Protein AF-A0A1V8UTZ4-F1 (afdb_monomer_lite)

Sequence (1058 aa):
MSNPIVDKLTASGPGEQAKFLNDIVIQLWPNITAYTSQMVKDTVEPMFKTMLPGPLKTLHFVKLDLGHVPLIISNVLTTKSDTGGIKLDMNVSWDGKCDIELDADMMPALGVEHVKLYGRLSILLGPLTNAIPLIGAAQIAFVNPPILKLDFTGAANVADFSIVDDTVRGILLGVINSMFTLPNRFLVKLDANADYFKTYLYPLGVIRVTVEKATDFAQEAKGGAKKLFSKLTRASPDCYFKVDVGAEPTWKTGTKNNTTNPAWNETHDFVVSDLDQCIKLDMQDEDVGGDDEVGLAVTTVREALLAGGRQELSFTKKDQPVDGKISILTEFHYFEPSATSFSASEHKSDGKLCGLATILIAGAYGIKGQRETLKPSVKVTYGKESFQTAIKADAPGTDINNPAFDQNFRIPITSEMASSGQAFRFALLDGEKEVGAVEVPWADIAGAEGMVLGKRFEIGGGTFINGSVKLAGAAKRQTTYGSNSSSTLEVDLGYSVYQGYSNSSVGLDIYKGIRFAAPPIGNLRFQAPRAPVLNRSSVVDASQHGPTCPQSPSSGNAGVKPANQTGASEDCLFLNVFTPSGATGPLPVYVWIHGGGYGQGNGRQDLTAFINTNDNAFVGVAIQYRLGAFGFLSSDEVFRKGAVNAAILDQFHALQWVQEYIHLFNGDPSRVTISGESAGGGSVMLQDMAYGGSLETQLFVNSIVESPYLPMQYNYNDWAPSQAYYAFAAAAGCTGGGIKPVGNNGTSGFTQPIFECLVASDSATLINASATVSQESSYGTWAFLPVTDGIFVQDLPSRQLGRRKVNGLNILSGNNANEGVGFTPQDIITQDDFVAYLKRTFPLFSQNDIDKILFYYPSNGAPTDPSSTEYATAGDSGPTALNQSSVGTGQQQRADNVYAETTFVCPSYWLAEAYSGNSQGGNAWKYQFSVAPAYHGGDVMGYYNDPGVYFSVDFITAFQRIFGNFVVNSNPSISNQIATGVTQTNVTTNGASAWPAYSVADPAMLDLNTTCPQVYKGTYCNSTISTNTFRLVDAYTWEGGRGTRCDFWKSVGEIVPE

Secondary structure (DSSP, 8-state):
---TTHHHHTT-PPPB--HHHHHHHHHHHHHHHHHHHHHHHHHTHHHHHHHS-GGGGG-EEEEEE--S---EEEEEEEEE-TTSSEEEEEEEEEEEEEEEEEE-TTS--EEEEEEEEEEEEEEEEEEE-SSTTSEEEEEEEESSPPEEEEEEES-TT-TTHHHHHHHHHHHHHHHHHHHHBTT--EEEESSTTS-GGGGPPPP-EEEEEEEEEEES-S------S-TT------PPP-EEEEEEETTSPPEEPPPBTT-SS-EEEEEEEEEES-TT-EEEEEEEE--TT-PEEEEEEEEEHHHHHHTTTEEEEEEEETTEEEEEEEEEEEEEEEEES-TTGGG-GGG-STT-EEEEEEEEEEEEE---S-GGG--EEEEEEETTEEEEPPPP---TT--TTS-EEEEEEEEEEEHHHHHT-PEEEEEEEETTEEEEEEEEEHHHHHTSGGGEEEEEEEEETTEEEEEEEEEEEEE--------------EEE-SS-EEE-EEETTTTEEEEEEEE-S----GGGTTSPP-PPP---SSEEE-SSPPPBPPP-PPTT-TT--TT--TTB-S---EEEEEEETT--S-EEEEEEE--STTTS--S----HHHHHHTTT-SEEEEE----HHHHH--SHHHHHHS-TTHHHHHHHHHHHHHHHHGGGGTEEEEEEEEEEETHHHHHHHHHHHHHHH-STTSS-SEEEEES-------BTTSHHHHHHHHHHHHHTTTT-S--PPS---------S-HHHHHHHS-HHHHHHHHHHHHHTSSTT--SS---B-SSSS-S-HHHHHHTT--SSSEEEEEEETB-GGGTS-TT--SHHHHHHHHHHH-TT--HHHHHHHHHHS----PPP-TTSPEE---SSSSS-TTTB-SS-BHHHHHHHHHHHIIIIIHHHHHHHHHHTT-TT--EEEEEEE-STT-BTTTTHHHHSSPTTSSS-HHHHHHHHHHHHHHHHHS-----HHHHH-TT-SS----GGGS-PPP-SSS-EEEEE-BS--EEETTEE--TTS--B--EEEETTTHHHHHHHHHHHHHHHTTTS--

Radius of gyration: 33.91 Å; chains: 1; bounding box: 94×92×87 Å

Foldseek 3Di:
DDPVVLLVLLQFFFAAFPVVVVVVQLVCVVVVQVVVQVVCQVPQLCVQLVQPDDQSNQKHWPDWGQANFTKHKGRWTWDQDPLRWIKIKIKIWDFTQGWIWIDTPPDPIKTWGTKIKIFIKIKTWDDQDPDPVRTFKIWIATAAQIDIDTDMPPCPPDPCVVVVRCRSVVSVSLVNLCDHKPPHIHMGGPHPPDPCVSRDQDFFFKKKKWFFKKAFFDDDDDDDDDPDPPPDDPFQFFKWKFKDWISDDTDIFDTDPRDRIDTGRDIAMDTGRDQQTKIKIFMWGDDPVDIDTRFIWIDTSSRCVVVVFWDKTFTDDPNHGDTMITIMGMDTWGWFLALVQLVDPVQPDPNRFFWKKKKWFFWKAQADDDQQQFFKKKWKDQDPDIDIFHTDHDDPPAPSNTGTRGDMDMDGDGSCSSVVQAWIKIFIDGVPHTPFIDTHTQVNLSPDDRSKDFDQDDRDDPMTTGMMMHITTTHDPDPPPPPDDDDWCWFCSSQAIETWDADVVLQKTKFAFAALFDQCAQLSFLAATHGHHRDYPDHHYRHDHAFAAQAAAAAPPPPDQLQPPPRHDSRHWGKMKIAGHPDDAAAFEEEEDEAHQQGDDAQPFFQRQLCSLLVVRYMYMTTHFHGFCRQFQFAPVSVVSHDHRSRLSSVVSVLSSCLSGVVSRRHDQQQYEYEYAECSLLSLLLQFCFQLLPCACVRHAEYEREQYFAFQAAARHDPQSVVLNVQLLVQLVQPPDDDDPPDDPDDDDDPDHSVSSVSVGDPSSSSSSRNVSNNPDDAQHGSGHHYCHCHTNNDDLLVSLLVLRTHHFEYEFEYFQQAQLRRDDPPQWWVVSLLVRCCVQQVLDDVVNSVVLCVVLDAPGHTWDPQDFAWAAPFLDPPFLSAGHQRTGHSSSNSRVVCSLLTGVLSSVSNLASNAPHPSNGFYAAEYEREPPRYRCPCVCLNRDNAPPNAHNLLSSLVSQLVSCCSRPVGSADDQCSQFGVPDPDRDDACSHCPDTAYPVQRKYKYWYWPFTGDGPNDGPDRHPITTRIDIDRPQPTRNGSVVVSVVSSVCSVSRSD

Structure (mmCIF, N/CA/C/O backbone):
data_AF-A0A1V8UTZ4-F1
#
_entry.id   AF-A0A1V8UTZ4-F1
#
loop_
_atom_site.group_PDB
_atom_site.id
_atom_site.type_symbol
_atom_site.label_atom_id
_atom_site.label_alt_id
_atom_site.label_comp_id
_atom_site.label_asym_id
_atom_site.label_entity_id
_atom_site.label_seq_id
_atom_site.pdbx_PDB_ins_code
_atom_site.Cartn_x
_atom_site.Cartn_y
_atom_site.Cartn_z
_atom_site.occupancy
_atom_site.B_iso_or_equiv
_atom_site.auth_seq_id
_atom_site.auth_comp_id
_atom_site.auth_asym_id
_atom_site.auth_atom_id
_atom_site.pdbx_PDB_model_num
ATOM 1 N N . MET A 1 1 ? 3.231 5.928 27.561 1.00 24.44 1 MET A N 1
ATOM 2 C CA . MET A 1 1 ? 2.282 4.821 27.789 1.00 24.44 1 MET A CA 1
ATOM 3 C C . MET A 1 1 ? 1.167 5.013 26.802 1.00 24.44 1 MET A C 1
ATOM 5 O O . MET A 1 1 ? 0.435 5.993 26.914 1.00 24.44 1 MET A O 1
ATOM 9 N N . SER A 1 2 ? 1.162 4.156 25.788 1.00 28.56 2 SER A N 1
ATOM 10 C CA . SER A 1 2 ? 0.161 4.149 24.738 1.00 28.56 2 SER A CA 1
ATOM 11 C C . SER A 1 2 ? -1.223 4.147 25.366 1.00 28.56 2 SER A C 1
ATOM 13 O O . SER A 1 2 ? -1.493 3.547 26.411 1.00 28.56 2 SER A O 1
ATOM 15 N N . ASN A 1 3 ? -2.095 4.911 24.734 1.00 31.16 3 ASN A N 1
ATOM 16 C CA . ASN A 1 3 ? -3.506 4.835 24.982 1.00 31.16 3 ASN A CA 1
ATOM 17 C C . ASN A 1 3 ? -3.929 3.397 24.613 1.00 31.16 3 ASN A C 1
ATOM 19 O O . ASN A 1 3 ? -3.911 3.092 23.427 1.00 31.16 3 ASN A O 1
ATOM 23 N N . PRO A 1 4 ? -4.334 2.500 25.538 1.00 33.53 4 PRO A N 1
ATOM 24 C CA . PRO A 1 4 ? -4.612 1.091 25.207 1.00 33.53 4 PRO A CA 1
ATOM 25 C C . PRO A 1 4 ? -5.865 0.920 24.324 1.00 33.53 4 PRO A C 1
ATOM 27 O O . PRO A 1 4 ? -6.355 -0.183 24.102 1.00 33.53 4 PRO A O 1
ATOM 30 N N . ILE A 1 5 ? -6.440 2.051 23.918 1.00 36.72 5 ILE A N 1
ATOM 31 C CA . ILE A 1 5 ? -7.460 2.234 22.901 1.00 36.72 5 ILE A CA 1
ATOM 32 C C . ILE A 1 5 ? -6.830 2.194 21.522 1.00 36.72 5 ILE A C 1
ATOM 34 O O . ILE A 1 5 ? -7.319 1.459 20.685 1.00 36.72 5 ILE A O 1
ATOM 38 N N . VAL A 1 6 ? -5.749 2.948 21.313 1.00 33.09 6 VAL A N 1
ATOM 39 C CA . VAL A 1 6 ? -4.982 2.972 20.071 1.00 33.09 6 VAL A CA 1
ATOM 40 C C . VAL A 1 6 ? -4.534 1.549 19.768 1.00 33.09 6 VAL A C 1
ATOM 42 O O . VAL A 1 6 ? -4.917 1.031 18.740 1.00 33.09 6 VAL A O 1
ATOM 45 N N . ASP A 1 7 ? -3.970 0.842 20.743 1.00 34.62 7 ASP A N 1
ATOM 46 C CA . ASP A 1 7 ? -3.520 -0.553 20.611 1.00 34.62 7 ASP A CA 1
ATOM 47 C C . ASP A 1 7 ? -4.642 -1.587 20.336 1.00 34.62 7 ASP A C 1
ATOM 49 O O . ASP A 1 7 ? -4.374 -2.686 19.851 1.00 34.62 7 ASP A O 1
ATOM 53 N N . LYS A 1 8 ? -5.907 -1.274 20.674 1.00 34.66 8 LYS A N 1
ATOM 54 C CA . LYS A 1 8 ? -7.094 -2.118 20.386 1.00 34.66 8 LYS A CA 1
ATOM 55 C C . LYS A 1 8 ? -7.763 -1.729 19.066 1.00 34.66 8 LYS A C 1
ATOM 57 O O . LYS A 1 8 ? -8.337 -2.580 18.393 1.00 34.66 8 LYS A O 1
ATOM 62 N N . LEU A 1 9 ? -7.717 -0.441 18.734 1.00 34.78 9 LEU A N 1
ATOM 63 C CA . LEU A 1 9 ? -8.146 0.121 17.466 1.00 34.78 9 LEU A CA 1
ATOM 64 C C . LEU A 1 9 ? -7.266 -0.468 16.366 1.00 34.78 9 LEU A C 1
ATOM 66 O O . LEU A 1 9 ? -7.775 -1.052 15.413 1.00 34.78 9 LEU A O 1
ATOM 70 N N . THR A 1 10 ? -5.961 -0.423 16.562 1.00 34.38 10 THR A N 1
ATOM 71 C CA . THR A 1 10 ? -4.956 -0.789 15.582 1.00 34.38 10 THR A CA 1
ATOM 72 C C . THR A 1 10 ? -4.740 -2.302 15.458 1.00 34.38 10 THR A C 1
ATOM 74 O O . THR A 1 10 ? -3.702 -2.729 14.998 1.00 34.38 10 THR A O 1
ATOM 77 N N . ALA A 1 11 ? -5.674 -3.166 15.859 1.00 30.62 11 ALA A N 1
ATOM 78 C CA . ALA A 1 11 ? -5.521 -4.625 15.754 1.00 30.62 11 ALA A CA 1
ATOM 79 C C . ALA A 1 11 ? -6.446 -5.276 14.705 1.00 30.62 11 ALA A C 1
ATOM 81 O O . ALA A 1 11 ? -6.587 -6.503 14.680 1.00 30.62 11 ALA A O 1
ATOM 82 N N . SER A 1 12 ? -7.127 -4.484 13.871 1.00 38.88 12 SER A N 1
ATOM 83 C CA . SER A 1 12 ? -8.221 -4.969 13.016 1.00 38.88 12 SER A CA 1
ATOM 84 C C . SER A 1 12 ? -7.737 -5.137 11.576 1.00 38.88 12 SER A C 1
ATOM 86 O O . SER A 1 12 ? -8.011 -4.297 10.725 1.00 38.88 12 SER A O 1
ATOM 88 N N . GLY A 1 13 ? -7.023 -6.233 11.298 1.00 38.53 13 GLY A N 1
ATOM 89 C CA . GLY A 1 13 ? -6.554 -6.552 9.943 1.00 38.53 13 GLY A CA 1
ATOM 90 C C . GLY A 1 13 ? -7.688 -6.640 8.898 1.00 38.53 13 GLY A C 1
ATOM 91 O O . GLY A 1 13 ? -8.865 -6.736 9.266 1.00 38.53 13 GLY A O 1
ATOM 92 N N . PRO A 1 14 ? -7.369 -6.637 7.587 1.00 41.69 14 PRO A N 1
ATOM 93 C CA . PRO A 1 14 ? -8.376 -6.803 6.541 1.00 41.69 14 PRO A CA 1
ATOM 94 C C . PRO A 1 14 ? -9.129 -8.121 6.739 1.00 41.69 14 PRO A C 1
ATOM 96 O O . PRO A 1 14 ? -8.525 -9.172 6.958 1.00 41.69 14 PRO A O 1
ATOM 99 N N . GLY A 1 15 ? -10.457 -8.064 6.678 1.00 46.91 15 GLY A N 1
ATOM 100 C CA . GLY A 1 15 ? -11.311 -9.239 6.754 1.00 46.91 15 GLY A CA 1
ATOM 101 C C . GLY A 1 15 ? -11.129 -10.146 5.536 1.00 46.91 15 GLY A C 1
ATOM 102 O O . GLY A 1 15 ? -10.827 -9.698 4.431 1.00 46.91 15 GLY A O 1
ATOM 103 N N . GLU A 1 16 ? -11.334 -11.444 5.729 1.00 63.34 16 GLU A N 1
ATOM 104 C CA . GLU A 1 16 ? -11.189 -12.452 4.683 1.00 63.34 16 GLU A CA 1
ATOM 105 C C . GLU A 1 16 ? -12.321 -12.337 3.642 1.00 63.34 16 GLU A C 1
ATOM 107 O O . GLU A 1 16 ? -13.460 -11.956 3.948 1.00 63.34 16 GLU A O 1
ATOM 112 N N . GLN A 1 17 ? -12.039 -12.703 2.387 1.00 62.69 17 GLN A N 1
ATOM 113 C CA . GLN A 1 17 ? -13.096 -12.909 1.396 1.00 62.69 17 GLN A CA 1
ATOM 114 C C . GLN A 1 17 ? -13.786 -14.255 1.657 1.00 62.69 17 GLN A C 1
ATOM 116 O O . GLN A 1 17 ? -13.289 -15.319 1.297 1.00 62.69 17 GLN A O 1
ATOM 121 N N . ALA A 1 18 ? -14.965 -14.222 2.278 1.00 67.38 18 ALA A N 1
ATOM 122 C CA . ALA A 1 18 ? -15.731 -15.419 2.615 1.00 67.38 18 ALA A CA 1
ATOM 123 C C . ALA A 1 18 ? -16.672 -15.845 1.472 1.00 67.38 18 ALA A C 1
ATOM 125 O O . ALA A 1 18 ? -17.895 -15.796 1.608 1.00 67.38 18 ALA A O 1
ATOM 126 N N . LYS A 1 19 ? -16.116 -16.283 0.331 1.00 74.81 19 LYS A N 1
ATOM 127 C CA . LYS A 1 19 ? -16.905 -16.668 -0.861 1.00 74.81 19 LYS A CA 1
ATOM 128 C C . LYS A 1 19 ? -18.004 -17.698 -0.558 1.00 74.81 19 LYS A C 1
ATOM 130 O O . LYS A 1 19 ? -19.107 -17.578 -1.077 1.00 74.81 19 LYS A O 1
ATOM 135 N N . PHE A 1 20 ? -17.742 -18.645 0.344 1.00 85.12 20 PHE A N 1
ATOM 136 C CA . PHE A 1 20 ? -18.736 -19.644 0.748 1.00 85.12 20 PHE A CA 1
ATOM 137 C C . PHE A 1 20 ? -19.997 -19.024 1.382 1.00 85.12 20 PHE A C 1
ATOM 139 O O . PHE A 1 20 ? -21.083 -19.579 1.236 1.00 85.12 20 PHE A O 1
ATOM 146 N N . LEU A 1 21 ? -19.884 -17.877 2.070 1.00 84.69 21 LEU A N 1
ATOM 147 C CA . LEU A 1 21 ? -21.049 -17.177 2.618 1.00 84.69 21 LEU A CA 1
ATOM 148 C C . LEU A 1 21 ? -21.924 -16.628 1.494 1.00 84.69 21 LEU A C 1
ATOM 150 O O . LEU A 1 21 ? -23.143 -16.734 1.580 1.00 84.69 21 LEU A O 1
ATOM 154 N N . ASN A 1 22 ? -21.318 -16.120 0.419 1.00 87.44 22 ASN A N 1
ATOM 155 C CA . ASN A 1 22 ? -22.062 -15.683 -0.761 1.00 87.44 22 ASN A CA 1
ATOM 156 C C . ASN A 1 22 ? -22.794 -16.855 -1.422 1.00 87.44 22 ASN A C 1
ATOM 158 O O . ASN A 1 22 ? -23.971 -16.723 -1.739 1.00 87.44 22 ASN A O 1
ATOM 162 N N . ASP A 1 23 ? -22.159 -18.024 -1.537 1.00 88.06 23 ASP A N 1
ATOM 163 C CA . ASP A 1 23 ? -22.808 -19.227 -2.080 1.00 88.06 23 ASP A CA 1
ATOM 164 C C . ASP A 1 23 ? -24.002 -19.692 -1.220 1.00 88.06 23 ASP A C 1
ATOM 166 O O . ASP A 1 23 ? -25.012 -20.161 -1.753 1.00 88.06 23 ASP A O 1
ATOM 170 N N . ILE A 1 24 ? -23.917 -19.538 0.108 1.00 91.38 24 ILE A N 1
ATOM 171 C CA . ILE A 1 24 ? -25.033 -19.798 1.032 1.00 91.38 24 ILE A CA 1
ATOM 172 C C . ILE A 1 24 ? -26.150 -18.768 0.831 1.00 91.38 24 ILE A C 1
ATOM 174 O O . ILE A 1 24 ? -27.315 -19.150 0.719 1.00 91.38 24 ILE A O 1
ATOM 178 N N . VAL A 1 25 ? -25.815 -17.476 0.760 1.00 91.25 25 VAL A N 1
ATOM 179 C CA . VAL A 1 25 ? -26.797 -16.404 0.541 1.00 91.25 25 VAL A CA 1
ATOM 180 C C . VAL A 1 25 ? -27.517 -16.598 -0.789 1.00 91.25 25 VAL A C 1
ATOM 182 O O . VAL A 1 25 ? -28.740 -16.515 -0.811 1.00 91.25 25 VAL A O 1
ATOM 185 N N . ILE A 1 26 ? -26.801 -16.935 -1.867 1.00 89.88 26 ILE A N 1
ATOM 186 C CA . ILE A 1 26 ? -27.385 -17.233 -3.184 1.00 89.88 26 ILE A CA 1
ATOM 187 C C . ILE A 1 26 ? -28.446 -18.338 -3.071 1.00 89.88 26 ILE A C 1
ATOM 189 O O . ILE A 1 26 ? -29.547 -18.197 -3.601 1.00 89.88 26 ILE A O 1
ATOM 193 N N . GLN A 1 27 ? -28.150 -19.422 -2.348 1.00 93.25 27 GLN A N 1
ATOM 194 C CA . GLN A 1 27 ? -29.090 -20.535 -2.165 1.00 93.25 27 GLN A CA 1
ATOM 195 C C . GLN A 1 27 ? -30.278 -20.177 -1.263 1.00 93.25 27 GLN A C 1
ATOM 197 O O . GLN A 1 27 ? -31.393 -20.650 -1.485 1.00 93.25 27 GLN A O 1
ATOM 202 N N . LEU A 1 28 ? -30.055 -19.348 -0.240 1.00 94.19 28 LEU A N 1
ATOM 203 C CA . LEU A 1 28 ? -31.094 -18.930 0.701 1.00 94.19 28 LEU A CA 1
ATOM 204 C C . LEU A 1 28 ? -31.920 -17.740 0.209 1.00 94.19 28 LEU A C 1
ATOM 206 O O . LEU A 1 28 ? -32.978 -17.482 0.785 1.00 94.19 28 LEU A O 1
ATOM 210 N N . TRP A 1 29 ? -31.485 -17.049 -0.847 1.00 94.19 29 TRP A N 1
ATOM 211 C CA . TRP A 1 29 ? -32.065 -15.788 -1.303 1.00 94.19 29 TRP A CA 1
ATOM 212 C C . TRP A 1 29 ? -33.590 -15.816 -1.473 1.00 94.19 29 TRP A C 1
ATOM 214 O O . TRP A 1 29 ? -34.241 -14.925 -0.934 1.00 94.19 29 TRP A O 1
ATOM 224 N N . PRO A 1 30 ? -34.215 -16.853 -2.074 1.00 92.56 30 PRO A N 1
ATOM 225 C CA . PRO A 1 30 ? -35.676 -16.905 -2.178 1.00 92.56 30 PRO A CA 1
ATOM 226 C C . PRO A 1 30 ? -36.392 -16.867 -0.817 1.00 92.56 30 PRO A C 1
ATOM 228 O O . PRO A 1 30 ? -37.446 -16.248 -0.682 1.00 92.56 30 PRO A O 1
ATOM 231 N N . ASN A 1 31 ? -35.809 -17.494 0.211 1.00 93.81 31 ASN A N 1
ATOM 232 C CA . ASN A 1 31 ? -36.354 -17.496 1.570 1.00 93.81 31 ASN A CA 1
ATOM 233 C C . ASN A 1 31 ? -36.098 -16.163 2.281 1.00 93.81 31 ASN A C 1
ATOM 235 O O . ASN A 1 31 ? -36.974 -15.665 2.988 1.00 93.81 31 ASN A O 1
ATOM 239 N N . ILE A 1 32 ? -34.912 -15.579 2.076 1.00 89.94 32 ILE A N 1
ATOM 240 C CA . ILE A 1 32 ? -34.546 -14.263 2.614 1.00 89.94 32 ILE A CA 1
ATOM 241 C C . ILE A 1 32 ? -35.500 -13.200 2.068 1.00 89.94 32 ILE A C 1
ATOM 243 O O . ILE A 1 32 ? -36.032 -12.413 2.852 1.00 89.94 32 ILE A O 1
ATOM 247 N N . THR A 1 33 ? -35.776 -13.219 0.762 1.00 89.62 33 THR A N 1
ATOM 248 C CA . THR A 1 33 ? -36.724 -12.308 0.115 1.00 89.62 33 THR A CA 1
ATOM 249 C C . THR A 1 33 ? -38.123 -12.468 0.695 1.00 89.62 33 THR A C 1
ATOM 251 O O . THR A 1 33 ? -38.704 -11.486 1.144 1.00 89.62 33 THR A O 1
ATOM 254 N N . ALA A 1 34 ? -38.641 -13.698 0.784 1.00 89.19 34 ALA A N 1
ATOM 255 C CA . ALA A 1 34 ? -39.976 -13.946 1.332 1.00 89.19 34 ALA A CA 1
ATOM 256 C C . ALA A 1 34 ? -40.125 -13.446 2.782 1.00 89.19 34 ALA A C 1
ATOM 258 O O . ALA A 1 34 ? -41.103 -12.773 3.113 1.00 89.19 34 ALA A O 1
ATOM 259 N N . TYR A 1 35 ? -39.143 -13.739 3.639 1.00 87.00 35 TYR A N 1
ATOM 260 C CA . TYR A 1 35 ? -39.152 -13.298 5.034 1.00 87.00 35 TYR A CA 1
ATOM 261 C C . TYR A 1 35 ? -39.029 -11.777 5.162 1.00 87.00 35 TYR A C 1
ATOM 263 O O . TYR A 1 35 ? -39.793 -11.154 5.898 1.00 87.00 35 TYR A O 1
ATOM 271 N N . THR A 1 36 ? -38.091 -11.171 4.430 1.00 85.06 36 THR A N 1
ATOM 272 C CA . THR A 1 36 ? -37.855 -9.722 4.480 1.00 85.06 36 THR A CA 1
ATOM 273 C C . THR A 1 36 ? -39.069 -8.954 3.972 1.00 85.06 36 THR A C 1
ATOM 275 O O . THR A 1 36 ? -39.486 -7.997 4.619 1.00 85.06 36 THR A O 1
ATOM 278 N N . SER A 1 37 ? -39.700 -9.404 2.883 1.00 87.50 37 SER A N 1
ATOM 279 C CA . SER A 1 37 ? -40.928 -8.784 2.381 1.00 87.50 37 SER A CA 1
ATOM 280 C C . SER A 1 37 ? -42.052 -8.819 3.420 1.00 87.50 37 SER A C 1
ATOM 282 O O . SER A 1 37 ? -42.733 -7.816 3.631 1.00 87.50 37 SER A O 1
ATOM 284 N N . GLN A 1 38 ? -42.228 -9.942 4.120 1.00 84.94 38 GLN A N 1
ATOM 285 C CA . GLN A 1 38 ? -43.232 -10.035 5.180 1.00 84.94 38 GLN A CA 1
ATOM 286 C C . GLN A 1 38 ? -42.901 -9.107 6.359 1.00 84.94 38 GLN A C 1
ATOM 288 O O . GLN A 1 38 ? -43.765 -8.360 6.811 1.00 84.94 38 GLN A O 1
ATOM 293 N N . MET A 1 39 ? -41.641 -9.089 6.809 1.00 82.81 39 MET A N 1
ATOM 294 C CA . MET A 1 39 ? -41.189 -8.207 7.891 1.00 82.81 39 MET A CA 1
ATOM 295 C C . MET A 1 39 ? -41.427 -6.728 7.558 1.00 82.81 39 MET A C 1
ATOM 297 O O . MET A 1 39 ? -41.918 -5.978 8.404 1.00 82.81 39 MET A O 1
ATOM 301 N N . VAL A 1 40 ? -41.091 -6.306 6.335 1.00 83.00 40 VAL A N 1
ATOM 302 C CA . VAL A 1 40 ? -41.287 -4.926 5.874 1.00 83.00 40 VAL A CA 1
ATOM 303 C C . VAL A 1 40 ? -42.769 -4.568 5.877 1.00 83.00 40 VAL A C 1
ATOM 305 O O . VAL A 1 40 ? -43.126 -3.524 6.416 1.00 83.00 40 VAL A O 1
ATOM 308 N N . LYS A 1 41 ? -43.648 -5.438 5.368 1.00 84.25 41 LYS A N 1
ATOM 309 C CA . LYS A 1 41 ? -45.100 -5.202 5.421 1.00 84.25 41 LYS A CA 1
ATOM 310 C C . LYS A 1 41 ? -45.613 -5.076 6.852 1.00 84.25 41 LYS A C 1
ATOM 312 O O . LYS A 1 41 ? -46.323 -4.129 7.161 1.00 84.25 41 LYS A O 1
ATOM 317 N N . ASP A 1 42 ? -45.206 -5.974 7.742 1.00 82.88 42 ASP A N 1
ATOM 318 C CA . ASP A 1 42 ? -45.719 -5.999 9.116 1.00 82.88 42 ASP A CA 1
ATOM 319 C C . ASP A 1 42 ? -45.176 -4.856 9.989 1.00 82.88 42 ASP A C 1
ATOM 321 O O . ASP A 1 42 ? -45.819 -4.465 10.964 1.00 82.88 42 ASP A O 1
ATOM 325 N N . THR A 1 43 ? -44.002 -4.312 9.649 1.00 79.81 43 THR A N 1
ATOM 326 C CA . THR A 1 43 ? -43.304 -3.307 10.470 1.00 79.81 43 THR A CA 1
ATOM 327 C C . THR A 1 43 ? -43.409 -1.901 9.886 1.00 79.81 43 THR A C 1
ATOM 329 O O . THR A 1 43 ? -43.722 -0.959 10.608 1.00 79.81 43 THR A O 1
ATOM 332 N N . VAL A 1 44 ? -43.166 -1.746 8.583 1.00 80.69 44 VAL A N 1
ATOM 333 C CA . VAL A 1 44 ? -43.047 -0.442 7.912 1.00 80.69 44 VAL A CA 1
ATOM 334 C C . VAL A 1 44 ? -44.416 0.095 7.498 1.00 80.69 44 VAL A C 1
ATOM 336 O O . VAL A 1 44 ? -44.709 1.267 7.724 1.00 80.69 44 VAL A O 1
ATOM 339 N N . GLU A 1 45 ? -45.287 -0.749 6.940 1.00 82.12 45 GLU A N 1
ATOM 340 C CA . GLU A 1 45 ? -46.599 -0.311 6.444 1.00 82.12 45 GLU A CA 1
ATOM 341 C C . GLU A 1 45 ? -47.487 0.322 7.537 1.00 82.12 45 GLU A C 1
ATOM 343 O O . GLU A 1 45 ? -48.087 1.373 7.295 1.00 82.12 45 GLU A O 1
ATOM 348 N N . PRO A 1 46 ? -47.538 -0.198 8.783 1.00 84.31 46 PRO A N 1
ATOM 349 C CA . PRO A 1 46 ? -48.251 0.479 9.866 1.00 84.31 46 PRO A CA 1
ATOM 350 C C . PRO A 1 46 ? -47.678 1.860 10.217 1.00 84.31 46 PRO A C 1
ATOM 352 O O . PRO A 1 46 ? -48.428 2.730 10.666 1.00 84.31 46 PRO A O 1
ATOM 355 N N . MET A 1 47 ? -46.374 2.079 10.011 1.00 79.75 47 MET A N 1
ATOM 356 C CA . MET A 1 47 ? -45.703 3.349 10.315 1.00 79.75 47 MET A CA 1
ATOM 357 C C . MET A 1 47 ? -46.030 4.438 9.292 1.00 79.75 47 MET A C 1
ATOM 359 O O . MET A 1 47 ? -46.055 5.616 9.645 1.00 79.75 47 MET A O 1
ATOM 363 N N . PHE A 1 48 ? -46.385 4.072 8.058 1.00 79.88 48 PHE A N 1
ATOM 364 C CA . PHE A 1 48 ? -46.869 5.026 7.058 1.00 79.88 48 PHE A CA 1
ATOM 365 C C . PHE A 1 48 ? -48.091 5.810 7.553 1.00 79.88 48 PHE A C 1
ATOM 367 O O . PHE A 1 48 ? -48.142 7.032 7.424 1.00 79.88 48 PHE A O 1
ATOM 374 N N . LYS A 1 49 ? -49.028 5.146 8.241 1.00 77.06 49 LYS A N 1
ATOM 375 C CA . LYS A 1 49 ? -50.244 5.787 8.778 1.00 77.06 49 LYS A CA 1
ATOM 376 C C . LYS A 1 49 ? -49.960 6.839 9.848 1.00 77.06 49 LYS A C 1
ATOM 378 O O . LYS A 1 49 ? -50.742 7.779 10.008 1.00 77.06 49 LYS A O 1
ATOM 383 N N . THR A 1 50 ? -48.886 6.657 10.614 1.00 75.31 50 THR A N 1
ATOM 384 C CA . THR A 1 50 ? -48.555 7.508 11.763 1.00 75.31 50 THR A CA 1
ATOM 385 C C . THR A 1 50 ? -47.555 8.601 11.412 1.00 75.31 50 THR A C 1
ATOM 387 O O . THR A 1 50 ? -47.655 9.692 11.970 1.00 75.31 50 THR A O 1
ATOM 390 N N . MET A 1 51 ? -46.629 8.333 10.489 1.00 72.94 51 MET A N 1
ATOM 391 C CA . MET A 1 51 ? -45.508 9.224 10.182 1.00 72.94 51 MET A CA 1
ATOM 392 C C . MET A 1 51 ? -45.706 10.057 8.914 1.00 72.94 51 MET A C 1
ATOM 394 O O . MET A 1 51 ? -45.116 11.129 8.809 1.00 72.94 51 MET A O 1
ATOM 398 N N . LEU A 1 52 ? -46.543 9.617 7.966 1.00 73.69 52 LEU A N 1
ATOM 399 C CA . LEU A 1 52 ? -46.745 10.358 6.722 1.00 73.69 52 LEU A CA 1
ATOM 400 C C . LEU A 1 52 ? -47.780 11.490 6.885 1.00 73.69 52 LEU A C 1
ATOM 402 O O . LEU A 1 52 ? -48.795 11.323 7.569 1.00 73.69 52 LEU A O 1
ATOM 406 N N . PRO A 1 53 ? -47.568 12.665 6.268 1.00 73.06 53 PRO A N 1
ATOM 407 C CA . PRO A 1 53 ? -48.536 13.757 6.283 1.00 73.06 53 PRO A CA 1
ATOM 408 C C . PRO A 1 53 ? -49.600 13.615 5.178 1.00 73.06 53 PRO A C 1
ATOM 410 O O . PRO A 1 53 ? -49.353 13.072 4.105 1.00 73.06 53 PRO A O 1
ATOM 413 N N . GLY A 1 54 ? -50.797 14.164 5.416 1.00 76.81 54 GLY A N 1
ATOM 414 C CA . GLY A 1 54 ? -51.825 14.335 4.377 1.00 76.81 54 GLY A CA 1
ATOM 415 C C . GLY A 1 54 ? -52.247 13.035 3.655 1.00 76.81 54 GLY A C 1
ATOM 416 O O . GLY A 1 54 ? -52.500 12.040 4.340 1.00 76.81 54 GLY A O 1
ATOM 417 N N . PRO A 1 55 ? -52.369 13.031 2.308 1.00 68.06 55 PRO A N 1
ATOM 418 C CA . PRO A 1 55 ? -52.830 11.867 1.535 1.00 68.06 55 PRO A CA 1
ATOM 419 C C . PRO A 1 55 ? -51.859 10.674 1.588 1.00 68.06 55 PRO A C 1
ATOM 421 O O . PRO A 1 55 ? -52.289 9.528 1.458 1.00 68.06 55 PRO A O 1
ATOM 424 N N . LEU A 1 56 ? -50.577 10.914 1.900 1.00 73.81 56 LEU A N 1
ATOM 425 C CA . LEU A 1 56 ? -49.543 9.878 2.013 1.00 73.81 56 LEU A CA 1
ATOM 426 C C . LEU A 1 56 ? -49.792 8.890 3.166 1.00 73.81 56 LEU A C 1
ATOM 428 O O . LEU A 1 56 ? -49.241 7.800 3.158 1.00 73.81 56 LEU A O 1
ATOM 432 N N . LYS A 1 57 ? -50.669 9.198 4.132 1.00 80.88 57 LYS A N 1
ATOM 433 C CA . LYS A 1 57 ? -51.029 8.284 5.241 1.00 80.88 57 LYS A CA 1
ATOM 434 C C . LYS A 1 57 ? -51.608 6.941 4.804 1.00 80.88 57 LYS A C 1
ATOM 436 O O . LYS A 1 57 ? -51.667 6.012 5.605 1.00 80.88 57 LYS A O 1
ATOM 441 N N . THR A 1 58 ? -52.104 6.871 3.577 1.00 82.75 58 THR A N 1
ATOM 442 C CA . THR A 1 58 ? -52.737 5.682 2.995 1.00 82.75 58 THR A CA 1
ATOM 443 C C . THR A 1 58 ? -51.763 4.846 2.164 1.00 82.75 58 THR A C 1
ATOM 445 O O . THR A 1 58 ? -52.169 3.828 1.605 1.00 82.75 58 THR A O 1
ATOM 448 N N . LEU A 1 59 ? -50.488 5.256 2.113 1.00 83.19 59 LEU A N 1
ATOM 449 C CA . LEU A 1 59 ? -49.434 4.530 1.420 1.00 83.19 59 LEU A CA 1
ATOM 450 C C . LEU A 1 59 ? -49.349 3.094 1.945 1.00 83.19 59 LEU A C 1
ATOM 452 O O . LEU A 1 59 ? -49.290 2.876 3.157 1.00 83.19 59 LEU A O 1
ATOM 456 N N . HIS A 1 60 ? -49.351 2.126 1.036 1.00 87.00 60 HIS A N 1
ATOM 457 C CA . HIS A 1 60 ? -49.220 0.705 1.345 1.00 87.00 60 HIS A CA 1
ATOM 458 C C . HIS A 1 60 ? -48.514 -0.049 0.214 1.00 87.00 60 HIS A C 1
ATOM 460 O O . HIS A 1 60 ? -48.448 0.429 -0.921 1.00 87.00 60 HIS A O 1
ATOM 466 N N . PHE A 1 61 ? -47.968 -1.229 0.521 1.00 87.38 61 PHE A N 1
ATOM 467 C CA . PHE A 1 61 ? -47.270 -2.051 -0.467 1.00 87.38 61 PHE A CA 1
ATOM 468 C C . PHE A 1 61 ? -48.255 -2.960 -1.211 1.00 87.38 61 PHE A C 1
ATOM 470 O O . PHE A 1 61 ? -48.703 -3.980 -0.678 1.00 87.38 61 PHE A O 1
ATOM 477 N N . VAL A 1 62 ? -48.529 -2.651 -2.480 1.00 87.81 62 VAL A N 1
ATOM 478 C CA . VAL A 1 62 ? -49.289 -3.530 -3.388 1.00 87.81 62 VAL A CA 1
ATOM 479 C C . VAL A 1 62 ? -48.450 -4.755 -3.735 1.00 87.81 62 VAL A C 1
ATOM 481 O O . VAL A 1 62 ? -48.905 -5.899 -3.630 1.00 87.81 62 VAL A O 1
ATOM 484 N N . LYS A 1 63 ? -47.178 -4.517 -4.061 1.00 88.06 63 LYS A N 1
ATOM 485 C CA . LYS A 1 63 ? -46.202 -5.548 -4.400 1.00 88.06 63 LYS A CA 1
ATOM 486 C C . LYS A 1 63 ? -44.884 -5.264 -3.699 1.00 88.06 63 LYS A C 1
ATOM 488 O O . LYS A 1 63 ? -44.496 -4.116 -3.531 1.00 88.06 63 LYS A O 1
ATOM 493 N N . LEU A 1 64 ? -44.212 -6.320 -3.256 1.00 88.81 64 LEU A N 1
ATOM 494 C CA . LEU A 1 64 ? -42.925 -6.215 -2.580 1.00 88.81 64 LEU A CA 1
ATOM 495 C C . LEU A 1 64 ? -42.076 -7.437 -2.925 1.00 88.81 64 LEU A C 1
ATOM 497 O O . LEU A 1 64 ? -42.046 -8.420 -2.178 1.00 88.81 64 LEU A O 1
ATOM 501 N N . ASP A 1 65 ? -41.432 -7.376 -4.085 1.00 89.44 65 ASP A N 1
ATOM 502 C CA . ASP A 1 65 ? -40.467 -8.369 -4.541 1.00 89.44 65 ASP A CA 1
ATOM 503 C C . ASP A 1 65 ? -39.063 -7.754 -4.546 1.00 89.44 65 ASP A C 1
ATOM 505 O O . ASP A 1 65 ? -38.801 -6.766 -5.228 1.00 89.44 65 ASP A O 1
ATOM 509 N N . LEU A 1 66 ? -38.150 -8.334 -3.766 1.00 89.81 66 LEU A N 1
ATOM 510 C CA . LEU A 1 66 ? -36.757 -7.878 -3.692 1.00 89.81 66 LEU A CA 1
ATOM 511 C C . LEU A 1 66 ? -35.910 -8.410 -4.865 1.00 89.81 66 LEU A C 1
ATOM 513 O O . LEU A 1 66 ? -34.745 -8.047 -5.005 1.00 89.81 66 LEU A O 1
ATOM 517 N N . GLY A 1 67 ? -36.486 -9.255 -5.722 1.00 89.38 67 GLY A N 1
ATOM 518 C CA . GLY A 1 67 ? -35.863 -9.763 -6.934 1.00 89.38 67 GLY A CA 1
ATOM 519 C C . GLY A 1 67 ? -34.885 -10.915 -6.715 1.00 89.38 67 GLY A C 1
ATOM 520 O O . GLY A 1 67 ? -34.757 -11.485 -5.631 1.00 89.38 67 GLY A O 1
ATOM 521 N N . HIS A 1 68 ? -34.192 -11.293 -7.791 1.00 89.88 68 HIS A N 1
ATOM 522 C CA . HIS A 1 68 ? -33.343 -12.493 -7.839 1.00 89.88 68 HIS A CA 1
ATOM 523 C C . HIS A 1 68 ? -31.851 -12.229 -7.609 1.00 89.88 68 HIS A C 1
ATOM 525 O O . HIS A 1 68 ? -31.079 -13.184 -7.582 1.00 89.88 68 HIS A O 1
ATOM 531 N N . VAL A 1 69 ? -31.437 -10.965 -7.481 1.00 90.31 69 VAL A N 1
ATOM 532 C CA . VAL A 1 69 ? -30.031 -10.600 -7.266 1.00 90.31 69 VAL A CA 1
ATOM 533 C C . VAL A 1 69 ? -29.740 -10.595 -5.761 1.00 90.31 69 VAL A C 1
ATOM 535 O O . VAL A 1 69 ? -30.287 -9.739 -5.060 1.00 90.31 69 VAL A O 1
ATOM 538 N N . PRO A 1 70 ? -28.909 -11.524 -5.251 1.00 89.81 70 PRO A N 1
ATOM 539 C CA . PRO A 1 70 ? -28.613 -11.613 -3.831 1.00 89.81 70 PRO A CA 1
ATOM 540 C C . PRO A 1 70 ? -27.657 -10.527 -3.354 1.00 89.81 70 PRO A C 1
ATOM 542 O O . PRO A 1 70 ? -26.858 -9.992 -4.124 1.00 89.81 70 PRO A O 1
ATOM 545 N N . LEU A 1 71 ? -27.711 -10.239 -2.053 1.00 89.44 71 LEU A N 1
ATOM 546 C CA . LEU A 1 71 ? -26.681 -9.442 -1.392 1.00 89.44 71 LEU A CA 1
ATOM 547 C C . LEU A 1 71 ? -25.322 -10.156 -1.428 1.00 89.44 71 LEU A C 1
ATOM 549 O O . LEU A 1 71 ? -25.241 -11.385 -1.438 1.00 89.44 71 LEU A O 1
ATOM 553 N N . ILE A 1 72 ? -24.258 -9.361 -1.415 1.00 86.69 72 ILE A N 1
ATOM 554 C CA . ILE A 1 72 ? -22.866 -9.800 -1.422 1.00 86.69 72 ILE A CA 1
ATOM 555 C C . ILE A 1 72 ? -22.230 -9.425 -0.085 1.00 86.69 72 ILE A C 1
ATOM 557 O O . ILE A 1 72 ? -22.331 -8.290 0.384 1.00 86.69 72 ILE A O 1
ATOM 561 N N . ILE A 1 73 ? -21.543 -10.394 0.504 1.00 86.44 73 ILE A N 1
ATOM 562 C CA . ILE A 1 73 ? -20.733 -10.283 1.710 1.00 86.44 73 ILE A CA 1
ATOM 563 C C . ILE A 1 73 ? -19.258 -10.226 1.307 1.00 86.44 73 ILE A C 1
ATOM 565 O O . ILE A 1 73 ? -18.773 -11.048 0.521 1.00 86.44 73 ILE A O 1
ATOM 569 N N . SER A 1 74 ? -18.527 -9.272 1.874 1.00 79.62 74 SER A N 1
ATOM 570 C CA . SER A 1 74 ? -17.079 -9.130 1.703 1.00 79.62 74 SER A CA 1
ATOM 571 C C . SER A 1 74 ? -16.413 -8.654 2.997 1.00 79.62 74 SER A C 1
ATOM 573 O O . SER A 1 74 ? -17.094 -8.265 3.945 1.00 79.62 74 SER A O 1
ATOM 575 N N . ASN A 1 75 ? -15.077 -8.690 3.046 1.00 74.94 75 ASN A N 1
ATOM 576 C CA . ASN A 1 75 ? -14.282 -8.144 4.154 1.00 74.94 75 ASN A CA 1
ATOM 577 C C . ASN A 1 75 ? -14.714 -8.681 5.536 1.00 74.94 75 ASN A C 1
ATOM 579 O O . ASN A 1 75 ? -15.033 -7.906 6.438 1.00 74.94 75 ASN A O 1
ATOM 583 N N . VAL A 1 76 ? -14.781 -10.010 5.684 1.00 82.25 76 VAL A N 1
ATOM 584 C CA . VAL A 1 76 ? -15.281 -10.668 6.900 1.00 82.25 76 VAL A CA 1
ATOM 585 C C . VAL A 1 76 ? -14.171 -10.797 7.937 1.00 82.25 76 VAL A C 1
ATOM 587 O O . VAL A 1 76 ? -13.247 -11.593 7.793 1.00 82.25 76 VAL A O 1
ATOM 590 N N . LEU A 1 77 ? -14.282 -10.044 9.020 1.00 79.88 77 LEU A N 1
ATOM 591 C CA . LEU A 1 77 ? -13.412 -10.108 10.182 1.00 79.88 77 LEU A CA 1
ATOM 592 C C . LEU A 1 77 ? -14.084 -10.928 11.288 1.00 79.88 77 LEU A C 1
ATOM 594 O O . LEU A 1 77 ? -15.163 -10.583 11.765 1.00 79.88 77 LEU A O 1
ATOM 598 N N . THR A 1 78 ? -13.430 -12.002 11.727 1.00 85.75 78 THR A N 1
ATOM 599 C CA . THR A 1 78 ? -13.908 -12.834 12.841 1.00 85.75 78 THR A CA 1
ATOM 600 C C . THR A 1 78 ? -13.076 -12.566 14.088 1.00 85.75 78 THR A C 1
ATOM 602 O O . THR A 1 78 ? -11.866 -12.777 14.088 1.00 85.75 78 THR A O 1
ATOM 605 N N . THR A 1 79 ? -13.719 -12.141 15.173 1.00 82.56 79 THR A N 1
ATOM 606 C CA . THR A 1 79 ? -13.079 -11.886 16.470 1.00 82.56 79 THR A CA 1
ATOM 607 C C . THR A 1 79 ? -13.814 -12.602 17.599 1.00 82.56 79 THR A C 1
ATOM 609 O O . THR A 1 79 ? -14.984 -12.969 17.491 1.00 82.56 79 THR A O 1
ATOM 612 N N . LYS A 1 80 ? -13.124 -12.841 18.715 1.00 82.88 80 LYS A N 1
ATOM 613 C CA . LYS A 1 80 ? -13.757 -13.339 19.941 1.00 82.88 80 LYS A CA 1
ATOM 614 C C . LYS A 1 80 ? -14.340 -12.154 20.710 1.00 82.88 80 LYS A C 1
ATOM 616 O O . LYS A 1 80 ? -13.627 -11.182 20.941 1.00 82.88 80 LYS A O 1
ATOM 621 N N . SER A 1 81 ? -15.603 -12.235 21.127 1.00 78.62 81 SER A N 1
ATOM 622 C CA . SER A 1 81 ? -16.212 -11.180 21.944 1.00 78.62 81 SER A CA 1
ATOM 623 C C . SER A 1 81 ? -15.727 -11.237 23.396 1.00 78.62 81 SER A C 1
ATOM 625 O O . SER A 1 81 ? -15.386 -12.307 23.909 1.00 78.62 81 SER A O 1
ATOM 627 N N . ASP A 1 82 ? -15.781 -10.101 24.095 1.00 69.31 82 ASP A N 1
ATOM 628 C CA . ASP A 1 82 ? -15.445 -10.011 25.526 1.00 69.31 82 ASP A CA 1
ATOM 629 C C . ASP A 1 82 ? -16.353 -10.904 26.402 1.00 69.31 82 ASP A C 1
ATOM 631 O O . ASP A 1 82 ? -15.963 -11.332 27.487 1.00 69.31 82 ASP A O 1
ATOM 635 N N . THR A 1 83 ? -17.549 -11.251 25.913 1.00 70.12 83 THR A N 1
ATOM 636 C CA . THR A 1 83 ? -18.485 -12.183 26.566 1.00 70.12 83 THR A CA 1
ATOM 637 C C . THR A 1 83 ? -18.244 -13.659 26.215 1.00 70.12 83 THR A C 1
ATOM 639 O O . THR A 1 83 ? -19.005 -14.528 26.640 1.00 70.12 83 THR A O 1
ATOM 642 N N . GLY A 1 84 ? -17.185 -13.968 25.457 1.00 76.94 84 GLY A N 1
ATOM 643 C CA . GLY A 1 84 ? -16.820 -15.332 25.066 1.00 76.94 84 GLY A CA 1
ATOM 644 C C . GLY A 1 84 ? -17.594 -15.895 23.868 1.00 76.94 84 GLY A C 1
ATOM 645 O O . GLY A 1 84 ? -17.550 -17.104 23.650 1.00 76.94 84 GLY A O 1
ATOM 646 N N . GLY A 1 85 ? -18.291 -15.046 23.110 1.00 85.56 85 GLY A N 1
ATOM 647 C CA . GLY A 1 85 ? -18.946 -15.376 21.840 1.00 85.56 85 GLY A CA 1
ATOM 648 C C . GLY A 1 85 ? -18.049 -15.143 20.617 1.00 85.56 85 GLY A C 1
ATOM 649 O O . GLY A 1 85 ? -16.867 -14.813 20.741 1.00 85.56 85 GLY A O 1
ATOM 650 N N . ILE A 1 86 ? -18.623 -15.304 19.424 1.00 90.75 86 ILE A N 1
ATOM 651 C CA . ILE A 1 86 ? -17.959 -15.088 18.129 1.00 90.75 86 ILE A CA 1
ATOM 652 C C . ILE A 1 86 ? -18.559 -13.829 17.496 1.00 90.75 86 ILE A C 1
ATOM 654 O O . ILE A 1 86 ? -19.758 -13.795 17.241 1.00 90.75 86 ILE A O 1
ATOM 658 N N . LYS A 1 87 ? -17.755 -12.795 17.249 1.00 89.44 87 LYS A N 1
ATOM 659 C CA . LYS A 1 87 ? -18.158 -11.579 16.531 1.00 89.44 87 LYS A CA 1
ATOM 660 C C . LYS A 1 87 ? -17.677 -11.680 15.081 1.00 89.44 87 LYS A C 1
ATOM 662 O O . LYS A 1 87 ? -16.515 -11.991 14.840 1.00 89.44 87 LYS A O 1
ATOM 667 N N . LEU A 1 88 ? -18.572 -11.429 14.136 1.00 90.69 88 LEU A N 1
ATOM 668 C CA . LEU A 1 88 ? -18.323 -11.387 12.700 1.00 90.69 88 LEU A CA 1
ATOM 669 C C . LEU A 1 88 ? -18.649 -9.976 12.209 1.00 90.69 88 LEU A C 1
ATOM 671 O O . LEU A 1 88 ? -19.818 -9.600 12.181 1.00 90.69 88 LEU A O 1
ATOM 675 N N . ASP A 1 89 ? -17.641 -9.206 11.825 1.00 88.44 89 ASP A N 1
ATOM 676 C CA . ASP A 1 89 ? -17.813 -7.887 11.217 1.00 88.44 89 ASP A CA 1
ATOM 677 C C . ASP A 1 89 ? -17.567 -8.010 9.711 1.00 88.44 89 ASP A C 1
ATOM 679 O O . ASP A 1 89 ? -16.529 -8.508 9.296 1.00 88.44 89 ASP A O 1
ATOM 683 N N . MET A 1 90 ? -18.522 -7.609 8.878 1.00 90.44 90 MET A N 1
ATOM 684 C CA . MET A 1 90 ? -18.485 -7.836 7.433 1.00 90.44 90 MET A CA 1
ATOM 685 C C . MET A 1 90 ? -19.115 -6.685 6.661 1.00 90.44 90 MET A C 1
ATOM 687 O O . MET A 1 90 ? -20.044 -6.037 7.136 1.00 90.44 90 MET A O 1
ATOM 691 N N . ASN A 1 91 ? -18.647 -6.444 5.444 1.00 85.44 91 ASN A N 1
ATOM 692 C CA . ASN A 1 91 ? -19.301 -5.517 4.532 1.00 85.44 91 ASN A CA 1
ATOM 693 C C . ASN A 1 91 ? -20.452 -6.238 3.823 1.00 85.44 91 ASN A C 1
ATOM 695 O O . ASN A 1 91 ? -20.276 -7.340 3.303 1.00 85.44 91 ASN A O 1
ATOM 699 N N . VAL A 1 92 ? -21.619 -5.598 3.792 1.00 88.62 92 VAL A N 1
ATOM 700 C CA . VAL A 1 92 ? -22.793 -6.044 3.039 1.00 88.62 92 VAL A CA 1
ATOM 701 C C . VAL A 1 92 ? -23.060 -5.027 1.940 1.00 88.62 92 VAL A C 1
ATOM 703 O O . VAL A 1 92 ? -23.169 -3.831 2.211 1.00 88.62 92 VAL A O 1
ATOM 706 N N . SER A 1 93 ? -23.165 -5.513 0.707 1.00 88.62 93 SER A N 1
ATOM 707 C CA . SER A 1 93 ? -23.521 -4.721 -0.466 1.00 88.62 93 SER A CA 1
ATOM 708 C C . SER A 1 93 ? -24.631 -5.417 -1.234 1.00 88.62 93 SER A C 1
ATOM 710 O O . SER A 1 93 ? -24.529 -6.600 -1.551 1.00 88.62 93 SER A O 1
ATOM 712 N N . TRP A 1 94 ? -25.694 -4.692 -1.542 1.00 91.31 94 TRP A N 1
ATOM 713 C CA . TRP A 1 94 ? -26.806 -5.186 -2.332 1.00 91.31 94 TRP A CA 1
ATOM 714 C C . TRP A 1 94 ? -27.154 -4.152 -3.395 1.00 91.31 94 TRP A C 1
ATOM 716 O O . TRP A 1 94 ? -27.490 -3.023 -3.058 1.00 91.31 94 TRP A O 1
ATOM 726 N N . ASP A 1 95 ? -27.048 -4.538 -4.665 1.00 89.25 95 ASP A N 1
ATOM 727 C CA . ASP A 1 95 ? -27.589 -3.800 -5.812 1.00 89.25 95 ASP A CA 1
ATOM 728 C C . ASP A 1 95 ? -28.671 -4.695 -6.425 1.00 89.25 95 ASP A C 1
ATOM 730 O O . ASP A 1 95 ? -28.415 -5.551 -7.277 1.00 89.25 95 ASP A O 1
ATOM 734 N N . GLY A 1 96 ? -29.862 -4.611 -5.838 1.00 86.12 96 GLY A N 1
ATOM 735 C CA . GLY A 1 96 ? -30.979 -5.490 -6.133 1.00 86.12 96 GLY A CA 1
ATOM 736 C C . GLY A 1 96 ? -31.877 -4.894 -7.200 1.00 86.12 96 GLY A C 1
ATOM 737 O O . GLY A 1 96 ? -32.466 -3.836 -6.987 1.00 86.12 96 GLY A O 1
ATOM 738 N N . LYS A 1 97 ? -32.046 -5.606 -8.317 1.00 87.62 97 LYS A N 1
ATOM 739 C CA . LYS A 1 97 ? -33.146 -5.336 -9.248 1.00 87.62 97 LYS A CA 1
ATOM 740 C C . LYS A 1 97 ? -34.437 -5.884 -8.642 1.00 87.62 97 LYS A C 1
ATOM 742 O O . LYS A 1 97 ? -34.606 -7.101 -8.593 1.00 87.62 97 LYS A O 1
ATOM 747 N N . CYS A 1 98 ? -35.297 -4.991 -8.175 1.00 88.88 98 CYS A N 1
ATOM 748 C CA . CYS A 1 98 ? -36.509 -5.284 -7.419 1.00 88.88 98 CYS A CA 1
ATOM 749 C C . CYS A 1 98 ? -37.770 -4.916 -8.212 1.00 88.88 98 CYS A C 1
ATOM 751 O O . CYS A 1 98 ? -37.698 -4.357 -9.305 1.00 88.88 98 CYS A O 1
ATOM 753 N N . ASP A 1 99 ? -38.921 -5.306 -7.682 1.00 89.19 99 ASP A N 1
ATOM 754 C CA . ASP A 1 99 ? -40.234 -5.041 -8.261 1.00 89.19 99 ASP A CA 1
ATOM 755 C C . ASP A 1 99 ? -41.207 -4.782 -7.102 1.00 89.19 99 ASP A C 1
ATOM 757 O O . ASP A 1 99 ? -41.886 -5.672 -6.571 1.00 89.19 99 ASP A O 1
ATOM 761 N N . ILE A 1 100 ? -41.147 -3.544 -6.615 1.00 89.12 100 ILE A N 1
ATOM 762 C CA . ILE A 1 100 ? -41.926 -3.058 -5.479 1.00 89.12 100 ILE A CA 1
ATOM 763 C C . ILE A 1 100 ? -42.937 -2.053 -6.015 1.00 89.12 100 ILE A C 1
ATOM 765 O O . ILE A 1 100 ? -42.564 -1.128 -6.724 1.00 89.12 100 ILE A O 1
ATOM 769 N N . GLU A 1 101 ? -44.202 -2.203 -5.645 1.00 88.56 101 GLU A N 1
ATOM 770 C CA . GLU A 1 101 ? -45.268 -1.275 -6.015 1.00 88.56 101 GLU A CA 1
ATOM 771 C C . GLU A 1 101 ? -45.904 -0.711 -4.748 1.00 88.56 101 GLU A C 1
ATOM 773 O O . GLU A 1 101 ? -46.335 -1.452 -3.857 1.00 88.56 101 GLU A O 1
ATOM 778 N N . LEU A 1 102 ? -45.961 0.612 -4.689 1.00 85.38 102 LEU A N 1
ATOM 779 C CA . LEU A 1 102 ? -46.568 1.399 -3.630 1.00 85.38 102 LEU A CA 1
ATOM 780 C C . LEU A 1 102 ? -47.818 2.089 -4.173 1.00 85.38 102 LEU A C 1
ATOM 782 O O . LEU A 1 102 ? -47.789 2.658 -5.265 1.00 85.38 102 LEU A O 1
ATOM 786 N N . ASP A 1 103 ? -48.891 2.083 -3.390 1.00 84.56 103 ASP A N 1
ATOM 787 C CA . ASP A 1 103 ? -50.142 2.760 -3.735 1.00 84.56 103 ASP A CA 1
ATOM 788 C C . ASP A 1 103 ? -50.654 3.599 -2.564 1.00 84.56 103 ASP A C 1
ATOM 790 O O . ASP A 1 103 ? -50.435 3.258 -1.399 1.00 84.56 103 ASP A O 1
ATOM 794 N N . ALA A 1 104 ? -51.310 4.713 -2.877 1.00 80.75 104 ALA A N 1
ATOM 795 C CA . ALA A 1 104 ? -51.885 5.647 -1.916 1.00 80.75 104 ALA A CA 1
ATOM 796 C C . ALA A 1 104 ? -53.099 6.358 -2.525 1.00 80.75 104 ALA A C 1
ATOM 798 O O . ALA A 1 104 ? -53.136 6.667 -3.717 1.00 80.75 104 ALA A O 1
ATOM 799 N N . ASP A 1 105 ? -54.065 6.709 -1.680 1.00 77.25 105 ASP A N 1
ATOM 800 C CA . ASP A 1 105 ? -55.250 7.446 -2.096 1.00 77.25 105 ASP A CA 1
ATOM 801 C C . ASP A 1 105 ? -54.860 8.773 -2.768 1.00 77.25 105 ASP A C 1
ATOM 803 O O . ASP A 1 105 ? -54.075 9.564 -2.241 1.00 77.25 105 ASP A O 1
ATOM 807 N N . MET A 1 106 ? -55.474 9.043 -3.924 1.00 70.62 106 MET A N 1
ATOM 808 C CA . MET A 1 106 ? -55.282 10.263 -4.721 1.00 70.62 106 MET A CA 1
ATOM 809 C C . MET A 1 106 ? -53.891 10.433 -5.363 1.00 70.62 106 MET A C 1
ATOM 811 O O . MET A 1 106 ? -53.595 11.525 -5.853 1.00 70.62 106 MET A O 1
ATOM 815 N N . MET A 1 107 ? -53.072 9.378 -5.433 1.00 71.50 107 MET A N 1
ATOM 816 C CA . MET A 1 107 ? -51.805 9.372 -6.174 1.00 71.50 107 MET A CA 1
ATOM 817 C C . MET A 1 107 ? -51.739 8.214 -7.183 1.00 71.50 107 MET A C 1
ATOM 819 O O . MET A 1 107 ? -52.391 7.193 -6.989 1.00 71.50 107 MET A O 1
ATOM 823 N N . PRO A 1 108 ? -50.987 8.354 -8.290 1.00 68.56 108 PRO A N 1
ATOM 824 C CA . PRO A 1 108 ? -50.679 7.220 -9.157 1.00 68.56 108 PRO A CA 1
ATOM 825 C C . PRO A 1 108 ? -49.761 6.222 -8.436 1.00 68.56 108 PRO A C 1
ATOM 827 O O . PRO A 1 108 ? -48.894 6.635 -7.666 1.00 68.56 108 PRO A O 1
ATOM 830 N N . ALA A 1 109 ? -49.926 4.929 -8.727 1.00 73.06 109 ALA A N 1
ATOM 831 C CA . ALA A 1 109 ? -49.056 3.876 -8.206 1.00 73.06 109 ALA A CA 1
ATOM 832 C C . ALA A 1 109 ? -47.581 4.150 -8.555 1.00 73.06 109 ALA A C 1
ATOM 834 O O . ALA A 1 109 ? -47.261 4.537 -9.685 1.00 73.06 109 ALA A O 1
ATOM 835 N N . LEU A 1 110 ? -46.695 3.947 -7.580 1.00 78.94 110 LEU A N 1
ATOM 836 C CA . LEU A 1 110 ? -45.257 4.191 -7.683 1.00 78.94 110 LEU A CA 1
ATOM 837 C C . LEU A 1 110 ? -44.505 2.860 -7.666 1.00 78.94 110 LEU A C 1
ATOM 839 O O . LEU A 1 110 ? -44.678 2.064 -6.744 1.00 78.94 110 LEU A O 1
ATOM 843 N N . GLY A 1 111 ? -43.654 2.632 -8.665 1.00 83.50 111 GLY A N 1
ATOM 844 C CA . GLY A 1 111 ? -42.766 1.469 -8.709 1.00 83.50 111 GLY A CA 1
ATOM 845 C C . GLY A 1 111 ? -41.398 1.780 -8.104 1.00 83.50 111 GLY A C 1
ATOM 846 O O . GLY A 1 111 ? -40.928 2.908 -8.233 1.00 83.50 111 GLY A O 1
ATOM 847 N N . VAL A 1 112 ? -40.735 0.797 -7.494 1.00 86.69 112 VAL A N 1
ATOM 848 C CA . VAL A 1 112 ? -39.287 0.797 -7.220 1.00 86.69 112 VAL A CA 1
ATOM 849 C C . VAL A 1 112 ? -38.674 -0.372 -7.977 1.00 86.69 112 VAL A C 1
ATOM 851 O O . VAL A 1 112 ? -39.064 -1.521 -7.761 1.00 86.69 112 VAL A O 1
ATOM 854 N N . GLU A 1 113 ? -37.727 -0.072 -8.867 1.00 86.88 113 GLU A N 1
ATOM 855 C CA . GLU A 1 113 ? -37.083 -1.070 -9.733 1.00 86.88 113 GLU A CA 1
ATOM 856 C C . GLU A 1 113 ? -35.674 -1.438 -9.267 1.00 86.88 113 GLU A C 1
ATOM 858 O O . GLU A 1 113 ? -35.190 -2.535 -9.552 1.00 86.88 113 GLU A O 1
ATOM 863 N N . HIS A 1 114 ? -35.006 -0.559 -8.518 1.00 86.06 114 HIS A N 1
ATOM 864 C CA . HIS A 1 114 ? -33.696 -0.848 -7.943 1.00 86.06 114 HIS A CA 1
ATOM 865 C C . HIS A 1 114 ? -33.598 -0.380 -6.493 1.00 86.06 114 HIS A C 1
ATOM 867 O O . HIS A 1 114 ? -33.966 0.746 -6.156 1.00 86.06 114 HIS A O 1
ATOM 873 N N . VAL A 1 115 ? -33.051 -1.247 -5.641 1.00 87.50 115 VAL A N 1
ATOM 874 C CA . VAL A 1 115 ? -32.668 -0.917 -4.267 1.00 87.50 115 VAL A CA 1
ATOM 875 C C . VAL A 1 115 ? -31.171 -1.133 -4.131 1.00 87.50 115 VAL A C 1
ATOM 877 O O . VAL A 1 115 ? -30.662 -2.219 -4.420 1.00 87.50 115 VAL A O 1
ATOM 880 N N . LYS A 1 116 ? -30.468 -0.107 -3.650 1.00 86.88 116 LYS A N 1
ATOM 881 C CA . LYS A 1 116 ? -29.054 -0.207 -3.289 1.00 86.88 116 LYS A CA 1
ATOM 882 C C . LYS A 1 116 ? -28.894 -0.054 -1.790 1.00 86.88 116 LYS A C 1
ATOM 884 O O . LYS A 1 116 ? -29.290 0.970 -1.237 1.00 86.88 116 LYS A O 1
ATOM 889 N N . LEU A 1 117 ? -28.300 -1.051 -1.146 1.00 86.50 117 LEU A N 1
ATOM 890 C CA . LEU A 1 117 ? -27.991 -1.044 0.279 1.00 86.50 117 LEU A CA 1
ATOM 891 C C . LEU A 1 117 ? -26.509 -1.355 0.483 1.00 86.50 117 LEU A C 1
ATOM 893 O O . LEU A 1 117 ? -26.024 -2.384 0.019 1.00 86.50 117 LEU A O 1
ATOM 897 N N . TYR A 1 118 ? -25.801 -0.499 1.213 1.00 86.19 118 TYR A N 1
ATOM 898 C CA . TYR A 1 118 ? -24.403 -0.725 1.573 1.00 86.19 118 TYR A CA 1
ATOM 899 C C . TYR A 1 118 ? -24.147 -0.382 3.040 1.00 86.19 118 TYR A C 1
ATOM 901 O O . TYR A 1 118 ? -24.539 0.685 3.512 1.00 86.19 118 TYR A O 1
ATOM 909 N N . GLY A 1 119 ? -23.455 -1.258 3.765 1.00 83.62 119 GLY A N 1
ATOM 910 C CA . GLY A 1 119 ? -23.058 -0.981 5.143 1.00 83.62 119 GLY A CA 1
ATOM 911 C C . GLY A 1 119 ? -22.195 -2.073 5.765 1.00 83.62 119 GLY A C 1
ATOM 912 O O . GLY A 1 119 ? -22.127 -3.198 5.271 1.00 83.62 119 GLY A O 1
ATOM 913 N N . ARG A 1 120 ? -21.542 -1.742 6.884 1.00 87.44 120 ARG A N 1
ATOM 914 C CA . ARG A 1 120 ? -20.755 -2.697 7.676 1.00 87.44 120 ARG A CA 1
ATOM 915 C C . ARG A 1 120 ? -21.631 -3.344 8.743 1.00 87.44 120 ARG A C 1
ATOM 917 O O . ARG A 1 120 ? -22.073 -2.667 9.670 1.00 87.44 120 ARG A O 1
ATOM 924 N N . LEU A 1 121 ? -21.898 -4.635 8.588 1.00 92.50 121 LEU A N 1
ATOM 925 C CA . LEU A 1 121 ? -22.734 -5.462 9.449 1.00 92.50 121 LEU A CA 1
ATOM 926 C C . LEU A 1 121 ? -21.883 -6.184 10.501 1.00 92.50 121 LEU A C 1
ATOM 928 O O . LEU A 1 121 ? -20.864 -6.781 10.179 1.00 92.50 121 LEU A O 1
ATOM 932 N N . SER A 1 122 ? -22.340 -6.178 11.745 1.00 92.44 122 SER A N 1
ATOM 933 C CA . SER A 1 122 ? -21.760 -6.880 12.885 1.00 92.44 122 SER A CA 1
ATOM 934 C C . SER A 1 122 ? -22.735 -7.945 13.386 1.00 92.44 122 SER A C 1
ATOM 936 O O . SER A 1 122 ? -23.850 -7.630 13.813 1.00 92.44 122 SER A O 1
ATOM 938 N N . ILE A 1 123 ? -22.319 -9.210 13.351 1.00 92.38 123 ILE A N 1
ATOM 939 C CA . ILE A 1 123 ? -23.073 -10.359 13.860 1.00 92.38 123 ILE A CA 1
ATOM 940 C C . ILE A 1 123 ? -22.334 -10.944 15.057 1.00 92.38 123 ILE A C 1
ATOM 942 O O . ILE A 1 123 ? -21.199 -11.391 14.943 1.00 92.38 123 ILE A O 1
ATOM 946 N N . LEU A 1 124 ? -22.992 -10.994 16.206 1.00 91.19 124 LEU A N 1
ATOM 947 C CA . LEU A 1 124 ? -22.466 -11.614 17.412 1.00 91.19 124 LEU A CA 1
ATOM 948 C C . LEU A 1 124 ? -23.195 -12.921 17.706 1.00 91.19 124 LEU A C 1
ATOM 950 O O . LEU A 1 124 ? -24.390 -12.918 17.979 1.00 91.19 124 LEU A O 1
ATOM 954 N N . LEU A 1 125 ? -22.459 -14.022 17.715 1.00 92.12 125 LEU A N 1
ATOM 955 C CA . LEU A 1 125 ? -22.946 -15.366 17.988 1.00 92.12 125 LEU A CA 1
ATOM 956 C C . LEU A 1 125 ? -22.600 -15.767 19.427 1.00 92.12 125 LEU A C 1
ATOM 958 O O . LEU A 1 125 ? -21.428 -15.821 19.809 1.00 92.12 125 LEU A O 1
ATOM 962 N N . GLY A 1 126 ? -23.614 -16.073 20.233 1.00 89.81 126 GLY A N 1
ATOM 963 C CA . GLY A 1 126 ? -23.444 -16.546 21.605 1.00 89.81 126 GLY A CA 1
ATOM 964 C C . GLY A 1 126 ? -24.780 -16.747 22.341 1.00 89.81 126 GLY A C 1
ATOM 965 O O . GLY A 1 126 ? -25.826 -16.608 21.728 1.00 89.81 126 GLY A O 1
ATOM 966 N N . PRO A 1 127 ? -24.784 -17.032 23.657 1.00 88.81 127 PRO A N 1
ATOM 967 C CA . PRO A 1 127 ? -23.677 -17.700 24.321 1.00 88.81 127 PRO A CA 1
ATOM 968 C C . PRO A 1 127 ? -23.342 -18.995 23.581 1.00 88.81 127 PRO A C 1
ATOM 970 O O . PRO A 1 127 ? -24.212 -19.617 22.973 1.00 88.81 127 PRO A O 1
ATOM 973 N N . LEU A 1 128 ? -22.078 -19.394 23.626 1.00 89.19 128 LEU A N 1
ATOM 974 C CA . LEU A 1 128 ? -21.689 -20.708 23.135 1.00 89.19 128 LEU A CA 1
ATOM 975 C C . LEU A 1 128 ? -22.156 -21.757 24.152 1.00 89.19 128 LEU A C 1
ATOM 977 O O . LEU A 1 128 ? -21.931 -21.602 25.356 1.00 89.19 128 LEU A O 1
ATOM 981 N N . THR A 1 129 ? -22.841 -22.794 23.683 1.00 85.31 129 THR A N 1
ATOM 982 C CA . THR A 1 129 ? -23.416 -23.861 24.512 1.00 85.31 129 THR A CA 1
ATOM 983 C C . THR A 1 129 ? -22.776 -25.206 24.164 1.00 85.31 129 THR A C 1
ATOM 985 O O . THR A 1 129 ? -22.161 -25.380 23.115 1.00 85.31 129 THR A O 1
ATOM 988 N N . ASN A 1 130 ? -22.903 -26.183 25.061 1.00 87.44 130 ASN A N 1
ATOM 989 C CA . ASN A 1 130 ? -22.451 -27.560 24.832 1.00 87.44 130 ASN A CA 1
ATOM 990 C C . ASN A 1 130 ? -23.568 -28.474 24.289 1.00 87.44 130 ASN A C 1
ATOM 992 O O . ASN A 1 130 ? -23.387 -29.689 24.225 1.00 87.44 130 ASN A O 1
ATOM 996 N N . ALA A 1 131 ? -24.713 -27.899 23.917 1.00 82.69 131 ALA A N 1
ATOM 997 C CA . ALA A 1 131 ? -25.853 -28.594 23.335 1.00 82.69 131 ALA A CA 1
ATOM 998 C C . ALA A 1 131 ? -26.121 -28.030 21.937 1.00 82.69 131 ALA A C 1
ATOM 1000 O O . ALA A 1 131 ? -26.027 -26.824 21.735 1.00 82.69 131 ALA A O 1
ATOM 1001 N N . ILE A 1 132 ? -26.444 -28.887 20.964 1.00 84.12 132 ILE A N 1
ATOM 1002 C CA . ILE A 1 132 ? -26.793 -28.453 19.601 1.00 84.12 132 ILE A CA 1
ATOM 1003 C C . ILE A 1 132 ? -27.961 -27.452 19.689 1.00 84.12 132 ILE A C 1
ATOM 1005 O O . ILE A 1 132 ? -28.942 -27.765 20.367 1.00 84.12 132 ILE A O 1
ATOM 1009 N N . PRO A 1 133 ? -27.866 -26.270 19.044 1.00 90.94 133 PRO A N 1
ATOM 1010 C CA . PRO A 1 133 ? -26.976 -25.926 17.922 1.00 90.94 133 PRO A CA 1
ATOM 1011 C C . PRO A 1 133 ? -25.600 -25.315 18.270 1.00 90.94 133 PRO A C 1
ATOM 1013 O O . PRO A 1 133 ? -24.958 -24.759 17.386 1.00 90.94 133 PRO A O 1
ATOM 1016 N N . LEU A 1 134 ? -25.112 -25.428 19.512 1.00 92.00 134 LEU A N 1
ATOM 1017 C CA . LEU A 1 134 ? -23.834 -24.889 20.032 1.00 92.00 134 LEU A CA 1
ATOM 1018 C C . LEU A 1 134 ? -23.769 -23.359 20.156 1.00 92.00 134 LEU A C 1
ATOM 1020 O O . LEU A 1 134 ? -22.874 -22.828 20.813 1.00 92.00 134 LEU A O 1
ATOM 1024 N N . ILE A 1 135 ? -24.715 -22.645 19.554 1.00 92.62 135 ILE A N 1
ATOM 1025 C CA . ILE A 1 135 ? -24.855 -21.192 19.618 1.00 92.62 135 ILE A CA 1
ATOM 1026 C C . ILE A 1 135 ? -26.271 -20.898 20.106 1.00 92.62 135 ILE A C 1
ATOM 1028 O O . ILE A 1 135 ? -27.235 -21.337 19.488 1.00 92.62 135 ILE A O 1
ATOM 1032 N N . GLY A 1 136 ? -26.406 -20.155 21.203 1.00 88.62 136 GLY A N 1
ATOM 1033 C CA . GLY A 1 136 ? -27.713 -19.833 21.776 1.00 88.62 136 GLY A CA 1
ATOM 1034 C C . GLY A 1 136 ? -28.517 -18.810 20.969 1.00 88.62 136 GLY A C 1
ATOM 1035 O O . GLY A 1 136 ? -29.739 -18.910 20.869 1.00 88.62 136 GLY A O 1
ATOM 1036 N N . ALA A 1 137 ? -27.844 -17.825 20.382 1.00 89.50 137 ALA A N 1
ATOM 1037 C CA . ALA A 1 137 ? -28.437 -16.714 19.654 1.00 89.50 137 ALA A CA 1
ATOM 1038 C C . ALA A 1 137 ? -27.426 -15.992 18.746 1.00 89.50 137 ALA A C 1
ATOM 1040 O O . ALA A 1 137 ? -26.209 -16.130 18.885 1.00 89.50 137 ALA A O 1
ATOM 1041 N N . ALA A 1 138 ? -27.961 -15.181 17.837 1.00 91.12 138 ALA A N 1
ATOM 1042 C CA . ALA A 1 138 ? -27.231 -14.216 17.031 1.00 91.12 138 ALA A CA 1
ATOM 1043 C C . ALA A 1 138 ? -27.785 -12.806 17.284 1.00 91.12 138 ALA A C 1
ATOM 1045 O O . ALA A 1 138 ? -28.995 -12.604 17.235 1.00 91.12 138 ALA A O 1
ATOM 1046 N N . GLN A 1 139 ? -26.922 -11.826 17.538 1.00 90.12 139 GLN A N 1
ATOM 1047 C CA . GLN A 1 139 ? -27.285 -10.410 17.578 1.00 90.12 139 GLN A CA 1
ATOM 1048 C C . GLN A 1 139 ? -26.706 -9.687 16.368 1.00 90.12 139 GLN A C 1
ATOM 1050 O O . GLN A 1 139 ? -25.495 -9.714 16.162 1.00 90.12 139 GLN A O 1
ATOM 1055 N N . ILE A 1 140 ? -27.557 -9.023 15.595 1.00 91.94 140 ILE A N 1
ATOM 1056 C CA . ILE A 1 140 ? -27.211 -8.454 14.291 1.00 91.94 140 ILE A CA 1
ATOM 1057 C C . ILE A 1 140 ? -27.400 -6.937 14.335 1.00 91.94 140 ILE A C 1
ATOM 1059 O O . ILE A 1 140 ? -28.469 -6.464 14.718 1.00 91.94 140 ILE A O 1
ATOM 1063 N N . ALA A 1 141 ? -26.379 -6.177 13.938 1.00 93.06 141 ALA A N 1
ATOM 1064 C CA . ALA A 1 141 ? -26.478 -4.732 13.753 1.00 93.06 141 ALA A CA 1
ATOM 1065 C C . ALA A 1 141 ? -25.433 -4.206 12.771 1.00 93.06 141 ALA A C 1
ATOM 1067 O O . ALA A 1 141 ? -24.280 -4.613 12.812 1.00 93.06 141 ALA A O 1
ATOM 1068 N N . PHE A 1 142 ? -25.800 -3.250 11.935 1.00 93.50 142 PHE A N 1
ATOM 1069 C CA . PHE A 1 142 ? -24.883 -2.349 11.276 1.00 93.50 142 PHE A CA 1
ATOM 1070 C C . PHE A 1 142 ? -24.147 -1.473 12.289 1.00 93.50 142 PHE A C 1
ATOM 1072 O O . PHE A 1 142 ? -24.743 -0.930 13.221 1.00 93.50 142 PHE A O 1
ATOM 1079 N N . VAL A 1 143 ? -22.845 -1.305 12.073 1.00 90.38 143 VAL A N 1
ATOM 1080 C CA . VAL A 1 143 ? -21.998 -0.423 12.885 1.00 90.38 143 VAL A CA 1
ATOM 1081 C C . VAL A 1 143 ? -22.456 1.031 12.753 1.00 90.38 143 VAL A C 1
ATOM 1083 O O . VAL A 1 143 ? -22.553 1.743 13.746 1.00 90.38 143 VAL A O 1
ATOM 1086 N N . ASN A 1 144 ? -22.806 1.436 11.532 1.00 89.50 144 ASN A N 1
ATOM 1087 C CA . ASN A 1 144 ? -23.321 2.758 11.181 1.00 89.50 144 ASN A CA 1
ATOM 1088 C C . ASN A 1 144 ? -24.628 2.631 10.394 1.00 89.50 144 ASN A C 1
ATOM 1090 O O . ASN A 1 144 ? -24.819 1.598 9.752 1.00 89.50 144 ASN A O 1
ATOM 1094 N N . PRO A 1 145 ? -25.504 3.655 10.382 1.00 88.69 145 PRO A N 1
ATOM 1095 C CA . PRO A 1 145 ? -26.648 3.686 9.473 1.00 88.69 145 PRO A CA 1
ATOM 1096 C C . PRO A 1 145 ? -26.201 3.352 8.040 1.00 88.69 145 PRO A C 1
ATOM 1098 O O . PRO A 1 145 ? -25.298 4.029 7.533 1.00 88.69 145 PRO A O 1
ATOM 1101 N N . PRO A 1 146 ? -26.753 2.306 7.398 1.00 87.44 146 PRO A N 1
ATOM 1102 C CA . PRO A 1 146 ? -26.330 1.925 6.059 1.00 87.44 146 PRO A CA 1
ATOM 1103 C C . PRO A 1 146 ? -26.776 2.969 5.033 1.00 87.44 146 PRO A C 1
ATOM 1105 O O . PRO A 1 146 ? -27.735 3.713 5.241 1.00 87.44 146 PRO A O 1
ATOM 1108 N N . ILE A 1 147 ? -26.092 3.002 3.896 1.00 83.38 147 ILE A N 1
ATOM 1109 C CA . ILE A 1 147 ? -26.510 3.792 2.740 1.00 83.38 147 ILE A CA 1
ATOM 1110 C C . ILE A 1 147 ? -27.645 3.034 2.056 1.00 83.38 147 ILE A C 1
ATOM 1112 O O . ILE A 1 147 ? -27.440 1.900 1.629 1.00 83.38 147 ILE A O 1
ATOM 1116 N N . LEU A 1 148 ? -28.813 3.665 1.934 1.00 85.69 148 LEU A N 1
ATOM 1117 C CA . LEU A 1 148 ? -29.974 3.148 1.209 1.00 85.69 148 LEU A CA 1
ATOM 1118 C C . LEU A 1 148 ? -30.314 4.097 0.055 1.00 85.69 148 LEU A C 1
ATOM 1120 O O . LEU A 1 148 ? -30.525 5.285 0.291 1.00 85.69 148 LEU A O 1
ATOM 1124 N N . LYS A 1 149 ? -30.385 3.587 -1.176 1.00 83.31 149 LYS A N 1
ATOM 1125 C CA . LYS A 1 149 ? -30.879 4.314 -2.359 1.00 83.31 149 LYS A CA 1
ATOM 1126 C C . LYS A 1 149 ? -32.004 3.519 -3.016 1.00 83.31 149 LYS A C 1
ATOM 1128 O O . LYS A 1 149 ? -31.928 2.291 -3.072 1.00 83.31 149 LYS A O 1
ATOM 1133 N N . LEU A 1 150 ? -33.027 4.221 -3.492 1.00 83.62 150 LEU A N 1
ATOM 1134 C CA . LEU A 1 150 ? -34.209 3.654 -4.137 1.00 83.62 150 LEU A CA 1
ATOM 1135 C C . LEU A 1 150 ? -34.393 4.335 -5.497 1.00 83.62 150 LEU A C 1
ATOM 1137 O O . LEU A 1 150 ? -34.517 5.557 -5.551 1.00 83.62 150 LEU A O 1
ATOM 1141 N N . ASP A 1 151 ? -34.432 3.556 -6.576 1.00 81.50 151 ASP A N 1
ATOM 1142 C CA . ASP A 1 151 ? -34.732 4.073 -7.912 1.00 81.50 151 ASP A CA 1
ATOM 1143 C C . ASP A 1 151 ? -36.206 3.796 -8.223 1.00 81.50 151 ASP A C 1
ATOM 1145 O O . ASP A 1 151 ? -36.609 2.648 -8.449 1.00 81.50 151 ASP A O 1
ATOM 1149 N N . PHE A 1 152 ? -37.022 4.849 -8.218 1.00 79.69 152 PHE A N 1
ATOM 1150 C CA . PHE A 1 152 ? -38.445 4.726 -8.518 1.00 79.69 152 PHE A CA 1
ATOM 1151 C C . PHE A 1 152 ? -38.738 4.882 -10.012 1.00 79.69 152 PHE A C 1
ATOM 1153 O O . PHE A 1 152 ? -38.079 5.651 -10.718 1.00 79.69 152 PHE A O 1
ATOM 1160 N N . THR A 1 153 ? -39.805 4.236 -10.477 1.00 72.81 153 THR A N 1
ATOM 1161 C CA . THR A 1 153 ? -40.324 4.360 -11.845 1.00 72.81 153 THR A CA 1
ATOM 1162 C C . THR A 1 153 ? -41.781 4.826 -11.881 1.00 72.81 153 THR A C 1
ATOM 1164 O O . THR A 1 153 ? -42.523 4.732 -10.904 1.00 72.81 153 THR A O 1
ATOM 1167 N N . GLY A 1 154 ? -42.175 5.443 -13.007 1.00 61.81 154 GLY A N 1
ATOM 1168 C CA . GLY A 1 154 ? -43.492 6.082 -13.184 1.00 61.81 154 GLY A CA 1
ATOM 1169 C C . GLY A 1 154 ? -43.579 7.560 -12.760 1.00 61.81 154 GLY A C 1
ATOM 1170 O O . GLY A 1 154 ? -44.631 8.177 -12.893 1.00 61.81 154 GLY A O 1
ATOM 1171 N N . ALA A 1 155 ? -42.471 8.161 -12.312 1.00 56.38 155 ALA A N 1
ATOM 1172 C CA . ALA A 1 155 ? -42.438 9.459 -11.625 1.00 56.38 155 ALA A CA 1
ATOM 1173 C C . ALA A 1 155 ? -42.282 10.718 -12.509 1.00 56.38 155 ALA A C 1
ATOM 1175 O O . ALA A 1 155 ? -42.254 11.833 -11.992 1.00 56.38 155 ALA A O 1
ATOM 1176 N N . ALA A 1 156 ? -42.192 10.583 -13.837 1.00 50.66 156 ALA A N 1
ATOM 1177 C CA . ALA A 1 156 ? -41.767 11.671 -14.733 1.00 50.66 156 ALA A CA 1
ATOM 1178 C C . ALA A 1 156 ? -42.683 12.923 -14.769 1.00 50.66 156 ALA A C 1
ATOM 1180 O O . ALA A 1 156 ? -42.307 13.917 -15.383 1.00 50.66 156 ALA A O 1
ATOM 1181 N N . ASN A 1 157 ? -43.852 12.903 -14.115 1.00 50.22 157 ASN A N 1
ATOM 1182 C CA . ASN A 1 157 ? -44.841 13.992 -14.133 1.00 50.22 157 ASN A CA 1
ATOM 1183 C C . ASN A 1 157 ? -45.286 14.495 -12.739 1.00 50.22 157 ASN A C 1
ATOM 1185 O O . ASN A 1 157 ? -46.276 15.223 -12.663 1.00 50.22 157 ASN A O 1
ATOM 1189 N N . VAL A 1 158 ? -44.614 14.127 -11.639 1.00 55.44 158 VAL A N 1
ATOM 1190 C CA . VAL A 1 158 ? -45.083 14.452 -10.273 1.00 55.44 158 VAL A CA 1
ATOM 1191 C C . VAL A 1 158 ? -44.116 15.408 -9.565 1.00 55.44 158 VAL A C 1
ATOM 1193 O O . VAL A 1 158 ? -42.975 15.053 -9.291 1.00 55.44 158 VAL A O 1
ATOM 1196 N N . ALA A 1 159 ? -44.578 16.623 -9.247 1.00 51.06 159 ALA A N 1
ATOM 1197 C CA . ALA A 1 159 ? -43.789 17.651 -8.551 1.00 51.06 159 ALA A CA 1
ATOM 1198 C C . ALA A 1 159 ? -43.430 17.271 -7.099 1.00 51.06 159 ALA A C 1
ATOM 1200 O O . ALA A 1 159 ? -42.405 17.710 -6.590 1.00 51.06 159 ALA A O 1
ATOM 1201 N N . ASP A 1 160 ? -44.234 16.414 -6.465 1.00 56.31 160 ASP A N 1
ATOM 1202 C CA . ASP A 1 160 ? -44.055 15.966 -5.076 1.00 56.31 160 ASP A CA 1
ATOM 1203 C C . ASP A 1 160 ? -43.153 14.721 -4.945 1.00 56.31 160 ASP A C 1
ATOM 1205 O O . ASP A 1 160 ? -42.976 14.183 -3.854 1.00 56.31 160 ASP A O 1
ATOM 1209 N N . PHE A 1 161 ? -42.574 14.232 -6.047 1.00 64.25 161 PHE A N 1
ATOM 1210 C CA . PHE A 1 161 ? -41.866 12.950 -6.074 1.00 64.25 161 PHE A CA 1
ATOM 1211 C C . PHE A 1 161 ? -40.594 12.926 -5.206 1.00 64.25 161 PHE A C 1
ATOM 1213 O O . PHE A 1 161 ? -40.333 11.924 -4.546 1.00 64.25 161 PHE A O 1
ATOM 1220 N N . SER A 1 162 ? -39.842 14.030 -5.132 1.00 63.44 162 SER A N 1
ATOM 1221 C CA . SER A 1 162 ? -38.674 14.120 -4.241 1.00 63.44 162 SER A CA 1
ATOM 1222 C C . SER A 1 162 ? -39.068 14.035 -2.766 1.00 63.44 162 SER A C 1
ATOM 1224 O O . SER A 1 162 ? -38.381 13.392 -1.984 1.00 63.44 162 SER A O 1
ATOM 1226 N N . ILE A 1 163 ? -40.218 14.614 -2.398 1.00 66.81 163 ILE A N 1
ATOM 1227 C CA . ILE A 1 163 ? -40.759 14.535 -1.036 1.00 66.81 163 ILE A CA 1
ATOM 1228 C C . ILE A 1 163 ? -41.117 13.082 -0.712 1.00 66.81 163 ILE A C 1
ATOM 1230 O O . ILE A 1 163 ? -40.833 12.612 0.387 1.00 66.81 163 ILE A O 1
ATOM 1234 N N . VAL A 1 164 ? -41.714 12.353 -1.661 1.00 69.31 164 VAL A N 1
ATOM 1235 C CA . VAL A 1 164 ? -42.056 10.936 -1.474 1.00 69.31 164 VAL A CA 1
ATOM 1236 C C . VAL A 1 164 ? -40.802 10.065 -1.347 1.00 69.31 164 VAL A C 1
ATOM 1238 O O . VAL A 1 164 ? -40.744 9.273 -0.408 1.00 69.31 164 VAL A O 1
ATOM 1241 N N . ASP A 1 165 ? -39.797 10.233 -2.214 1.00 71.81 165 ASP A N 1
ATOM 1242 C CA . ASP A 1 165 ? -38.511 9.517 -2.113 1.00 71.81 165 ASP A CA 1
ATOM 1243 C C . ASP A 1 165 ? -37.846 9.761 -0.751 1.00 71.81 165 ASP A C 1
ATOM 1245 O O . ASP A 1 165 ? -37.613 8.813 0.003 1.00 71.81 165 ASP A O 1
ATOM 1249 N N . ASP A 1 166 ? -37.626 11.027 -0.384 1.00 71.81 166 ASP A N 1
ATOM 1250 C CA . ASP A 1 166 ? -36.960 11.388 0.869 1.00 71.81 166 ASP A CA 1
ATOM 1251 C C . ASP A 1 166 ? -37.724 10.866 2.095 1.00 71.81 166 ASP A C 1
ATOM 1253 O O . ASP A 1 166 ? -37.116 10.364 3.045 1.00 71.81 166 ASP A O 1
ATOM 1257 N N . THR A 1 167 ? -39.060 10.913 2.061 1.00 71.50 167 THR A N 1
ATOM 1258 C CA . THR A 1 167 ? -39.896 10.461 3.180 1.00 71.50 167 THR A CA 1
ATOM 1259 C C . THR A 1 167 ? -39.927 8.936 3.295 1.00 71.50 167 THR A C 1
ATOM 1261 O O . THR A 1 167 ? -39.755 8.402 4.392 1.00 71.50 167 THR A O 1
ATOM 1264 N N . VAL A 1 168 ? -40.111 8.210 2.186 1.00 76.44 168 VAL A N 1
ATOM 1265 C CA . VAL A 1 168 ? -40.127 6.735 2.186 1.00 76.44 168 VAL A CA 1
ATOM 1266 C C . VAL A 1 168 ? -38.750 6.191 2.566 1.00 76.44 168 VAL A C 1
ATOM 1268 O O . VAL A 1 168 ? -38.654 5.321 3.437 1.00 76.44 168 VAL A O 1
ATOM 1271 N N . ARG A 1 169 ? -37.676 6.748 1.990 1.00 80.25 169 ARG A N 1
ATOM 1272 C CA . ARG A 1 169 ? -36.294 6.416 2.357 1.00 80.25 169 ARG A CA 1
ATOM 1273 C C . ARG A 1 169 ? -36.025 6.718 3.829 1.00 80.25 169 ARG A C 1
ATOM 1275 O O . ARG A 1 169 ? -35.443 5.881 4.517 1.00 80.25 169 ARG A O 1
ATOM 1282 N N . GLY A 1 170 ? -36.476 7.872 4.321 1.00 78.75 170 GLY A N 1
ATOM 1283 C CA . GLY A 1 170 ? -36.336 8.281 5.719 1.00 78.75 170 GLY A CA 1
ATOM 1284 C C . GLY A 1 170 ? -37.019 7.322 6.696 1.00 78.75 170 GLY A C 1
ATOM 1285 O O . GLY A 1 170 ? -36.410 6.935 7.692 1.00 78.75 170 GLY A O 1
ATOM 1286 N N . ILE A 1 171 ? -38.242 6.868 6.395 1.00 79.81 171 ILE A N 1
ATOM 1287 C CA . ILE A 1 171 ? -38.956 5.883 7.226 1.00 79.81 171 ILE A CA 1
ATOM 1288 C C . ILE A 1 171 ? -38.231 4.534 7.216 1.00 79.81 171 ILE A C 1
ATOM 1290 O O . ILE A 1 171 ? -38.015 3.953 8.279 1.00 79.81 171 ILE A O 1
ATOM 1294 N N . LEU A 1 172 ? -37.812 4.044 6.043 1.00 79.38 172 LEU A N 1
ATOM 1295 C CA . LEU A 1 172 ? -37.085 2.774 5.929 1.00 79.38 172 LEU A CA 1
ATOM 1296 C C . LEU A 1 172 ? -35.756 2.805 6.690 1.00 79.38 172 LEU A C 1
ATOM 1298 O O . LEU A 1 172 ? -35.471 1.892 7.466 1.00 79.38 172 LEU A O 1
ATOM 1302 N N . LEU A 1 173 ? -34.971 3.873 6.525 1.00 82.06 173 LEU A N 1
ATOM 1303 C CA . LEU A 1 173 ? -33.742 4.077 7.290 1.00 82.06 173 LEU A CA 1
ATOM 1304 C C . LEU A 1 173 ? -34.021 4.229 8.787 1.00 82.06 173 LEU A C 1
ATOM 1306 O O . LEU A 1 173 ? -33.274 3.682 9.589 1.00 82.06 173 LEU A O 1
ATOM 1310 N N . GLY A 1 174 ? -35.105 4.900 9.182 1.00 81.69 174 GLY A N 1
ATOM 1311 C CA . GLY A 1 174 ? -35.525 5.002 10.581 1.00 81.69 174 GLY A CA 1
ATOM 1312 C C . GLY A 1 174 ? -35.824 3.637 11.205 1.00 81.69 174 GLY A C 1
ATOM 1313 O O . GLY A 1 174 ? -35.363 3.347 12.311 1.00 81.69 174 GLY A O 1
ATOM 1314 N N . VAL A 1 175 ? -36.519 2.760 10.474 1.00 80.88 175 VAL A N 1
ATOM 1315 C CA . VAL A 1 175 ? -36.783 1.378 10.905 1.00 80.88 175 VAL A CA 1
ATOM 1316 C C . VAL A 1 175 ? -35.484 0.589 11.022 1.00 80.88 175 VAL A C 1
ATOM 1318 O O . VAL A 1 175 ? -35.225 0.016 12.083 1.00 80.88 175 VAL A O 1
ATOM 1321 N N . ILE A 1 176 ? -34.635 0.622 9.988 1.00 82.75 176 ILE A N 1
ATOM 1322 C CA . ILE A 1 176 ? -33.318 -0.027 10.013 1.00 82.75 176 ILE A CA 1
ATOM 1323 C C . ILE A 1 176 ? -32.506 0.472 11.211 1.00 82.75 176 ILE A C 1
ATOM 1325 O O . ILE A 1 176 ? -32.006 -0.345 11.974 1.00 82.75 176 ILE A O 1
ATOM 1329 N N . ASN A 1 177 ? -32.440 1.781 11.448 1.00 84.88 177 ASN A N 1
ATOM 1330 C CA . ASN A 1 177 ? -31.646 2.345 12.536 1.00 84.88 177 ASN A CA 1
ATOM 1331 C C . ASN A 1 177 ? -32.186 1.963 13.923 1.00 84.88 177 ASN A C 1
ATOM 1333 O O . ASN A 1 177 ? -31.417 1.681 14.845 1.00 84.88 177 ASN A O 1
ATOM 1337 N N . SER A 1 178 ? -33.512 1.904 14.073 1.00 82.25 178 SER A N 1
ATOM 1338 C CA . SER A 1 178 ? -34.159 1.537 15.339 1.00 82.25 178 SER A CA 1
ATOM 1339 C C . SER A 1 178 ? -33.997 0.056 15.711 1.00 82.25 178 SER A C 1
ATOM 1341 O O . SER A 1 178 ? -34.062 -0.287 16.890 1.00 82.25 178 SER A O 1
ATOM 1343 N N . MET A 1 179 ? -33.761 -0.823 14.730 1.00 81.19 179 MET A N 1
ATOM 1344 C CA . MET A 1 179 ? -33.695 -2.277 14.939 1.00 81.19 179 MET A CA 1
ATOM 1345 C C . MET A 1 179 ? -32.298 -2.869 14.731 1.00 81.19 179 MET A C 1
ATOM 1347 O O . MET A 1 179 ? -31.892 -3.780 15.453 1.00 81.19 179 MET A O 1
ATOM 1351 N N . PHE A 1 180 ? -31.581 -2.370 13.730 1.00 88.31 180 PHE A N 1
ATOM 1352 C CA . PHE A 1 180 ? -30.387 -2.969 13.147 1.00 88.31 180 PHE A CA 1
ATOM 1353 C C . PHE A 1 180 ? -29.193 -2.020 13.118 1.00 88.31 180 PHE A C 1
ATOM 1355 O O . PHE A 1 180 ? -28.232 -2.359 12.450 1.00 88.31 180 PHE A O 1
ATOM 1362 N N . THR A 1 181 ? -29.182 -0.872 13.789 1.00 90.50 181 THR A N 1
ATOM 1363 C CA . THR A 1 181 ? -27.980 -0.021 13.833 1.00 90.50 181 THR A CA 1
ATOM 1364 C C . THR A 1 181 ? -27.539 0.206 15.256 1.00 90.50 181 THR A C 1
ATOM 1366 O O . THR A 1 181 ? -28.364 0.499 16.121 1.00 90.50 181 THR A O 1
ATOM 1369 N N . LEU A 1 182 ? -26.228 0.102 15.491 1.00 90.25 182 LEU A N 1
ATOM 1370 C CA . LEU A 1 182 ? -25.671 0.305 16.815 1.00 90.25 182 LEU A CA 1
ATOM 1371 C C . LEU A 1 182 ? -26.137 1.637 17.405 1.00 90.25 182 LEU A C 1
ATOM 1373 O O . LEU A 1 182 ? -26.101 2.673 16.737 1.00 90.25 182 LEU A O 1
ATOM 1377 N N . PRO A 1 183 ? -26.576 1.608 18.666 1.00 83.31 183 PRO A N 1
ATOM 1378 C CA . PRO A 1 183 ? -26.447 0.511 19.642 1.00 83.31 183 PRO A CA 1
ATOM 1379 C C . PRO A 1 183 ? -27.550 -0.562 19.582 1.00 83.31 183 PRO A C 1
ATOM 1381 O O . PRO A 1 183 ? -27.447 -1.574 20.280 1.00 83.31 183 PRO A O 1
ATOM 1384 N N . ASN A 1 184 ? -28.595 -0.363 18.778 1.00 86.00 184 ASN A N 1
ATOM 1385 C CA . ASN A 1 184 ? -29.690 -1.315 18.632 1.00 86.00 184 ASN A CA 1
ATOM 1386 C C . ASN A 1 184 ? -29.198 -2.575 17.911 1.00 86.00 184 ASN A C 1
ATOM 1388 O O . ASN A 1 184 ? -28.445 -2.506 16.940 1.00 86.00 184 ASN A O 1
ATOM 1392 N N . ARG A 1 185 ? -29.609 -3.741 18.413 1.00 87.00 185 ARG A N 1
ATOM 1393 C CA . ARG A 1 185 ? -29.241 -5.048 17.864 1.00 87.00 185 ARG A CA 1
ATOM 1394 C C . ARG A 1 185 ? -30.478 -5.917 17.727 1.00 87.00 185 ARG A C 1
ATOM 1396 O O . ARG A 1 185 ? -31.226 -6.095 18.688 1.00 87.00 185 ARG A O 1
ATOM 1403 N N . PHE A 1 186 ? -30.639 -6.527 16.562 1.00 86.75 186 PHE A N 1
ATOM 1404 C CA . PHE A 1 186 ? -31.697 -7.489 16.307 1.00 86.75 186 PHE A CA 1
ATOM 1405 C C . PHE A 1 186 ? -31.291 -8.871 16.829 1.00 86.75 186 PHE A C 1
ATOM 1407 O O . PHE A 1 186 ? -30.284 -9.432 16.394 1.00 86.75 186 PHE A O 1
ATOM 1414 N N . LEU A 1 187 ? -32.057 -9.415 17.778 1.00 85.44 187 LEU A N 1
ATOM 1415 C CA . LEU A 1 187 ? -31.779 -10.697 18.431 1.00 85.44 187 LEU A CA 1
ATOM 1416 C C . LEU A 1 187 ? -32.521 -11.848 17.736 1.00 85.44 187 LEU A C 1
ATOM 1418 O O . LEU A 1 187 ? -33.749 -11.909 17.751 1.00 85.44 187 LEU A O 1
ATOM 1422 N N . VAL A 1 188 ? -31.765 -12.816 17.224 1.00 87.25 188 VAL A N 1
ATOM 1423 C CA . VAL A 1 188 ? -32.258 -14.095 16.703 1.00 87.25 188 VAL A CA 1
ATOM 1424 C C . VAL A 1 188 ? -31.926 -15.196 17.701 1.00 87.25 188 VAL A C 1
ATOM 1426 O O . VAL A 1 188 ? -30.760 -15.438 18.000 1.00 87.25 188 VAL A O 1
ATOM 1429 N N . LYS A 1 189 ? -32.943 -15.892 18.209 1.00 86.44 189 LYS A N 1
ATOM 1430 C CA . LYS A 1 189 ? -32.769 -17.002 19.156 1.00 86.44 189 LYS A CA 1
ATOM 1431 C C . LYS A 1 189 ? -32.614 -18.316 18.398 1.00 86.44 189 LYS A C 1
ATOM 1433 O O . LYS A 1 189 ? -33.478 -18.659 17.596 1.00 86.44 189 LYS A O 1
ATOM 1438 N N . LEU A 1 190 ? -31.530 -19.038 18.663 1.00 89.19 190 LEU A N 1
ATOM 1439 C CA . LEU A 1 190 ? -31.226 -20.334 18.047 1.00 89.19 190 LEU A CA 1
ATOM 1440 C C . LEU A 1 190 ? -31.513 -21.503 19.003 1.00 89.19 190 LEU A C 1
ATOM 1442 O O . LEU A 1 190 ? -31.924 -22.571 18.558 1.00 89.19 190 LEU A O 1
ATOM 1446 N N . ASP A 1 191 ? -31.360 -21.288 20.312 1.00 85.19 191 ASP A N 1
ATOM 1447 C CA . ASP A 1 191 ? -31.778 -22.204 21.376 1.00 85.19 191 ASP A CA 1
ATOM 1448 C C . ASP A 1 191 ? -32.688 -21.463 22.352 1.00 85.19 191 ASP A C 1
ATOM 1450 O O . ASP A 1 191 ? -32.236 -20.550 23.040 1.00 85.19 191 ASP A O 1
ATOM 1454 N N . ALA A 1 192 ? -33.948 -21.900 22.445 1.00 75.50 192 ALA A N 1
ATOM 1455 C CA . ALA A 1 192 ? -34.967 -21.318 23.315 1.00 75.50 192 ALA A CA 1
ATOM 1456 C C . ALA A 1 192 ? -34.552 -21.257 24.801 1.00 75.50 192 ALA A C 1
ATOM 1458 O O . ALA A 1 192 ? -35.036 -20.385 25.524 1.00 75.50 192 ALA A O 1
ATOM 1459 N N . ASN A 1 193 ? -33.658 -22.150 25.241 1.00 74.50 193 ASN A N 1
ATOM 1460 C CA . ASN A 1 193 ? -33.222 -22.279 26.633 1.00 74.50 193 ASN A CA 1
ATOM 1461 C C . ASN A 1 193 ? -31.936 -21.501 26.955 1.00 74.50 193 ASN A C 1
ATOM 1463 O O . ASN A 1 193 ? -31.489 -21.512 28.106 1.00 74.50 193 ASN A O 1
ATOM 1467 N N . ALA A 1 194 ? -31.314 -20.858 25.963 1.00 77.75 194 ALA A N 1
ATOM 1468 C CA . ALA A 1 194 ? -30.075 -20.127 26.172 1.00 77.75 194 ALA A CA 1
ATOM 1469 C C . ALA A 1 194 ? -30.297 -18.845 26.990 1.00 77.75 194 ALA A C 1
ATOM 1471 O O . ALA A 1 194 ? -31.293 -18.141 26.844 1.00 77.75 194 ALA A O 1
ATOM 1472 N N . ASP A 1 195 ? -29.320 -18.509 27.833 1.00 75.38 195 ASP A N 1
ATOM 1473 C CA . ASP A 1 195 ? -29.291 -17.229 28.542 1.00 75.38 195 ASP A CA 1
ATOM 1474 C C . ASP A 1 195 ? -28.791 -16.123 27.603 1.00 75.38 195 ASP A C 1
ATOM 1476 O O . ASP A 1 195 ? -27.585 -15.896 27.452 1.00 75.38 195 ASP A O 1
ATOM 1480 N N . TYR A 1 196 ? -29.729 -15.446 26.941 1.00 76.81 196 TYR A N 1
ATOM 1481 C CA . TYR A 1 196 ? -29.423 -14.439 25.927 1.00 76.81 196 TYR A CA 1
ATOM 1482 C C . TYR A 1 196 ? -28.706 -13.210 26.487 1.00 76.81 196 TYR A C 1
ATOM 1484 O O . TYR A 1 196 ? -28.035 -12.513 25.730 1.00 76.81 196 TYR A O 1
ATOM 1492 N N . PHE A 1 197 ? -28.740 -12.947 27.795 1.00 77.56 197 PHE A N 1
ATOM 1493 C CA . PHE A 1 197 ? -27.987 -11.826 28.372 1.00 77.56 197 PHE A CA 1
ATOM 1494 C C . PHE A 1 197 ? -26.482 -11.975 28.218 1.00 77.56 197 PHE A C 1
ATOM 1496 O O . PHE A 1 197 ? -25.769 -10.979 28.120 1.00 77.56 197 PHE A O 1
ATOM 1503 N N . LYS A 1 198 ? -25.994 -13.211 28.098 1.00 76.81 198 LYS A N 1
ATOM 1504 C CA . LYS A 1 198 ? -24.586 -13.484 27.792 1.00 76.81 198 LYS A CA 1
ATOM 1505 C C . LYS A 1 198 ? -24.183 -13.039 26.381 1.00 76.81 198 LYS A C 1
ATOM 1507 O O . LYS A 1 198 ? -22.994 -12.922 26.100 1.00 76.81 198 LYS A O 1
ATOM 1512 N N . THR A 1 199 ? -25.148 -12.762 25.500 1.00 76.94 199 THR A N 1
ATOM 1513 C CA . THR A 1 199 ? -24.886 -12.130 24.194 1.00 76.94 199 THR A CA 1
ATOM 1514 C C . THR A 1 199 ? -24.864 -10.618 24.234 1.00 76.94 199 THR A C 1
ATOM 1516 O O . THR A 1 199 ? -24.473 -10.009 23.250 1.00 76.94 199 THR A O 1
ATOM 1519 N N . TYR A 1 200 ? -25.280 -9.983 25.325 1.00 81.25 200 TYR A N 1
ATOM 1520 C CA . TYR A 1 200 ? -25.348 -8.532 25.350 1.00 81.25 200 TYR A CA 1
ATOM 1521 C C . TYR A 1 200 ? -23.943 -7.922 25.427 1.00 81.25 200 TYR A C 1
ATOM 1523 O O . TYR A 1 200 ? -23.183 -8.199 26.359 1.00 81.25 200 TYR A O 1
ATOM 1531 N N . LEU A 1 201 ? -23.608 -7.071 24.457 1.00 82.31 201 LEU A N 1
ATOM 1532 C CA . LEU A 1 201 ? -22.403 -6.247 24.504 1.00 82.31 201 LEU A CA 1
ATOM 1533 C C . LEU A 1 201 ? -22.731 -4.906 25.141 1.00 82.31 201 LEU A C 1
ATOM 1535 O O . LEU A 1 201 ? -23.576 -4.157 24.654 1.00 82.31 201 LEU A O 1
ATOM 1539 N N . TYR A 1 202 ? -22.038 -4.604 26.232 1.00 86.06 202 TYR A N 1
ATOM 1540 C CA . TYR A 1 202 ? -22.137 -3.299 26.865 1.00 86.06 202 TYR A CA 1
ATOM 1541 C C . TYR A 1 202 ? -21.446 -2.239 25.996 1.00 86.06 202 TYR A C 1
ATOM 1543 O O . TYR A 1 202 ? -20.397 -2.540 25.422 1.00 86.06 202 TYR A O 1
ATOM 1551 N N . PRO A 1 203 ? -21.990 -1.010 25.926 1.00 89.00 203 PRO A N 1
ATOM 1552 C CA . PRO A 1 203 ? -21.308 0.100 25.274 1.00 89.00 203 PRO A CA 1
ATOM 1553 C C . PRO A 1 203 ? -19.900 0.330 25.840 1.00 89.00 203 PRO A C 1
ATOM 1555 O O . PRO A 1 203 ? -19.637 0.055 27.012 1.00 89.00 203 PRO A O 1
ATOM 1558 N N . LEU A 1 204 ? -19.004 0.852 25.004 1.00 89.12 204 LEU A N 1
ATOM 1559 C CA . LEU A 1 204 ? -17.593 1.078 25.324 1.00 89.12 204 LEU A CA 1
ATOM 1560 C C . LEU A 1 204 ? -17.385 2.299 26.224 1.00 89.12 204 LEU A C 1
ATOM 1562 O O . LEU A 1 204 ? -16.514 2.288 27.096 1.00 89.12 204 LEU A O 1
ATOM 1566 N N . GLY A 1 205 ? -18.157 3.359 25.997 1.00 91.25 205 GLY A N 1
ATOM 1567 C CA . GLY A 1 205 ? -17.951 4.633 26.673 1.00 91.25 205 GLY A CA 1
ATOM 1568 C C . GLY A 1 205 ? -18.878 5.742 26.195 1.00 91.25 205 GLY A C 1
ATOM 1569 O O . GLY A 1 205 ? -19.854 5.498 25.485 1.00 91.25 205 GLY A O 1
ATOM 1570 N N . VAL A 1 206 ? -18.538 6.965 26.589 1.00 92.44 206 VAL A N 1
ATOM 1571 C CA . VAL A 1 206 ? -19.163 8.211 26.142 1.00 92.44 206 VAL A CA 1
ATOM 1572 C C . VAL A 1 206 ? -18.150 8.997 25.326 1.00 92.44 206 VAL A C 1
ATOM 1574 O O . VAL A 1 206 ? -17.039 9.234 25.803 1.00 92.44 206 VAL A O 1
ATOM 1577 N N . ILE A 1 207 ? -18.541 9.440 24.134 1.00 92.06 207 ILE A N 1
ATOM 1578 C CA . ILE A 1 207 ? -17.817 10.478 23.406 1.00 92.06 207 ILE A CA 1
ATOM 1579 C C . ILE A 1 207 ? -18.487 11.828 23.638 1.00 92.06 207 ILE A C 1
ATOM 1581 O O . ILE A 1 207 ? -19.684 11.996 23.427 1.00 92.06 207 ILE A O 1
ATOM 1585 N N . ARG A 1 208 ? -17.693 12.789 24.083 1.00 92.88 208 ARG A N 1
ATOM 1586 C CA . ARG A 1 208 ? -18.085 14.161 24.369 1.00 92.88 208 ARG A CA 1
ATOM 1587 C C . ARG A 1 208 ? -17.632 15.022 23.199 1.00 92.88 208 ARG A C 1
ATOM 1589 O O . ARG A 1 208 ? -16.440 15.285 23.057 1.00 92.88 208 ARG A O 1
ATOM 1596 N N . VAL A 1 209 ? -18.566 15.391 22.329 1.00 94.12 209 VAL A N 1
ATOM 1597 C CA . VAL A 1 209 ? -18.319 16.128 21.083 1.00 94.12 209 VAL A CA 1
ATOM 1598 C C . VAL A 1 209 ? -18.611 17.601 21.312 1.00 94.12 209 VAL A C 1
ATOM 1600 O O . VAL A 1 209 ? -19.714 17.969 21.701 1.00 94.12 209 VAL A O 1
ATOM 1603 N N . THR A 1 210 ? -17.620 18.445 21.060 1.00 94.38 210 THR A N 1
ATOM 1604 C CA . THR A 1 210 ? -17.727 19.902 21.100 1.00 94.38 210 THR A CA 1
ATOM 1605 C C . THR A 1 210 ? -17.642 20.450 19.687 1.00 94.38 210 THR A C 1
ATOM 1607 O O . THR A 1 210 ? -16.611 20.307 19.029 1.00 94.38 210 THR A O 1
ATOM 1610 N N . VAL A 1 211 ? -18.717 21.089 19.232 1.00 95.06 211 VAL A N 1
ATOM 1611 C CA . VAL A 1 211 ? -18.744 21.827 17.966 1.00 95.06 211 VAL A CA 1
ATOM 1612 C C . VAL A 1 211 ? -18.200 23.221 18.253 1.00 95.06 211 VAL A C 1
ATOM 1614 O O . VAL A 1 211 ? -18.865 24.034 18.897 1.00 95.06 211 VAL A O 1
ATOM 1617 N N . GLU A 1 212 ? -16.961 23.498 17.843 1.00 93.75 212 GLU A N 1
ATOM 1618 C CA . GLU A 1 212 ? -16.298 24.759 18.188 1.00 93.75 212 GLU A CA 1
ATOM 1619 C C . GLU A 1 212 ? -16.745 25.881 17.251 1.00 93.75 212 GLU A C 1
ATOM 1621 O O . GLU A 1 212 ? -17.379 26.845 17.685 1.00 93.75 212 GLU A O 1
ATOM 1626 N N . LYS A 1 213 ? -16.425 25.757 15.960 1.00 92.19 213 LYS A N 1
ATOM 1627 C CA . LYS A 1 213 ? -16.701 26.778 14.942 1.00 92.19 213 LYS A CA 1
ATOM 1628 C C . LYS A 1 213 ? -16.696 26.195 13.535 1.00 92.19 213 LYS A C 1
ATOM 1630 O O . LYS A 1 213 ? -16.020 25.197 13.302 1.00 92.19 213 LYS A O 1
ATOM 1635 N N . ALA A 1 214 ? -17.364 26.867 12.608 1.00 89.56 214 ALA A N 1
ATOM 1636 C CA . ALA A 1 214 ? -17.234 26.621 11.177 1.00 89.56 214 ALA A CA 1
ATOM 1637 C C . ALA A 1 214 ? -16.773 27.896 10.459 1.00 89.56 214 ALA A C 1
ATOM 1639 O O . ALA A 1 214 ? -17.079 28.996 10.918 1.00 89.56 214 ALA A O 1
ATOM 1640 N N . THR A 1 215 ? -16.014 27.759 9.373 1.00 86.62 215 THR A N 1
ATOM 1641 C CA . THR A 1 215 ? -15.487 28.885 8.581 1.00 86.62 215 THR A CA 1
ATOM 1642 C C . THR A 1 215 ? -15.615 28.618 7.089 1.00 86.62 215 THR A C 1
ATOM 1644 O O . THR A 1 215 ? -15.843 27.485 6.674 1.00 86.62 215 THR A O 1
ATOM 1647 N N . ASP A 1 216 ? -15.442 29.673 6.291 1.00 74.25 216 ASP A N 1
ATOM 1648 C CA . ASP A 1 216 ? -15.216 29.623 4.839 1.00 74.25 216 ASP A CA 1
ATOM 1649 C C . ASP A 1 216 ? -16.351 29.044 3.980 1.00 74.25 216 ASP A C 1
ATOM 1651 O O . ASP A 1 216 ? -16.152 28.801 2.794 1.00 74.25 216 ASP A O 1
ATOM 1655 N N . PHE A 1 217 ? -17.559 28.900 4.524 1.00 69.62 217 PHE A N 1
ATOM 1656 C CA . PHE A 1 217 ? -18.745 28.577 3.735 1.00 69.62 217 PHE A CA 1
ATOM 1657 C C . PHE A 1 217 ? -19.439 29.876 3.273 1.00 69.62 217 PHE A C 1
ATOM 1659 O O . PHE A 1 217 ? -19.605 30.824 4.042 1.00 69.62 217 PHE A O 1
ATOM 1666 N N . ALA A 1 218 ? -19.816 29.934 1.990 1.00 58.59 218 ALA A N 1
ATOM 1667 C CA . ALA A 1 218 ? -20.493 31.064 1.333 1.00 58.59 218 ALA A CA 1
ATOM 1668 C C . ALA A 1 218 ? -19.701 32.401 1.244 1.00 58.59 218 ALA A C 1
ATOM 1670 O O . ALA A 1 218 ? -20.139 33.434 1.754 1.00 58.59 218 ALA A O 1
ATOM 1671 N N . GLN A 1 219 ? -18.568 32.439 0.523 1.00 49.81 219 GLN A N 1
ATOM 1672 C CA . GLN A 1 219 ? -17.903 33.715 0.193 1.00 49.81 219 GLN A CA 1
ATOM 1673 C C . GLN A 1 219 ? -18.717 34.576 -0.804 1.00 49.81 219 GLN A C 1
ATOM 1675 O O . GLN A 1 219 ? -19.164 34.101 -1.849 1.00 49.81 219 GLN A O 1
ATOM 1680 N N . GLU A 1 220 ? -18.858 35.878 -0.509 1.00 41.69 220 GLU A N 1
ATOM 1681 C CA . GLU A 1 220 ? -19.373 36.891 -1.443 1.00 41.69 220 GLU A CA 1
ATOM 1682 C C . GLU A 1 220 ? -18.542 36.924 -2.737 1.00 41.69 220 GLU A C 1
ATOM 1684 O O . GLU A 1 220 ? -17.312 37.003 -2.703 1.00 41.69 220 GLU A O 1
ATOM 1689 N N . ALA A 1 221 ? -19.221 36.946 -3.889 1.00 35.62 221 ALA A N 1
ATOM 1690 C CA . ALA A 1 221 ? -18.601 37.051 -5.206 1.00 35.62 221 ALA A CA 1
ATOM 1691 C C . ALA A 1 221 ? -17.718 38.311 -5.331 1.00 35.62 221 ALA A C 1
ATOM 1693 O O . ALA A 1 221 ? -18.182 39.401 -5.674 1.00 35.62 221 ALA A O 1
ATOM 1694 N N . LYS A 1 222 ? -16.410 38.157 -5.112 1.00 35.69 222 LYS A N 1
ATOM 1695 C CA . LYS A 1 222 ? -15.394 39.147 -5.481 1.00 35.69 222 LYS A CA 1
ATOM 1696 C C . LYS A 1 222 ? -14.958 38.906 -6.925 1.00 35.69 222 LYS A C 1
ATOM 1698 O O . LYS A 1 222 ? -14.066 38.111 -7.189 1.00 35.69 222 LYS A O 1
ATOM 1703 N N . GLY A 1 223 ? -15.565 39.619 -7.872 1.00 32.91 223 GLY A N 1
ATOM 1704 C CA . GLY A 1 223 ? -15.096 39.625 -9.263 1.00 32.91 223 GLY A CA 1
ATOM 1705 C C . GLY A 1 223 ? -16.010 40.405 -10.201 1.00 32.91 223 GLY A C 1
ATOM 1706 O O . GLY A 1 223 ? -17.127 39.992 -10.492 1.00 32.91 223 GLY A O 1
ATOM 1707 N N . GLY A 1 224 ? -15.557 41.573 -10.653 1.00 43.72 224 GLY A N 1
ATOM 1708 C CA . GLY A 1 224 ? -16.354 42.512 -11.433 1.00 43.72 224 GLY A CA 1
ATOM 1709 C C . GLY A 1 224 ? -16.614 42.062 -12.869 1.00 43.72 224 GLY A C 1
ATOM 1710 O O . GLY A 1 224 ? -15.714 42.130 -13.689 1.00 43.72 224 GLY A O 1
ATOM 1711 N N . ALA A 1 225 ? -17.863 41.704 -13.176 1.00 40.59 225 ALA A N 1
ATOM 1712 C CA . ALA A 1 225 ? -18.539 41.960 -14.456 1.00 40.59 225 ALA A CA 1
ATOM 1713 C C . ALA A 1 225 ? -19.978 41.408 -14.418 1.00 40.59 225 ALA A C 1
ATOM 1715 O O . ALA A 1 225 ? -20.238 40.345 -14.968 1.00 40.59 225 ALA A O 1
ATOM 1716 N N . LYS A 1 226 ? -20.908 42.119 -13.754 1.00 35.12 226 LYS A N 1
ATOM 1717 C CA . LYS A 1 226 ? -22.374 42.139 -14.021 1.00 35.12 226 LYS A CA 1
ATOM 1718 C C . LYS A 1 226 ? -23.116 42.932 -12.931 1.00 35.12 226 LYS A C 1
ATOM 1720 O O . LYS A 1 226 ? -23.892 42.405 -12.142 1.00 35.12 226 LYS A O 1
ATOM 1725 N N . LYS A 1 227 ? -22.905 44.252 -12.902 1.00 40.00 227 LYS A N 1
ATOM 1726 C CA . LYS A 1 227 ? -23.803 45.182 -12.198 1.00 40.00 227 LYS A CA 1
ATOM 1727 C C . LYS A 1 227 ? -24.978 45.526 -13.116 1.00 40.00 227 LYS A C 1
ATOM 1729 O O . LYS A 1 227 ? -24.880 46.491 -13.864 1.00 40.00 227 LYS A O 1
ATOM 1734 N N . LEU A 1 228 ? -26.064 44.747 -13.071 1.00 39.50 228 LEU A N 1
ATOM 1735 C CA . LEU A 1 228 ? -27.396 45.273 -13.432 1.00 39.50 228 LEU A CA 1
ATOM 1736 C C . LEU A 1 228 ? -28.604 44.511 -12.843 1.00 39.50 228 LEU A C 1
ATOM 1738 O O . LEU A 1 228 ? -29.715 45.007 -12.965 1.00 39.50 228 LEU A O 1
ATOM 1742 N N . PHE A 1 229 ? -28.422 43.383 -12.138 1.00 36.38 229 PHE A N 1
ATOM 1743 C CA . PHE A 1 229 ? -29.532 42.658 -11.480 1.00 36.38 229 PHE A CA 1
ATOM 1744 C C . PHE A 1 229 ? -29.219 42.142 -10.057 1.00 36.38 229 PHE A C 1
ATOM 1746 O O . PHE A 1 229 ? -29.835 41.193 -9.587 1.00 36.38 229 PHE A O 1
ATOM 1753 N N . SER A 1 230 ? -28.298 42.767 -9.314 1.00 32.88 230 SER A N 1
ATOM 1754 C CA . SER A 1 230 ? -27.937 42.345 -7.945 1.00 32.88 230 SER A CA 1
ATOM 1755 C C . SER A 1 230 ? -28.883 42.899 -6.864 1.00 32.88 230 SER A C 1
ATOM 1757 O O . SER A 1 230 ? -28.441 43.543 -5.914 1.00 32.88 230 SER A O 1
ATOM 1759 N N . LYS A 1 231 ? -30.195 42.678 -7.017 1.00 31.47 231 LYS A N 1
ATOM 1760 C CA . LYS A 1 231 ? -31.208 42.978 -5.983 1.00 31.47 231 LYS A CA 1
ATOM 1761 C C . LYS A 1 231 ? -31.719 41.728 -5.246 1.00 31.47 231 LYS A C 1
ATOM 1763 O O . LYS A 1 231 ? -32.800 41.765 -4.675 1.00 31.47 231 LYS A O 1
ATOM 1768 N N . LEU A 1 232 ? -30.919 40.661 -5.222 1.00 35.81 232 LEU A N 1
ATOM 1769 C CA . LEU A 1 232 ? -30.961 39.619 -4.195 1.00 35.81 232 LEU A CA 1
ATOM 1770 C C . LEU A 1 232 ? -29.545 39.464 -3.631 1.00 35.81 232 LEU A C 1
ATOM 1772 O O . LEU A 1 232 ? -28.717 38.729 -4.160 1.00 35.81 232 LEU A O 1
ATOM 1776 N N . THR A 1 233 ? -29.243 40.231 -2.591 1.00 39.00 233 THR A N 1
ATOM 1777 C CA . THR A 1 233 ? -28.157 39.919 -1.660 1.00 39.00 233 THR A CA 1
ATOM 1778 C C . THR A 1 233 ? -28.553 38.624 -0.949 1.00 39.00 233 THR A C 1
ATOM 1780 O O . THR A 1 233 ? -29.555 38.636 -0.235 1.00 39.00 233 THR A O 1
ATOM 1783 N N . ARG A 1 234 ? -27.843 37.507 -1.171 1.00 45.31 234 ARG A N 1
ATOM 1784 C CA . ARG A 1 234 ? -27.970 36.325 -0.300 1.00 45.31 234 ARG A CA 1
ATOM 1785 C C . ARG A 1 234 ? -27.581 36.798 1.102 1.00 45.31 234 ARG A C 1
ATOM 1787 O O . ARG A 1 234 ? -26.446 37.227 1.291 1.00 45.31 234 ARG A O 1
ATOM 1794 N N . ALA A 1 235 ? -28.550 36.855 2.011 1.00 53.28 235 ALA A N 1
ATOM 1795 C CA . ALA A 1 235 ? -28.284 37.119 3.416 1.00 53.28 235 ALA A CA 1
ATOM 1796 C C . ALA A 1 235 ? -27.345 36.024 3.943 1.00 53.28 235 ALA A C 1
ATOM 1798 O O . ALA A 1 235 ? -27.366 34.903 3.434 1.00 53.28 235 ALA A O 1
ATOM 1799 N N . SER A 1 236 ? -26.475 36.362 4.893 1.00 61.28 236 SER A N 1
ATOM 1800 C CA . SER A 1 236 ? -25.653 35.358 5.568 1.00 61.28 236 SER A CA 1
ATOM 1801 C C . SER A 1 236 ? -26.571 34.310 6.220 1.00 61.28 236 SER A C 1
ATOM 1803 O O . SER A 1 236 ? -27.546 34.725 6.845 1.00 61.28 236 SER A O 1
ATOM 1805 N N . PRO A 1 237 ? -26.271 33.007 6.098 1.00 69.88 237 PRO A N 1
ATOM 1806 C CA . PRO A 1 237 ? -27.142 31.929 6.575 1.00 69.88 237 PRO A CA 1
ATOM 1807 C C . PRO A 1 237 ? -27.287 31.919 8.108 1.00 69.88 237 PRO A C 1
ATOM 1809 O O . PRO A 1 237 ? -26.369 32.324 8.838 1.00 69.88 237 PRO A O 1
ATOM 1812 N N . ASP A 1 238 ? -28.428 31.429 8.592 1.00 81.19 238 ASP A N 1
ATOM 1813 C CA . ASP A 1 238 ? -28.753 31.220 10.004 1.00 81.19 238 ASP A CA 1
ATOM 1814 C C . ASP A 1 238 ? -28.418 29.768 10.378 1.00 81.19 238 ASP A C 1
ATOM 1816 O O . ASP A 1 238 ? -29.212 28.843 10.255 1.00 81.19 238 ASP A O 1
ATOM 1820 N N . CYS A 1 239 ? -27.177 29.546 10.804 1.00 87.25 239 CYS A N 1
ATOM 1821 C CA . CYS A 1 239 ? -26.581 28.214 10.777 1.00 87.25 239 CYS A CA 1
ATOM 1822 C C . CYS A 1 239 ? -26.762 27.436 12.079 1.00 87.25 239 CYS A C 1
ATOM 1824 O O . CYS A 1 239 ? -26.500 27.963 13.165 1.00 87.25 239 CYS A O 1
ATOM 1826 N N . TYR A 1 240 ? -27.040 26.140 11.980 1.00 91.06 240 TYR A N 1
ATOM 1827 C CA . TYR A 1 240 ? -26.931 25.195 13.093 1.00 91.06 240 TYR A CA 1
ATOM 1828 C C . TYR A 1 240 ? -26.404 23.833 12.618 1.00 91.06 240 TYR A C 1
ATOM 1830 O O . TYR A 1 240 ? -26.350 23.567 11.421 1.00 91.06 240 TYR A O 1
ATOM 1838 N N . PHE A 1 241 ? -26.005 22.966 13.550 1.00 92.56 241 PHE A N 1
ATOM 1839 C CA . PHE A 1 241 ? -25.586 21.595 13.258 1.00 92.56 241 PHE A CA 1
ATOM 1840 C C . PHE A 1 241 ? -26.591 20.577 13.782 1.00 92.56 241 PHE A C 1
ATOM 1842 O O . PHE A 1 241 ? -27.052 20.696 14.918 1.00 92.56 241 PHE A O 1
ATOM 1849 N N . LYS A 1 242 ? -26.861 19.549 12.977 1.00 94.00 242 LYS A N 1
ATOM 1850 C CA . LYS A 1 242 ? -27.370 18.245 13.407 1.00 94.00 242 LYS A CA 1
ATOM 1851 C C . LYS A 1 242 ? -26.173 17.310 13.552 1.00 94.00 242 LYS A C 1
ATOM 1853 O O . LYS A 1 242 ? -25.395 17.149 12.614 1.00 94.00 242 LYS A O 1
ATOM 1858 N N . VAL A 1 243 ? -25.994 16.739 14.738 1.00 94.12 243 VAL A N 1
ATOM 1859 C CA . VAL A 1 243 ? -24.884 15.832 15.039 1.00 94.12 243 VAL A CA 1
ATOM 1860 C C . VAL A 1 243 ? -25.423 14.454 15.387 1.00 94.12 243 VAL A C 1
ATOM 1862 O O . VAL A 1 243 ? -26.209 14.324 16.328 1.00 94.12 243 VAL A O 1
ATOM 1865 N N . ASP A 1 244 ? -24.964 13.440 14.656 1.00 91.81 244 ASP A N 1
ATOM 1866 C CA . ASP A 1 244 ? -25.375 12.044 14.821 1.00 91.81 244 ASP A CA 1
ATOM 1867 C C . ASP A 1 244 ? -24.178 11.137 15.121 1.00 91.81 244 ASP A C 1
ATOM 1869 O O . ASP A 1 244 ? -23.129 11.238 14.477 1.00 91.81 244 ASP A O 1
ATOM 1873 N N . VAL A 1 245 ? -24.360 10.196 16.055 1.00 91.00 245 VAL A N 1
ATOM 1874 C CA . VAL A 1 245 ? -23.404 9.116 16.346 1.00 91.00 245 VAL A CA 1
ATOM 1875 C C . VAL A 1 245 ? -24.145 7.778 16.401 1.00 91.00 245 VAL A C 1
ATOM 1877 O O . VAL A 1 245 ? -24.839 7.466 17.368 1.00 91.00 245 VAL A O 1
ATOM 1880 N N . GLY A 1 246 ? -24.010 6.960 15.352 1.00 84.50 246 GLY A N 1
ATOM 1881 C CA . GLY A 1 246 ? -24.799 5.729 15.202 1.00 84.50 246 GLY A CA 1
ATOM 1882 C C . GLY A 1 246 ? -26.305 6.002 15.118 1.00 84.50 246 GLY A C 1
ATOM 1883 O O . GLY A 1 246 ? -26.738 6.800 14.294 1.00 84.50 246 GLY A O 1
ATOM 1884 N N . ALA A 1 247 ? -27.088 5.314 15.952 1.00 84.50 247 ALA A N 1
ATOM 1885 C CA . ALA A 1 247 ? -28.532 5.519 16.114 1.00 84.50 247 ALA A CA 1
ATOM 1886 C C . ALA A 1 247 ? -28.907 6.220 17.439 1.00 84.50 247 ALA A C 1
ATOM 1888 O O . ALA A 1 247 ? -30.051 6.120 17.888 1.00 84.50 247 ALA A O 1
ATOM 1889 N N . GLU A 1 248 ? -27.954 6.883 18.102 1.00 88.06 248 GLU A N 1
ATOM 1890 C CA . GLU A 1 248 ? -28.273 7.759 19.236 1.00 88.06 248 GLU A CA 1
ATOM 1891 C C . GLU A 1 248 ? -29.087 8.984 18.759 1.00 88.06 248 GLU A C 1
ATOM 1893 O O . GLU A 1 248 ? -28.998 9.352 17.585 1.00 88.06 248 GLU A O 1
ATOM 1898 N N . PRO A 1 249 ? -29.903 9.613 19.627 1.00 87.19 249 PRO A N 1
ATOM 1899 C CA . PRO A 1 249 ? -30.713 10.766 19.239 1.00 87.19 249 PRO A CA 1
ATOM 1900 C C . PRO A 1 249 ? -29.872 11.917 18.672 1.00 87.19 249 PRO A C 1
ATOM 1902 O O . PRO A 1 249 ? -28.882 12.321 19.282 1.00 87.19 249 PRO A O 1
ATOM 1905 N N . THR A 1 250 ? -30.305 12.476 17.541 1.00 90.06 250 THR A N 1
ATOM 1906 C CA . THR A 1 250 ? -29.656 13.627 16.903 1.00 90.06 250 THR A CA 1
ATOM 1907 C C . THR A 1 250 ? -29.601 14.818 17.852 1.00 90.06 250 THR A C 1
ATOM 1909 O O . THR A 1 250 ? -30.623 15.249 18.397 1.00 90.06 250 THR A O 1
ATOM 1912 N N . TRP A 1 251 ? -28.419 15.410 17.998 1.00 94.31 251 TRP A N 1
ATOM 1913 C CA . TRP A 1 251 ? -28.244 16.657 18.734 1.00 94.31 251 TRP A CA 1
ATOM 1914 C C . TRP A 1 251 ? -28.278 17.854 17.777 1.00 94.31 251 TRP A C 1
ATOM 1916 O O . TRP A 1 251 ? -27.504 17.911 16.825 1.00 94.31 251 TRP A O 1
ATOM 1926 N N . LYS A 1 252 ? -29.167 18.822 18.043 1.00 94.56 252 LYS A N 1
ATOM 1927 C CA . LYS A 1 252 ? -29.214 20.123 17.356 1.00 94.56 252 LYS A CA 1
ATOM 1928 C C . LYS A 1 252 ? -28.473 21.175 18.189 1.00 94.56 252 LYS A C 1
ATOM 1930 O O . LYS A 1 252 ? -28.844 21.398 19.344 1.00 94.56 252 LYS A O 1
ATOM 1935 N N . THR A 1 253 ? -27.462 21.829 17.615 1.00 94.00 253 THR A N 1
ATOM 1936 C CA . THR A 1 253 ? -26.816 23.001 18.238 1.00 94.00 253 THR A CA 1
ATOM 1937 C C . THR A 1 253 ? -27.729 24.230 18.192 1.00 94.00 253 THR A C 1
ATOM 1939 O O . THR A 1 253 ? -28.696 24.278 17.429 1.00 94.00 253 THR A O 1
ATOM 1942 N N . GLY A 1 254 ? -27.434 25.256 18.993 1.00 91.31 254 GLY A N 1
ATOM 1943 C CA . GLY A 1 254 ? -28.131 26.539 18.899 1.00 91.31 254 GLY A CA 1
ATOM 1944 C C . GLY A 1 254 ? -27.869 27.249 17.565 1.00 91.31 254 GLY A C 1
ATOM 1945 O O . GLY A 1 254 ? -26.738 27.284 17.089 1.00 91.31 254 GLY A O 1
ATOM 1946 N N . THR A 1 255 ? -28.881 27.876 16.969 1.00 91.12 255 THR A N 1
ATOM 1947 C CA . THR A 1 255 ? -28.714 28.607 15.702 1.00 91.12 255 THR A CA 1
ATOM 1948 C C . THR A 1 255 ? -27.842 29.857 15.874 1.00 91.12 255 THR A C 1
ATOM 1950 O O . THR A 1 255 ? -27.992 30.621 16.836 1.00 91.12 255 THR A O 1
ATOM 1953 N N . LYS A 1 256 ? -26.893 30.066 14.954 1.00 88.25 256 LYS A N 1
ATOM 1954 C CA . LYS A 1 256 ? -26.047 31.262 14.863 1.00 88.25 256 LYS A CA 1
ATOM 1955 C C . LYS A 1 256 ? -26.441 32.066 13.640 1.00 88.25 256 LYS A C 1
ATOM 1957 O O . LYS A 1 256 ? -26.124 31.706 12.511 1.00 88.25 256 LYS A O 1
ATOM 1962 N N . ASN A 1 257 ? -27.089 33.187 13.911 1.00 83.56 257 ASN A N 1
ATOM 1963 C CA . ASN A 1 257 ? -27.742 33.952 12.868 1.00 83.56 257 ASN A CA 1
ATOM 1964 C C . ASN A 1 257 ? -26.753 34.849 12.114 1.00 83.56 257 ASN A C 1
ATOM 1966 O O . ASN A 1 257 ? -25.876 35.471 12.725 1.00 83.56 257 ASN A O 1
ATOM 1970 N N . ASN A 1 258 ? -26.957 34.984 10.806 1.00 74.88 258 ASN A N 1
ATOM 1971 C CA . ASN A 1 258 ? -26.280 35.927 9.920 1.00 74.88 258 ASN A CA 1
ATOM 1972 C C . ASN A 1 258 ? -24.736 35.877 9.947 1.00 74.88 258 ASN A C 1
ATOM 1974 O O . ASN A 1 258 ? -24.076 36.922 9.923 1.00 74.88 258 ASN A O 1
ATOM 1978 N N . THR A 1 259 ? -24.128 34.687 9.969 1.00 74.44 259 THR A N 1
ATOM 1979 C CA . THR A 1 259 ? -22.659 34.561 9.997 1.00 74.44 259 THR A CA 1
ATOM 1980 C C . THR A 1 259 ? -22.125 33.421 9.132 1.00 74.44 259 THR A C 1
ATOM 1982 O O . THR A 1 259 ? -22.659 32.321 9.124 1.00 74.44 259 THR A O 1
ATOM 1985 N N . THR A 1 260 ? -21.014 33.679 8.438 1.00 71.06 260 THR A N 1
ATOM 1986 C CA . THR A 1 260 ? -20.220 32.677 7.697 1.00 71.06 260 THR A CA 1
ATOM 1987 C C . THR A 1 260 ? -19.039 32.134 8.509 1.00 71.06 260 THR A C 1
ATOM 1989 O O . THR A 1 260 ? -18.254 31.323 8.025 1.00 71.06 260 THR A O 1
ATOM 1992 N N . ASN A 1 261 ? -18.882 32.611 9.751 1.00 79.44 261 ASN A N 1
ATOM 1993 C CA . ASN A 1 261 ? -17.884 32.135 10.713 1.00 79.44 261 ASN A CA 1
ATOM 1994 C C . ASN A 1 261 ? -18.510 31.875 12.104 1.00 79.44 261 ASN A C 1
ATOM 1996 O O . ASN A 1 261 ? -18.075 32.464 13.101 1.00 79.44 261 ASN A O 1
ATOM 2000 N N . PRO A 1 262 ? -19.599 31.094 12.196 1.00 86.00 262 PRO A N 1
ATOM 2001 C CA . PRO A 1 262 ? -20.261 30.779 13.451 1.00 86.00 262 PRO A CA 1
ATOM 2002 C C . PRO A 1 262 ? -19.327 30.024 14.394 1.00 86.00 262 PRO A C 1
ATOM 2004 O O . PRO A 1 262 ? -18.603 29.114 13.997 1.00 86.00 262 PRO A O 1
ATOM 2007 N N . ALA A 1 263 ? -19.389 30.392 15.670 1.00 90.94 263 ALA A N 1
ATOM 2008 C CA . ALA A 1 263 ? -18.771 29.661 16.763 1.00 90.94 263 ALA A CA 1
ATOM 2009 C C . ALA A 1 263 ? -19.857 29.276 17.770 1.00 90.94 263 ALA A C 1
ATOM 2011 O O . ALA A 1 263 ? -20.583 30.143 18.268 1.00 90.94 263 ALA A O 1
ATOM 2012 N N . TRP A 1 264 ? -19.970 27.982 18.055 1.00 92.94 264 TRP A N 1
ATOM 2013 C CA . TRP A 1 264 ? -20.933 27.429 19.004 1.00 92.94 264 TRP A CA 1
ATOM 2014 C C . TRP A 1 264 ? -20.272 27.202 20.356 1.00 92.94 264 TRP A C 1
ATOM 2016 O O . TRP A 1 264 ? -20.742 27.740 21.356 1.00 92.94 264 TRP A O 1
ATOM 2026 N N . ASN A 1 265 ? -19.149 26.476 20.373 1.00 91.69 265 ASN A N 1
ATOM 2027 C CA . ASN A 1 265 ? -18.524 25.942 21.588 1.00 91.69 265 ASN A CA 1
ATOM 2028 C C . ASN A 1 265 ? -19.534 25.198 22.475 1.00 91.69 265 ASN A C 1
ATOM 2030 O O . ASN A 1 265 ? -19.480 25.269 23.702 1.00 91.69 265 ASN A O 1
ATOM 2034 N N . GLU A 1 266 ? -20.481 24.520 21.834 1.00 93.69 266 GLU A N 1
ATOM 2035 C CA . GLU A 1 266 ? -21.491 23.714 22.503 1.00 93.69 266 GLU A CA 1
ATOM 2036 C C . GLU A 1 266 ? -21.015 22.261 22.528 1.00 93.69 266 GLU A C 1
ATOM 2038 O O . GLU A 1 266 ? -20.341 21.809 21.599 1.00 93.69 266 GLU A O 1
ATOM 2043 N N . THR A 1 267 ? -21.344 21.539 23.597 1.00 92.06 267 THR A N 1
ATOM 2044 C CA . THR A 1 267 ? -20.872 20.173 23.838 1.00 92.06 267 THR A CA 1
ATOM 2045 C C . THR A 1 267 ? -22.047 19.237 24.077 1.00 92.06 267 THR A C 1
ATOM 2047 O O . THR A 1 267 ? -22.966 19.581 24.821 1.00 92.06 267 THR A O 1
ATOM 2050 N N . HIS A 1 268 ? -21.970 18.031 23.521 1.00 93.56 268 HIS A N 1
ATOM 2051 C CA . HIS A 1 268 ? -22.924 16.957 23.773 1.00 93.56 268 HIS A CA 1
ATOM 2052 C C . HIS A 1 268 ? -22.232 15.605 23.947 1.00 93.56 268 HIS A C 1
ATOM 2054 O O . HIS A 1 268 ? -21.164 15.364 23.383 1.00 93.56 268 HIS A O 1
ATOM 2060 N N . ASP A 1 269 ? -22.853 14.727 24.728 1.00 92.94 269 ASP A N 1
ATOM 2061 C CA . ASP A 1 269 ? -22.337 13.405 25.065 1.00 92.94 269 ASP A CA 1
ATOM 2062 C C . ASP A 1 269 ? -23.139 12.324 24.335 1.00 92.94 269 ASP A C 1
ATOM 2064 O O . ASP A 1 269 ? -24.348 12.225 24.519 1.00 92.94 269 ASP A O 1
ATOM 2068 N N . PHE A 1 270 ? -22.461 11.469 23.571 1.00 92.62 270 PHE A N 1
ATOM 2069 C CA . PHE A 1 270 ? -23.061 10.315 22.902 1.00 92.62 270 PHE A CA 1
ATOM 2070 C C . PHE A 1 270 ? -22.521 9.011 23.482 1.00 92.62 270 PHE A C 1
ATOM 2072 O O . PHE A 1 270 ? -21.321 8.876 23.737 1.00 92.62 270 PHE A O 1
ATOM 2079 N N . VAL A 1 271 ? -23.391 8.017 23.658 1.00 91.50 271 VAL A N 1
ATOM 2080 C CA . VAL A 1 271 ? -22.974 6.668 24.056 1.00 91.50 271 VAL A CA 1
ATOM 2081 C C . VAL A 1 271 ? -22.415 5.925 22.843 1.00 91.50 271 VAL A C 1
ATOM 2083 O O . VAL A 1 271 ? -23.084 5.779 21.825 1.00 91.50 271 VAL A O 1
ATOM 2086 N N . VAL A 1 272 ? -21.202 5.389 22.971 1.00 91.50 272 VAL A N 1
ATOM 2087 C CA . VAL A 1 272 ? -20.502 4.685 21.890 1.00 91.50 272 VAL A CA 1
ATOM 2088 C C . VAL A 1 272 ? -20.397 3.200 22.207 1.00 91.50 272 VAL A C 1
ATOM 2090 O O . VAL A 1 272 ? -19.944 2.807 23.281 1.00 91.50 272 VAL A O 1
ATOM 2093 N N . SER A 1 273 ? -20.801 2.367 21.254 1.00 89.00 273 SER A N 1
ATOM 2094 C CA . SER A 1 273 ? -20.786 0.901 21.334 1.00 89.00 273 SER A CA 1
ATOM 2095 C C . SER A 1 273 ? -19.716 0.252 20.459 1.00 89.00 273 SER A C 1
ATOM 2097 O O . SER A 1 273 ? -19.319 -0.876 20.739 1.00 89.00 273 SER A O 1
ATOM 2099 N N . ASP A 1 274 ? -19.244 0.947 19.427 1.00 88.00 274 ASP A N 1
ATOM 2100 C CA . ASP A 1 274 ? -18.130 0.527 18.580 1.00 88.00 274 ASP A CA 1
ATOM 2101 C C . ASP A 1 274 ? -17.334 1.767 18.142 1.00 88.00 274 ASP A C 1
ATOM 2103 O O . ASP A 1 274 ? -17.902 2.842 17.952 1.00 88.00 274 ASP A O 1
ATOM 2107 N N . LEU A 1 275 ? -16.011 1.650 18.032 1.00 84.56 275 LEU A N 1
ATOM 2108 C CA . LEU A 1 275 ? -15.149 2.798 17.729 1.00 84.56 275 LEU A CA 1
ATOM 2109 C C . LEU A 1 275 ? -15.169 3.169 16.239 1.00 84.56 275 LEU A C 1
ATOM 2111 O O . LEU A 1 275 ? -14.761 4.271 15.882 1.00 84.56 275 LEU A O 1
ATOM 2115 N N . ASP A 1 276 ? -15.700 2.293 15.387 1.00 84.12 276 ASP A N 1
ATOM 2116 C CA . ASP A 1 276 ? -15.944 2.587 13.971 1.00 84.12 276 ASP A CA 1
ATOM 2117 C C . ASP A 1 276 ? -17.267 3.341 13.746 1.00 84.12 276 ASP A C 1
ATOM 2119 O O . ASP A 1 276 ? -17.646 3.609 12.604 1.00 84.12 276 ASP A O 1
ATOM 2123 N N . GLN A 1 277 ? -17.993 3.699 14.815 1.00 89.06 277 GLN A N 1
ATOM 2124 C CA . GLN A 1 277 ? -19.166 4.560 14.695 1.00 89.06 277 GLN A CA 1
ATOM 2125 C C . GLN A 1 277 ? -18.768 5.949 14.171 1.00 89.06 277 GLN A C 1
ATOM 2127 O O . GLN A 1 277 ? -17.845 6.587 14.682 1.00 89.06 277 GLN A O 1
ATOM 2132 N N . CYS A 1 278 ? -19.479 6.418 13.150 1.00 90.56 278 CYS A N 1
ATOM 2133 C CA . CYS A 1 278 ? -19.305 7.735 12.555 1.00 90.56 278 CYS A CA 1
ATOM 2134 C C . CYS A 1 278 ? -19.893 8.822 13.457 1.00 90.56 278 CYS A C 1
ATOM 2136 O O . CYS A 1 278 ? -20.971 8.643 14.020 1.00 90.56 278 CYS A O 1
ATOM 2138 N N . ILE A 1 279 ? -19.211 9.962 13.508 1.00 93.44 279 ILE A N 1
ATOM 2139 C CA . ILE A 1 279 ? -19.699 11.253 13.982 1.00 93.44 279 ILE A CA 1
ATOM 2140 C C . ILE A 1 279 ? -20.035 12.062 12.728 1.00 93.44 279 ILE A C 1
ATOM 2142 O O . ILE A 1 279 ? -19.134 12.480 11.994 1.00 93.44 279 ILE A O 1
ATOM 2146 N N . LYS A 1 280 ? -21.326 12.233 12.446 1.00 92.69 280 LYS A N 1
ATOM 2147 C CA . LYS A 1 280 ? -21.814 13.029 11.313 1.00 92.69 280 LYS A CA 1
ATOM 2148 C C . LYS A 1 280 ? -22.191 14.417 11.808 1.00 92.69 280 LYS A C 1
ATOM 2150 O O . LYS A 1 280 ? -22.914 14.529 12.791 1.00 92.69 280 LYS A O 1
ATOM 2155 N N . LEU A 1 281 ? -21.686 15.447 11.142 1.00 93.62 281 LEU A N 1
ATOM 2156 C CA . LEU A 1 281 ? -21.909 16.857 11.447 1.00 93.62 281 LEU A CA 1
ATOM 2157 C C . LEU A 1 281 ? -22.555 17.491 10.217 1.00 93.62 281 LEU A C 1
ATOM 2159 O O . LEU A 1 281 ? -21.866 17.870 9.270 1.00 93.62 281 LEU A O 1
ATOM 2163 N N . ASP A 1 282 ? -23.880 17.549 10.225 1.00 90.56 282 ASP A N 1
ATOM 2164 C CA . ASP A 1 282 ? -24.689 18.091 9.140 1.00 90.56 282 ASP A CA 1
ATOM 2165 C C . ASP A 1 282 ? -25.076 19.541 9.453 1.00 90.56 282 ASP A C 1
ATOM 2167 O O . ASP A 1 282 ? -25.820 19.818 10.398 1.00 90.56 282 ASP A O 1
ATOM 2171 N N . MET A 1 283 ? -24.520 20.475 8.688 1.00 89.94 283 MET A N 1
ATOM 2172 C CA . MET A 1 283 ? -24.769 21.899 8.839 1.00 89.94 283 MET A CA 1
ATOM 2173 C C . MET A 1 283 ? -25.994 22.326 8.034 1.00 89.94 283 MET A C 1
ATOM 2175 O O . MET A 1 283 ? -26.078 22.070 6.835 1.00 89.94 283 MET A O 1
ATOM 2179 N N . GLN A 1 284 ? -26.908 23.042 8.677 1.00 86.69 284 GLN A N 1
ATOM 2180 C CA . GLN A 1 284 ? -28.202 23.435 8.127 1.00 86.69 284 GLN A CA 1
ATOM 2181 C C . GLN A 1 284 ? -28.376 24.958 8.207 1.00 86.69 284 GLN A C 1
ATOM 2183 O O . GLN A 1 284 ? -27.890 25.581 9.157 1.00 86.69 284 GLN A O 1
ATOM 2188 N N . ASP A 1 285 ? -29.069 25.532 7.225 1.00 82.56 285 ASP A N 1
ATOM 2189 C CA . ASP A 1 285 ? -29.526 26.928 7.202 1.00 82.56 285 ASP A CA 1
ATOM 2190 C C . ASP A 1 285 ? -30.991 26.989 7.659 1.00 82.56 285 ASP A C 1
ATOM 2192 O O . ASP A 1 285 ? -31.837 26.307 7.083 1.00 82.56 285 ASP A O 1
ATOM 2196 N N . GLU A 1 286 ? -31.292 27.738 8.721 1.00 77.81 286 GLU A N 1
ATOM 2197 C CA . GLU A 1 286 ? -32.634 27.842 9.305 1.00 77.81 286 GLU A CA 1
ATOM 2198 C C . GLU A 1 286 ? -33.475 28.890 8.554 1.00 77.81 286 GLU A C 1
ATOM 2200 O O . GLU A 1 286 ? -33.414 30.083 8.845 1.00 77.81 286 GLU A O 1
ATOM 2205 N N . ASP A 1 287 ? -34.301 28.432 7.606 1.00 68.69 287 ASP A N 1
ATOM 2206 C CA . ASP A 1 287 ? -35.166 29.273 6.769 1.00 68.69 287 ASP A CA 1
ATOM 2207 C C . ASP A 1 287 ? -36.667 29.060 7.061 1.00 68.69 287 ASP A C 1
ATOM 2209 O O . ASP A 1 287 ? -37.143 27.967 7.371 1.00 68.69 287 ASP A O 1
ATOM 2213 N N . VAL A 1 288 ? -37.481 30.109 6.873 1.00 42.38 288 VAL A N 1
ATOM 2214 C CA . VAL A 1 288 ? -38.937 30.126 7.183 1.00 42.38 288 VAL A CA 1
ATOM 2215 C C . VAL A 1 288 ? -39.772 29.176 6.283 1.00 42.38 288 VAL A C 1
ATOM 2217 O O . VAL A 1 288 ? -40.991 29.086 6.428 1.00 42.38 288 VAL A O 1
ATOM 2220 N N . GLY A 1 289 ? -39.136 28.446 5.357 1.00 44.97 289 GLY A N 1
ATOM 2221 C CA . GLY A 1 289 ? -39.759 27.498 4.421 1.00 44.97 289 GLY A CA 1
ATOM 2222 C C . GLY A 1 289 ? -39.224 26.060 4.470 1.00 44.97 289 GLY A C 1
ATOM 2223 O O . GLY A 1 289 ? -39.703 25.242 3.685 1.00 44.97 289 GLY A O 1
ATOM 2224 N N . GLY A 1 290 ? -38.287 25.750 5.374 1.00 53.81 290 GLY A N 1
ATOM 2225 C CA . GLY A 1 290 ? -37.582 24.466 5.456 1.00 53.81 290 GLY A CA 1
ATOM 2226 C C . GLY A 1 290 ? -36.066 24.665 5.437 1.00 53.81 290 GLY A C 1
ATOM 2227 O O . GLY A 1 290 ? -35.587 25.584 4.781 1.00 53.81 290 GLY A O 1
ATOM 2228 N N . ASP A 1 291 ? -35.337 23.825 6.171 1.00 53.00 291 ASP A N 1
ATOM 2229 C CA . ASP A 1 291 ? -33.893 23.985 6.352 1.00 53.00 291 ASP A CA 1
ATOM 2230 C C . ASP A 1 291 ? -33.107 23.412 5.159 1.00 53.00 291 ASP A C 1
ATOM 2232 O O . ASP A 1 291 ? -33.326 22.260 4.772 1.00 53.00 291 ASP A O 1
ATOM 2236 N N . ASP A 1 292 ? -32.173 24.191 4.603 1.00 67.12 292 ASP A N 1
ATOM 2237 C CA . ASP A 1 292 ? -31.306 23.772 3.494 1.00 67.12 292 ASP A CA 1
ATOM 2238 C C . ASP A 1 292 ? -29.946 23.272 4.018 1.00 67.12 292 ASP A C 1
ATOM 2240 O O . ASP A 1 292 ? -29.275 23.940 4.806 1.00 67.12 292 ASP A O 1
ATOM 2244 N N . GLU A 1 293 ? -29.484 22.109 3.541 1.00 71.31 293 GLU A N 1
ATOM 2245 C CA . GLU A 1 293 ? -28.148 21.587 3.872 1.00 71.31 293 GLU A CA 1
ATOM 2246 C C . GLU A 1 293 ? -27.053 22.529 3.342 1.00 71.31 293 GLU A C 1
ATOM 2248 O O . GLU A 1 293 ? -26.929 22.751 2.130 1.00 71.31 293 GLU A O 1
ATOM 2253 N N . VAL A 1 294 ? -26.230 23.058 4.245 1.00 78.69 294 VAL A N 1
ATOM 2254 C CA . VAL A 1 294 ? -25.065 23.899 3.940 1.00 78.69 294 VAL A CA 1
ATOM 2255 C C . VAL A 1 294 ? -23.852 23.023 3.625 1.00 78.69 294 VAL A C 1
ATOM 2257 O O . VAL A 1 294 ? -23.161 23.276 2.637 1.00 78.69 294 VAL A O 1
ATOM 2260 N N . GLY A 1 295 ? -23.630 21.969 4.416 1.00 83.88 295 GLY A N 1
ATOM 2261 C CA . GLY A 1 295 ? -22.553 21.009 4.198 1.00 83.88 295 GLY A CA 1
ATOM 2262 C C . GLY A 1 295 ? -22.473 19.930 5.278 1.00 83.88 295 GLY A C 1
ATOM 2263 O O . GLY A 1 295 ? -22.751 20.175 6.449 1.00 83.88 295 GLY A O 1
ATOM 2264 N N . LEU A 1 296 ? -22.046 18.738 4.873 1.00 86.62 296 LEU A N 1
ATOM 2265 C CA . LEU A 1 296 ? -21.864 17.562 5.714 1.00 86.62 296 LEU A CA 1
ATOM 2266 C C . LEU A 1 296 ? -20.373 17.280 5.929 1.00 86.62 296 LEU A C 1
ATOM 2268 O O . LEU A 1 296 ? -19.611 17.158 4.968 1.00 86.62 296 LEU A O 1
ATOM 2272 N N . ALA A 1 297 ? -19.970 17.114 7.186 1.00 88.94 297 ALA A N 1
ATOM 2273 C CA . ALA A 1 297 ? -18.663 16.589 7.570 1.00 88.94 297 ALA A CA 1
ATOM 2274 C C . ALA A 1 297 ? -18.828 15.268 8.334 1.00 88.94 297 ALA A C 1
ATOM 2276 O O . ALA A 1 297 ? -19.737 15.117 9.151 1.00 88.94 297 ALA A O 1
ATOM 2277 N N . VAL A 1 298 ? -17.945 14.302 8.079 1.00 88.56 298 VAL A N 1
ATOM 2278 C CA . VAL A 1 298 ? -17.981 12.982 8.724 1.00 88.56 298 VAL A CA 1
ATOM 2279 C C . VAL A 1 298 ? -16.579 12.612 9.200 1.00 88.56 298 VAL A C 1
ATOM 2281 O O . VAL A 1 298 ? -15.605 12.799 8.480 1.00 88.56 298 VAL A O 1
ATOM 2284 N N . THR A 1 299 ? -16.493 12.083 10.415 1.00 88.94 299 THR A N 1
ATOM 2285 C CA . THR A 1 299 ? -15.310 11.423 10.993 1.00 88.94 299 THR A CA 1
ATOM 2286 C C . THR A 1 299 ? -15.792 10.176 11.739 1.00 88.94 299 THR A C 1
ATOM 2288 O O . THR A 1 299 ? -16.998 9.974 11.894 1.00 88.94 299 THR A O 1
ATOM 2291 N N . THR A 1 300 ? -14.905 9.321 12.223 1.00 87.62 300 THR A N 1
ATOM 2292 C CA . THR A 1 300 ? -15.239 8.208 13.127 1.00 87.62 300 THR A CA 1
ATOM 2293 C C . THR A 1 300 ? -14.752 8.484 14.542 1.00 87.62 300 THR A C 1
ATOM 2295 O O . THR A 1 300 ? -13.840 9.281 14.761 1.00 87.62 300 THR A O 1
ATOM 2298 N N . VAL A 1 301 ? -15.329 7.801 15.537 1.00 85.31 301 VAL A N 1
ATOM 2299 C CA . VAL A 1 301 ? -14.823 7.858 16.920 1.00 85.31 301 VAL A CA 1
ATOM 2300 C C . VAL A 1 301 ? -13.338 7.478 16.965 1.00 85.31 301 VAL A C 1
ATOM 2302 O O . VAL A 1 301 ? -12.550 8.127 17.650 1.00 85.31 301 VAL A O 1
ATOM 2305 N N . ARG A 1 302 ? -12.940 6.462 16.195 1.00 80.69 302 ARG A N 1
ATOM 2306 C CA . ARG A 1 302 ? -11.546 6.059 15.991 1.00 80.69 302 ARG A CA 1
ATOM 2307 C C . ARG A 1 302 ? -10.677 7.193 15.454 1.00 80.69 302 ARG A C 1
ATOM 2309 O O . ARG A 1 302 ? -9.671 7.506 16.081 1.00 80.69 302 ARG A O 1
ATOM 2316 N N . GLU A 1 303 ? -11.036 7.794 14.322 1.00 76.88 303 GLU A N 1
ATOM 2317 C CA . GLU A 1 303 ? -10.251 8.874 13.702 1.00 76.88 303 GLU A CA 1
ATOM 2318 C C . GLU A 1 303 ? -10.143 10.088 14.625 1.00 76.88 303 GLU A C 1
ATOM 2320 O O . GLU A 1 303 ? -9.061 10.654 14.776 1.00 76.88 303 GLU A O 1
ATOM 2325 N N . ALA A 1 304 ? -11.235 10.441 15.306 1.00 79.06 304 ALA A N 1
ATOM 2326 C CA . ALA A 1 304 ? -11.257 11.521 16.284 1.00 79.06 304 ALA A CA 1
ATOM 2327 C C . ALA A 1 304 ? -10.282 11.269 17.448 1.00 79.06 304 ALA A C 1
ATOM 2329 O O . ALA A 1 304 ? -9.565 12.176 17.880 1.00 79.06 304 ALA A O 1
ATOM 2330 N N . LEU A 1 305 ? -10.189 10.018 17.913 1.00 71.06 305 LEU A N 1
ATOM 2331 C CA . LEU A 1 305 ? -9.232 9.610 18.942 1.00 71.06 305 LEU A CA 1
ATOM 2332 C C . LEU A 1 305 ? -7.786 9.585 18.434 1.00 71.06 305 LEU A C 1
ATOM 2334 O O . LEU A 1 305 ? -6.890 10.022 19.159 1.00 71.06 305 LEU A O 1
ATOM 2338 N N . LEU A 1 306 ? -7.555 9.110 17.206 1.00 63.19 306 LEU A N 1
ATOM 2339 C CA . LEU A 1 306 ? -6.233 9.091 16.567 1.00 63.19 306 LEU A CA 1
ATOM 2340 C C . LEU A 1 306 ? -5.698 10.507 16.311 1.00 63.19 306 LEU A C 1
ATOM 2342 O O . LEU A 1 306 ? -4.504 10.746 16.467 1.00 63.19 306 LEU A O 1
ATOM 2346 N N . ALA A 1 307 ? -6.577 11.466 16.017 1.00 66.19 307 ALA A N 1
ATOM 2347 C CA . ALA A 1 307 ? -6.227 12.876 15.852 1.00 66.19 307 ALA A CA 1
ATOM 2348 C C . ALA A 1 307 ? -5.972 13.627 17.178 1.00 66.19 307 ALA A C 1
ATOM 2350 O O . ALA A 1 307 ? -5.796 14.845 17.182 1.00 66.19 307 ALA A O 1
ATOM 2351 N N . GLY A 1 308 ? -5.971 12.937 18.326 1.00 65.19 308 GLY A N 1
ATOM 2352 C CA . GLY A 1 308 ? -5.753 13.566 19.633 1.00 65.19 308 GLY A CA 1
ATOM 2353 C C . GLY A 1 308 ? -6.944 14.394 20.129 1.00 65.19 308 GLY A C 1
ATOM 2354 O O . GLY A 1 308 ? -6.780 15.260 20.989 1.00 65.19 308 GLY A O 1
ATOM 2355 N N . GLY A 1 309 ? -8.142 14.140 19.598 1.00 69.94 309 GLY A N 1
ATOM 2356 C CA . GLY A 1 309 ? -9.398 14.737 20.037 1.00 69.94 309 GLY A CA 1
ATOM 2357 C C . GLY A 1 309 ? -9.828 15.972 19.246 1.00 69.94 309 GLY A C 1
ATOM 2358 O O . GLY A 1 309 ? -11.023 16.137 19.015 1.00 69.94 309 GLY A O 1
ATOM 2359 N N . ARG A 1 310 ? -8.911 16.837 18.793 1.00 85.12 310 ARG A N 1
ATOM 2360 C CA . ARG A 1 310 ? -9.268 18.048 18.029 1.00 85.12 310 ARG A CA 1
ATOM 2361 C C . ARG A 1 310 ? -9.057 17.844 16.530 1.00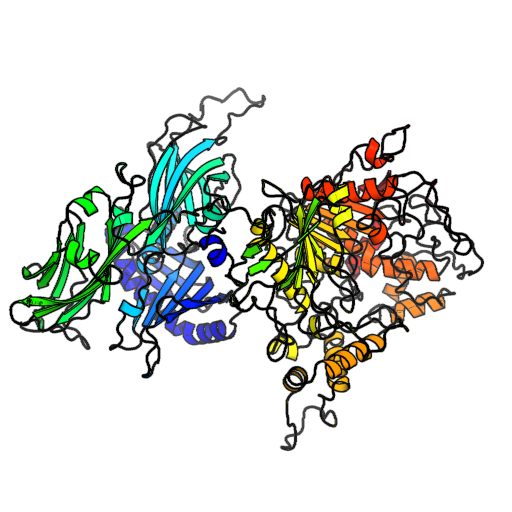 85.12 310 ARG A C 1
ATOM 2363 O O . ARG A 1 310 ? -7.961 17.483 16.120 1.00 85.12 310 ARG A O 1
ATOM 2370 N N . GLN A 1 311 ? -10.078 18.117 15.721 1.00 86.44 311 GLN A N 1
ATOM 2371 C CA . GLN A 1 311 ? -10.048 17.930 14.266 1.00 86.44 311 GLN A CA 1
ATOM 2372 C C . GLN A 1 311 ? -10.645 19.129 13.529 1.00 86.44 311 GLN A C 1
ATOM 2374 O O . GLN A 1 311 ? -11.583 19.758 14.015 1.00 86.44 311 GLN A O 1
ATOM 2379 N N . GLU A 1 312 ? -10.124 19.403 12.334 1.00 90.88 312 GLU A N 1
ATOM 2380 C CA . GLU A 1 312 ? -10.736 20.300 11.353 1.00 90.88 312 GLU A CA 1
ATOM 2381 C C . GLU A 1 312 ? -11.207 19.451 10.166 1.00 90.88 312 GLU A C 1
ATOM 2383 O O . GLU A 1 312 ? -10.399 18.783 9.523 1.00 90.88 312 GLU A O 1
ATOM 2388 N N . LEU A 1 313 ? -12.513 19.437 9.903 1.00 89.06 313 LEU A N 1
ATOM 2389 C CA . LEU A 1 313 ? -13.138 18.617 8.865 1.00 89.06 313 LEU A CA 1
ATOM 2390 C C . LEU A 1 313 ? -13.659 19.514 7.743 1.00 89.06 313 LEU A C 1
ATOM 2392 O O . LEU A 1 313 ? -14.219 20.577 8.007 1.00 89.06 313 LEU A O 1
ATOM 2396 N N . SER A 1 314 ? -13.484 19.085 6.496 1.00 88.88 314 SER A N 1
ATOM 2397 C CA . SER A 1 314 ? -14.008 19.802 5.325 1.00 88.88 314 SER A CA 1
ATOM 2398 C C . SER A 1 314 ? -15.441 19.367 5.024 1.00 88.88 314 SER A C 1
ATOM 2400 O O . SER A 1 314 ? -15.798 18.213 5.272 1.00 88.88 314 SER A O 1
ATOM 2402 N N . PHE A 1 315 ? -16.258 20.276 4.490 1.00 87.00 315 PHE A N 1
ATOM 2403 C CA . PHE A 1 315 ? -17.630 19.950 4.114 1.00 87.00 315 PHE A CA 1
ATOM 2404 C C . PHE A 1 315 ? -17.730 19.278 2.745 1.00 87.00 315 PHE A C 1
ATOM 2406 O O . PHE A 1 315 ? -16.968 19.537 1.811 1.00 87.00 315 PHE A O 1
ATOM 2413 N N . THR A 1 316 ? -18.760 18.452 2.619 1.00 79.06 316 THR A N 1
ATOM 2414 C CA . THR A 1 316 ? -19.222 17.860 1.367 1.00 79.06 316 THR A CA 1
ATOM 2415 C C . THR A 1 316 ? -20.718 18.107 1.209 1.00 79.06 316 THR A C 1
ATOM 2417 O O . THR A 1 316 ? -21.428 18.285 2.193 1.00 79.06 316 THR A O 1
ATOM 2420 N N . LYS A 1 317 ? -21.214 18.120 -0.027 1.00 76.38 317 LYS A N 1
ATOM 2421 C CA . LYS A 1 317 ? -22.647 18.147 -0.340 1.00 76.38 317 LYS A CA 1
ATOM 2422 C C . LYS A 1 317 ? -22.898 17.206 -1.508 1.00 76.38 317 LYS A C 1
ATOM 2424 O O . LYS A 1 317 ? -22.294 17.375 -2.566 1.00 76.38 317 LYS A O 1
ATOM 2429 N N . LYS A 1 318 ? -23.774 16.210 -1.332 1.00 66.81 318 LYS A N 1
ATOM 2430 C CA . LYS A 1 318 ? -24.011 15.135 -2.325 1.00 66.81 318 LYS A CA 1
ATOM 2431 C C . LYS A 1 318 ? -22.707 14.474 -2.811 1.00 66.81 318 LYS A C 1
ATOM 2433 O O . LYS A 1 318 ? -22.492 14.336 -4.014 1.00 66.81 318 LYS A O 1
ATOM 2438 N N . ASP A 1 319 ? -21.832 14.123 -1.869 1.00 58.25 319 ASP A N 1
ATOM 2439 C CA . ASP A 1 319 ? -20.525 13.493 -2.118 1.00 58.25 319 ASP A CA 1
ATOM 2440 C C . ASP A 1 319 ? -19.539 14.348 -2.946 1.00 58.25 319 ASP A C 1
ATOM 2442 O O . ASP A 1 319 ? -18.563 13.831 -3.484 1.00 58.25 319 ASP A O 1
ATOM 2446 N N . GLN A 1 320 ? -19.776 15.658 -3.075 1.00 63.53 320 GLN A N 1
ATOM 2447 C CA . GLN A 1 320 ? -18.851 16.599 -3.712 1.00 63.53 320 GLN A CA 1
ATOM 2448 C C . GLN A 1 320 ? -18.274 17.560 -2.666 1.00 63.53 320 GLN A C 1
ATOM 2450 O O . GLN A 1 320 ? -19.045 18.066 -1.845 1.00 63.53 320 GLN A O 1
ATOM 2455 N N . PRO A 1 321 ? -16.959 17.845 -2.678 1.00 73.44 321 PRO A N 1
ATOM 2456 C CA . PRO A 1 321 ? -16.371 18.853 -1.802 1.00 73.44 321 PRO A CA 1
ATOM 2457 C C . PRO A 1 321 ? -17.040 20.215 -2.002 1.00 73.44 321 PRO A C 1
ATOM 2459 O O . PRO A 1 321 ? -17.263 20.644 -3.137 1.00 73.44 321 PRO A O 1
ATOM 2462 N N . VAL A 1 322 ? -17.345 20.899 -0.902 1.00 79.12 322 VAL A N 1
ATOM 2463 C CA . VAL A 1 322 ? -17.826 22.286 -0.920 1.00 79.12 322 VAL A CA 1
ATOM 2464 C C . VAL A 1 322 ? -16.938 23.153 -0.041 1.00 79.12 322 VAL A C 1
ATOM 2466 O O . VAL A 1 322 ? -16.265 22.658 0.862 1.00 79.12 322 VAL A O 1
ATOM 2469 N N . ASP A 1 323 ? -16.923 24.455 -0.318 1.00 76.38 323 ASP A N 1
ATOM 2470 C CA . ASP A 1 323 ? -16.160 25.399 0.490 1.00 76.38 323 ASP A CA 1
ATOM 2471 C C . ASP A 1 323 ? -16.678 25.416 1.934 1.00 76.38 323 ASP A C 1
ATOM 2473 O O . ASP A 1 323 ? -17.884 25.471 2.190 1.00 76.38 323 ASP A O 1
ATOM 2477 N N . GLY A 1 324 ? -15.739 25.412 2.871 1.00 81.31 324 GLY A N 1
ATOM 2478 C CA . GLY A 1 324 ? -16.002 25.542 4.291 1.00 81.31 324 GLY A CA 1
ATOM 2479 C C . GLY A 1 324 ? -15.523 24.354 5.113 1.00 81.31 324 GLY A C 1
ATOM 2480 O O . GLY A 1 324 ? -15.329 23.239 4.623 1.00 81.31 324 GLY A O 1
ATOM 2481 N N . LYS A 1 325 ? -15.281 24.630 6.391 1.00 87.88 325 LYS A N 1
ATOM 2482 C CA . LYS A 1 325 ? -14.711 23.674 7.337 1.00 87.88 325 LYS A CA 1
ATOM 2483 C C . LYS A 1 325 ? -15.348 23.806 8.707 1.00 87.88 325 LYS A C 1
ATOM 2485 O O . LYS A 1 325 ? -15.804 24.888 9.069 1.00 87.88 325 LYS A O 1
ATOM 2490 N N . ILE A 1 326 ? -15.299 22.736 9.494 1.00 91.81 326 ILE A N 1
ATOM 2491 C CA . ILE A 1 326 ? -15.708 22.701 10.899 1.00 91.81 326 ILE A CA 1
ATOM 2492 C C . ILE A 1 326 ? -14.554 22.255 11.800 1.00 91.81 326 ILE A C 1
ATOM 2494 O O . ILE A 1 326 ? -13.910 21.243 11.551 1.00 91.81 326 ILE A O 1
ATOM 2498 N N . SER A 1 327 ? -14.331 22.992 12.888 1.00 93.44 327 SER A N 1
ATOM 2499 C CA . SER A 1 327 ? -13.457 22.606 13.995 1.00 93.44 327 SER A CA 1
ATOM 2500 C C . SER A 1 327 ? -14.282 21.919 15.079 1.00 93.44 327 SER A C 1
ATOM 2502 O O . SER A 1 327 ? -15.239 22.505 15.600 1.00 93.44 327 SER A O 1
ATOM 2504 N N . ILE A 1 328 ? -13.890 20.700 15.445 1.00 94.06 328 ILE A N 1
ATOM 2505 C CA . ILE A 1 328 ? -14.478 19.939 16.549 1.00 94.06 328 ILE A CA 1
ATOM 2506 C C . ILE A 1 328 ? -13.413 19.557 17.577 1.00 94.06 328 ILE A C 1
ATOM 2508 O O . ILE A 1 328 ? -12.248 19.340 17.242 1.00 94.06 328 ILE A O 1
ATOM 2512 N N . LEU A 1 329 ? -13.832 19.426 18.834 1.00 92.06 329 LEU A N 1
ATOM 2513 C CA . LEU A 1 329 ? -13.051 18.821 19.910 1.00 92.06 329 LEU A CA 1
ATOM 2514 C C . LEU A 1 329 ? -13.833 17.643 20.488 1.00 92.06 329 LEU A C 1
ATOM 2516 O O . LEU A 1 329 ? -14.987 17.786 20.876 1.00 92.06 329 LEU A O 1
ATOM 2520 N N . THR A 1 330 ? -13.198 16.488 20.582 1.00 90.94 330 THR A N 1
ATOM 2521 C CA . THR A 1 330 ? -13.780 15.249 21.083 1.00 90.94 330 THR A CA 1
ATOM 2522 C C . THR A 1 330 ? -12.991 14.735 22.280 1.00 90.94 330 THR A C 1
ATOM 2524 O O . THR A 1 330 ? -11.760 14.749 22.295 1.00 90.94 330 THR A O 1
ATOM 2527 N N . GLU A 1 331 ? -13.706 14.273 23.302 1.00 89.19 331 GLU A N 1
ATOM 2528 C CA . GLU A 1 331 ? -13.124 13.578 24.449 1.00 89.19 331 GLU A CA 1
ATOM 2529 C C . GLU A 1 331 ? -13.843 12.245 24.649 1.00 89.19 331 GLU A C 1
ATOM 2531 O O . GLU A 1 331 ? -15.068 12.210 24.729 1.00 89.19 331 GLU A O 1
ATOM 2536 N N . PHE A 1 332 ? -13.109 11.140 24.761 1.00 88.50 332 PHE A N 1
ATOM 2537 C CA . PHE A 1 332 ? -13.712 9.828 24.997 1.00 88.50 332 PHE A CA 1
ATOM 2538 C C . PHE A 1 332 ? -13.470 9.356 26.431 1.00 88.50 332 PHE A C 1
ATOM 2540 O O . PHE A 1 332 ? -12.332 9.312 26.905 1.00 88.50 332 PHE A O 1
ATOM 2547 N N . HIS A 1 333 ? -14.542 8.963 27.114 1.00 88.75 333 HIS A N 1
ATOM 2548 C CA . HIS A 1 333 ? -14.526 8.426 28.471 1.00 88.75 333 HIS A CA 1
ATOM 2549 C C . HIS A 1 333 ? -14.995 6.969 28.454 1.00 88.75 333 HIS A C 1
ATOM 2551 O O . HIS A 1 333 ? -16.097 6.679 27.996 1.00 88.75 333 HIS A O 1
ATOM 2557 N N . TYR A 1 334 ? -14.190 6.049 28.981 1.00 86.81 334 TYR A N 1
ATOM 2558 C CA . TYR A 1 334 ? -14.543 4.627 29.033 1.00 86.81 334 TYR A CA 1
ATOM 2559 C C . TYR A 1 334 ? -15.557 4.358 30.123 1.00 86.81 334 TYR A C 1
ATOM 2561 O O . TYR A 1 334 ? -15.470 4.936 31.206 1.00 86.81 334 TYR A O 1
ATOM 2569 N N . PHE A 1 335 ? -16.464 3.424 29.859 1.00 89.31 335 PHE A N 1
ATOM 2570 C CA . PHE A 1 335 ? -17.288 2.852 30.907 1.00 89.31 335 PHE A CA 1
ATOM 2571 C C . PHE A 1 335 ? -16.501 1.807 31.696 1.00 89.31 335 PHE A C 1
ATOM 2573 O O . PHE A 1 335 ? -16.028 0.811 31.150 1.00 89.31 335 PHE A O 1
ATOM 2580 N N . GLU A 1 336 ? -16.406 2.012 33.005 1.00 85.19 336 GLU A N 1
ATOM 2581 C CA . GLU A 1 336 ? -15.744 1.109 33.940 1.00 85.19 336 GLU A CA 1
ATOM 2582 C C . GLU A 1 336 ? -16.621 0.836 35.173 1.00 85.19 336 GLU A C 1
ATOM 2584 O O . GLU A 1 336 ? -17.413 1.689 35.584 1.00 85.19 336 GLU A O 1
ATOM 2589 N N . PRO A 1 337 ? -16.519 -0.351 35.795 1.00 84.38 337 PRO A N 1
ATOM 2590 C CA . PRO A 1 337 ? -17.302 -0.704 36.976 1.00 84.38 337 PRO A CA 1
ATOM 2591 C C . PRO A 1 337 ? -16.684 -0.095 38.246 1.00 84.38 337 PRO A C 1
ATOM 2593 O O . PRO A 1 337 ? -16.239 -0.810 39.142 1.00 84.38 337 PRO A O 1
ATOM 2596 N N . SER A 1 338 ? -16.614 1.236 38.304 1.00 83.19 338 SER A N 1
ATOM 2597 C CA . SER A 1 338 ? -16.035 1.980 39.420 1.00 83.19 338 SER A CA 1
ATOM 2598 C C . SER A 1 338 ? -16.991 3.060 39.928 1.00 83.19 338 SER A C 1
ATOM 2600 O O . SER A 1 338 ? -17.389 3.974 39.203 1.00 83.19 338 SER A O 1
ATOM 2602 N N . ALA A 1 339 ? -17.335 2.979 41.216 1.00 76.69 339 ALA A N 1
ATOM 2603 C CA . ALA A 1 339 ? -18.217 3.942 41.871 1.00 76.69 339 ALA A CA 1
ATOM 2604 C C . ALA A 1 339 ? -17.600 5.351 41.955 1.00 76.69 339 ALA A C 1
ATOM 2606 O O . ALA A 1 339 ? -18.327 6.344 41.942 1.00 76.69 339 ALA A O 1
ATOM 2607 N N . THR A 1 340 ? -16.267 5.462 42.014 1.00 80.31 340 THR A N 1
ATOM 2608 C CA . THR A 1 340 ? -15.580 6.762 42.087 1.00 80.31 340 THR A CA 1
ATOM 2609 C C . THR A 1 340 ? -15.695 7.545 40.780 1.00 80.31 340 THR A C 1
ATOM 2611 O O . THR A 1 340 ? -15.736 8.777 40.812 1.00 80.31 340 THR A O 1
ATOM 2614 N N . SER A 1 341 ? -15.849 6.857 39.650 1.00 83.25 341 SER A N 1
ATOM 2615 C CA . SER A 1 341 ? -15.902 7.448 38.307 1.00 83.25 341 SER A CA 1
ATOM 2616 C C . SER A 1 341 ? -17.181 8.260 38.081 1.00 83.25 341 SER A C 1
ATOM 2618 O O . SER A 1 341 ? -17.146 9.303 37.434 1.00 83.25 341 SER A O 1
ATOM 2620 N N . PHE A 1 342 ? -18.279 7.896 38.755 1.00 84.06 342 PHE A N 1
ATOM 2621 C CA . PHE A 1 342 ? -19.516 8.692 38.783 1.00 84.06 342 PHE A CA 1
ATOM 2622 C C . PHE A 1 342 ? -19.369 10.045 39.505 1.00 84.06 342 PHE A C 1
ATOM 2624 O O . PHE A 1 342 ? -20.198 10.936 39.321 1.00 84.06 342 PHE A O 1
ATOM 2631 N N . SER A 1 343 ? -18.334 10.203 40.340 1.00 78.00 343 SER A N 1
ATOM 2632 C CA . SER A 1 343 ? -18.117 11.383 41.194 1.00 78.00 343 SER A CA 1
ATOM 2633 C C . SER A 1 343 ? -16.986 12.310 40.719 1.00 78.00 343 SER A C 1
ATOM 2635 O O . SER A 1 343 ? -16.705 13.327 41.369 1.00 78.00 343 SER A O 1
ATOM 2637 N N . ALA A 1 344 ? -16.345 11.982 39.591 1.00 76.12 344 ALA A N 1
ATOM 2638 C CA . ALA A 1 344 ? -15.234 12.749 39.036 1.00 76.12 344 ALA A CA 1
ATOM 2639 C C . ALA A 1 344 ? -15.651 14.196 38.710 1.00 76.12 344 ALA A C 1
ATOM 2641 O O . ALA A 1 344 ? -16.751 14.461 38.221 1.00 76.12 344 ALA A O 1
ATOM 2642 N N . SER A 1 345 ? -14.771 15.162 38.996 1.00 68.50 345 SER A N 1
ATOM 2643 C CA . SER A 1 345 ? -15.064 16.595 38.824 1.00 68.50 345 SER A CA 1
ATOM 2644 C C . SER A 1 345 ? -15.349 16.993 37.375 1.00 68.50 345 SER A C 1
ATOM 2646 O O . SER A 1 345 ? -16.097 17.939 37.147 1.00 68.50 345 SER A O 1
ATOM 2648 N N . GLU A 1 346 ? -14.795 16.259 36.412 1.00 72.38 346 GLU A N 1
ATOM 2649 C CA . GLU A 1 346 ? -14.971 16.473 34.971 1.00 72.38 346 GLU A CA 1
ATOM 2650 C C . GLU A 1 346 ? -16.421 16.299 34.475 1.00 72.38 346 GLU A C 1
ATOM 2652 O O . GLU A 1 346 ? -16.768 16.832 33.420 1.00 72.38 346 GLU A O 1
ATOM 2657 N N . HIS A 1 347 ? -17.284 15.651 35.268 1.00 79.31 347 HIS A N 1
ATOM 2658 C CA . HIS A 1 347 ? -18.699 15.402 34.944 1.00 79.31 347 HIS A CA 1
ATOM 2659 C C . HIS A 1 347 ? -19.684 16.272 35.737 1.00 79.31 347 HIS A C 1
ATOM 2661 O O . HIS A 1 347 ? -20.888 16.022 35.728 1.00 79.31 347 HIS A O 1
ATOM 2667 N N . LYS A 1 348 ? -19.187 17.267 36.485 1.00 67.69 348 LYS A N 1
ATOM 2668 C CA . LYS A 1 348 ? -20.015 18.102 37.377 1.00 67.69 348 LYS A CA 1
ATOM 2669 C C . LYS A 1 348 ? -20.686 19.296 36.691 1.00 67.69 348 LYS A C 1
ATOM 2671 O O . LYS A 1 348 ? -21.399 20.034 37.363 1.00 67.69 348 LYS A O 1
ATOM 2676 N N . SER A 1 349 ? -20.443 19.527 35.400 1.00 68.38 349 SER A N 1
ATOM 2677 C CA . SER A 1 349 ? -21.192 20.541 34.650 1.00 68.38 349 SER A CA 1
ATOM 2678 C C . SER A 1 349 ? -22.545 19.993 34.199 1.00 68.38 349 SER A C 1
ATOM 2680 O O . SER A 1 349 ? -22.689 18.790 33.994 1.00 68.38 349 SER A O 1
ATOM 2682 N N . ASP A 1 350 ? -23.511 20.889 34.020 1.00 64.19 350 ASP A N 1
ATOM 2683 C CA . ASP A 1 350 ? -24.883 20.541 33.655 1.00 64.19 350 ASP A CA 1
ATOM 2684 C C . ASP A 1 350 ? -24.944 19.719 32.349 1.00 64.19 350 ASP A C 1
ATOM 2686 O O . ASP A 1 350 ? -24.186 19.976 31.412 1.00 64.19 350 ASP A O 1
ATOM 2690 N N . GLY A 1 351 ? -25.794 18.689 32.317 1.00 68.75 351 GLY A N 1
ATOM 2691 C CA . GLY A 1 351 ? -26.016 17.814 31.154 1.00 68.75 351 GLY A CA 1
ATOM 2692 C C . GLY A 1 351 ? -24.936 16.768 30.821 1.00 68.75 351 GLY A C 1
ATOM 2693 O O . GLY A 1 351 ? -25.180 15.912 29.974 1.00 68.75 351 GLY A O 1
ATOM 2694 N N . LYS A 1 352 ? -23.768 16.775 31.479 1.00 84.69 352 LYS A N 1
ATOM 2695 C CA . LYS A 1 352 ? -22.690 15.802 31.217 1.00 84.69 352 LYS A CA 1
ATOM 2696 C C . LYS A 1 352 ? -22.983 14.420 31.807 1.00 84.69 352 LYS A C 1
ATOM 2698 O O . LYS A 1 352 ? -23.339 14.288 32.982 1.00 84.69 352 LYS A O 1
ATOM 2703 N N . LEU A 1 353 ? -22.752 13.378 31.012 1.00 89.88 353 LEU A N 1
ATOM 2704 C CA . LEU A 1 353 ? -22.843 11.992 31.452 1.00 89.88 353 LEU A CA 1
ATOM 2705 C C . LEU A 1 353 ? -21.626 11.629 32.308 1.00 89.88 353 LEU A C 1
ATOM 2707 O O . LEU A 1 353 ? -20.479 11.860 31.921 1.00 89.88 353 LEU A O 1
ATOM 2711 N N . CYS A 1 354 ? -21.881 11.029 33.470 1.00 89.88 354 CYS A N 1
ATOM 2712 C CA . CYS A 1 354 ? -20.862 10.447 34.344 1.00 89.88 354 CYS A CA 1
ATOM 2713 C C . CYS A 1 354 ? -20.900 8.914 34.358 1.00 89.88 354 CYS A C 1
ATOM 2715 O O . CYS A 1 354 ? -20.096 8.291 35.049 1.00 89.88 354 CYS A O 1
ATOM 2717 N N . GLY A 1 355 ? -21.817 8.295 33.612 1.00 91.12 355 GLY A N 1
ATOM 2718 C CA . GLY A 1 355 ? -21.922 6.847 33.497 1.00 91.12 355 GLY A CA 1
ATOM 2719 C C . GLY A 1 355 ? -23.162 6.384 32.735 1.00 91.12 355 GLY A C 1
ATOM 2720 O O . GLY A 1 355 ? -23.892 7.181 32.146 1.00 91.12 355 GLY A O 1
ATOM 2721 N N . LEU A 1 356 ? -23.408 5.079 32.775 1.00 93.25 356 LEU A N 1
ATOM 2722 C CA . LEU A 1 356 ? -24.548 4.411 32.159 1.00 93.25 356 LEU A CA 1
ATOM 2723 C C . LEU A 1 356 ? -25.092 3.332 33.097 1.00 93.25 356 LEU A C 1
ATOM 2725 O O . LEU A 1 356 ? -24.329 2.529 33.640 1.00 93.25 356 LEU A O 1
ATOM 2729 N N . ALA A 1 357 ? -26.416 3.274 33.237 1.00 93.31 357 ALA A N 1
ATOM 2730 C CA . ALA A 1 357 ? -27.106 2.117 33.783 1.00 93.31 357 ALA A CA 1
ATOM 2731 C C . ALA A 1 357 ? -27.679 1.276 32.638 1.00 93.31 357 ALA A C 1
ATOM 2733 O O . ALA A 1 357 ? -28.413 1.776 31.788 1.00 93.31 357 ALA A O 1
ATOM 2734 N N . THR A 1 358 ? -27.340 -0.008 32.607 1.00 92.75 358 THR A N 1
ATOM 2735 C CA . THR A 1 358 ? -27.913 -0.981 31.672 1.00 92.75 358 THR A CA 1
ATOM 2736 C C . THR A 1 358 ? -28.814 -1.931 32.444 1.00 92.75 358 THR A C 1
ATOM 2738 O O . THR A 1 358 ? -28.358 -2.590 33.377 1.00 92.75 358 THR A O 1
ATOM 2741 N N . ILE A 1 359 ? -30.081 -2.013 32.050 1.00 93.12 359 ILE A N 1
ATOM 2742 C CA . ILE A 1 359 ? -31.080 -2.895 32.648 1.00 93.12 359 ILE A CA 1
ATOM 2743 C C . ILE A 1 359 ? -31.424 -3.981 31.642 1.00 93.12 359 ILE A C 1
ATOM 2745 O O . ILE A 1 359 ? -31.780 -3.673 30.509 1.00 93.12 359 ILE A O 1
ATOM 2749 N N . LEU A 1 360 ? -31.356 -5.242 32.054 1.00 91.06 360 LEU A N 1
ATOM 2750 C CA . LEU A 1 360 ? -31.750 -6.382 31.235 1.00 91.06 360 LEU A CA 1
ATOM 2751 C C . LEU A 1 360 ? -32.944 -7.085 31.897 1.00 91.06 360 LEU A C 1
ATOM 2753 O O . LEU A 1 360 ? -32.855 -7.479 33.060 1.00 91.06 360 LEU A O 1
ATOM 2757 N N . ILE A 1 361 ? -34.053 -7.278 31.174 1.00 92.06 361 ILE A N 1
ATOM 2758 C CA . ILE A 1 361 ? -35.249 -8.000 31.647 1.00 92.06 361 ILE A CA 1
ATOM 2759 C C . ILE A 1 361 ? -35.452 -9.290 30.840 1.00 92.06 361 ILE A C 1
ATOM 2761 O O . ILE A 1 361 ? -35.804 -9.247 29.662 1.00 92.06 361 ILE A O 1
ATOM 2765 N N . ALA A 1 362 ? -35.220 -10.443 31.477 1.00 86.88 362 ALA A N 1
ATOM 2766 C CA . ALA A 1 362 ? -35.211 -11.743 30.803 1.00 86.88 362 ALA A CA 1
ATOM 2767 C C . ALA A 1 362 ? -36.633 -12.267 30.710 1.00 86.88 362 ALA A C 1
ATOM 2769 O O . ALA A 1 362 ? -37.097 -12.684 29.657 1.00 86.88 362 ALA A O 1
ATOM 2770 N N . GLY A 1 363 ? -37.358 -12.203 31.820 1.00 90.06 363 GLY A N 1
ATOM 2771 C CA . GLY A 1 363 ? -38.707 -12.727 31.902 1.00 90.06 363 GLY A CA 1
ATOM 2772 C C . GLY A 1 363 ? -39.319 -12.512 33.271 1.00 90.06 363 GLY A C 1
ATOM 2773 O O . GLY A 1 363 ? -38.667 -12.025 34.196 1.00 90.06 363 GLY A O 1
ATOM 2774 N N . ALA A 1 364 ? -40.567 -12.927 33.404 1.00 92.19 364 ALA A N 1
ATOM 2775 C CA . ALA A 1 364 ? -41.224 -13.082 34.690 1.00 92.19 364 ALA A CA 1
ATOM 2776 C C . ALA A 1 364 ? -41.612 -14.549 34.888 1.00 92.19 364 ALA A C 1
ATOM 2778 O O . ALA A 1 364 ? -41.726 -15.291 33.920 1.00 92.19 364 ALA A O 1
ATOM 2779 N N . TYR A 1 365 ? -41.773 -14.975 36.137 1.00 91.56 365 TYR A N 1
ATOM 2780 C CA . TYR A 1 365 ? -42.070 -16.358 36.500 1.00 91.56 365 TYR A CA 1
ATOM 2781 C C . TYR A 1 365 ? -43.180 -16.412 37.536 1.00 91.56 365 TYR A C 1
ATOM 2783 O O . TYR A 1 365 ? -43.232 -15.569 38.434 1.00 91.56 365 TYR A O 1
ATOM 2791 N N . GLY A 1 366 ? -44.019 -17.444 37.448 1.00 89.50 366 GLY A N 1
ATOM 2792 C CA . GLY A 1 366 ? -45.053 -17.710 38.446 1.00 89.50 366 GLY A CA 1
ATOM 2793 C C . GLY A 1 366 ? -46.230 -16.732 38.411 1.00 89.50 366 GLY A C 1
ATOM 2794 O O . GLY A 1 366 ? -46.898 -16.562 39.431 1.00 89.50 366 GLY A O 1
ATOM 2795 N N . ILE A 1 367 ? -46.503 -16.098 37.263 1.00 91.38 367 ILE A N 1
ATOM 2796 C CA . ILE A 1 367 ? -47.649 -15.192 37.106 1.00 91.38 367 ILE A CA 1
ATOM 2797 C C . ILE A 1 367 ? -48.947 -15.994 37.266 1.00 91.38 367 ILE A C 1
ATOM 2799 O O . ILE A 1 367 ? -49.122 -17.051 36.653 1.00 91.38 367 ILE A O 1
ATOM 2803 N N . LYS A 1 368 ? -49.872 -15.502 38.095 1.00 86.69 368 LYS A N 1
ATOM 2804 C CA . LYS A 1 368 ? -51.157 -16.157 38.389 1.00 86.69 368 LYS A CA 1
ATOM 2805 C C . LYS A 1 368 ? -52.292 -15.480 37.622 1.00 86.69 368 LYS A C 1
ATOM 2807 O O . LYS A 1 368 ? -52.443 -14.269 37.706 1.00 86.69 368 LYS A O 1
ATOM 2812 N N . GLY A 1 369 ? -53.118 -16.262 36.930 1.00 85.12 369 GLY A N 1
ATOM 2813 C CA . GLY A 1 369 ? -54.270 -15.765 36.170 1.00 85.12 369 GLY A CA 1
ATOM 2814 C C . GLY A 1 369 ? -54.763 -16.773 35.133 1.00 85.12 369 GLY A C 1
ATOM 2815 O O . GLY A 1 369 ? -54.184 -17.851 34.989 1.00 85.12 369 GLY A O 1
ATOM 2816 N N . GLN A 1 370 ? -55.839 -16.432 34.418 1.00 84.06 370 GLN A N 1
ATOM 2817 C CA . GLN A 1 370 ? -56.295 -17.204 33.257 1.00 84.06 370 GLN A CA 1
ATOM 2818 C C . GLN A 1 370 ? -55.396 -16.883 32.054 1.00 84.06 370 GLN A C 1
ATOM 2820 O O . GLN A 1 370 ? -55.250 -15.714 31.704 1.00 84.06 370 GLN A O 1
ATOM 2825 N N . ARG A 1 371 ? -54.792 -17.905 31.426 1.00 82.25 371 ARG A N 1
ATOM 2826 C CA . ARG A 1 371 ? -53.799 -17.736 30.339 1.00 82.25 371 ARG A CA 1
ATOM 2827 C C . ARG A 1 371 ? -54.281 -16.807 29.227 1.00 82.25 371 ARG A C 1
ATOM 2829 O O . ARG A 1 371 ? -53.561 -15.890 28.859 1.00 82.25 371 ARG A O 1
ATOM 2836 N N . GLU A 1 372 ? -55.515 -17.002 28.777 1.00 84.88 372 GLU A N 1
ATOM 2837 C CA . GLU A 1 372 ? -56.123 -16.282 27.649 1.00 84.88 372 GLU A CA 1
ATOM 2838 C C . GLU A 1 372 ? -56.287 -14.772 27.897 1.00 84.88 372 GLU A C 1
ATOM 2840 O O . GLU A 1 372 ? -56.389 -13.993 26.951 1.00 84.88 372 GLU A O 1
ATOM 2845 N N . THR A 1 373 ? -56.318 -14.339 29.163 1.00 88.00 373 THR A N 1
ATOM 2846 C CA . THR A 1 373 ? -56.538 -12.932 29.531 1.00 88.00 373 THR A CA 1
ATOM 2847 C C . THR A 1 373 ? -55.265 -12.208 29.951 1.00 88.00 373 THR A C 1
ATOM 2849 O O . THR A 1 373 ? -55.284 -10.982 30.039 1.00 88.00 373 THR A O 1
ATOM 2852 N N . LEU A 1 374 ? -54.187 -12.945 30.238 1.00 91.50 374 LEU A N 1
ATOM 2853 C CA . LEU A 1 374 ? -52.936 -12.377 30.731 1.00 91.50 374 LEU A CA 1
ATOM 2854 C C . LEU A 1 374 ? -52.238 -11.556 29.640 1.00 91.50 374 LEU A C 1
ATOM 2856 O O . LEU A 1 374 ? -52.012 -12.027 28.524 1.00 91.50 374 LEU A O 1
ATOM 2860 N N . LYS A 1 375 ? -51.849 -10.334 30.005 1.00 92.81 375 LYS A N 1
ATOM 2861 C CA . LYS A 1 375 ? -51.104 -9.377 29.184 1.00 92.81 375 LYS A CA 1
ATOM 2862 C C . LYS A 1 375 ? -49.849 -8.877 29.912 1.00 92.81 375 LYS A C 1
ATOM 2864 O O . LYS A 1 375 ? -49.740 -7.677 30.188 1.00 92.81 375 LYS A O 1
ATOM 2869 N N . PRO A 1 376 ? -48.910 -9.768 30.282 1.00 94.94 376 PRO A N 1
ATOM 2870 C CA . PRO A 1 376 ? -47.801 -9.403 31.140 1.00 94.94 376 PRO A CA 1
ATOM 2871 C C . PRO A 1 376 ? -46.779 -8.511 30.426 1.00 94.94 376 PRO A C 1
ATOM 2873 O O . PRO A 1 376 ? -46.450 -8.720 29.255 1.00 94.94 376 PRO A O 1
ATOM 2876 N N . SER A 1 377 ? -46.237 -7.540 31.159 1.00 95.88 377 SER A N 1
ATOM 2877 C CA . SER A 1 377 ? -45.073 -6.726 30.779 1.00 95.88 377 SER A CA 1
ATOM 2878 C C . SER A 1 377 ? -44.340 -6.236 32.027 1.00 95.88 377 SER A C 1
ATOM 2880 O O . SER A 1 377 ? -44.921 -6.192 33.106 1.00 95.88 377 SER A O 1
ATOM 2882 N N . VAL A 1 378 ? -43.066 -5.869 31.910 1.00 96.12 378 VAL A N 1
ATOM 2883 C CA . VAL A 1 378 ? -42.285 -5.313 33.020 1.00 96.12 378 VAL A CA 1
ATOM 2884 C C . VAL A 1 378 ? -41.999 -3.845 32.750 1.00 96.12 378 VAL A C 1
ATOM 2886 O O . VAL A 1 378 ? -41.427 -3.500 31.718 1.00 96.12 378 VAL A O 1
ATOM 2889 N N . LYS A 1 379 ? -42.379 -2.984 33.691 1.00 95.94 379 LYS A N 1
ATOM 2890 C CA . LYS A 1 379 ? -42.071 -1.558 33.698 1.00 95.94 379 LYS A CA 1
ATOM 2891 C C . LYS A 1 379 ? -40.870 -1.291 34.602 1.00 95.94 379 LYS A C 1
ATOM 2893 O O . LYS A 1 379 ? -40.876 -1.670 35.771 1.00 95.94 379 LYS A O 1
ATOM 2898 N N . VAL A 1 380 ? -39.855 -0.632 34.057 1.00 95.00 380 VAL A N 1
ATOM 2899 C CA . VAL A 1 380 ? -38.632 -0.220 34.750 1.00 95.00 380 VAL A CA 1
ATOM 2900 C C . VAL A 1 380 ? -38.657 1.291 34.919 1.00 95.00 380 VAL A C 1
ATOM 2902 O O . VAL A 1 380 ? -38.812 2.006 33.932 1.00 95.00 380 VAL A O 1
ATOM 2905 N N . THR A 1 381 ? -38.481 1.783 36.144 1.00 94.19 381 THR A N 1
ATOM 2906 C CA . THR A 1 381 ? -38.413 3.225 36.423 1.00 94.19 381 THR A CA 1
ATOM 2907 C C . THR A 1 381 ? -37.194 3.590 37.263 1.00 94.19 381 THR A C 1
ATOM 2909 O O . THR A 1 381 ? -36.877 2.885 38.225 1.00 94.19 381 THR A O 1
ATOM 2912 N N . TYR A 1 382 ? -36.550 4.709 36.929 1.00 93.06 382 TYR A N 1
ATOM 2913 C CA . TYR A 1 382 ? -35.469 5.325 37.705 1.00 93.06 382 TYR A CA 1
ATOM 2914 C C . TYR A 1 382 ? -35.556 6.852 37.574 1.00 93.06 382 TYR A C 1
ATOM 2916 O O . TYR A 1 382 ? -35.353 7.408 36.495 1.00 93.06 382 TYR A O 1
ATOM 2924 N N . GLY A 1 383 ? -35.911 7.549 38.654 1.00 87.50 383 GLY A N 1
ATOM 2925 C CA . GLY A 1 383 ? -36.214 8.980 38.598 1.00 87.50 383 GLY A CA 1
ATOM 2926 C C . GLY A 1 383 ? -37.367 9.295 37.641 1.00 87.50 383 GLY A C 1
ATOM 2927 O O . GLY A 1 383 ? -38.491 8.842 37.852 1.00 87.50 383 GLY A O 1
ATOM 2928 N N . LYS A 1 384 ? -37.094 10.098 36.605 1.00 87.12 384 LYS A N 1
ATOM 2929 C CA . LYS A 1 384 ? -38.067 10.456 35.554 1.00 87.12 384 LYS A CA 1
ATOM 2930 C C . LYS A 1 384 ? -38.094 9.457 34.395 1.00 87.12 384 LYS A C 1
ATOM 2932 O O . LYS A 1 384 ? -39.043 9.464 33.615 1.00 87.12 384 LYS A O 1
ATOM 2937 N N . GLU A 1 385 ? -37.079 8.605 34.299 1.00 89.38 385 GLU A N 1
ATOM 2938 C CA . GLU A 1 385 ? -36.927 7.646 33.214 1.00 89.38 385 GLU A CA 1
ATOM 2939 C C . GLU A 1 385 ? -37.838 6.440 33.445 1.00 89.38 385 GLU A C 1
ATOM 2941 O O . GLU A 1 385 ? -37.908 5.891 34.551 1.00 89.38 385 GLU A O 1
ATOM 2946 N N . SER A 1 386 ? -38.557 6.031 32.400 1.00 92.81 386 SER A N 1
ATOM 2947 C CA . SER A 1 386 ? -39.547 4.958 32.463 1.00 92.81 386 SER A CA 1
ATOM 2948 C C . SER A 1 386 ? -39.575 4.178 31.156 1.00 92.81 386 SER A C 1
ATOM 2950 O O . SER A 1 386 ? -39.947 4.716 30.117 1.00 92.81 386 SER A O 1
ATOM 2952 N N . PHE A 1 387 ? -39.302 2.881 31.236 1.00 92.62 387 PHE A N 1
ATOM 2953 C CA . PHE A 1 387 ? -39.348 1.957 30.107 1.00 92.62 387 PHE A CA 1
ATOM 2954 C C . PHE A 1 387 ? -40.298 0.806 30.411 1.00 92.62 387 PHE A C 1
ATOM 2956 O O . PHE A 1 387 ? -40.514 0.460 31.572 1.00 92.62 387 PHE A O 1
ATOM 2963 N N . GLN A 1 388 ? -40.870 0.194 29.380 1.00 93.69 388 GLN A N 1
ATOM 2964 C CA . GLN A 1 388 ? -41.757 -0.951 29.538 1.00 93.69 388 GLN A CA 1
ATOM 2965 C C . GLN A 1 388 ? -41.454 -1.984 28.466 1.00 93.69 388 GLN A C 1
ATOM 2967 O O . GLN A 1 388 ? -41.278 -1.639 27.299 1.00 93.69 388 GLN A O 1
ATOM 2972 N N . THR A 1 389 ? -41.395 -3.254 28.864 1.00 91.81 389 THR A N 1
ATOM 2973 C CA . THR A 1 389 ? -41.210 -4.333 27.900 1.00 91.81 389 THR A CA 1
ATOM 2974 C C . THR A 1 389 ? -42.432 -4.496 27.008 1.00 91.81 389 THR A C 1
ATOM 2976 O O . THR A 1 389 ? -43.548 -4.157 27.405 1.00 91.81 389 THR A O 1
ATOM 2979 N N . ALA A 1 390 ? -42.254 -5.104 25.834 1.00 86.25 390 ALA A N 1
ATOM 2980 C CA . ALA A 1 390 ? -43.390 -5.473 24.994 1.00 86.25 390 ALA A CA 1
ATOM 2981 C C . ALA A 1 390 ? -44.400 -6.326 25.784 1.00 86.25 390 ALA A C 1
ATOM 2983 O O . ALA A 1 390 ? -44.019 -7.258 26.501 1.00 86.25 390 ALA A O 1
ATOM 2984 N N . ILE A 1 391 ? -45.683 -5.999 25.632 1.00 89.12 391 ILE A N 1
ATOM 2985 C CA . ILE A 1 391 ? -46.786 -6.759 26.218 1.00 89.12 391 ILE A CA 1
ATOM 2986 C C . ILE A 1 391 ? -46.848 -8.118 25.523 1.00 89.12 391 ILE A C 1
ATOM 2988 O O . ILE A 1 391 ? -46.911 -8.193 24.294 1.00 89.12 391 ILE A O 1
ATOM 2992 N N . LYS A 1 392 ? -46.822 -9.198 26.305 1.00 88.31 392 LYS A N 1
ATOM 2993 C CA . LYS A 1 392 ? -47.014 -10.554 25.783 1.00 88.31 392 LYS A CA 1
ATOM 2994 C C . LYS A 1 392 ? -48.487 -10.929 25.832 1.00 88.31 392 LYS A C 1
ATOM 2996 O O . LYS A 1 392 ? -49.207 -10.491 26.718 1.00 88.31 392 LYS A O 1
ATOM 3001 N N . ALA A 1 393 ? -48.914 -11.743 24.879 1.00 86.31 393 ALA A N 1
ATOM 3002 C CA . ALA A 1 393 ? -50.234 -12.354 24.844 1.00 86.31 393 ALA A CA 1
ATOM 3003 C C . ALA A 1 393 ? -50.072 -13.861 24.625 1.00 86.31 393 ALA A C 1
ATOM 3005 O O . ALA A 1 393 ? -49.013 -14.312 24.180 1.00 86.31 393 ALA A O 1
ATOM 3006 N N . ASP A 1 394 ? -51.105 -14.631 24.957 1.00 83.50 394 ASP A N 1
ATOM 3007 C CA . ASP A 1 394 ? -51.096 -16.075 24.745 1.00 83.50 394 ASP A CA 1
ATOM 3008 C C . ASP A 1 394 ? -51.021 -16.403 23.244 1.00 83.50 394 ASP A C 1
ATOM 3010 O O . ASP A 1 394 ? -51.801 -15.895 22.436 1.00 83.50 394 ASP A O 1
ATOM 3014 N N . ALA A 1 395 ? -50.043 -17.223 22.868 1.00 78.56 395 ALA A N 1
ATOM 3015 C CA . ALA A 1 395 ? -49.776 -17.620 21.491 1.00 78.56 395 ALA A CA 1
ATOM 3016 C C . ALA A 1 395 ? -49.095 -19.001 21.468 1.00 78.56 395 ALA A C 1
ATOM 3018 O O . ALA A 1 395 ? -48.401 -19.353 22.431 1.00 78.56 395 ALA A O 1
ATOM 3019 N N . PRO A 1 396 ? -49.232 -19.791 20.383 1.00 74.19 396 PRO A N 1
ATOM 3020 C CA . PRO A 1 396 ? -48.573 -21.090 20.265 1.00 74.19 396 PRO A CA 1
ATOM 3021 C C . PRO A 1 396 ? -47.068 -21.004 20.562 1.00 74.19 396 PRO A C 1
ATOM 3023 O O . PRO A 1 396 ? -46.356 -20.192 19.980 1.00 74.19 396 PRO A O 1
ATOM 3026 N N . GLY A 1 397 ? -46.588 -21.834 21.494 1.00 68.62 397 GLY A N 1
ATOM 3027 C CA . GLY A 1 397 ? -45.183 -21.846 21.925 1.00 68.62 397 GLY A CA 1
ATOM 3028 C C . GLY A 1 397 ? -44.812 -20.824 23.010 1.00 68.62 397 GLY A C 1
ATOM 3029 O O . GLY A 1 397 ? -43.662 -20.809 23.440 1.00 68.62 397 GLY A O 1
ATOM 3030 N N . THR A 1 398 ? -45.756 -20.008 23.494 1.00 74.31 398 THR A N 1
ATOM 3031 C CA . THR A 1 398 ? -45.520 -19.037 24.577 1.00 74.31 398 THR A CA 1
ATOM 3032 C C . THR A 1 398 ? -46.004 -19.579 25.926 1.00 74.31 398 THR A C 1
ATOM 3034 O O . THR A 1 398 ? -47.174 -19.927 26.101 1.00 74.31 398 THR A O 1
ATOM 3037 N N . ASP A 1 399 ? -45.116 -19.623 26.921 1.00 84.25 399 ASP A N 1
ATOM 3038 C CA . ASP A 1 399 ? -45.511 -19.814 28.320 1.00 84.25 399 ASP A CA 1
ATOM 3039 C C . ASP A 1 399 ? -45.872 -18.458 28.938 1.00 84.25 399 ASP A C 1
ATOM 3041 O O . ASP A 1 399 ? -45.023 -17.743 29.463 1.00 84.25 399 ASP A O 1
ATOM 3045 N N . ILE A 1 400 ? -47.147 -18.079 28.843 1.00 88.56 400 ILE A N 1
ATOM 3046 C CA . ILE A 1 400 ? -47.633 -16.773 29.310 1.00 88.56 400 ILE A CA 1
ATOM 3047 C C . ILE A 1 400 ? -47.589 -16.611 30.843 1.00 88.56 400 ILE A C 1
ATOM 3049 O O . ILE A 1 400 ? -47.645 -15.488 31.341 1.00 88.56 400 ILE A O 1
ATOM 3053 N N . ASN A 1 401 ? -47.448 -17.705 31.603 1.00 88.56 401 ASN A N 1
ATOM 3054 C CA . ASN A 1 401 ? -47.244 -17.667 33.056 1.00 88.56 401 ASN A CA 1
ATOM 3055 C C . ASN A 1 401 ? -45.768 -17.463 33.429 1.00 88.56 401 ASN A C 1
ATOM 3057 O O . ASN A 1 401 ? -45.474 -17.019 34.544 1.00 88.56 401 ASN A O 1
ATOM 3061 N N . ASN A 1 402 ? -44.859 -17.774 32.499 1.00 89.06 402 ASN A N 1
ATOM 3062 C CA . ASN A 1 402 ? -43.422 -17.551 32.617 1.00 89.06 402 ASN A CA 1
ATOM 3063 C C . ASN A 1 402 ? -42.871 -16.817 31.375 1.00 89.06 402 ASN A C 1
ATOM 3065 O O . ASN A 1 402 ? -42.008 -17.350 30.670 1.00 89.06 402 ASN A O 1
ATOM 3069 N N . PRO A 1 403 ? -43.399 -15.622 31.043 1.00 88.19 403 PRO A N 1
ATOM 3070 C CA . PRO A 1 403 ? -43.110 -14.974 29.774 1.00 88.19 403 PRO A CA 1
ATOM 3071 C C . PRO A 1 403 ? -41.647 -14.536 29.706 1.00 88.19 403 PRO A C 1
ATOM 3073 O O . PRO A 1 403 ? -41.136 -13.891 30.624 1.00 88.19 403 PRO A O 1
ATOM 3076 N N . ALA A 1 404 ? -40.998 -14.827 28.579 1.00 85.25 404 ALA A N 1
ATOM 3077 C CA . ALA A 1 404 ? -39.690 -14.281 28.242 1.00 85.25 404 ALA A CA 1
ATOM 3078 C C . ALA A 1 404 ? -39.851 -12.943 27.499 1.00 85.25 404 ALA A C 1
ATOM 3080 O O . ALA A 1 404 ? -40.567 -12.859 26.495 1.00 85.25 404 ALA A O 1
ATOM 3081 N N . PHE A 1 405 ? -39.193 -11.898 27.996 1.00 86.94 405 PHE A N 1
ATOM 3082 C CA . PHE A 1 405 ? -39.178 -10.562 27.399 1.00 86.94 405 PHE A CA 1
ATOM 3083 C C . PHE A 1 405 ? -37.896 -10.323 26.600 1.00 86.94 405 PHE A C 1
ATOM 3085 O O . PHE A 1 405 ? -37.985 -9.840 25.474 1.00 86.94 405 PHE A O 1
ATOM 3092 N N . ASP A 1 406 ? -36.745 -10.697 27.167 1.00 83.25 406 ASP A N 1
ATOM 3093 C CA . ASP A 1 406 ? -35.397 -10.555 26.595 1.00 83.25 406 ASP A CA 1
ATOM 3094 C C . ASP A 1 406 ? -35.096 -9.154 26.051 1.00 83.25 406 ASP A C 1
ATOM 3096 O O . ASP A 1 406 ? -34.553 -8.986 24.960 1.00 83.25 406 ASP A O 1
ATOM 3100 N N . GLN A 1 407 ? -35.473 -8.134 26.823 1.00 85.81 407 GLN A N 1
ATOM 3101 C CA . GLN A 1 407 ? -35.278 -6.734 26.455 1.00 85.81 407 GLN A CA 1
ATOM 3102 C C . GLN A 1 407 ? -34.211 -6.072 27.314 1.00 85.81 407 GLN A C 1
ATOM 3104 O O . GLN A 1 407 ? -33.997 -6.443 28.470 1.00 85.81 407 GLN A O 1
ATOM 3109 N N . ASN A 1 408 ? -33.558 -5.068 26.739 1.00 87.56 408 ASN A N 1
ATOM 3110 C CA . ASN A 1 408 ? -32.606 -4.220 27.433 1.00 87.56 408 ASN A CA 1
ATOM 3111 C C . ASN A 1 408 ? -33.072 -2.763 27.404 1.00 87.56 408 ASN A C 1
ATOM 3113 O O . ASN A 1 408 ? -33.701 -2.327 26.443 1.00 87.56 408 ASN A O 1
ATOM 3117 N N . PHE A 1 409 ? -32.732 -2.026 28.453 1.00 89.50 409 PHE A N 1
ATOM 3118 C CA . PHE A 1 409 ? -32.934 -0.590 28.563 1.00 89.50 409 PHE A CA 1
ATOM 3119 C C . PHE A 1 409 ? -31.628 0.059 29.005 1.00 89.50 409 PHE A C 1
ATOM 3121 O O . PHE A 1 409 ? -30.864 -0.514 29.788 1.00 89.50 409 PHE A O 1
ATOM 3128 N N . ARG A 1 410 ? -31.373 1.264 28.507 1.00 90.25 410 ARG A N 1
ATOM 3129 C CA . ARG A 1 410 ? -30.174 2.040 28.815 1.00 90.25 410 ARG A CA 1
ATOM 3130 C C . ARG A 1 410 ? -30.606 3.377 29.389 1.00 90.25 410 ARG A C 1
ATOM 3132 O O . ARG A 1 410 ? -31.448 4.049 28.806 1.00 90.25 410 ARG A O 1
ATOM 3139 N N . ILE A 1 411 ? -30.030 3.737 30.528 1.00 91.19 411 ILE A N 1
ATOM 3140 C CA . ILE A 1 411 ? -30.281 5.007 31.201 1.00 91.19 411 ILE A CA 1
ATOM 3141 C C . ILE A 1 411 ? -28.941 5.724 31.334 1.00 91.19 411 ILE A C 1
ATOM 3143 O O . ILE A 1 411 ? -28.124 5.319 32.169 1.00 91.19 411 ILE A O 1
ATOM 3147 N N . PRO A 1 412 ? -28.670 6.743 30.502 1.00 90.19 412 PRO A N 1
ATOM 3148 C CA . PRO A 1 412 ? -27.528 7.627 30.694 1.00 90.19 412 PRO A CA 1
ATOM 3149 C C . PRO A 1 412 ? -27.593 8.265 32.086 1.00 90.19 412 PRO A C 1
ATOM 3151 O O . PRO A 1 412 ? -28.649 8.725 32.515 1.00 90.19 412 PRO A O 1
ATOM 3154 N N . ILE A 1 413 ? -26.481 8.251 32.820 1.00 90.56 413 ILE A N 1
ATOM 3155 C CA . ILE A 1 413 ? -26.436 8.719 34.207 1.00 90.56 413 ILE A CA 1
ATOM 3156 C C . ILE A 1 413 ? -25.676 10.038 34.282 1.00 90.56 413 ILE A C 1
ATOM 3158 O O . ILE A 1 413 ? -24.513 10.114 33.887 1.00 90.56 413 ILE A O 1
ATOM 3162 N N . THR A 1 414 ? -26.317 11.056 34.852 1.00 89.75 414 THR A N 1
ATOM 3163 C CA . THR A 1 414 ? -25.679 12.321 35.240 1.00 89.75 414 THR A CA 1
ATOM 3164 C C . THR A 1 414 ? -25.187 12.274 36.688 1.00 89.75 414 THR A C 1
ATOM 3166 O O . THR A 1 414 ? -25.595 11.425 37.489 1.00 89.75 414 THR A O 1
ATOM 3169 N N . SER A 1 415 ? -24.323 13.217 37.066 1.00 84.25 415 SER A N 1
ATOM 3170 C CA . SER A 1 415 ? -23.811 13.314 38.440 1.00 84.25 415 SER A CA 1
ATOM 3171 C C . SER A 1 415 ? -24.916 13.576 39.479 1.00 84.25 415 SER A C 1
ATOM 3173 O O . SER A 1 415 ? -24.850 13.061 40.599 1.00 84.25 415 SER A O 1
ATOM 3175 N N . GLU A 1 416 ? -25.977 14.298 39.106 1.00 85.56 416 GLU A N 1
ATOM 3176 C CA . GLU A 1 416 ? -27.172 14.488 39.941 1.00 85.56 416 GLU A CA 1
ATOM 3177 C C . GLU A 1 416 ? -27.928 13.166 40.147 1.00 85.56 416 GLU A C 1
ATOM 3179 O O . GLU A 1 416 ? -28.250 12.792 41.275 1.00 85.56 416 GLU A O 1
ATOM 3184 N N . MET A 1 417 ? -28.133 12.395 39.074 1.00 88.19 417 MET A N 1
ATOM 3185 C CA . MET A 1 417 ? -28.794 11.090 39.151 1.00 88.19 417 MET A CA 1
ATOM 3186 C C . MET A 1 417 ? -28.015 10.105 40.024 1.00 88.19 417 MET A C 1
ATOM 3188 O O . MET A 1 417 ? -28.620 9.429 40.856 1.00 88.19 417 MET A O 1
ATOM 3192 N N . ALA A 1 418 ? -26.689 10.042 39.872 1.00 86.44 418 ALA A N 1
ATOM 3193 C CA . ALA A 1 418 ? -25.831 9.163 40.667 1.00 86.44 418 ALA A CA 1
ATOM 3194 C C . ALA A 1 418 ? -25.794 9.555 42.157 1.00 86.44 418 ALA A C 1
ATOM 3196 O O . ALA A 1 418 ? -25.749 8.686 43.026 1.00 86.44 418 ALA A O 1
ATOM 3197 N N . SER A 1 419 ? -25.836 10.856 42.469 1.00 83.25 419 SER A N 1
ATOM 3198 C CA . SER A 1 419 ? -25.823 11.352 43.855 1.00 83.25 419 SER A CA 1
ATOM 3199 C C . SER A 1 419 ? -27.187 11.296 44.551 1.00 83.25 419 SER A C 1
ATOM 3201 O O . SER A 1 419 ? -27.235 11.323 45.780 1.00 83.25 419 SER A O 1
ATOM 3203 N N . SER A 1 420 ? -28.284 11.155 43.797 1.00 85.06 420 SER A N 1
ATOM 3204 C CA . SER A 1 420 ? -29.642 11.054 44.350 1.00 85.06 420 SER A CA 1
ATOM 3205 C C . SER A 1 420 ? -29.870 9.818 45.232 1.00 85.06 420 SER A C 1
ATOM 3207 O O . SER A 1 420 ? -30.740 9.841 46.102 1.00 85.06 420 SER A O 1
ATOM 3209 N N . GLY A 1 421 ? -29.120 8.732 44.998 1.00 76.38 421 GLY A N 1
ATOM 3210 C CA . GLY A 1 421 ? -29.267 7.462 45.715 1.00 76.38 421 GLY A CA 1
ATOM 3211 C C . GLY A 1 421 ? -30.611 6.751 45.501 1.00 76.38 421 GLY A C 1
ATOM 3212 O O . GLY A 1 421 ? -30.946 5.863 46.284 1.00 76.38 421 GLY A O 1
ATOM 3213 N N . GLN A 1 422 ? -31.391 7.133 44.481 1.00 89.00 422 GLN A N 1
ATOM 3214 C CA . GLN A 1 422 ? -32.687 6.517 44.181 1.00 89.00 422 GLN A CA 1
ATOM 3215 C C . GLN A 1 422 ? -32.551 5.023 43.844 1.00 89.00 422 GLN A C 1
ATOM 3217 O O . GLN A 1 422 ? -31.512 4.554 43.380 1.00 89.00 422 GLN A O 1
ATOM 3222 N N . ALA A 1 423 ? -33.613 4.255 44.087 1.00 93.00 423 ALA A N 1
ATOM 3223 C CA . ALA A 1 423 ? -33.674 2.848 43.709 1.00 93.00 423 ALA A CA 1
ATOM 3224 C C . ALA A 1 423 ? -34.236 2.686 42.289 1.00 93.00 423 ALA A C 1
ATOM 3226 O O . ALA A 1 423 ? -35.133 3.421 41.872 1.00 93.00 423 ALA A O 1
ATOM 3227 N N . PHE A 1 424 ? -33.746 1.683 41.560 1.00 94.44 424 PHE A N 1
ATOM 3228 C CA . PHE A 1 424 ? -34.408 1.211 40.345 1.00 94.44 424 PHE A CA 1
ATOM 3229 C C . PHE A 1 424 ? -35.648 0.428 40.749 1.00 94.44 424 PHE A C 1
ATOM 3231 O O . PHE A 1 424 ? -35.582 -0.418 41.635 1.00 94.44 424 PHE A O 1
ATOM 3238 N N . ARG A 1 425 ? -36.780 0.667 40.096 1.00 95.06 425 ARG A N 1
ATOM 3239 C CA . ARG A 1 425 ? -38.021 -0.039 40.409 1.00 95.06 425 ARG A CA 1
ATOM 3240 C C . ARG A 1 425 ? -38.468 -0.879 39.228 1.00 95.06 425 ARG A C 1
ATOM 3242 O O . ARG A 1 425 ? -38.639 -0.356 38.129 1.00 95.06 425 ARG A O 1
ATOM 3249 N N . PHE A 1 426 ? -38.683 -2.169 39.470 1.00 95.75 426 PHE A N 1
ATOM 3250 C CA . PHE A 1 426 ? -39.232 -3.104 38.490 1.00 95.75 426 PHE A CA 1
ATOM 3251 C C . PHE A 1 426 ? -40.650 -3.481 38.897 1.00 95.75 426 PHE A C 1
ATOM 3253 O O . PHE A 1 426 ? -40.847 -4.066 39.959 1.00 95.75 426 PHE A O 1
ATOM 3260 N N . ALA A 1 427 ? -41.628 -3.164 38.055 1.00 96.00 427 ALA A N 1
ATOM 3261 C CA . ALA A 1 427 ? -43.025 -3.542 38.233 1.00 96.00 427 ALA A CA 1
ATOM 3262 C C . ALA A 1 427 ? -43.466 -4.521 37.157 1.00 96.00 427 ALA A C 1
ATOM 3264 O O . ALA A 1 427 ? -43.279 -4.262 35.972 1.00 96.00 427 ALA A O 1
ATOM 3265 N N . LEU A 1 428 ? -44.116 -5.608 37.559 1.00 95.81 428 LEU A N 1
ATOM 3266 C CA . LEU A 1 428 ? -44.858 -6.453 36.636 1.00 95.81 428 LEU A CA 1
ATOM 3267 C C . LEU A 1 428 ? -46.259 -5.866 36.456 1.00 95.81 428 LEU A C 1
ATOM 3269 O O . LEU A 1 428 ? -46.973 -5.642 37.434 1.00 95.81 428 LEU A O 1
ATOM 3273 N N . LEU A 1 429 ? -46.651 -5.647 35.209 1.00 94.88 429 LEU A N 1
ATOM 3274 C CA . LEU A 1 429 ? -47.975 -5.199 34.805 1.00 94.88 429 LEU A CA 1
ATOM 3275 C C . LEU A 1 429 ? -48.722 -6.334 34.104 1.00 94.88 429 LEU A C 1
ATOM 3277 O O . LEU A 1 429 ? -48.103 -7.128 33.401 1.00 94.88 429 LEU A O 1
ATOM 3281 N N . ASP A 1 430 ? -50.041 -6.367 34.258 1.00 91.69 430 ASP A N 1
ATOM 3282 C CA . ASP A 1 430 ? -50.988 -7.140 33.455 1.00 91.69 430 ASP A CA 1
ATOM 3283 C C . ASP A 1 430 ? -51.930 -6.151 32.749 1.00 91.69 430 ASP A C 1
ATOM 3285 O O . ASP A 1 430 ? -52.806 -5.537 33.369 1.00 91.69 430 ASP A O 1
ATOM 3289 N N . GLY A 1 431 ? -51.668 -5.896 31.464 1.00 89.38 431 GLY A N 1
ATOM 3290 C CA . GLY A 1 431 ? -52.215 -4.739 30.758 1.00 89.38 431 GLY A CA 1
ATOM 3291 C C . GLY A 1 431 ? -51.717 -3.433 31.388 1.00 89.38 431 GLY A C 1
ATOM 3292 O O . GLY A 1 431 ? -50.519 -3.164 31.402 1.00 89.38 431 GLY A O 1
ATOM 3293 N N . GLU A 1 432 ? -52.634 -2.628 31.926 1.00 88.00 432 GLU A N 1
ATOM 3294 C CA . GLU A 1 432 ? -52.307 -1.380 32.640 1.00 88.00 432 GLU A CA 1
ATOM 3295 C C . GLU A 1 432 ? -52.185 -1.566 34.162 1.00 88.00 432 GLU A C 1
ATOM 3297 O O . GLU A 1 432 ? -51.753 -0.658 34.873 1.00 88.00 432 GLU A O 1
ATOM 3302 N N . LYS A 1 433 ? -52.578 -2.732 34.691 1.00 91.00 433 LYS A N 1
ATOM 3303 C CA . LYS A 1 433 ? -52.652 -2.970 36.134 1.00 91.00 433 LYS A CA 1
ATOM 3304 C C . LYS A 1 433 ? -51.326 -3.494 36.672 1.00 91.00 433 LYS A C 1
ATOM 3306 O O . LYS A 1 433 ? -50.828 -4.508 36.200 1.00 91.00 433 LYS A O 1
ATOM 3311 N N . GLU A 1 434 ? -50.807 -2.883 37.731 1.00 93.81 434 GLU A N 1
ATOM 3312 C CA . GLU A 1 434 ? -49.640 -3.414 38.438 1.00 93.81 434 GLU A CA 1
ATOM 3313 C C . GLU A 1 434 ? -49.996 -4.651 39.282 1.00 93.81 434 GLU A C 1
ATOM 3315 O O . GLU A 1 434 ? -50.941 -4.640 40.075 1.00 93.81 434 GLU A O 1
ATOM 3320 N N . VAL A 1 435 ? -49.231 -5.726 39.089 1.00 90.06 435 VAL A N 1
ATOM 3321 C CA . VAL A 1 435 ? -49.360 -7.018 39.782 1.00 90.06 435 VAL A CA 1
ATOM 3322 C C . VAL A 1 435 ? -48.472 -7.064 41.026 1.00 90.06 435 VAL A C 1
ATOM 3324 O O . VAL A 1 435 ? -48.860 -7.630 42.046 1.00 90.06 435 VAL A O 1
ATOM 3327 N N . GLY A 1 436 ? -47.290 -6.458 40.946 1.00 93.56 436 GLY A N 1
ATOM 3328 C CA . GLY A 1 436 ? -46.322 -6.360 42.033 1.00 93.56 436 GLY A CA 1
ATOM 3329 C C . GLY A 1 436 ? -45.051 -5.663 41.562 1.00 93.56 436 GLY A C 1
ATOM 3330 O O . GLY A 1 436 ? -44.811 -5.547 40.357 1.00 93.56 436 GLY A O 1
ATOM 3331 N N . ALA A 1 437 ? -44.232 -5.209 42.507 1.00 95.38 437 ALA A N 1
ATOM 3332 C CA . ALA A 1 437 ? -42.996 -4.507 42.204 1.00 95.38 437 ALA A CA 1
ATOM 3333 C C . ALA A 1 437 ? -41.901 -4.769 43.237 1.00 95.38 437 ALA A C 1
ATOM 3335 O O . ALA A 1 437 ? -42.166 -5.197 44.359 1.00 95.38 437 ALA A O 1
ATOM 3336 N N . VAL A 1 438 ? -40.670 -4.471 42.841 1.00 94.56 438 VAL A N 1
ATOM 3337 C CA . VAL A 1 438 ? -39.469 -4.539 43.672 1.00 94.56 438 VAL A CA 1
ATOM 3338 C C . VAL A 1 438 ? -38.638 -3.280 43.457 1.00 94.56 438 VAL A C 1
ATOM 3340 O O . VAL A 1 438 ? -38.547 -2.769 42.338 1.00 94.56 438 VAL A O 1
ATOM 3343 N N . GLU A 1 439 ? -38.027 -2.794 44.532 1.00 94.75 439 GLU A N 1
ATOM 3344 C CA . GLU A 1 439 ? -37.017 -1.743 44.483 1.00 94.75 439 GLU A CA 1
ATOM 3345 C C . GLU A 1 439 ? -35.623 -2.363 44.601 1.00 94.75 439 GLU A C 1
ATOM 3347 O O . GLU A 1 439 ? -35.379 -3.241 45.428 1.00 94.75 439 GLU A O 1
ATOM 3352 N N . VAL A 1 440 ? -34.715 -1.906 43.746 1.00 93.38 440 VAL A N 1
ATOM 3353 C CA . VAL A 1 440 ? -33.325 -2.334 43.645 1.00 93.38 440 VAL A CA 1
ATOM 3354 C C . VAL A 1 440 ? -32.455 -1.114 43.967 1.00 93.38 440 VAL A C 1
ATOM 3356 O O . VAL A 1 440 ? -32.267 -0.250 43.103 1.00 93.38 440 VAL A O 1
ATOM 3359 N N . PRO A 1 441 ? -31.975 -0.984 45.216 1.00 93.44 441 PRO A N 1
ATOM 3360 C CA . PRO A 1 441 ? -31.208 0.178 45.651 1.00 93.44 441 PRO A CA 1
ATOM 3361 C C . PRO A 1 441 ? -29.927 0.374 44.836 1.00 93.44 441 PRO A C 1
ATOM 3363 O O . PRO A 1 441 ? -29.206 -0.585 44.557 1.00 93.44 441 PRO A O 1
ATOM 3366 N N . TRP A 1 442 ? -29.586 1.629 44.524 1.00 92.31 442 TRP A N 1
ATOM 3367 C CA . TRP A 1 442 ? -28.320 1.975 43.864 1.00 92.31 442 TRP A CA 1
ATOM 3368 C C . TRP A 1 442 ? -27.101 1.398 44.599 1.00 92.31 442 TRP A C 1
ATOM 3370 O O . TRP A 1 442 ? -26.201 0.842 43.974 1.00 92.31 442 TRP A O 1
ATOM 3380 N N . ALA A 1 443 ? -27.086 1.499 45.934 1.00 90.19 443 ALA A N 1
ATOM 3381 C CA . ALA A 1 443 ? -25.987 1.022 46.774 1.00 90.19 443 ALA A CA 1
ATOM 3382 C C . ALA A 1 443 ? -25.755 -0.493 46.649 1.00 90.19 443 ALA A C 1
ATOM 3384 O O . ALA A 1 443 ? -24.606 -0.931 46.637 1.00 90.19 443 ALA A O 1
ATOM 3385 N N . ASP A 1 444 ? -26.825 -1.275 46.489 1.00 91.69 444 ASP A N 1
ATOM 3386 C CA . ASP A 1 444 ? -26.735 -2.728 46.329 1.00 91.69 444 ASP A CA 1
ATOM 3387 C C . ASP A 1 444 ? -26.090 -3.100 44.992 1.00 91.69 444 ASP A C 1
ATOM 3389 O O . ASP A 1 444 ? -25.347 -4.076 44.910 1.00 91.69 444 ASP A O 1
ATOM 3393 N N . ILE A 1 445 ? -26.347 -2.309 43.945 1.00 92.50 445 ILE A N 1
ATOM 3394 C CA . ILE A 1 445 ? -25.733 -2.500 42.628 1.00 92.50 445 ILE A CA 1
ATOM 3395 C C . ILE A 1 445 ? -24.277 -2.034 42.657 1.00 92.50 445 ILE A C 1
ATOM 3397 O O . ILE A 1 445 ? -23.393 -2.750 42.200 1.00 92.50 445 ILE A O 1
ATOM 3401 N N . ALA A 1 446 ? -24.011 -0.858 43.229 1.00 88.06 446 ALA A N 1
ATOM 3402 C CA . ALA A 1 446 ? -22.667 -0.297 43.324 1.00 88.06 446 ALA A CA 1
ATOM 3403 C C . ALA A 1 446 ? -21.720 -1.136 44.200 1.00 88.06 446 ALA A C 1
ATOM 3405 O O . ALA A 1 446 ? -20.517 -1.150 43.952 1.00 88.06 446 ALA A O 1
ATOM 3406 N N . GLY A 1 447 ? -22.256 -1.835 45.206 1.00 86.19 447 GLY A N 1
ATOM 3407 C CA . GLY A 1 447 ? -21.512 -2.767 46.055 1.00 86.19 447 GLY A CA 1
ATOM 3408 C C . GLY A 1 447 ? -21.375 -4.184 45.486 1.00 86.19 447 GLY A C 1
ATOM 3409 O O . GLY A 1 447 ? -20.661 -4.997 46.072 1.00 86.19 447 GLY A O 1
ATOM 3410 N N . ALA A 1 448 ? -22.050 -4.504 44.377 1.00 87.88 448 ALA A N 1
ATOM 3411 C CA . ALA A 1 448 ? -21.958 -5.812 43.737 1.00 87.88 448 ALA A CA 1
ATOM 3412 C C . ALA A 1 448 ? -20.679 -5.949 42.894 1.00 87.88 448 ALA A C 1
ATOM 3414 O O . ALA A 1 448 ? -20.133 -4.971 42.378 1.00 87.88 448 ALA A O 1
ATOM 3415 N N . GLU A 1 449 ? -20.207 -7.185 42.715 1.00 83.69 449 GLU A N 1
ATOM 3416 C CA . GLU A 1 449 ? -19.045 -7.478 41.873 1.00 83.69 449 GLU A CA 1
ATOM 3417 C C . GLU A 1 449 ? -19.279 -6.993 40.432 1.00 83.69 449 GLU A C 1
ATOM 3419 O O . GLU A 1 449 ? -20.323 -7.243 39.827 1.00 83.69 449 GLU A O 1
ATOM 3424 N N . GLY A 1 450 ? -18.319 -6.232 39.895 1.00 82.88 450 GLY A N 1
ATOM 3425 C CA . GLY A 1 450 ? -18.433 -5.612 38.572 1.00 82.88 450 GLY A CA 1
ATOM 3426 C C . GLY A 1 450 ? -19.554 -4.571 38.445 1.00 82.88 450 GLY A C 1
ATOM 3427 O O . GLY A 1 450 ? -19.899 -4.210 37.320 1.00 82.88 450 GLY A O 1
ATOM 3428 N N . MET A 1 451 ? -20.127 -4.112 39.567 1.00 91.62 451 MET A N 1
ATOM 3429 C CA . MET A 1 451 ? -21.317 -3.256 39.637 1.00 91.62 451 MET A CA 1
ATOM 3430 C C . MET A 1 451 ? -22.526 -3.824 38.872 1.00 91.62 451 MET A C 1
ATOM 3432 O O . MET A 1 451 ? -23.311 -3.079 38.279 1.00 91.62 451 MET A O 1
ATOM 3436 N N . VAL A 1 452 ? -22.667 -5.155 38.857 1.00 90.38 452 VAL A N 1
ATOM 3437 C CA . VAL A 1 452 ? -23.796 -5.866 38.244 1.00 90.38 452 VAL A CA 1
ATOM 3438 C C . VAL A 1 452 ? -24.585 -6.596 39.321 1.00 90.38 452 VAL A C 1
ATOM 3440 O O . VAL A 1 452 ? -24.062 -7.471 40.005 1.00 90.38 452 VAL A O 1
ATOM 3443 N N . LEU A 1 453 ? -25.881 -6.312 39.413 1.00 90.56 453 LEU A N 1
ATOM 3444 C CA . LEU A 1 453 ? -26.805 -7.046 40.268 1.00 90.56 453 LEU A CA 1
ATOM 3445 C C . LEU A 1 453 ? -27.836 -7.773 39.404 1.00 90.56 453 LEU A C 1
ATOM 3447 O O . LEU A 1 453 ? -28.799 -7.172 38.933 1.00 90.56 453 LEU A O 1
ATOM 3451 N N . GLY A 1 454 ? -27.622 -9.072 39.186 1.00 81.75 454 GLY A N 1
ATOM 3452 C CA . GLY A 1 454 ? -28.562 -9.966 38.502 1.00 81.75 454 GLY A CA 1
ATOM 3453 C C . GLY A 1 454 ? -29.216 -10.941 39.475 1.00 81.75 454 GLY A C 1
ATOM 3454 O O . GLY A 1 454 ? -28.514 -11.706 40.138 1.00 81.75 454 GLY A O 1
ATOM 3455 N N . LYS A 1 455 ? -30.551 -10.918 39.583 1.00 78.25 455 LYS A N 1
ATOM 3456 C CA . LYS A 1 455 ? -31.322 -11.788 40.490 1.00 78.25 455 LYS A CA 1
ATOM 3457 C C . LYS A 1 455 ? -32.693 -12.142 39.898 1.00 78.25 455 LYS A C 1
ATOM 3459 O O . LYS A 1 455 ? -33.246 -11.420 39.071 1.00 78.25 455 LYS A O 1
ATOM 3464 N N . ARG A 1 456 ? -33.285 -13.233 40.401 1.00 87.50 456 ARG A N 1
ATOM 3465 C CA . ARG A 1 456 ? -34.745 -13.406 40.402 1.00 87.50 456 ARG A CA 1
ATOM 3466 C C . ARG A 1 456 ? -35.306 -12.561 41.538 1.00 87.50 456 ARG A C 1
ATOM 3468 O O . ARG A 1 456 ? -35.204 -12.946 42.700 1.00 87.50 456 ARG A O 1
ATOM 3475 N N . PHE A 1 457 ? -35.847 -11.401 41.205 1.00 91.56 457 PHE A N 1
ATOM 3476 C CA . PHE A 1 457 ? -36.446 -10.495 42.168 1.00 91.56 457 PHE A CA 1
ATOM 3477 C C . PHE A 1 457 ? -37.874 -10.940 42.477 1.00 91.56 457 PHE A C 1
ATOM 3479 O O . PHE A 1 457 ? -38.725 -10.951 41.589 1.00 91.56 457 PHE A O 1
ATOM 3486 N N . GLU A 1 458 ? -38.140 -11.335 43.719 1.00 91.25 458 GLU A N 1
ATOM 3487 C CA . GLU A 1 458 ? -39.498 -11.652 44.157 1.00 91.25 458 GLU A CA 1
ATOM 3488 C C . GLU A 1 458 ? -40.315 -10.363 44.288 1.00 91.25 458 GLU A C 1
ATOM 3490 O O . GLU A 1 458 ? -39.897 -9.427 44.964 1.00 91.25 458 GLU A O 1
ATOM 3495 N N . ILE A 1 459 ? -41.484 -10.327 43.648 1.00 92.88 459 ILE A N 1
ATOM 3496 C CA . ILE A 1 459 ? -42.407 -9.177 43.679 1.00 92.88 459 ILE A CA 1
ATOM 3497 C C . ILE A 1 459 ? -43.693 -9.473 44.467 1.00 92.88 459 ILE A C 1
ATOM 3499 O O . ILE A 1 459 ? -44.613 -8.658 44.494 1.00 92.88 459 ILE A O 1
ATOM 3503 N N . GLY A 1 460 ? -43.760 -10.651 45.099 1.00 87.38 460 GLY A N 1
ATOM 3504 C CA . GLY A 1 460 ? -44.866 -11.101 45.941 1.00 87.38 460 GLY A CA 1
ATOM 3505 C C . GLY A 1 460 ? -45.643 -12.299 45.384 1.00 87.38 460 GLY A C 1
ATOM 3506 O O . GLY A 1 460 ? -45.740 -12.535 44.178 1.00 87.38 460 GLY A O 1
ATOM 3507 N N . GLY A 1 461 ? -46.215 -13.093 46.297 1.00 83.12 461 GLY A N 1
ATOM 3508 C CA . GLY A 1 461 ? -47.127 -14.193 45.967 1.00 83.12 461 GLY A CA 1
ATOM 3509 C C . GLY A 1 461 ? -46.498 -15.371 45.212 1.00 83.12 461 GLY A C 1
ATOM 3510 O O . GLY A 1 461 ? -47.248 -16.127 44.587 1.00 83.12 461 GLY A O 1
ATOM 3511 N N . GLY A 1 462 ? -45.169 -15.533 45.268 1.00 87.44 462 GLY A N 1
ATOM 3512 C CA . GLY A 1 462 ? -44.412 -16.521 44.490 1.00 87.44 462 GLY A CA 1
ATOM 3513 C C . GLY A 1 462 ? -44.137 -16.107 43.039 1.00 87.44 462 GLY A C 1
ATOM 3514 O O . GLY A 1 462 ? -43.796 -16.966 42.227 1.00 87.44 462 GLY A O 1
ATOM 3515 N N . THR A 1 463 ? -44.310 -14.822 42.711 1.00 93.06 463 THR A N 1
ATOM 3516 C CA . THR A 1 463 ? -44.024 -14.256 41.385 1.00 93.06 463 THR A CA 1
ATOM 3517 C C . THR A 1 463 ? -42.653 -13.591 41.393 1.00 93.06 463 THR A C 1
ATOM 3519 O O . THR A 1 463 ? -42.319 -12.861 42.331 1.00 93.06 463 THR A O 1
ATOM 3522 N N . PHE A 1 464 ? -41.871 -13.802 40.335 1.00 94.12 464 PHE A N 1
ATOM 3523 C CA . PHE A 1 464 ? -40.512 -13.275 40.222 1.00 94.12 464 PHE A CA 1
ATOM 3524 C C . PHE A 1 464 ? -40.309 -12.537 38.903 1.00 94.12 464 PHE A C 1
ATOM 3526 O O . PHE A 1 464 ? -40.776 -12.995 37.864 1.00 94.12 464 PHE A O 1
ATOM 3533 N N . ILE A 1 465 ? -39.542 -11.451 38.926 1.00 94.00 465 ILE A N 1
ATOM 3534 C CA . ILE A 1 465 ? -38.958 -10.830 37.735 1.00 94.00 465 ILE A CA 1
ATOM 3535 C C . ILE A 1 465 ? -37.505 -11.289 37.654 1.00 94.00 465 ILE A C 1
ATOM 3537 O O . ILE A 1 465 ? -36.743 -11.120 38.602 1.00 94.00 465 ILE A O 1
ATOM 3541 N N . ASN A 1 466 ? -37.107 -11.886 36.537 1.00 91.31 466 ASN A N 1
ATOM 3542 C CA . ASN A 1 466 ? -35.714 -12.228 36.283 1.00 91.31 466 ASN A CA 1
ATOM 3543 C C . ASN A 1 466 ? -35.067 -11.120 35.456 1.00 91.31 466 ASN A C 1
ATOM 3545 O O . ASN A 1 466 ? -35.463 -10.887 34.311 1.00 91.31 466 ASN A O 1
ATOM 3549 N N . GLY A 1 467 ? -34.075 -10.449 36.030 1.00 91.31 467 GLY A N 1
ATOM 3550 C CA . GLY A 1 467 ? -33.391 -9.350 35.365 1.00 91.31 467 GLY A CA 1
ATOM 3551 C C . GLY A 1 467 ? -32.065 -8.996 36.019 1.00 91.31 467 GLY A C 1
ATOM 3552 O O . GLY A 1 467 ? -31.657 -9.595 37.019 1.00 91.31 467 GLY A O 1
ATOM 3553 N N . SER A 1 468 ? -31.392 -8.003 35.452 1.00 92.00 468 SER A N 1
ATOM 3554 C CA . SER A 1 468 ? -30.165 -7.442 36.003 1.00 92.00 468 SER A CA 1
ATOM 3555 C C . SER A 1 468 ? -30.077 -5.935 35.796 1.00 92.00 468 SER A C 1
ATOM 3557 O O . SER A 1 468 ? -30.647 -5.389 34.852 1.00 92.00 468 SER A O 1
ATOM 3559 N N . VAL A 1 469 ? -29.343 -5.271 36.689 1.00 93.69 469 VAL A N 1
ATOM 3560 C CA . VAL A 1 469 ? -28.894 -3.885 36.518 1.00 93.69 469 VAL A CA 1
ATOM 3561 C C . VAL A 1 469 ? -27.378 -3.861 36.584 1.00 93.69 469 VAL A C 1
ATOM 3563 O O . VAL A 1 469 ? -26.797 -4.398 37.527 1.00 93.69 469 VAL A O 1
ATOM 3566 N N . LYS A 1 470 ? -26.742 -3.230 35.600 1.00 92.69 470 LYS A N 1
ATOM 3567 C CA . LYS A 1 470 ? -25.318 -2.900 35.606 1.00 92.69 470 LYS A CA 1
ATOM 3568 C C . LYS A 1 470 ? -25.139 -1.394 35.647 1.00 92.69 470 LYS A C 1
ATOM 3570 O O . LYS A 1 470 ? -25.733 -0.697 34.830 1.00 92.69 470 LYS A O 1
ATOM 3575 N N . LEU A 1 471 ? -24.268 -0.921 36.527 1.00 93.69 471 LEU A N 1
ATOM 3576 C CA . LEU A 1 471 ? -23.769 0.450 36.518 1.00 93.69 471 LEU A CA 1
ATOM 3577 C C . LEU A 1 471 ? -22.343 0.469 35.967 1.00 93.69 471 LEU A C 1
ATOM 3579 O O . LEU A 1 471 ? -21.524 -0.374 36.325 1.00 93.69 471 LEU A O 1
ATOM 3583 N N . ALA A 1 472 ? -22.037 1.432 35.105 1.00 92.12 472 ALA A N 1
ATOM 3584 C CA . ALA A 1 472 ? -20.671 1.697 34.671 1.00 92.12 472 ALA A CA 1
ATOM 3585 C C . ALA A 1 472 ? -20.409 3.206 34.650 1.00 92.12 472 ALA A C 1
ATOM 3587 O O . ALA A 1 472 ? -21.140 3.952 34.002 1.00 92.12 472 ALA A O 1
ATOM 3588 N N . GLY A 1 473 ? -19.398 3.653 35.390 1.00 90.69 473 GLY A N 1
ATOM 3589 C CA . GLY A 1 473 ? -19.005 5.056 35.464 1.00 90.69 473 GLY A CA 1
ATOM 3590 C C . GLY A 1 473 ? -18.109 5.427 34.288 1.00 90.69 473 GLY A C 1
ATOM 3591 O O . GLY A 1 473 ? -17.336 4.601 33.814 1.00 90.69 473 GLY A O 1
ATOM 3592 N N . ALA A 1 474 ? -18.224 6.658 33.804 1.00 89.56 474 ALA A N 1
ATOM 3593 C CA . ALA A 1 474 ? -17.399 7.198 32.735 1.00 89.56 474 ALA A CA 1
ATOM 3594 C C . ALA A 1 474 ? -16.085 7.736 33.321 1.00 89.56 474 ALA A C 1
ATOM 3596 O O . ALA A 1 474 ? -16.107 8.591 34.206 1.00 89.56 474 ALA A O 1
ATOM 3597 N N . ALA A 1 475 ? -14.940 7.280 32.823 1.00 83.81 475 ALA A N 1
ATOM 3598 C CA . ALA A 1 475 ? -13.634 7.776 33.249 1.00 83.81 475 ALA A CA 1
ATOM 3599 C C . ALA A 1 475 ? -12.717 8.049 32.058 1.00 83.81 475 ALA A C 1
ATOM 3601 O O . ALA A 1 475 ? -12.652 7.265 31.104 1.00 83.81 475 ALA A O 1
ATOM 3602 N N . LYS A 1 476 ? -11.949 9.143 32.129 1.00 72.38 476 LYS A N 1
ATOM 3603 C CA . LYS A 1 476 ? -10.745 9.260 31.300 1.00 72.38 476 LYS A CA 1
ATOM 3604 C C . LYS A 1 476 ? -9.740 8.223 31.789 1.00 72.38 476 LYS A C 1
ATOM 3606 O O . LYS A 1 476 ? -9.395 8.199 32.970 1.00 72.38 476 LYS A O 1
ATOM 3611 N N . ARG A 1 477 ? -9.214 7.393 30.885 1.00 59.53 477 ARG A N 1
ATOM 3612 C CA . ARG A 1 477 ? -8.007 6.613 31.184 1.00 59.53 477 ARG A CA 1
ATOM 3613 C C . ARG A 1 477 ? -6.871 7.608 31.422 1.00 59.53 477 ARG A C 1
ATOM 3615 O O . ARG A 1 477 ? -6.324 8.161 30.475 1.00 59.53 477 ARG A O 1
ATOM 3622 N N . GLN A 1 478 ? -6.535 7.870 32.683 1.00 37.19 478 GLN A N 1
ATOM 3623 C CA . GLN A 1 478 ? -5.332 8.625 33.009 1.00 37.19 478 GLN A CA 1
ATOM 3624 C C . GLN A 1 478 ? -4.121 7.786 32.599 1.00 37.19 478 GLN A C 1
ATOM 3626 O O . GLN A 1 478 ? -3.801 6.786 33.237 1.00 37.19 478 GLN A O 1
ATOM 3631 N N . THR A 1 479 ? -3.411 8.210 31.554 1.00 34.06 479 THR A N 1
ATOM 3632 C CA . THR A 1 479 ? -2.000 7.859 31.397 1.00 34.06 479 THR A CA 1
ATOM 3633 C C . THR A 1 479 ? -1.240 8.600 32.488 1.00 34.06 479 THR A C 1
ATOM 3635 O O . THR A 1 479 ? -0.788 9.731 32.298 1.00 34.06 479 THR A O 1
ATOM 3638 N N . THR A 1 480 ? -1.129 7.996 33.667 1.00 26.53 480 THR A N 1
ATOM 3639 C CA . THR A 1 480 ? -0.134 8.401 34.654 1.00 26.53 480 THR A CA 1
ATOM 3640 C C . THR A 1 480 ? 1.240 8.120 34.053 1.00 26.53 480 THR A C 1
ATOM 3642 O O . THR A 1 480 ? 1.803 7.037 34.187 1.00 26.53 480 THR A O 1
ATOM 3645 N N . TYR A 1 481 ? 1.788 9.118 33.357 1.00 29.77 481 TYR A N 1
ATOM 3646 C CA . TYR A 1 481 ? 3.215 9.205 33.087 1.00 29.77 481 TYR A CA 1
ATOM 3647 C C . TYR A 1 481 ? 3.909 9.395 34.432 1.00 29.77 481 TYR A C 1
ATOM 3649 O O . TYR A 1 481 ? 4.079 10.508 34.924 1.00 29.77 481 TYR A O 1
ATOM 3657 N N . GLY A 1 482 ? 4.258 8.275 35.061 1.00 27.00 482 GLY A N 1
ATOM 3658 C CA . GLY A 1 482 ? 5.210 8.272 36.151 1.00 27.00 482 GLY A CA 1
ATOM 3659 C C . GLY A 1 482 ? 6.519 8.838 35.622 1.00 27.00 482 GLY A C 1
ATOM 3660 O O . GLY A 1 482 ? 7.189 8.209 34.807 1.00 27.00 482 GLY A O 1
ATOM 3661 N N . SER A 1 483 ? 6.874 10.032 36.085 1.00 28.97 483 SER A N 1
ATOM 3662 C CA . SER A 1 483 ? 8.235 10.539 36.032 1.00 28.97 483 SER A CA 1
ATOM 3663 C C . SER A 1 483 ? 9.111 9.617 36.879 1.00 28.97 483 SER A C 1
ATOM 3665 O O . SER A 1 483 ? 9.308 9.854 38.068 1.00 28.97 483 SER A O 1
ATOM 3667 N N . ASN A 1 484 ? 9.595 8.538 36.276 1.00 26.23 484 ASN A N 1
ATOM 3668 C CA . ASN A 1 484 ? 10.715 7.773 36.788 1.00 26.23 484 ASN A CA 1
ATOM 3669 C C . ASN A 1 484 ? 11.695 7.559 35.641 1.00 26.23 484 ASN A C 1
ATOM 3671 O O . ASN A 1 484 ? 11.396 6.938 34.627 1.00 26.23 484 ASN A O 1
ATOM 3675 N N . SER A 1 485 ? 12.871 8.142 35.824 1.00 38.53 485 SER A N 1
ATOM 3676 C CA . SER A 1 485 ? 14.047 8.004 34.986 1.00 38.53 485 SER A CA 1
ATOM 3677 C C . SER A 1 485 ? 14.425 6.531 34.788 1.00 38.53 485 SER A C 1
ATOM 3679 O O . SER A 1 485 ? 14.948 5.905 35.709 1.00 38.53 485 SER A O 1
ATOM 3681 N N . SER A 1 486 ? 14.182 6.007 33.585 1.00 35.47 486 SER A N 1
ATOM 3682 C CA . SER A 1 486 ? 14.886 4.876 32.964 1.00 35.47 486 SER A CA 1
ATOM 3683 C C . SER A 1 486 ? 14.437 4.773 31.501 1.00 35.47 486 SER A C 1
ATOM 3685 O O . SER A 1 486 ? 13.296 4.422 31.227 1.00 35.47 486 SER A O 1
ATOM 3687 N N . SER A 1 487 ? 15.319 5.134 30.569 1.00 49.16 487 SER A N 1
ATOM 3688 C CA . SER A 1 487 ? 15.089 5.175 29.123 1.00 49.16 487 SER A CA 1
ATOM 3689 C C . SER A 1 487 ? 14.970 3.774 28.511 1.00 49.16 487 SER A C 1
ATOM 3691 O O . SER A 1 487 ? 15.989 3.124 28.270 1.00 49.16 487 SER A O 1
ATOM 3693 N N . THR A 1 488 ? 13.762 3.319 28.194 1.00 61.16 488 THR A N 1
ATOM 3694 C CA . THR A 1 488 ? 13.589 2.199 27.260 1.00 61.16 488 THR A CA 1
ATOM 3695 C C . THR A 1 488 ? 12.802 2.681 26.037 1.00 61.16 488 THR A C 1
ATOM 3697 O O . THR A 1 488 ? 11.706 3.218 26.171 1.00 61.16 488 THR A O 1
ATOM 3700 N N . LEU A 1 489 ? 13.397 2.566 24.839 1.00 88.94 489 LEU A N 1
ATOM 3701 C CA . LEU A 1 489 ? 12.750 2.834 23.543 1.00 88.94 489 LEU A CA 1
ATOM 3702 C C . LEU A 1 489 ? 11.799 1.682 23.199 1.00 88.94 489 LEU A C 1
ATOM 3704 O O . LEU A 1 489 ? 12.026 0.916 22.266 1.00 88.94 489 LEU A O 1
ATOM 3708 N N . GLU A 1 490 ? 10.785 1.497 24.037 1.00 93.56 490 GLU A N 1
ATOM 3709 C CA . GLU A 1 490 ? 9.773 0.463 23.872 1.00 93.56 490 GLU A CA 1
ATOM 3710 C C . GLU A 1 490 ? 8.544 1.030 23.162 1.00 93.56 490 GLU A C 1
ATOM 3712 O O . GLU A 1 490 ? 7.986 2.048 23.576 1.00 93.56 490 GLU A O 1
ATOM 3717 N N . VAL A 1 491 ? 8.106 0.337 22.114 1.00 91.19 491 VAL A N 1
ATOM 3718 C CA . VAL A 1 491 ? 6.877 0.621 21.373 1.00 91.19 491 VAL A CA 1
ATOM 3719 C C . VAL A 1 491 ? 5.929 -0.563 21.532 1.00 91.19 491 VAL A C 1
ATOM 3721 O O . VAL A 1 491 ? 6.267 -1.704 21.214 1.00 91.19 491 VAL A O 1
ATOM 3724 N N . ASP A 1 492 ? 4.737 -0.286 22.048 1.00 88.19 492 ASP A N 1
ATOM 3725 C CA . ASP A 1 492 ? 3.662 -1.260 22.208 1.00 88.19 492 ASP A CA 1
ATOM 3726 C C . ASP A 1 492 ? 2.746 -1.208 20.985 1.00 88.19 492 ASP A C 1
ATOM 3728 O O . ASP A 1 492 ? 2.061 -0.215 20.779 1.00 88.19 492 ASP A O 1
ATOM 3732 N N . LEU A 1 493 ? 2.747 -2.264 20.170 1.00 75.56 493 LEU A N 1
ATOM 3733 C CA . LEU A 1 493 ? 1.907 -2.366 18.970 1.00 75.56 493 LEU A CA 1
ATOM 3734 C C . LEU A 1 493 ? 0.568 -3.064 19.251 1.00 75.56 493 LEU A C 1
ATOM 3736 O O . LEU A 1 493 ? -0.083 -3.563 18.338 1.00 75.56 493 LEU A O 1
ATOM 3740 N N . GLY A 1 494 ? 0.185 -3.235 20.517 1.00 78.19 494 GLY A N 1
ATOM 3741 C CA . GLY A 1 494 ? -1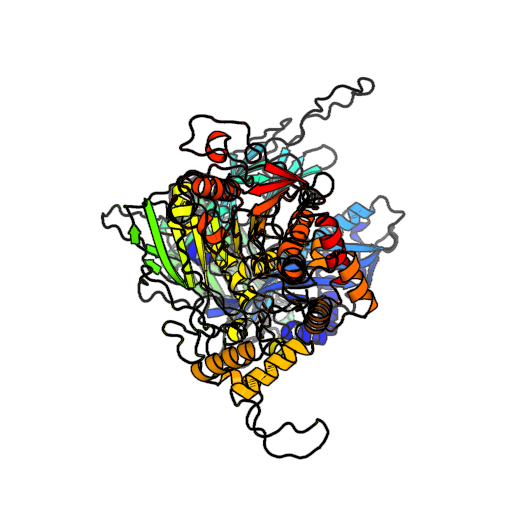.009 -3.984 20.910 1.00 78.19 494 GLY A CA 1
ATOM 3742 C C . GLY A 1 494 ? -0.837 -5.502 20.837 1.00 78.19 494 GLY A C 1
ATOM 3743 O O . GLY A 1 494 ? -1.113 -6.192 21.824 1.00 78.19 494 GLY A O 1
ATOM 3744 N N . TYR A 1 495 ? -0.315 -6.046 19.735 1.00 71.12 495 TYR A N 1
ATOM 3745 C CA . TYR A 1 495 ? -0.058 -7.486 19.601 1.00 71.12 495 TYR A CA 1
ATOM 3746 C C . TYR A 1 495 ? 1.289 -7.932 20.188 1.00 71.12 495 TYR A C 1
ATOM 3748 O O . TYR A 1 495 ? 1.416 -9.092 20.579 1.00 71.12 495 TYR A O 1
ATOM 3756 N N . SER A 1 496 ? 2.277 -7.037 20.267 1.00 81.06 496 SER A N 1
ATOM 3757 C CA . SER A 1 496 ? 3.617 -7.290 20.809 1.00 81.06 496 SER A CA 1
ATOM 3758 C C . SER A 1 496 ? 4.275 -5.974 21.228 1.00 81.06 496 SER A C 1
ATOM 3760 O O . SER A 1 496 ? 3.959 -4.919 20.680 1.00 81.06 496 SER A O 1
ATOM 3762 N N . VAL A 1 497 ? 5.210 -6.039 22.178 1.00 91.50 497 VAL A N 1
ATOM 3763 C CA . VAL A 1 497 ? 6.028 -4.889 22.597 1.00 91.50 497 VAL A CA 1
ATOM 3764 C C . VAL A 1 497 ? 7.423 -5.053 22.011 1.00 91.50 497 VAL A C 1
ATOM 3766 O O . VAL A 1 497 ? 8.026 -6.111 22.179 1.00 91.50 497 VAL A O 1
ATOM 3769 N N . TYR A 1 498 ? 7.928 -4.030 21.327 1.00 94.38 498 TYR A N 1
ATOM 3770 C CA . TYR A 1 498 ? 9.241 -4.029 20.684 1.00 94.38 498 TYR A CA 1
ATOM 3771 C C . TYR A 1 498 ? 10.164 -3.005 21.331 1.00 94.38 498 TYR A C 1
ATOM 3773 O O . TYR A 1 498 ? 9.751 -1.876 21.570 1.00 94.38 498 TYR A O 1
ATOM 3781 N N . GLN A 1 499 ? 11.418 -3.376 21.571 1.00 96.00 499 GLN A N 1
ATOM 3782 C CA . GLN A 1 499 ? 12.450 -2.473 22.069 1.00 96.00 499 GLN A CA 1
ATOM 3783 C C . GLN A 1 499 ? 13.442 -2.141 20.956 1.00 96.00 499 GLN A C 1
ATOM 3785 O O . GLN A 1 499 ? 14.187 -3.011 20.512 1.00 96.00 499 GLN A O 1
ATOM 3790 N N . GLY A 1 500 ? 13.444 -0.888 20.509 1.00 95.62 500 GLY A N 1
ATOM 3791 C CA . GLY A 1 500 ? 14.440 -0.362 19.578 1.00 95.62 500 GLY A CA 1
ATOM 3792 C C . GLY A 1 500 ? 15.704 0.119 20.289 1.00 95.62 500 GLY A C 1
ATOM 3793 O O . GLY A 1 500 ? 15.886 -0.064 21.497 1.00 95.62 500 GLY A O 1
ATOM 3794 N N . TYR A 1 501 ? 16.575 0.789 19.538 1.00 93.44 501 TYR A N 1
ATOM 3795 C CA . TYR A 1 501 ? 17.771 1.438 20.075 1.00 93.44 501 TYR A CA 1
ATOM 3796 C C . TYR A 1 501 ? 17.940 2.850 19.512 1.00 93.44 501 TYR A C 1
ATOM 3798 O O . TYR A 1 501 ? 17.561 3.133 18.378 1.00 93.44 501 TYR A O 1
ATOM 3806 N N . SER A 1 502 ? 18.531 3.737 20.314 1.00 93.12 502 SER A N 1
ATOM 3807 C CA . SER A 1 502 ? 18.845 5.102 19.895 1.00 93.12 502 SER A CA 1
ATOM 3808 C C . SER A 1 502 ? 20.245 5.120 19.308 1.00 93.12 502 SER A C 1
ATOM 3810 O O . SER A 1 502 ? 21.187 4.620 19.932 1.00 93.12 502 SER A O 1
ATOM 3812 N N . ASN A 1 503 ? 20.404 5.708 18.130 1.00 91.31 503 ASN A N 1
ATOM 3813 C CA . ASN A 1 503 ? 21.699 5.967 17.528 1.00 91.31 503 ASN A CA 1
ATOM 3814 C C . ASN A 1 503 ? 21.975 7.474 17.547 1.00 91.31 503 ASN A C 1
ATOM 3816 O O . ASN A 1 503 ? 21.708 8.200 16.589 1.00 91.31 503 ASN A O 1
ATOM 3820 N N . SER A 1 504 ? 22.538 7.948 18.659 1.00 86.56 504 SER A N 1
ATOM 3821 C CA . SER A 1 504 ? 22.806 9.373 18.886 1.00 86.56 504 SER A CA 1
ATOM 3822 C C . SER A 1 504 ? 23.806 9.985 17.902 1.00 86.56 504 SER A C 1
ATOM 3824 O O . SER A 1 504 ? 23.780 11.197 17.706 1.00 86.56 504 SER A O 1
ATOM 3826 N N . SER A 1 505 ? 24.659 9.180 17.256 1.00 87.94 505 SER A N 1
ATOM 3827 C CA . SER A 1 505 ? 25.602 9.660 16.236 1.00 87.94 505 SER A CA 1
ATOM 3828 C C . SER A 1 505 ? 24.912 10.136 14.956 1.00 87.94 505 SER A C 1
ATOM 3830 O O . SER A 1 505 ? 25.466 10.983 14.264 1.00 87.94 505 SER A O 1
ATOM 3832 N N . VAL A 1 506 ? 23.718 9.615 14.664 1.00 91.31 506 VAL A N 1
ATOM 3833 C CA . VAL A 1 506 ? 22.914 9.971 13.478 1.00 91.31 506 VAL A CA 1
ATOM 3834 C C . VAL A 1 506 ? 21.567 10.603 13.846 1.00 91.31 506 VAL A C 1
ATOM 3836 O O . VAL A 1 506 ? 20.804 11.000 12.971 1.00 91.31 506 VAL A O 1
ATOM 3839 N N . GLY A 1 507 ? 21.270 10.717 15.146 1.00 93.12 507 GLY A N 1
ATOM 3840 C CA . GLY A 1 507 ? 20.059 11.352 15.665 1.00 93.12 507 GLY A CA 1
ATOM 3841 C C . GLY A 1 507 ? 18.765 10.600 15.348 1.00 93.12 507 GLY A C 1
ATOM 3842 O O . GLY A 1 507 ? 17.734 11.251 15.187 1.00 93.12 507 GLY A O 1
ATOM 3843 N N . LEU A 1 508 ? 18.815 9.267 15.228 1.00 96.56 508 LEU A N 1
ATOM 3844 C CA . LEU A 1 508 ? 17.655 8.422 14.919 1.00 96.56 508 LEU A CA 1
ATOM 3845 C C . LEU A 1 508 ? 17.429 7.347 15.987 1.00 96.56 508 LEU A C 1
ATOM 3847 O O . LEU A 1 508 ? 18.380 6.727 16.470 1.00 96.56 508 LEU A O 1
ATOM 3851 N N . ASP A 1 509 ? 16.163 7.059 16.274 1.00 96.38 509 ASP A N 1
ATOM 3852 C CA . ASP A 1 509 ? 15.723 5.862 16.983 1.00 96.38 509 ASP A CA 1
ATOM 3853 C C . ASP A 1 509 ? 15.317 4.798 15.950 1.00 96.38 509 ASP A C 1
ATOM 3855 O O . ASP A 1 509 ? 14.591 5.074 14.989 1.00 96.38 509 ASP A O 1
ATOM 3859 N N . ILE A 1 510 ? 15.836 3.580 16.111 1.00 97.25 510 ILE A N 1
ATOM 3860 C CA . ILE A 1 510 ? 15.786 2.534 15.085 1.00 97.25 510 ILE A CA 1
ATOM 3861 C C . ILE A 1 510 ? 15.167 1.262 15.659 1.00 97.25 510 ILE A C 1
ATOM 3863 O O . ILE A 1 510 ? 15.559 0.782 16.726 1.00 97.25 510 ILE A O 1
ATOM 3867 N N . TYR A 1 511 ? 14.241 0.690 14.891 1.00 98.12 511 TYR A N 1
ATOM 3868 C CA . TYR A 1 511 ? 13.552 -0.558 15.193 1.00 98.12 511 TYR A CA 1
ATOM 3869 C C . TYR A 1 511 ? 13.656 -1.481 13.981 1.00 98.12 511 TYR A C 1
ATOM 3871 O O . TYR A 1 511 ? 13.158 -1.175 12.903 1.00 98.12 511 TYR A O 1
ATOM 3879 N N . LYS A 1 512 ? 14.318 -2.618 14.136 1.00 97.62 512 LYS A N 1
ATOM 3880 C CA . LYS A 1 512 ? 14.572 -3.605 13.088 1.00 97.62 512 LYS A CA 1
ATOM 3881 C C . LYS A 1 512 ? 13.894 -4.923 13.429 1.00 97.62 512 LYS A C 1
ATOM 3883 O O . LYS A 1 512 ? 13.831 -5.309 14.590 1.00 97.62 512 LYS A O 1
ATOM 3888 N N . GLY A 1 513 ? 13.391 -5.618 12.411 1.00 96.94 513 GLY A N 1
ATOM 3889 C CA . GLY A 1 513 ? 12.774 -6.932 12.595 1.00 96.94 513 GLY A CA 1
ATOM 3890 C C . GLY A 1 513 ? 11.406 -6.892 13.285 1.00 96.94 513 GLY A C 1
ATOM 3891 O O . GLY A 1 513 ? 11.043 -7.846 13.975 1.00 96.94 513 GLY A O 1
ATOM 3892 N N . ILE A 1 514 ? 10.625 -5.823 13.093 1.00 98.25 514 ILE A N 1
ATOM 3893 C CA . ILE A 1 514 ? 9.228 -5.786 13.544 1.00 98.25 514 ILE A CA 1
ATOM 3894 C C . ILE A 1 514 ? 8.408 -6.691 12.632 1.00 98.25 514 ILE A C 1
ATOM 3896 O O . ILE A 1 514 ? 8.460 -6.570 11.412 1.00 98.25 514 ILE A O 1
ATOM 3900 N N . ARG A 1 515 ? 7.635 -7.610 13.205 1.00 97.38 515 ARG A N 1
ATOM 3901 C CA . ARG A 1 515 ? 6.790 -8.528 12.438 1.00 97.38 515 ARG A CA 1
ATOM 3902 C C . ARG A 1 515 ? 5.495 -7.828 12.051 1.00 97.38 515 ARG A C 1
ATOM 3904 O O . ARG A 1 515 ? 4.714 -7.540 12.950 1.00 97.38 515 ARG A O 1
ATOM 3911 N N . PHE A 1 516 ? 5.229 -7.635 10.762 1.00 94.75 516 PHE A N 1
ATOM 3912 C CA . PHE A 1 516 ? 3.969 -7.027 10.306 1.00 94.75 516 PHE A CA 1
ATOM 3913 C C . PHE A 1 516 ? 2.909 -8.056 9.890 1.00 94.75 516 PHE A C 1
ATOM 3915 O O . PHE A 1 516 ? 1.741 -7.710 9.795 1.00 94.75 516 PHE A O 1
ATOM 3922 N N . ALA A 1 517 ? 3.292 -9.325 9.698 1.00 90.00 517 ALA A N 1
ATOM 3923 C CA . ALA A 1 517 ? 2.373 -10.431 9.422 1.00 90.00 517 ALA A CA 1
ATOM 3924 C C . ALA A 1 517 ? 2.769 -11.722 10.156 1.00 90.00 517 ALA A C 1
ATOM 3926 O O . ALA A 1 517 ? 3.929 -11.942 10.523 1.00 90.00 517 ALA A O 1
ATOM 3927 N N . ALA A 1 518 ? 1.798 -12.613 10.358 1.00 89.31 518 ALA A N 1
ATOM 3928 C CA . ALA A 1 518 ? 2.047 -13.972 10.822 1.00 89.31 518 ALA A CA 1
ATOM 3929 C C . ALA A 1 518 ? 3.035 -14.704 9.885 1.00 89.31 518 ALA A C 1
ATOM 3931 O O . ALA A 1 518 ? 2.983 -14.495 8.671 1.00 89.31 518 ALA A O 1
ATOM 3932 N N . PRO A 1 519 ? 3.913 -15.580 10.417 1.00 95.38 519 PRO A N 1
ATOM 3933 C CA . PRO A 1 519 ? 4.822 -16.378 9.595 1.00 95.38 519 PRO A CA 1
ATOM 3934 C C . PRO A 1 519 ? 4.062 -17.148 8.495 1.00 95.38 519 PRO A C 1
ATOM 3936 O O . PRO A 1 519 ? 3.179 -17.941 8.836 1.00 95.38 519 PRO A O 1
ATOM 3939 N N . PRO A 1 520 ? 4.387 -16.979 7.199 1.00 93.00 520 PRO A N 1
ATOM 3940 C CA . PRO A 1 520 ? 3.667 -17.617 6.091 1.00 93.00 520 PRO A CA 1
ATOM 3941 C C . PRO A 1 520 ? 4.115 -19.075 5.871 1.00 93.00 520 PRO A C 1
ATOM 3943 O O . PRO A 1 520 ? 4.448 -19.488 4.762 1.00 93.00 520 PRO A O 1
ATOM 3946 N N . ILE A 1 521 ? 4.144 -19.856 6.953 1.00 92.88 521 ILE A N 1
ATOM 3947 C CA . ILE A 1 521 ? 4.624 -21.243 7.004 1.00 92.88 521 ILE A CA 1
ATOM 3948 C C . ILE A 1 521 ? 3.469 -22.233 7.173 1.00 92.88 521 ILE A C 1
ATOM 3950 O O . ILE A 1 521 ? 2.379 -21.884 7.638 1.00 92.88 521 ILE A O 1
ATOM 3954 N N . GLY A 1 522 ? 3.718 -23.503 6.841 1.00 89.56 522 GLY A N 1
ATOM 3955 C CA . GLY A 1 522 ? 2.728 -24.573 6.976 1.00 89.56 522 GLY A CA 1
ATOM 3956 C C . GLY A 1 522 ? 1.442 -24.234 6.221 1.00 89.56 522 GLY A C 1
ATOM 3957 O O . GLY A 1 522 ? 1.489 -23.884 5.048 1.00 89.56 522 GLY A O 1
ATOM 3958 N N . ASN A 1 523 ? 0.295 -24.259 6.901 1.00 86.50 523 ASN A N 1
ATOM 3959 C CA . ASN A 1 523 ? -1.000 -23.960 6.276 1.00 86.50 523 ASN A CA 1
ATOM 3960 C C . ASN A 1 523 ? -1.160 -22.499 5.807 1.00 86.50 523 ASN A C 1
ATOM 3962 O O . ASN A 1 523 ? -2.119 -22.209 5.101 1.00 86.50 523 ASN A O 1
ATOM 3966 N N . LEU A 1 524 ? -0.262 -21.583 6.198 1.00 85.81 524 LEU A N 1
ATOM 3967 C CA . LEU A 1 524 ? -0.224 -20.207 5.681 1.00 85.81 524 LEU A CA 1
ATOM 3968 C C . LEU A 1 524 ? 0.671 -20.062 4.440 1.00 85.81 524 LEU A C 1
ATOM 3970 O O . LEU A 1 524 ? 0.729 -18.989 3.837 1.00 85.81 524 LEU A O 1
ATOM 3974 N N . ARG A 1 525 ? 1.354 -21.135 4.027 1.00 94.94 525 ARG A N 1
ATOM 3975 C CA . ARG A 1 525 ? 2.152 -21.142 2.804 1.00 94.94 525 ARG A CA 1
ATOM 3976 C C . ARG A 1 525 ? 1.244 -20.972 1.586 1.00 94.94 525 ARG A C 1
ATOM 3978 O O . ARG A 1 525 ? 0.189 -21.595 1.496 1.00 94.94 525 ARG A O 1
ATOM 3985 N N . PHE A 1 526 ? 1.671 -20.119 0.654 1.00 93.12 526 PHE A N 1
ATOM 3986 C CA . PHE A 1 526 ? 0.914 -19.739 -0.548 1.00 93.12 526 PHE A CA 1
ATOM 3987 C C . PHE A 1 526 ? -0.465 -19.111 -0.261 1.00 93.12 526 PHE A C 1
ATOM 3989 O O . PHE A 1 526 ? -1.317 -19.086 -1.141 1.00 93.12 526 PHE A O 1
ATOM 3996 N N . GLN A 1 527 ? -0.705 -18.615 0.958 1.00 89.94 527 GLN A N 1
ATOM 3997 C CA . GLN A 1 527 ? -1.916 -17.873 1.328 1.00 89.94 527 GLN A CA 1
ATOM 3998 C C . GLN A 1 527 ? -1.646 -16.365 1.353 1.00 89.94 527 GLN A C 1
ATOM 4000 O O . GLN A 1 527 ? -0.490 -15.933 1.393 1.00 89.94 527 GLN A O 1
ATOM 4005 N N . ALA A 1 528 ? -2.706 -15.557 1.385 1.00 84.06 528 ALA A N 1
ATOM 4006 C CA . ALA A 1 528 ? -2.599 -14.139 1.722 1.00 84.06 528 ALA A CA 1
ATOM 4007 C C . ALA A 1 528 ? -1.997 -13.964 3.138 1.00 84.06 528 ALA A C 1
ATOM 4009 O O . ALA A 1 528 ? -2.202 -14.837 3.993 1.00 84.06 528 ALA A O 1
ATOM 4010 N N . PRO A 1 529 ? -1.244 -12.880 3.405 1.00 82.44 529 PRO A N 1
ATOM 4011 C CA . PRO A 1 529 ? -0.723 -12.611 4.742 1.00 82.44 529 PRO A CA 1
ATOM 4012 C C . PRO A 1 529 ? -1.862 -12.459 5.752 1.00 82.44 529 PRO A C 1
ATOM 4014 O O . PRO A 1 529 ? -2.969 -12.031 5.426 1.00 82.44 529 PRO A O 1
ATOM 4017 N N . ARG A 1 530 ? -1.571 -12.795 7.006 1.00 77.38 530 ARG A N 1
ATOM 4018 C CA . ARG A 1 530 ? -2.486 -12.606 8.135 1.00 77.38 530 ARG A CA 1
ATOM 4019 C C . ARG A 1 530 ? -1.839 -11.716 9.179 1.00 77.38 530 ARG A C 1
ATOM 4021 O O . ARG A 1 530 ? -0.615 -11.703 9.291 1.00 77.38 530 ARG A O 1
ATOM 4028 N N . ALA A 1 531 ? -2.669 -11.061 9.986 1.00 76.19 531 ALA A N 1
ATOM 4029 C CA . ALA A 1 531 ? -2.202 -10.253 11.103 1.00 76.19 531 ALA A CA 1
ATOM 4030 C C . ALA A 1 531 ? -1.266 -11.059 12.033 1.00 76.19 531 ALA A C 1
ATOM 4032 O O . ALA A 1 531 ? -1.462 -12.272 12.204 1.00 76.19 531 ALA A O 1
ATOM 4033 N N . PRO A 1 532 ? -0.257 -10.418 12.648 1.00 80.06 532 PRO A N 1
ATOM 4034 C CA . PRO A 1 532 ? 0.622 -11.068 13.611 1.00 80.06 532 PRO A CA 1
ATOM 4035 C C . PRO A 1 532 ? -0.150 -11.721 14.762 1.00 80.06 532 PRO A C 1
ATOM 4037 O O . PRO A 1 532 ? -1.176 -11.226 15.225 1.00 80.06 532 PRO A O 1
ATOM 4040 N N . VAL A 1 533 ? 0.375 -12.835 15.271 1.00 78.94 533 VAL A N 1
ATOM 4041 C CA . VAL A 1 533 ? -0.197 -13.490 16.452 1.00 78.94 533 VAL A CA 1
ATOM 4042 C C . VAL A 1 533 ? 0.041 -12.618 17.685 1.00 78.94 533 VAL A C 1
ATOM 4044 O O . VAL A 1 533 ? 1.162 -12.165 17.915 1.00 78.94 533 VAL A O 1
ATOM 4047 N N . LEU A 1 534 ? -0.997 -12.440 18.507 1.00 78.50 534 LEU A N 1
ATOM 4048 C CA . LEU A 1 534 ? -0.896 -11.790 19.814 1.00 78.50 534 LEU A CA 1
ATOM 4049 C C . LEU A 1 534 ? 0.112 -12.536 20.699 1.00 78.50 534 LEU A C 1
ATOM 4051 O O . LEU A 1 534 ? -0.141 -13.664 21.129 1.00 78.50 534 LEU A O 1
ATOM 4055 N N . ASN A 1 535 ? 1.230 -11.887 21.009 1.00 74.75 535 ASN A N 1
ATOM 4056 C CA . ASN A 1 535 ? 2.242 -12.400 21.915 1.00 74.75 535 ASN A CA 1
ATOM 4057 C C . ASN A 1 535 ? 2.848 -11.264 22.747 1.00 74.75 535 ASN A C 1
ATOM 4059 O O . ASN A 1 535 ? 3.661 -10.480 22.270 1.00 74.75 535 ASN A O 1
ATOM 4063 N N . ARG A 1 536 ? 2.465 -11.215 24.025 1.00 84.56 536 ARG A N 1
ATOM 4064 C CA . ARG A 1 536 ? 2.899 -10.186 24.984 1.00 84.56 536 ARG A CA 1
ATOM 4065 C C . ARG A 1 536 ? 3.647 -10.769 26.183 1.00 84.56 536 ARG A C 1
ATOM 4067 O O . ARG A 1 536 ? 3.721 -10.131 27.228 1.00 84.56 536 ARG A O 1
ATOM 4074 N N . SER A 1 537 ? 4.158 -11.998 26.073 1.00 81.56 537 SER A N 1
ATOM 4075 C CA . SER A 1 537 ? 4.864 -12.647 27.187 1.00 81.56 537 SER A CA 1
ATOM 4076 C C . SER A 1 537 ? 6.225 -12.016 27.489 1.00 81.56 537 SER A C 1
ATOM 4078 O O . SER A 1 537 ? 6.762 -12.218 28.574 1.00 81.56 537 SER A O 1
ATOM 4080 N N . SER A 1 538 ? 6.795 -11.291 26.527 1.00 87.06 538 SER A N 1
ATOM 4081 C CA . SER A 1 538 ? 8.111 -10.659 26.617 1.00 87.06 538 SER A CA 1
ATOM 4082 C C . SER A 1 538 ? 8.201 -9.462 25.676 1.00 87.06 538 SER A C 1
ATOM 4084 O O . SER A 1 538 ? 7.532 -9.438 24.645 1.00 87.06 538 SER A O 1
ATOM 4086 N N . VAL A 1 539 ? 9.077 -8.513 26.004 1.00 91.12 539 VAL A N 1
ATOM 4087 C CA . VAL A 1 539 ? 9.509 -7.469 25.068 1.00 91.12 539 VAL A CA 1
ATOM 4088 C C . VAL A 1 539 ? 10.422 -8.104 24.017 1.00 91.12 539 VAL A C 1
ATOM 4090 O O . VAL A 1 539 ? 11.327 -8.867 24.358 1.00 91.12 539 VAL A O 1
ATOM 4093 N N . VAL A 1 540 ? 10.158 -7.830 22.743 1.00 94.00 540 VAL A N 1
ATOM 4094 C CA . VAL A 1 540 ? 10.934 -8.325 21.604 1.00 94.00 540 VAL A CA 1
ATOM 4095 C C . VAL A 1 540 ? 12.046 -7.328 21.295 1.00 94.00 540 VAL A C 1
ATOM 4097 O O . VAL A 1 540 ? 11.782 -6.150 21.070 1.00 94.00 540 VAL A O 1
ATOM 4100 N N . ASP A 1 541 ? 13.289 -7.799 21.264 1.00 95.06 541 ASP A N 1
ATOM 4101 C CA . ASP A 1 541 ? 14.431 -6.989 20.838 1.00 95.06 541 ASP A CA 1
ATOM 4102 C C . ASP A 1 541 ? 14.320 -6.672 19.337 1.00 95.06 541 ASP A C 1
ATOM 4104 O O . ASP A 1 541 ? 14.358 -7.573 18.496 1.00 95.06 541 ASP A O 1
ATOM 4108 N N . ALA A 1 542 ? 14.172 -5.385 19.018 1.00 96.62 542 ALA A N 1
ATOM 4109 C CA . ALA A 1 542 ? 14.106 -4.838 17.669 1.00 96.62 542 ALA A CA 1
ATOM 4110 C C . ALA A 1 542 ? 15.422 -4.146 17.273 1.00 96.62 542 ALA A C 1
ATOM 4112 O O . ALA A 1 542 ? 15.420 -3.140 16.567 1.00 96.62 542 ALA A O 1
ATOM 4113 N N . SER A 1 543 ? 16.574 -4.625 17.745 1.00 93.25 543 SER A N 1
ATOM 4114 C CA . SER A 1 543 ? 17.880 -4.073 17.355 1.00 93.25 543 SER A CA 1
ATOM 4115 C C . SER A 1 543 ? 18.481 -4.723 16.105 1.00 93.25 543 SER A C 1
ATOM 4117 O O . SER A 1 543 ? 19.384 -4.154 15.486 1.00 93.25 543 SER A O 1
ATOM 4119 N N . GLN A 1 544 ? 17.980 -5.895 15.703 1.00 94.19 544 GLN A N 1
ATOM 4120 C CA . GLN A 1 544 ? 18.518 -6.696 14.602 1.00 94.19 544 GLN A CA 1
ATOM 4121 C C . GLN A 1 544 ? 17.477 -6.950 13.514 1.00 94.19 544 GLN A C 1
ATOM 4123 O O . GLN A 1 544 ? 16.283 -7.069 13.771 1.00 94.19 544 GLN A O 1
ATOM 4128 N N . HIS A 1 545 ? 17.939 -7.077 12.272 1.00 94.06 545 HIS A N 1
ATOM 4129 C CA . HIS A 1 545 ? 17.062 -7.439 11.165 1.00 94.06 545 HIS A CA 1
ATOM 4130 C C . HIS A 1 545 ? 16.523 -8.865 11.323 1.00 94.06 545 HIS A C 1
ATOM 4132 O O . HIS A 1 545 ? 17.275 -9.791 11.634 1.00 94.06 545 HIS A O 1
ATOM 4138 N N . GLY A 1 546 ? 15.246 -9.053 10.985 1.00 92.06 546 GLY A N 1
ATOM 4139 C CA . GLY A 1 546 ? 14.682 -10.385 10.775 1.00 92.06 546 GLY A CA 1
ATOM 4140 C C . GLY A 1 546 ? 15.342 -11.121 9.591 1.00 92.06 546 GLY A C 1
ATOM 4141 O O . GLY A 1 546 ? 16.085 -10.512 8.804 1.00 92.06 546 GLY A O 1
ATOM 4142 N N . PRO A 1 547 ? 15.098 -12.435 9.438 1.00 93.38 547 PRO A N 1
ATOM 4143 C CA . PRO A 1 547 ? 15.549 -13.213 8.283 1.00 93.38 547 PRO A CA 1
ATOM 4144 C C . PRO A 1 547 ? 15.120 -12.608 6.939 1.00 93.38 547 PRO A C 1
ATOM 4146 O O . PRO A 1 547 ? 14.100 -11.921 6.842 1.00 93.38 547 PRO A O 1
ATOM 4149 N N . THR A 1 548 ? 15.895 -12.868 5.884 1.00 93.88 548 THR A N 1
ATOM 4150 C CA . THR A 1 548 ? 15.462 -12.547 4.515 1.00 93.88 548 THR A CA 1
ATOM 4151 C C . THR A 1 548 ? 14.465 -13.575 4.004 1.00 93.88 548 THR A C 1
ATOM 4153 O O . THR A 1 548 ? 14.510 -14.732 4.419 1.00 93.88 548 THR A O 1
ATOM 4156 N N . CYS A 1 549 ? 13.582 -13.186 3.085 1.00 96.12 549 CYS A N 1
ATOM 4157 C CA . CYS A 1 549 ? 12.727 -14.164 2.418 1.00 96.12 549 CYS A CA 1
ATOM 4158 C C . CYS A 1 549 ? 13.555 -15.094 1.519 1.00 96.12 549 CYS A C 1
ATOM 4160 O O . CYS A 1 549 ? 14.650 -14.707 1.090 1.00 96.12 549 CYS A O 1
ATOM 4162 N N . PRO A 1 550 ? 13.078 -16.316 1.228 1.00 94.31 550 PRO A N 1
ATOM 4163 C CA . PRO A 1 550 ? 13.807 -17.219 0.358 1.00 94.31 550 PRO A CA 1
ATOM 4164 C C . PRO A 1 550 ? 13.895 -16.666 -1.063 1.00 94.31 550 PRO A C 1
ATOM 4166 O O . PRO A 1 550 ? 12.935 -16.109 -1.586 1.00 94.31 550 PRO A O 1
ATOM 4169 N N . GLN A 1 551 ? 15.069 -16.798 -1.663 1.00 91.94 551 GLN A N 1
ATOM 4170 C CA . GLN A 1 551 ? 15.441 -16.177 -2.927 1.00 91.94 551 GLN A CA 1
ATOM 4171 C C . GLN A 1 551 ? 15.282 -17.177 -4.089 1.00 91.94 551 GLN A C 1
ATOM 4173 O O . GLN A 1 551 ? 15.460 -18.383 -3.930 1.00 91.94 551 GLN A O 1
ATOM 4178 N N . SER A 1 552 ? 14.998 -16.675 -5.282 1.00 91.25 552 SER A N 1
ATOM 4179 C CA . SER A 1 552 ? 14.834 -17.408 -6.535 1.00 91.25 552 SER A CA 1
ATOM 4180 C C . SER A 1 552 ? 15.519 -16.596 -7.640 1.00 91.25 552 SER A C 1
ATOM 4182 O O . SER A 1 552 ? 14.884 -15.726 -8.233 1.00 91.25 552 SER A O 1
ATOM 4184 N N . PRO A 1 553 ? 16.832 -16.783 -7.863 1.00 86.56 553 PRO A N 1
ATOM 4185 C CA . PRO A 1 553 ? 17.605 -15.961 -8.794 1.00 86.56 553 PRO A CA 1
ATOM 4186 C C . PRO A 1 553 ? 17.135 -16.117 -10.244 1.00 86.56 553 PRO A C 1
ATOM 4188 O O . PRO A 1 553 ? 16.614 -17.171 -10.608 1.00 86.56 553 PRO A O 1
ATOM 4191 N N . SER A 1 554 ? 17.336 -15.081 -11.063 1.00 84.56 554 SER A N 1
ATOM 4192 C CA . SER A 1 554 ? 17.051 -15.126 -12.503 1.00 84.56 554 SER A CA 1
ATOM 4193 C C . SER A 1 554 ? 17.987 -16.066 -13.260 1.00 84.56 554 SER A C 1
ATOM 4195 O O . SER A 1 554 ? 19.100 -16.384 -12.823 1.00 84.56 554 SER A O 1
ATOM 4197 N N . SER A 1 555 ? 17.543 -16.469 -14.447 1.00 80.50 555 SER A N 1
ATOM 4198 C CA . SER A 1 555 ? 18.380 -17.173 -15.416 1.00 80.50 555 SER A CA 1
ATOM 4199 C C . SER A 1 555 ? 19.535 -16.292 -15.912 1.00 80.50 555 SER A C 1
ATOM 4201 O O . SER A 1 555 ? 19.352 -15.113 -16.220 1.00 80.50 555 SER A O 1
ATOM 4203 N N . GLY A 1 556 ? 20.737 -16.876 -15.987 1.00 67.31 556 GLY A N 1
ATOM 4204 C CA . GLY A 1 556 ? 21.982 -16.193 -16.373 1.00 67.31 556 GLY A CA 1
ATOM 4205 C C . GLY A 1 556 ? 22.848 -15.710 -15.202 1.00 67.31 556 GLY A C 1
ATOM 4206 O O . GLY A 1 556 ? 24.015 -15.379 -15.405 1.00 67.31 556 GLY A O 1
ATOM 4207 N N . ASN A 1 557 ? 22.341 -15.736 -13.963 1.00 62.12 557 ASN A N 1
ATOM 4208 C CA . ASN A 1 557 ? 23.094 -15.312 -12.780 1.00 62.12 557 ASN A CA 1
ATOM 4209 C C . ASN A 1 557 ? 23.884 -16.487 -12.156 1.00 62.12 557 ASN A C 1
ATOM 4211 O O . ASN A 1 557 ? 23.411 -17.176 -11.252 1.00 62.12 557 ASN A O 1
ATOM 4215 N N . ALA A 1 558 ? 25.109 -16.732 -12.638 1.00 47.09 558 ALA A N 1
ATOM 4216 C CA . ALA A 1 558 ? 25.929 -17.913 -12.307 1.00 47.09 558 ALA A CA 1
ATOM 4217 C C . ALA A 1 558 ? 26.428 -18.016 -10.838 1.00 47.09 558 ALA A C 1
ATOM 4219 O O . ALA A 1 558 ? 27.180 -18.936 -10.506 1.00 47.09 558 ALA A O 1
ATOM 4220 N N . GLY A 1 559 ? 26.053 -17.082 -9.952 1.00 50.16 559 GLY A N 1
ATOM 4221 C CA . GLY A 1 559 ? 26.630 -16.936 -8.608 1.00 50.16 559 GLY A CA 1
ATOM 4222 C C . GLY A 1 559 ? 25.854 -17.563 -7.440 1.00 50.16 559 GLY A C 1
ATOM 4223 O O . GLY A 1 559 ? 26.451 -17.804 -6.389 1.00 50.16 559 GLY A O 1
ATOM 4224 N N . VAL A 1 560 ? 24.553 -17.850 -7.580 1.00 50.53 560 VAL A N 1
ATOM 4225 C CA . VAL A 1 560 ? 23.704 -18.302 -6.458 1.00 50.53 560 VAL A CA 1
ATOM 4226 C C . VAL A 1 560 ? 23.389 -19.791 -6.591 1.00 50.53 560 VAL A C 1
ATOM 4228 O O . VAL A 1 560 ? 22.568 -20.203 -7.404 1.00 50.53 560 VAL A O 1
ATOM 4231 N N . LYS A 1 561 ? 24.025 -20.625 -5.758 1.00 53.84 561 LYS A N 1
ATOM 4232 C CA . LYS A 1 561 ? 23.673 -22.051 -5.673 1.00 53.84 561 LYS A CA 1
ATOM 4233 C C . LYS A 1 561 ? 22.322 -22.202 -4.949 1.00 53.84 561 LYS A C 1
ATOM 4235 O O . LYS A 1 561 ? 22.231 -21.711 -3.822 1.00 53.84 561 LYS A O 1
ATOM 4240 N N . PRO A 1 562 ? 21.336 -22.936 -5.509 1.00 56.25 562 PRO A N 1
ATOM 4241 C CA . PRO A 1 562 ? 19.982 -23.089 -4.953 1.00 56.25 562 PRO A CA 1
ATOM 4242 C C . PRO A 1 562 ? 19.928 -23.379 -3.446 1.00 56.25 562 PRO A C 1
ATOM 4244 O O . PRO A 1 562 ? 19.100 -22.817 -2.736 1.00 56.25 562 PRO A O 1
ATOM 4247 N N . ALA A 1 563 ? 20.866 -24.195 -2.950 1.00 53.44 563 ALA A N 1
ATOM 4248 C CA . ALA A 1 563 ? 20.831 -24.741 -1.596 1.00 53.44 563 ALA A CA 1
ATOM 4249 C C . ALA A 1 563 ? 21.542 -23.902 -0.519 1.00 53.44 563 ALA A C 1
ATOM 4251 O O . ALA A 1 563 ? 21.421 -24.230 0.659 1.00 53.44 563 ALA A O 1
ATOM 4252 N N . ASN A 1 564 ? 22.307 -22.859 -0.872 1.00 60.94 564 ASN A N 1
ATOM 4253 C CA . ASN A 1 564 ? 23.068 -22.080 0.116 1.00 60.94 564 ASN A CA 1
ATOM 4254 C C . ASN A 1 564 ? 22.510 -20.662 0.283 1.00 60.94 564 ASN A C 1
ATOM 4256 O O . ASN A 1 564 ? 23.137 -19.684 -0.116 1.00 60.94 564 ASN A O 1
ATOM 4260 N N . GLN A 1 565 ? 21.329 -20.567 0.897 1.00 75.62 565 GLN A N 1
ATOM 4261 C CA . GLN A 1 565 ? 20.678 -19.302 1.259 1.00 75.62 565 GLN A CA 1
ATOM 4262 C C . GLN A 1 565 ? 20.802 -19.030 2.762 1.00 75.62 565 GLN A C 1
ATOM 4264 O O . GLN A 1 565 ? 19.814 -18.892 3.482 1.00 75.62 565 GLN A O 1
ATOM 4269 N N . THR A 1 566 ? 22.040 -19.015 3.258 1.00 73.94 566 THR A N 1
ATOM 4270 C CA . THR A 1 566 ? 22.318 -18.776 4.681 1.00 73.94 566 THR A CA 1
ATOM 4271 C C . THR A 1 566 ? 21.687 -17.450 5.129 1.00 73.94 566 THR A C 1
ATOM 4273 O O . THR A 1 566 ? 21.985 -16.400 4.566 1.00 73.94 566 THR A O 1
ATOM 4276 N N . GLY A 1 567 ? 20.822 -17.495 6.148 1.00 75.12 567 GLY A N 1
ATOM 4277 C CA . GLY A 1 567 ? 20.117 -16.320 6.682 1.00 75.12 567 GLY A CA 1
ATOM 4278 C C . GLY A 1 567 ? 18.727 -16.047 6.086 1.00 75.12 567 GLY A C 1
ATOM 4279 O O . GLY A 1 567 ? 18.060 -15.120 6.555 1.00 75.12 567 GLY A O 1
ATOM 4280 N N . ALA A 1 568 ? 18.279 -16.850 5.113 1.00 86.19 568 ALA A N 1
ATOM 4281 C CA . ALA A 1 568 ? 16.909 -16.821 4.604 1.00 86.19 568 ALA A CA 1
ATOM 4282 C C . ALA A 1 568 ? 15.976 -17.773 5.378 1.00 86.19 568 ALA A C 1
ATOM 4284 O O . ALA A 1 568 ? 16.408 -18.811 5.882 1.00 86.19 568 ALA A O 1
ATOM 4285 N N . SER A 1 569 ? 14.691 -17.424 5.461 1.00 92.44 569 SER A N 1
ATOM 4286 C CA . SER A 1 569 ? 13.637 -18.205 6.126 1.00 92.44 569 SER A CA 1
ATOM 4287 C C . SER A 1 569 ? 12.285 -17.946 5.456 1.00 92.44 569 SER A C 1
ATOM 4289 O O . SER A 1 569 ? 12.058 -16.841 4.981 1.00 92.44 569 SER A O 1
ATOM 4291 N N . GLU A 1 570 ? 11.364 -18.919 5.444 1.00 94.88 570 GLU A N 1
ATOM 4292 C CA . GLU A 1 570 ? 9.956 -18.645 5.086 1.00 94.88 570 GLU A CA 1
ATOM 4293 C C . GLU A 1 570 ? 9.299 -17.689 6.092 1.00 94.88 570 GLU A C 1
ATOM 4295 O O . GLU A 1 570 ? 8.446 -16.882 5.733 1.00 94.88 570 GLU A O 1
ATOM 4300 N N . ASP A 1 571 ? 9.723 -17.746 7.356 1.00 96.06 571 ASP A N 1
ATOM 4301 C CA . ASP A 1 571 ? 9.356 -16.748 8.349 1.00 96.06 571 ASP A CA 1
ATOM 4302 C C . ASP A 1 571 ? 10.177 -15.468 8.130 1.00 96.06 571 ASP A C 1
ATOM 4304 O O . ASP A 1 571 ? 11.257 -15.309 8.707 1.00 96.06 571 ASP A O 1
ATOM 4308 N N . CYS A 1 572 ? 9.692 -14.596 7.242 1.00 96.81 572 CYS A N 1
ATOM 4309 C CA . CYS A 1 572 ? 10.425 -13.413 6.782 1.00 96.81 572 CYS A CA 1
ATOM 4310 C C . CYS A 1 572 ? 9.606 -12.115 6.686 1.00 96.81 572 CYS A C 1
ATOM 4312 O O . CYS A 1 572 ? 10.159 -11.097 6.274 1.00 96.81 572 CYS A O 1
ATOM 4314 N N . LEU A 1 573 ? 8.321 -12.114 7.063 1.00 98.12 573 LEU A N 1
ATOM 4315 C CA . LEU A 1 573 ? 7.439 -10.941 6.951 1.00 98.12 573 LEU A CA 1
ATOM 4316 C C . LEU A 1 573 ? 7.691 -9.925 8.076 1.00 98.12 573 LEU A C 1
ATOM 4318 O O . LEU A 1 573 ? 6.932 -9.808 9.046 1.00 98.12 573 LEU A O 1
ATOM 4322 N N . PHE A 1 574 ? 8.806 -9.211 7.931 1.00 98.50 574 PHE A N 1
ATOM 4323 C CA . PHE A 1 574 ? 9.286 -8.181 8.842 1.00 98.50 574 PHE A CA 1
ATOM 4324 C C . PHE A 1 574 ? 9.442 -6.829 8.144 1.00 98.50 574 PHE A C 1
ATOM 4326 O O . PHE A 1 574 ? 9.635 -6.754 6.934 1.00 98.50 574 PHE A O 1
ATOM 4333 N N . LEU A 1 575 ? 9.422 -5.759 8.927 1.00 98.75 575 LEU A N 1
ATOM 4334 C CA . LEU A 1 575 ? 9.772 -4.412 8.500 1.00 98.75 575 LEU A CA 1
ATOM 4335 C C . LEU A 1 575 ? 10.709 -3.748 9.508 1.00 98.75 575 LEU A C 1
ATOM 4337 O O . LEU A 1 575 ? 10.907 -4.232 10.628 1.00 98.75 575 LEU A O 1
ATOM 4341 N N . ASN A 1 576 ? 11.301 -2.640 9.082 1.00 98.69 576 ASN A N 1
ATOM 4342 C CA . ASN A 1 576 ? 12.221 -1.834 9.869 1.00 98.69 576 ASN A CA 1
ATOM 4343 C C . ASN A 1 576 ? 11.760 -0.376 9.839 1.00 98.69 576 ASN A C 1
ATOM 4345 O O . ASN A 1 576 ? 11.343 0.097 8.785 1.00 98.69 576 ASN A O 1
ATOM 4349 N N . VAL A 1 577 ? 11.851 0.322 10.970 1.00 98.75 577 VAL A N 1
ATOM 4350 C CA . VAL A 1 577 ? 11.445 1.720 11.141 1.00 98.75 577 VAL A CA 1
ATOM 4351 C C . VAL A 1 577 ? 12.631 2.551 11.627 1.00 98.75 577 VAL A C 1
ATOM 4353 O O . VAL A 1 577 ? 13.332 2.168 12.566 1.00 98.75 577 VAL A O 1
ATOM 4356 N N . PHE A 1 578 ? 12.829 3.703 10.993 1.00 98.44 578 PHE A N 1
ATOM 4357 C CA . PHE A 1 578 ? 13.843 4.704 11.306 1.00 98.44 578 PHE A CA 1
ATOM 4358 C C . PHE A 1 578 ? 13.119 6.021 11.585 1.00 98.44 578 PHE A C 1
ATOM 4360 O O . PHE A 1 578 ? 12.477 6.569 10.689 1.00 98.44 578 PHE A O 1
ATOM 4367 N N . THR A 1 579 ? 13.191 6.524 12.816 1.00 97.06 579 THR A N 1
ATOM 4368 C CA . THR A 1 579 ? 12.479 7.745 13.220 1.00 97.06 579 THR A CA 1
ATOM 4369 C C . THR A 1 579 ? 13.433 8.747 13.873 1.00 97.06 579 THR A C 1
ATOM 4371 O O . THR A 1 579 ? 14.334 8.327 14.600 1.00 97.06 579 THR A O 1
ATOM 4374 N N . PRO A 1 580 ? 13.301 10.062 13.628 1.00 96.25 580 PRO A N 1
ATOM 4375 C CA . PRO A 1 580 ? 14.131 11.068 14.286 1.00 96.25 580 PRO A CA 1
ATOM 4376 C C . PRO A 1 580 ? 14.025 11.024 15.815 1.00 96.25 580 PRO A C 1
ATOM 4378 O O . PRO A 1 580 ? 12.928 11.083 16.379 1.00 96.25 580 PRO A O 1
ATOM 4381 N N . SER A 1 581 ? 15.170 10.966 16.501 1.00 92.56 581 SER A N 1
ATOM 4382 C CA . SER A 1 581 ? 15.214 10.948 17.964 1.00 92.56 581 SER A CA 1
ATOM 4383 C C . SER A 1 581 ? 14.643 12.245 18.535 1.00 92.56 581 SER A C 1
ATOM 4385 O O . SER A 1 581 ? 15.070 13.345 18.181 1.00 92.56 581 SER A O 1
ATOM 4387 N N . GLY A 1 582 ? 13.697 12.125 19.467 1.00 82.81 582 GLY A N 1
ATOM 4388 C CA . GLY A 1 582 ? 13.079 13.281 20.122 1.00 82.81 582 GLY A CA 1
ATOM 4389 C C . GLY A 1 582 ? 12.107 14.078 19.244 1.00 82.81 582 GLY A C 1
ATOM 4390 O O . GLY A 1 582 ? 11.801 15.220 19.590 1.00 82.81 582 GLY A O 1
ATOM 4391 N N . ALA A 1 583 ? 11.616 13.507 18.136 1.00 84.62 583 ALA A N 1
ATOM 4392 C CA . ALA A 1 583 ? 10.523 14.097 17.364 1.00 84.62 583 ALA A CA 1
ATOM 4393 C C . ALA A 1 583 ? 9.296 14.373 18.257 1.00 84.62 583 ALA A C 1
ATOM 4395 O O . ALA A 1 583 ? 8.926 13.557 19.100 1.00 84.62 583 ALA A O 1
ATOM 4396 N N . THR A 1 584 ? 8.675 15.544 18.084 1.00 72.62 584 THR A N 1
ATOM 4397 C CA . THR A 1 584 ? 7.570 16.032 18.933 1.00 72.62 584 THR A CA 1
ATOM 4398 C C . THR A 1 584 ? 6.223 16.131 18.213 1.00 72.62 584 THR A C 1
ATOM 4400 O O . THR A 1 584 ? 5.228 16.490 18.841 1.00 72.62 584 THR A O 1
ATOM 4403 N N . GLY A 1 585 ? 6.169 15.823 16.915 1.00 73.88 585 GLY A N 1
ATOM 4404 C CA . GLY A 1 585 ? 4.953 15.876 16.103 1.00 73.88 585 GLY A CA 1
ATOM 4405 C C . GLY A 1 585 ? 4.947 14.814 15.001 1.00 73.88 585 GLY A C 1
ATOM 4406 O O . GLY A 1 585 ? 5.992 14.212 14.747 1.00 73.88 585 GLY A O 1
ATOM 4407 N N . PRO A 1 586 ? 3.786 14.576 14.365 1.00 90.56 586 PRO A N 1
ATOM 4408 C CA . PRO A 1 586 ? 3.655 13.582 13.308 1.00 90.56 586 PRO A CA 1
ATOM 4409 C C . PRO A 1 586 ? 4.413 14.039 12.052 1.00 90.56 586 PRO A C 1
ATOM 4411 O O . PRO A 1 586 ? 4.226 15.154 11.559 1.00 90.56 586 PRO A O 1
ATOM 4414 N N . LEU A 1 587 ? 5.304 13.184 11.560 1.00 97.06 587 LEU A N 1
ATOM 4415 C CA . LEU A 1 587 ? 6.168 13.426 10.408 1.00 97.06 587 LEU A CA 1
ATOM 4416 C C . LEU A 1 587 ? 5.677 12.640 9.185 1.00 97.06 587 LEU A C 1
ATOM 4418 O O . LEU A 1 587 ? 5.169 11.536 9.353 1.00 97.06 587 LEU A O 1
ATOM 4422 N N . PRO A 1 588 ? 5.887 13.128 7.950 1.00 98.75 588 PRO A N 1
ATOM 4423 C CA . PRO A 1 588 ? 5.708 12.322 6.742 1.00 98.75 588 PRO A CA 1
ATOM 4424 C C . PRO A 1 588 ? 6.358 10.951 6.854 1.00 98.75 588 PRO A C 1
ATOM 4426 O O . PRO A 1 588 ? 7.379 10.793 7.525 1.00 98.75 588 PRO A O 1
ATOM 4429 N N . VAL A 1 589 ? 5.793 9.976 6.154 1.00 98.88 589 VAL A N 1
ATOM 4430 C CA . VAL A 1 589 ? 6.296 8.605 6.158 1.00 98.88 589 VAL A CA 1
ATOM 4431 C C . VAL A 1 589 ? 6.768 8.242 4.761 1.00 98.88 589 VAL A C 1
ATOM 4433 O O . VAL A 1 589 ? 6.028 8.378 3.791 1.00 98.88 589 VAL A O 1
ATOM 4436 N N . TYR A 1 590 ? 7.995 7.750 4.670 1.00 98.88 590 TYR A N 1
ATOM 4437 C CA . TYR A 1 590 ? 8.575 7.163 3.474 1.00 98.88 590 TYR A CA 1
ATOM 4438 C C . TYR A 1 590 ? 8.620 5.643 3.628 1.00 98.88 590 TYR A C 1
ATOM 4440 O O . TYR A 1 590 ? 9.261 5.143 4.553 1.00 98.88 590 TYR A O 1
ATOM 4448 N N . VAL A 1 591 ? 7.955 4.906 2.740 1.00 98.94 591 VAL A N 1
ATOM 4449 C CA . VAL A 1 591 ? 7.920 3.438 2.758 1.00 98.94 591 VAL A CA 1
ATOM 4450 C C . VAL A 1 591 ? 8.665 2.890 1.548 1.00 98.94 591 VAL A C 1
ATOM 4452 O O . VAL A 1 591 ? 8.256 3.109 0.414 1.00 98.94 591 VAL A O 1
ATOM 4455 N N . TRP A 1 592 ? 9.739 2.148 1.794 1.00 98.62 592 TRP A N 1
ATOM 4456 C CA . TRP A 1 592 ? 10.579 1.522 0.783 1.00 98.62 592 TRP A CA 1
ATOM 4457 C C . TRP A 1 592 ? 10.191 0.067 0.518 1.00 98.62 592 TRP A C 1
ATOM 4459 O O . TRP A 1 592 ? 10.193 -0.768 1.433 1.00 98.62 592 TRP A O 1
ATOM 4469 N N . ILE A 1 593 ? 9.948 -0.237 -0.758 1.00 98.75 593 ILE A N 1
ATOM 4470 C CA . ILE A 1 593 ? 9.711 -1.572 -1.303 1.00 98.75 593 ILE A CA 1
ATOM 4471 C C . ILE A 1 593 ? 10.911 -1.953 -2.176 1.00 98.75 593 ILE A C 1
ATOM 4473 O O . ILE A 1 593 ? 11.155 -1.350 -3.217 1.00 98.75 593 ILE A O 1
ATOM 4477 N N . HIS A 1 594 ? 11.669 -2.967 -1.761 1.00 97.75 594 HIS A N 1
ATOM 4478 C CA . HIS A 1 594 ? 12.891 -3.352 -2.468 1.00 97.75 594 HIS A CA 1
ATOM 4479 C C . HIS A 1 594 ? 12.626 -4.032 -3.826 1.00 97.75 594 HIS A C 1
ATOM 4481 O O . HIS A 1 594 ? 11.644 -4.759 -3.998 1.00 97.75 594 HIS A O 1
ATOM 4487 N N . GLY A 1 595 ? 13.566 -3.863 -4.760 1.00 96.06 595 GLY A N 1
ATOM 4488 C CA . GLY A 1 595 ? 13.615 -4.560 -6.046 1.00 96.06 595 GLY A CA 1
ATOM 4489 C C . GLY A 1 595 ? 14.140 -5.998 -5.979 1.00 96.06 595 GLY A C 1
ATOM 4490 O O . GLY A 1 595 ? 14.159 -6.621 -4.914 1.00 96.06 595 GLY A O 1
ATOM 4491 N N . GLY A 1 596 ? 14.586 -6.504 -7.137 1.00 93.44 596 GLY A N 1
ATOM 4492 C CA . GLY A 1 596 ? 15.169 -7.846 -7.306 1.00 93.44 596 GLY A CA 1
ATOM 4493 C C . GLY A 1 596 ? 14.355 -8.812 -8.179 1.00 93.44 596 GLY A C 1
ATOM 4494 O O . GLY A 1 596 ? 14.406 -10.027 -7.976 1.00 93.44 596 GLY A O 1
ATOM 4495 N N . GLY A 1 597 ? 13.586 -8.284 -9.137 1.00 93.94 597 GLY A N 1
ATOM 4496 C CA . GLY A 1 597 ? 12.845 -9.074 -10.129 1.00 93.94 597 GLY A CA 1
ATOM 4497 C C . GLY A 1 597 ? 11.830 -10.054 -9.543 1.00 93.94 597 GLY A C 1
ATOM 4498 O O . GLY A 1 597 ? 11.631 -11.126 -10.102 1.00 93.94 597 GLY A O 1
ATOM 4499 N N . TYR A 1 598 ? 11.250 -9.740 -8.376 1.00 97.12 598 TYR A N 1
ATOM 4500 C CA . TYR A 1 598 ? 10.293 -10.588 -7.640 1.00 97.12 598 TYR A CA 1
ATOM 4501 C C . TYR A 1 598 ? 10.854 -11.927 -7.126 1.00 97.12 598 TYR A C 1
ATOM 4503 O O . TYR A 1 598 ? 10.181 -12.660 -6.400 1.00 97.12 598 TYR A O 1
ATOM 4511 N N . GLY A 1 599 ? 12.105 -12.248 -7.459 1.00 93.94 599 GLY A N 1
ATOM 4512 C CA . GLY A 1 599 ? 12.804 -13.448 -7.019 1.00 93.94 599 GLY A CA 1
ATOM 4513 C C . GLY A 1 599 ? 13.897 -13.180 -5.991 1.00 93.94 599 GLY A C 1
ATOM 4514 O O . GLY A 1 599 ? 14.257 -14.082 -5.245 1.00 93.94 599 GLY A O 1
ATOM 4515 N N . GLN A 1 600 ? 14.445 -11.971 -5.923 1.00 91.25 600 GLN A N 1
ATOM 4516 C CA . GLN A 1 600 ? 15.570 -11.634 -5.052 1.00 91.25 600 GLN A CA 1
ATOM 4517 C C . GLN A 1 600 ? 15.332 -10.316 -4.310 1.00 91.25 600 GLN A C 1
ATOM 4519 O O . GLN A 1 600 ? 14.375 -9.603 -4.588 1.00 91.25 600 GLN A O 1
ATOM 4524 N N . GLY A 1 601 ? 16.212 -9.999 -3.363 1.00 92.44 601 GLY A N 1
ATOM 4525 C CA . GLY A 1 601 ? 16.199 -8.740 -2.624 1.00 92.44 601 GLY A CA 1
ATOM 4526 C C . GLY A 1 601 ? 15.813 -8.900 -1.156 1.00 92.44 601 GLY A C 1
ATOM 4527 O O . GLY A 1 601 ? 15.536 -10.002 -0.670 1.00 92.44 601 GLY A O 1
ATOM 4528 N N . ASN A 1 602 ? 15.892 -7.785 -0.430 1.00 94.12 602 ASN A N 1
ATOM 4529 C CA . ASN A 1 602 ? 15.477 -7.681 0.963 1.00 94.12 602 ASN A CA 1
ATOM 4530 C C . ASN A 1 602 ? 15.250 -6.213 1.380 1.00 94.12 602 ASN A C 1
ATOM 4532 O O . ASN A 1 602 ? 15.890 -5.299 0.873 1.00 94.12 602 ASN A O 1
ATOM 4536 N N . GLY A 1 603 ? 14.389 -6.002 2.366 1.00 93.44 603 GLY A N 1
ATOM 4537 C CA . GLY A 1 603 ? 14.062 -4.746 3.028 1.00 93.44 603 GLY A CA 1
ATOM 4538 C C . GLY A 1 603 ? 14.995 -4.378 4.179 1.00 93.44 603 GLY A C 1
ATOM 4539 O O . GLY A 1 603 ? 14.549 -3.728 5.117 1.00 93.44 603 GLY A O 1
ATOM 4540 N N . ARG A 1 604 ? 16.273 -4.786 4.155 1.00 93.94 604 ARG A N 1
ATOM 4541 C CA . ARG A 1 604 ? 17.291 -4.326 5.129 1.00 93.94 604 ARG A CA 1
ATOM 4542 C C . ARG A 1 604 ? 18.002 -3.047 4.677 1.00 93.94 604 ARG A C 1
ATOM 4544 O O . ARG A 1 604 ? 19.096 -2.757 5.156 1.00 93.94 604 ARG A O 1
ATOM 4551 N N . GLN A 1 605 ? 17.408 -2.322 3.730 1.00 93.94 605 GLN A N 1
ATOM 4552 C CA . GLN A 1 605 ? 17.925 -1.050 3.248 1.00 93.94 605 GLN A CA 1
ATOM 4553 C C . GLN A 1 605 ? 18.085 -0.078 4.422 1.00 93.94 605 GLN A C 1
ATOM 4555 O O . GLN A 1 605 ? 17.149 0.122 5.198 1.00 93.94 605 GLN A O 1
ATOM 4560 N N . ASP A 1 606 ? 19.273 0.509 4.554 1.00 94.25 606 ASP A N 1
ATOM 4561 C CA . ASP A 1 606 ? 19.511 1.564 5.533 1.00 94.25 606 ASP A CA 1
ATOM 4562 C C . ASP A 1 606 ? 19.029 2.895 4.951 1.00 94.25 606 ASP A C 1
ATOM 4564 O O . ASP A 1 606 ? 19.444 3.289 3.859 1.00 94.25 606 ASP A O 1
ATOM 4568 N N . LEU A 1 607 ? 18.122 3.554 5.670 1.00 96.62 607 LEU A N 1
ATOM 4569 C CA . LEU A 1 607 ? 17.517 4.827 5.276 1.00 96.62 607 LEU A CA 1
ATOM 4570 C C . LEU A 1 607 ? 18.166 6.024 5.990 1.00 96.62 607 LEU A C 1
ATOM 4572 O O . LEU A 1 607 ? 17.758 7.163 5.769 1.00 96.62 607 LEU A O 1
ATOM 4576 N N . THR A 1 608 ? 19.177 5.788 6.833 1.00 95.69 608 THR A N 1
ATOM 4577 C CA . THR A 1 608 ? 19.785 6.808 7.700 1.00 95.69 608 THR A CA 1
ATOM 4578 C C . THR A 1 608 ? 20.325 8.002 6.915 1.00 95.69 608 THR A C 1
ATOM 4580 O O . THR A 1 608 ? 19.936 9.134 7.197 1.00 95.69 608 THR A O 1
ATOM 4583 N N . ALA A 1 609 ? 21.167 7.766 5.901 1.00 94.06 609 ALA A N 1
ATOM 4584 C CA . ALA A 1 609 ? 21.762 8.841 5.104 1.00 94.06 609 ALA A CA 1
ATOM 4585 C C . ALA A 1 609 ? 20.690 9.676 4.388 1.00 94.06 609 ALA A C 1
ATOM 4587 O O . ALA A 1 609 ? 20.738 10.904 4.399 1.00 94.06 609 ALA A O 1
ATOM 4588 N N . PHE A 1 610 ? 19.671 9.016 3.832 1.00 97.00 610 PHE A N 1
ATOM 4589 C CA . PHE A 1 610 ? 18.562 9.682 3.153 1.00 97.00 610 PHE A CA 1
ATOM 4590 C C . PHE A 1 610 ? 17.753 10.583 4.098 1.00 97.00 610 PHE A C 1
ATOM 4592 O O . PHE A 1 610 ? 17.457 11.730 3.753 1.00 97.00 610 PHE A O 1
ATOM 4599 N N . ILE A 1 611 ? 17.438 10.095 5.302 1.00 97.62 611 ILE A N 1
ATOM 4600 C CA . ILE A 1 611 ? 16.724 10.862 6.332 1.00 97.62 611 ILE A CA 1
ATOM 4601 C C . ILE A 1 611 ? 17.586 12.042 6.814 1.00 97.62 611 ILE A C 1
ATOM 4603 O O . ILE A 1 611 ? 17.105 13.174 6.873 1.00 97.62 611 ILE A O 1
ATOM 4607 N N . ASN A 1 612 ? 18.871 11.805 7.102 1.00 95.75 612 ASN A N 1
ATOM 4608 C CA . ASN A 1 612 ? 19.799 12.827 7.594 1.00 95.75 612 ASN A CA 1
ATOM 4609 C C . ASN A 1 612 ? 20.049 13.940 6.569 1.00 95.75 612 ASN A C 1
ATOM 4611 O O . ASN A 1 612 ? 20.001 15.117 6.929 1.00 95.75 612 ASN A O 1
ATOM 4615 N N . THR A 1 613 ? 20.255 13.602 5.291 1.00 95.62 613 THR A N 1
ATOM 4616 C CA . THR A 1 613 ? 20.423 14.612 4.235 1.00 95.62 613 THR A CA 1
ATOM 4617 C C . THR A 1 613 ? 19.190 15.498 4.101 1.00 95.62 613 THR A C 1
ATOM 4619 O O . THR A 1 613 ? 19.329 16.649 3.696 1.00 95.62 613 THR A O 1
ATOM 4622 N N . ASN A 1 614 ? 18.009 15.004 4.481 1.00 96.88 614 ASN A N 1
ATOM 4623 C CA . ASN A 1 614 ? 16.734 15.720 4.463 1.00 96.88 614 ASN A CA 1
ATOM 4624 C C . ASN A 1 614 ? 16.330 16.293 5.831 1.00 96.88 614 ASN A C 1
ATOM 4626 O O . ASN A 1 614 ? 15.144 16.386 6.143 1.00 96.88 614 ASN A O 1
ATOM 4630 N N . ASP A 1 615 ? 17.312 16.687 6.645 1.00 95.06 615 ASP A N 1
ATOM 4631 C CA . ASP A 1 615 ? 17.118 17.359 7.937 1.00 95.06 615 ASP A CA 1
ATOM 4632 C C . ASP A 1 615 ? 16.248 16.573 8.930 1.00 95.06 615 ASP A C 1
ATOM 4634 O O . ASP A 1 615 ? 15.585 17.165 9.782 1.00 95.06 615 ASP A O 1
ATOM 4638 N N . ASN A 1 616 ? 16.239 15.240 8.829 1.00 95.88 616 ASN A N 1
ATOM 4639 C CA . ASN A 1 616 ? 15.409 14.366 9.657 1.00 95.88 616 ASN A CA 1
ATOM 4640 C C . ASN A 1 616 ? 13.907 14.705 9.572 1.00 95.88 616 ASN A C 1
ATOM 4642 O O . ASN A 1 616 ? 13.186 14.636 10.565 1.00 95.88 616 ASN A O 1
ATOM 4646 N N . ALA A 1 617 ? 13.429 15.098 8.388 1.00 96.44 617 ALA A N 1
ATOM 4647 C CA . ALA A 1 617 ? 12.073 15.618 8.202 1.00 96.44 617 ALA A CA 1
ATOM 4648 C C . ALA A 1 617 ? 10.970 14.551 8.046 1.00 96.44 617 ALA A C 1
ATOM 4650 O O . ALA A 1 617 ? 9.804 14.918 7.913 1.00 96.44 617 ALA A O 1
ATOM 4651 N N . PHE A 1 618 ? 11.299 13.255 8.032 1.00 98.38 618 PHE A N 1
ATOM 4652 C CA . PHE A 1 618 ? 10.338 12.163 7.833 1.00 98.38 618 PHE A CA 1
ATOM 4653 C C . PHE A 1 618 ? 10.763 10.863 8.534 1.00 98.38 618 PHE A C 1
ATOM 4655 O O . PHE A 1 618 ? 11.935 10.671 8.860 1.00 98.38 618 PHE A O 1
ATOM 4662 N N . VAL A 1 619 ? 9.796 9.967 8.752 1.00 98.69 619 VAL A N 1
ATOM 4663 C CA . VAL A 1 619 ? 10.004 8.589 9.225 1.00 98.69 619 VAL A CA 1
ATOM 4664 C C . VAL A 1 619 ? 10.240 7.677 8.026 1.00 98.69 619 VAL A C 1
ATOM 4666 O O . VAL A 1 619 ? 9.509 7.747 7.041 1.00 98.69 619 VAL A O 1
ATOM 4669 N N . GLY A 1 620 ? 11.241 6.803 8.105 1.00 98.69 620 GLY A N 1
ATOM 4670 C CA . GLY A 1 620 ? 11.517 5.787 7.089 1.00 98.69 620 GLY A CA 1
ATOM 4671 C C . GLY A 1 620 ? 11.036 4.402 7.511 1.00 98.69 620 GLY A C 1
ATOM 4672 O O . GLY A 1 620 ? 11.267 3.985 8.646 1.00 98.69 620 GLY A O 1
ATOM 4673 N N . VAL A 1 621 ? 10.422 3.663 6.589 1.00 98.88 621 VAL A N 1
ATOM 4674 C CA . VAL A 1 621 ? 10.005 2.267 6.761 1.00 98.88 621 VAL A CA 1
ATOM 4675 C C . VAL A 1 621 ? 10.558 1.438 5.608 1.00 98.88 621 VAL A C 1
ATOM 4677 O O . VAL A 1 621 ? 10.368 1.802 4.457 1.00 98.88 621 VAL A O 1
ATOM 4680 N N . ALA A 1 622 ? 11.213 0.313 5.887 1.00 98.62 622 ALA A N 1
ATOM 4681 C CA . ALA A 1 622 ? 11.661 -0.636 4.864 1.00 98.62 622 ALA A CA 1
ATOM 4682 C C . ALA A 1 622 ? 11.013 -2.003 5.104 1.00 98.62 622 ALA A C 1
ATOM 4684 O O . ALA A 1 622 ? 11.109 -2.537 6.213 1.00 98.62 622 ALA A O 1
ATOM 4685 N N . ILE A 1 623 ? 10.353 -2.563 4.085 1.00 98.62 623 ILE A N 1
ATOM 4686 C CA . ILE A 1 623 ? 9.530 -3.775 4.230 1.00 98.62 623 ILE A CA 1
ATOM 4687 C C . ILE A 1 623 ? 10.143 -4.989 3.525 1.00 98.62 623 ILE A C 1
ATOM 4689 O O . ILE A 1 623 ? 10.759 -4.868 2.468 1.00 98.62 623 ILE A O 1
ATOM 4693 N N . GLN A 1 624 ? 9.950 -6.173 4.104 1.00 97.75 624 GLN A N 1
ATOM 4694 C CA . GLN A 1 624 ? 10.158 -7.462 3.442 1.00 97.75 624 GLN A CA 1
ATOM 4695 C C . GLN A 1 624 ? 8.857 -7.934 2.787 1.00 97.75 624 GLN A C 1
ATOM 4697 O O . GLN A 1 624 ? 7.778 -7.713 3.333 1.00 97.75 624 GLN A O 1
ATOM 4702 N N . TYR A 1 625 ? 8.956 -8.676 1.687 1.00 98.69 625 TYR A N 1
ATOM 4703 C CA . TYR A 1 625 ? 7.834 -9.411 1.098 1.00 98.69 625 TYR A CA 1
ATOM 4704 C C . TYR A 1 625 ? 8.314 -10.751 0.524 1.00 98.69 625 TYR A C 1
ATOM 4706 O O . TYR A 1 625 ? 9.504 -10.916 0.240 1.00 98.69 625 TYR A O 1
ATOM 4714 N N . ARG A 1 626 ? 7.416 -11.742 0.395 1.00 98.62 626 ARG A N 1
ATOM 4715 C CA . ARG A 1 626 ? 7.780 -13.063 -0.153 1.00 98.62 626 ARG A CA 1
ATOM 4716 C C . ARG A 1 626 ? 8.280 -12.956 -1.597 1.00 98.62 626 ARG A C 1
ATOM 4718 O O . ARG A 1 626 ? 7.870 -12.087 -2.349 1.00 98.62 626 ARG A O 1
ATOM 4725 N N . LEU A 1 627 ? 9.139 -13.882 -2.012 1.00 97.69 627 LEU A N 1
ATOM 4726 C CA . LEU A 1 627 ? 9.769 -13.879 -3.337 1.00 97.69 627 LEU A CA 1
ATOM 4727 C C . LEU A 1 627 ? 9.641 -15.250 -4.010 1.00 97.69 627 LEU A C 1
ATOM 4729 O O . LEU A 1 627 ? 9.301 -16.247 -3.361 1.00 97.69 627 LEU A O 1
ATOM 4733 N N . GLY A 1 628 ? 9.909 -15.307 -5.316 1.00 96.31 628 GLY A N 1
ATOM 4734 C CA . GLY A 1 628 ? 9.894 -16.542 -6.102 1.00 96.31 628 GLY A CA 1
ATOM 4735 C C . GLY A 1 628 ? 8.576 -17.308 -5.966 1.00 96.31 628 GLY A C 1
ATOM 4736 O O . GLY A 1 628 ? 7.506 -16.712 -5.839 1.00 96.31 628 GLY A O 1
ATOM 4737 N N . ALA A 1 629 ? 8.645 -18.640 -5.919 1.00 97.44 629 ALA A N 1
ATOM 4738 C CA . ALA A 1 629 ? 7.456 -19.475 -5.753 1.00 97.44 629 ALA A CA 1
ATOM 4739 C C . ALA A 1 629 ? 6.709 -19.217 -4.427 1.00 97.44 629 ALA A C 1
ATOM 4741 O O . ALA A 1 629 ? 5.510 -19.444 -4.333 1.00 97.44 629 ALA A O 1
ATOM 4742 N N . PHE A 1 630 ? 7.363 -18.720 -3.375 1.00 97.94 630 PHE A N 1
ATOM 4743 C CA . PHE A 1 630 ? 6.657 -18.444 -2.117 1.00 97.94 630 PHE A CA 1
ATOM 4744 C C . PHE A 1 630 ? 5.731 -17.228 -2.212 1.00 97.94 630 PHE A C 1
ATOM 4746 O O . PHE A 1 630 ? 4.730 -17.171 -1.496 1.00 97.94 630 PHE A O 1
ATOM 4753 N N . GLY A 1 631 ? 6.078 -16.266 -3.070 1.00 97.69 631 GLY A N 1
ATOM 4754 C CA . GLY A 1 631 ? 5.352 -15.011 -3.246 1.00 97.69 631 GLY A CA 1
ATOM 4755 C C . GLY A 1 631 ? 4.454 -14.956 -4.481 1.00 97.69 631 GLY A C 1
ATOM 4756 O O . GLY A 1 631 ? 3.413 -14.302 -4.449 1.00 97.69 631 GLY A O 1
ATOM 4757 N N . PHE A 1 632 ? 4.845 -15.647 -5.552 1.00 98.25 632 PHE A N 1
ATOM 4758 C CA . PHE A 1 632 ? 4.288 -15.464 -6.897 1.00 98.25 632 PHE A CA 1
ATOM 4759 C C . PHE A 1 632 ? 3.937 -16.789 -7.593 1.00 98.25 632 PHE A C 1
ATOM 4761 O O . PHE A 1 632 ? 3.835 -16.847 -8.817 1.00 98.25 632 PHE A O 1
ATOM 4768 N N . LEU A 1 633 ? 3.756 -17.881 -6.840 1.00 97.88 633 LEU A N 1
ATOM 4769 C CA . LEU A 1 633 ? 3.208 -19.111 -7.415 1.00 97.88 633 LEU A CA 1
ATOM 4770 C C . LEU A 1 633 ? 1.784 -18.852 -7.905 1.00 97.88 633 LEU A C 1
ATOM 4772 O O . LEU A 1 633 ? 0.967 -18.277 -7.188 1.00 97.88 633 LEU A O 1
ATOM 4776 N N . SER A 1 634 ? 1.489 -19.288 -9.125 1.00 95.38 634 SER A N 1
ATOM 4777 C CA . SER A 1 634 ? 0.225 -18.969 -9.768 1.00 95.38 634 SER A CA 1
ATOM 4778 C C . SER A 1 634 ? -0.246 -20.104 -10.667 1.00 95.38 634 SER A C 1
ATOM 4780 O O . SER A 1 634 ? 0.526 -20.667 -11.439 1.00 95.38 634 SER A O 1
ATOM 4782 N N . SER A 1 635 ? -1.507 -20.482 -10.499 1.00 91.56 635 SER A N 1
ATOM 4783 C CA . SER A 1 635 ? -2.257 -21.411 -11.342 1.00 91.56 635 SER A CA 1
ATOM 4784 C C . SER A 1 635 ? -3.729 -21.354 -10.932 1.00 91.56 635 SER A C 1
ATOM 4786 O O . SER A 1 635 ? -4.073 -20.796 -9.885 1.00 91.56 635 SER A O 1
ATOM 4788 N N . ASP A 1 636 ? -4.608 -22.002 -11.697 1.00 83.75 636 ASP A N 1
ATOM 4789 C CA . ASP A 1 636 ? -6.005 -22.196 -11.286 1.00 83.75 636 ASP A CA 1
ATOM 4790 C C . ASP A 1 636 ? -6.134 -22.905 -9.921 1.00 83.75 636 ASP A C 1
ATOM 4792 O O . ASP A 1 636 ? -6.994 -22.562 -9.108 1.00 83.75 636 ASP A O 1
ATOM 4796 N N . GLU A 1 637 ? -5.256 -23.870 -9.623 1.00 83.88 637 GLU A N 1
ATOM 4797 C CA . GLU A 1 637 ? -5.279 -24.569 -8.335 1.00 83.88 637 GLU A CA 1
ATOM 4798 C C . GLU A 1 637 ? -4.845 -23.654 -7.182 1.00 83.88 637 GLU A C 1
ATOM 4800 O O . GLU A 1 637 ? -5.476 -23.677 -6.123 1.00 83.88 637 GLU A O 1
ATOM 4805 N N . VAL A 1 638 ? -3.823 -22.815 -7.394 1.00 87.69 638 VAL A N 1
ATOM 4806 C CA . VAL A 1 638 ? -3.375 -21.839 -6.389 1.00 87.69 638 VAL A CA 1
ATOM 4807 C C . VAL A 1 638 ? -4.444 -20.783 -6.142 1.00 87.69 638 VAL A C 1
ATOM 4809 O O . VAL A 1 638 ? -4.724 -20.489 -4.989 1.00 87.69 638 VAL A O 1
ATOM 4812 N N . PHE A 1 639 ? -5.106 -20.268 -7.179 1.00 80.94 639 PHE A N 1
ATOM 4813 C CA . PHE A 1 639 ? -6.198 -19.303 -7.013 1.00 80.94 639 PHE A CA 1
ATOM 4814 C C . PHE A 1 639 ? -7.386 -19.875 -6.222 1.00 80.94 639 PHE A C 1
ATOM 4816 O O . PHE A 1 639 ? -8.022 -19.167 -5.446 1.00 80.94 639 PHE A O 1
ATOM 4823 N N . ARG A 1 640 ? -7.692 -21.171 -6.384 1.00 78.06 640 ARG A N 1
ATOM 4824 C CA . ARG A 1 640 ? -8.792 -21.829 -5.655 1.00 78.06 640 ARG A CA 1
ATOM 4825 C C . ARG A 1 640 ? -8.452 -22.211 -4.215 1.00 78.06 640 ARG A C 1
ATOM 4827 O O . ARG A 1 640 ? -9.364 -22.271 -3.392 1.00 78.06 640 ARG A O 1
ATOM 4834 N N . LYS A 1 641 ? -7.193 -22.552 -3.926 1.00 77.44 641 LYS A N 1
ATOM 4835 C CA . LYS A 1 641 ? -6.767 -23.111 -2.626 1.00 77.44 641 LYS A CA 1
ATOM 4836 C C . LYS A 1 641 ? -5.867 -22.183 -1.805 1.00 77.44 641 LYS A C 1
ATOM 4838 O O . LYS A 1 641 ? -5.605 -22.476 -0.639 1.00 77.44 641 LYS A O 1
ATOM 4843 N N . GLY A 1 642 ? -5.379 -21.105 -2.400 1.00 83.88 642 GLY A N 1
ATOM 4844 C CA . GLY A 1 642 ? -4.459 -20.148 -1.803 1.00 83.88 642 GLY A CA 1
ATOM 4845 C C . GLY A 1 642 ? -4.635 -18.750 -2.380 1.00 83.88 642 GLY A C 1
ATOM 4846 O O . GLY A 1 642 ? -5.743 -18.348 -2.725 1.00 83.88 642 GLY A O 1
ATOM 4847 N N . ALA A 1 643 ? -3.538 -18.005 -2.460 1.00 85.12 643 ALA A N 1
ATOM 4848 C CA . ALA A 1 643 ? -3.496 -16.666 -3.020 1.00 85.12 643 ALA A CA 1
ATOM 4849 C C . ALA A 1 643 ? -2.447 -16.592 -4.127 1.00 85.12 643 ALA A C 1
ATOM 4851 O O . ALA A 1 643 ? -1.263 -16.851 -3.908 1.00 85.12 643 ALA A O 1
ATOM 4852 N N . VAL A 1 644 ? -2.894 -16.185 -5.310 1.00 90.25 644 VAL A N 1
ATOM 4853 C CA . VAL A 1 644 ? -1.999 -15.664 -6.346 1.00 90.25 644 VAL A CA 1
ATOM 4854 C C . VAL A 1 644 ? -1.539 -14.266 -5.920 1.00 90.25 644 VAL A C 1
ATOM 4856 O O . VAL A 1 644 ? -2.222 -13.612 -5.132 1.00 90.25 644 VAL A O 1
ATOM 4859 N N . ASN A 1 645 ? -0.368 -13.817 -6.379 1.00 96.19 645 ASN A N 1
ATOM 4860 C CA . ASN A 1 645 ? 0.222 -12.534 -5.960 1.00 96.19 645 ASN A CA 1
ATOM 4861 C C . ASN A 1 645 ? 0.398 -12.379 -4.434 1.00 96.19 645 ASN A C 1
ATOM 4863 O O . ASN A 1 645 ? 0.332 -11.268 -3.907 1.00 96.19 645 ASN A O 1
ATOM 4867 N N . ALA A 1 646 ? 0.635 -13.473 -3.705 1.00 96.25 646 ALA A N 1
ATOM 4868 C CA . ALA A 1 646 ? 0.744 -13.469 -2.245 1.00 96.25 646 ALA A CA 1
ATOM 4869 C C . ALA A 1 646 ? 1.755 -12.429 -1.712 1.00 96.25 646 ALA A C 1
ATOM 4871 O O . ALA A 1 646 ? 1.521 -11.808 -0.680 1.00 96.25 646 ALA A O 1
ATOM 4872 N N . ALA A 1 647 ? 2.834 -12.188 -2.453 1.00 98.44 647 ALA A N 1
ATOM 4873 C CA . ALA A 1 647 ? 3.834 -11.162 -2.176 1.00 98.44 647 ALA A CA 1
ATOM 4874 C C . ALA A 1 647 ? 3.355 -9.711 -2.360 1.00 98.44 647 ALA A C 1
ATOM 4876 O O . ALA A 1 647 ? 3.711 -8.848 -1.563 1.00 98.44 647 ALA A O 1
ATOM 4877 N N . ILE A 1 648 ? 2.524 -9.430 -3.368 1.00 98.19 648 ILE A N 1
ATOM 4878 C CA . ILE A 1 648 ? 1.900 -8.103 -3.523 1.00 98.19 648 ILE A CA 1
ATOM 4879 C C . ILE A 1 648 ? 0.923 -7.855 -2.368 1.00 98.19 648 ILE A C 1
ATOM 4881 O O . ILE A 1 648 ? 0.840 -6.747 -1.837 1.00 98.19 648 ILE A O 1
ATOM 4885 N N . LEU A 1 649 ? 0.239 -8.911 -1.915 1.00 95.25 649 LEU A N 1
ATOM 4886 C CA . LEU A 1 649 ? -0.608 -8.852 -0.726 1.00 95.25 649 LEU A CA 1
ATOM 4887 C C . LEU A 1 649 ? 0.210 -8.654 0.561 1.00 95.25 649 LEU A C 1
ATOM 4889 O O . LEU A 1 649 ? -0.265 -7.953 1.450 1.00 95.25 649 LEU A O 1
ATOM 4893 N N . ASP A 1 650 ? 1.433 -9.195 0.665 1.00 98.56 650 ASP A N 1
ATOM 4894 C CA . ASP A 1 650 ? 2.350 -8.898 1.782 1.00 98.56 650 ASP A CA 1
ATOM 4895 C C . ASP A 1 650 ? 2.656 -7.403 1.861 1.00 98.56 650 ASP A C 1
ATOM 4897 O O . ASP A 1 650 ? 2.554 -6.807 2.931 1.00 98.56 650 ASP A O 1
ATOM 4901 N N . GLN A 1 651 ? 2.986 -6.785 0.726 1.00 98.69 651 GLN A N 1
ATOM 4902 C CA . GLN A 1 651 ? 3.266 -5.351 0.658 1.00 98.69 651 GLN A CA 1
ATOM 4903 C C . GLN A 1 651 ? 2.030 -4.528 1.028 1.00 98.69 651 GLN A C 1
ATOM 4905 O O . GLN A 1 651 ? 2.124 -3.626 1.856 1.00 98.69 651 GLN A O 1
ATOM 4910 N N . PHE A 1 652 ? 0.861 -4.882 0.487 1.00 95.50 652 PHE A N 1
ATOM 4911 C CA . PHE A 1 652 ? -0.407 -4.241 0.838 1.00 95.50 652 PHE A CA 1
ATOM 4912 C C . PHE A 1 652 ? -0.688 -4.332 2.345 1.00 95.50 652 PHE A C 1
ATOM 4914 O O . PHE A 1 652 ? -1.058 -3.344 2.977 1.00 95.50 652 PHE A O 1
ATOM 4921 N N . HIS A 1 653 ? -0.443 -5.497 2.951 1.00 90.56 653 HIS A N 1
ATOM 4922 C CA . HIS A 1 653 ? -0.604 -5.695 4.389 1.00 90.56 653 HIS A CA 1
ATOM 4923 C C . HIS A 1 653 ? 0.419 -4.902 5.215 1.00 90.56 653 HIS A C 1
ATOM 4925 O O . HIS A 1 653 ? 0.087 -4.394 6.283 1.00 90.56 653 HIS A O 1
ATOM 4931 N N . ALA A 1 654 ? 1.645 -4.729 4.715 1.00 96.38 654 ALA A N 1
ATOM 4932 C CA . ALA A 1 654 ? 2.627 -3.846 5.337 1.00 96.38 654 ALA A CA 1
ATOM 4933 C C . ALA A 1 654 ? 2.195 -2.369 5.272 1.00 96.38 654 ALA A C 1
ATOM 4935 O O . ALA A 1 654 ? 2.392 -1.638 6.240 1.00 96.38 654 ALA A O 1
ATOM 4936 N N . LEU A 1 655 ? 1.555 -1.925 4.184 1.00 94.75 655 LEU A N 1
ATOM 4937 C CA . LEU A 1 655 ? 0.985 -0.573 4.093 1.00 94.75 655 LEU A CA 1
ATOM 4938 C C . LEU A 1 655 ? -0.182 -0.376 5.067 1.00 94.75 655 LEU A C 1
ATOM 4940 O O . LEU A 1 655 ? -0.283 0.675 5.695 1.00 94.75 655 LEU A O 1
ATOM 4944 N N . GLN A 1 656 ? -1.017 -1.399 5.263 1.00 85.88 656 GLN A N 1
ATOM 4945 C CA . GLN A 1 656 ? -2.039 -1.382 6.314 1.00 85.88 656 GLN A CA 1
ATOM 4946 C C . GLN A 1 656 ? -1.410 -1.290 7.705 1.00 85.88 656 GLN A C 1
ATOM 4948 O O . GLN A 1 656 ? -1.849 -0.480 8.512 1.00 85.88 656 GLN A O 1
ATOM 4953 N N . TRP A 1 657 ? -0.332 -2.037 7.959 1.00 94.88 657 TRP A N 1
ATOM 4954 C CA . TRP A 1 657 ? 0.432 -1.915 9.201 1.00 94.88 657 TRP A CA 1
ATOM 4955 C C . TRP A 1 657 ? 0.977 -0.491 9.390 1.00 94.88 657 TRP A C 1
ATOM 4957 O O . TRP A 1 657 ? 0.917 0.047 10.492 1.00 94.88 657 TRP A O 1
ATOM 4967 N N . VAL A 1 658 ? 1.470 0.159 8.328 1.00 91.62 658 VAL A N 1
ATOM 4968 C CA . VAL A 1 658 ? 1.927 1.558 8.398 1.00 91.62 658 VAL A CA 1
ATOM 4969 C C . VAL A 1 658 ? 0.774 2.479 8.790 1.00 91.62 658 VAL A C 1
ATOM 4971 O O . VAL A 1 658 ? 0.913 3.222 9.758 1.00 91.62 658 VAL A O 1
ATOM 4974 N N . GLN A 1 659 ? -0.370 2.394 8.106 1.00 86.75 659 GLN A N 1
ATOM 4975 C CA . GLN A 1 659 ? -1.568 3.175 8.447 1.00 86.75 659 GLN A CA 1
ATOM 4976 C C . GLN A 1 659 ? -1.980 2.992 9.910 1.00 86.75 659 GLN A C 1
ATOM 4978 O O . GLN A 1 659 ? -2.354 3.935 10.606 1.00 86.75 659 GLN A O 1
ATOM 4983 N N . GLU A 1 660 ? -1.867 1.760 10.382 1.00 79.81 660 GLU A N 1
ATOM 4984 C CA . GLU A 1 660 ? -2.347 1.345 11.681 1.00 79.81 660 GLU A CA 1
ATOM 4985 C C . GLU A 1 660 ? -1.381 1.746 12.816 1.00 79.81 660 GLU A C 1
ATOM 4987 O O . GLU A 1 660 ? -1.822 2.261 13.841 1.00 79.81 660 GLU A O 1
ATOM 4992 N N . TYR A 1 661 ? -0.062 1.625 12.640 1.00 88.06 661 TYR A N 1
ATOM 4993 C CA . TYR A 1 661 ? 0.894 1.738 13.752 1.00 88.06 661 TYR A CA 1
ATOM 4994 C C . TYR A 1 661 ? 1.942 2.843 13.631 1.00 88.06 661 TYR A C 1
ATOM 4996 O O . TYR A 1 661 ? 2.603 3.145 14.627 1.00 88.06 661 TYR A O 1
ATOM 5004 N N . ILE A 1 662 ? 2.139 3.468 12.463 1.00 93.25 662 ILE A N 1
ATOM 5005 C CA . ILE A 1 662 ? 3.319 4.329 12.261 1.00 93.25 662 ILE A CA 1
ATOM 5006 C C . ILE A 1 662 ? 3.337 5.577 13.156 1.00 93.25 662 ILE A C 1
ATOM 5008 O O . ILE A 1 662 ? 4.404 6.088 13.493 1.00 93.25 662 ILE A O 1
ATOM 5012 N N . HIS A 1 663 ? 2.171 6.022 13.623 1.00 89.88 663 HIS A N 1
ATOM 5013 C CA . HIS A 1 663 ? 2.042 7.126 14.573 1.00 89.88 663 HIS A CA 1
ATOM 5014 C C . HIS A 1 663 ? 2.700 6.846 15.934 1.00 89.88 663 HIS A C 1
ATOM 5016 O O . HIS A 1 663 ? 3.132 7.781 16.605 1.00 89.88 663 HIS A O 1
ATOM 5022 N N . LEU A 1 664 ? 2.872 5.575 16.315 1.00 91.06 664 LEU A N 1
ATOM 5023 C CA . LEU A 1 664 ? 3.640 5.180 17.504 1.00 91.06 664 LEU A CA 1
ATOM 5024 C C . LEU A 1 664 ? 5.151 5.408 17.337 1.00 91.06 664 LEU A C 1
ATOM 5026 O O . LEU A 1 664 ? 5.889 5.437 18.319 1.00 91.06 664 LEU A O 1
ATOM 5030 N N . PHE A 1 665 ? 5.597 5.604 16.096 1.00 94.00 665 PHE A N 1
ATOM 5031 C CA . PHE A 1 665 ? 6.967 5.935 15.714 1.00 94.00 665 PHE A CA 1
ATOM 5032 C C . PHE A 1 665 ? 7.084 7.390 15.232 1.00 94.00 665 PHE A C 1
ATOM 5034 O O . PHE A 1 665 ? 8.022 7.721 14.508 1.00 94.00 665 PHE A O 1
ATOM 5041 N N . ASN A 1 666 ? 6.143 8.259 15.622 1.00 93.38 666 ASN A N 1
ATOM 5042 C CA . ASN A 1 666 ? 6.036 9.666 15.208 1.00 93.38 666 ASN A CA 1
ATOM 5043 C C . ASN A 1 666 ? 5.713 9.889 13.719 1.00 93.38 666 ASN A C 1
ATOM 5045 O O . ASN A 1 666 ? 5.902 10.994 13.219 1.00 93.38 666 ASN A O 1
ATOM 5049 N N . GLY A 1 667 ? 5.233 8.875 12.997 1.00 94.00 667 GLY A N 1
ATOM 5050 C CA . GLY A 1 667 ? 4.794 9.027 11.608 1.00 94.00 667 GLY A CA 1
ATOM 5051 C C . GLY A 1 667 ? 3.352 9.525 11.479 1.00 94.00 667 GLY A C 1
ATOM 5052 O O . GLY A 1 667 ? 2.505 9.265 12.326 1.00 94.00 667 GLY A O 1
ATOM 5053 N N . ASP A 1 668 ? 3.057 10.214 10.389 1.00 92.88 668 ASP A N 1
ATOM 5054 C CA . ASP A 1 668 ? 1.726 10.663 10.005 1.00 92.88 668 ASP A CA 1
ATOM 5055 C C . ASP A 1 668 ? 1.125 9.680 8.982 1.00 92.88 668 ASP A C 1
ATOM 5057 O O . ASP A 1 668 ? 1.548 9.682 7.819 1.00 92.88 668 ASP A O 1
ATOM 5061 N N . PRO A 1 669 ? 0.142 8.842 9.364 1.00 88.81 669 PRO A N 1
ATOM 5062 C CA . PRO A 1 669 ? -0.479 7.897 8.436 1.00 88.81 669 PRO A CA 1
ATOM 5063 C C . PRO A 1 669 ? -1.238 8.596 7.292 1.00 88.81 669 PRO A C 1
ATOM 5065 O O . PRO A 1 669 ? -1.426 8.005 6.231 1.00 88.81 669 PRO A O 1
ATOM 5068 N N . SER A 1 670 ? -1.599 9.878 7.435 1.00 88.75 670 SER A N 1
ATOM 5069 C CA . SER A 1 670 ? -2.230 10.654 6.357 1.00 88.75 670 SER A CA 1
ATOM 5070 C C . SER A 1 670 ? -1.235 11.202 5.326 1.00 88.75 670 SER A C 1
ATOM 5072 O O . SER A 1 670 ? -1.643 11.725 4.291 1.00 88.75 670 SER A O 1
ATOM 5074 N N . ARG A 1 671 ? 0.079 11.088 5.577 1.00 96.06 671 ARG A N 1
ATOM 5075 C CA . ARG A 1 671 ? 1.153 11.610 4.712 1.00 96.06 671 ARG A CA 1
ATOM 5076 C C . ARG A 1 671 ? 2.182 10.533 4.390 1.00 96.06 671 ARG A C 1
ATOM 5078 O O . ARG A 1 671 ? 3.375 10.679 4.664 1.00 96.06 671 ARG A O 1
ATOM 5085 N N . VAL A 1 672 ? 1.703 9.448 3.792 1.00 98.50 672 VAL A N 1
ATOM 5086 C CA . VAL A 1 672 ? 2.534 8.315 3.375 1.00 98.50 672 VAL A CA 1
ATOM 5087 C C . VAL A 1 672 ? 2.945 8.463 1.909 1.00 98.50 672 VAL A C 1
ATOM 5089 O O . VAL A 1 672 ? 2.108 8.685 1.031 1.00 98.50 672 VAL A O 1
ATOM 5092 N N . THR A 1 673 ? 4.245 8.320 1.661 1.00 98.94 673 THR A N 1
ATOM 5093 C CA . THR A 1 673 ? 4.858 8.174 0.340 1.00 98.94 673 THR A CA 1
ATOM 5094 C C . THR A 1 673 ? 5.389 6.753 0.200 1.00 98.94 673 THR A C 1
ATOM 5096 O O . THR A 1 673 ? 6.263 6.358 0.974 1.00 98.94 673 THR A O 1
ATOM 5099 N N . ILE A 1 674 ? 4.888 5.987 -0.768 1.00 98.88 674 ILE A N 1
ATOM 5100 C CA . ILE A 1 674 ? 5.454 4.676 -1.114 1.00 98.88 674 ILE A CA 1
ATOM 5101 C C . ILE A 1 674 ? 6.517 4.842 -2.200 1.00 98.88 674 ILE A C 1
ATOM 5103 O O . ILE A 1 674 ? 6.387 5.697 -3.069 1.00 98.88 674 ILE A O 1
ATOM 5107 N N . SER A 1 675 ? 7.586 4.057 -2.130 1.00 98.81 675 SER A N 1
ATOM 5108 C CA . SER A 1 675 ? 8.747 4.157 -3.015 1.00 98.81 675 SER A CA 1
ATOM 5109 C C . SER A 1 675 ? 9.270 2.777 -3.353 1.00 98.81 675 SER A C 1
ATOM 5111 O O . SER A 1 675 ? 9.279 1.894 -2.490 1.00 98.81 675 SER A O 1
ATOM 5113 N N . GLY A 1 676 ? 9.756 2.591 -4.573 1.00 98.38 676 GLY A N 1
ATOM 5114 C CA . GLY A 1 676 ? 10.376 1.334 -4.955 1.00 98.38 676 GLY A CA 1
ATOM 5115 C C . GLY A 1 676 ? 11.185 1.433 -6.237 1.00 98.38 676 GLY A C 1
ATOM 5116 O O . GLY A 1 676 ? 10.819 2.168 -7.154 1.00 98.38 676 GLY A O 1
ATOM 5117 N N . GLU A 1 677 ? 12.239 0.620 -6.299 1.00 97.62 677 GLU A N 1
ATOM 5118 C CA . GLU A 1 677 ? 13.111 0.460 -7.464 1.00 97.62 677 GLU A CA 1
ATOM 5119 C C . GLU A 1 677 ? 12.940 -0.917 -8.112 1.00 97.62 677 GLU A C 1
ATOM 5121 O O . GLU A 1 677 ? 12.675 -1.908 -7.420 1.00 97.62 677 GLU A O 1
ATOM 5126 N N . SER A 1 678 ? 13.048 -0.999 -9.443 1.00 97.50 678 SER A N 1
ATOM 5127 C CA . SER A 1 678 ? 12.965 -2.266 -10.184 1.00 97.50 678 SER A CA 1
ATOM 5128 C C . SER A 1 678 ? 11.640 -2.989 -9.907 1.00 97.50 678 SER A C 1
ATOM 5130 O O . SER A 1 678 ? 10.568 -2.406 -10.056 1.00 97.50 678 SER A O 1
ATOM 5132 N N . ALA A 1 679 ? 11.665 -4.251 -9.470 1.00 98.12 679 ALA A N 1
ATOM 5133 C CA . ALA A 1 679 ? 10.476 -4.985 -9.023 1.00 98.12 679 ALA A CA 1
ATOM 5134 C C . ALA A 1 679 ? 9.738 -4.310 -7.855 1.00 98.12 679 ALA A C 1
ATOM 5136 O O . ALA A 1 679 ? 8.534 -4.506 -7.703 1.00 98.12 679 ALA A O 1
ATOM 5137 N N . GLY A 1 680 ? 10.424 -3.497 -7.052 1.00 98.50 680 GLY A N 1
ATOM 5138 C CA . GLY A 1 680 ? 9.823 -2.620 -6.055 1.00 98.50 680 GLY A CA 1
ATOM 5139 C C . GLY A 1 680 ? 9.071 -1.462 -6.708 1.00 98.50 680 GLY A C 1
ATOM 5140 O O . GLY A 1 680 ? 7.952 -1.169 -6.310 1.00 98.50 680 GLY A O 1
ATOM 5141 N N . GLY A 1 681 ? 9.614 -0.871 -7.774 1.00 98.44 681 GLY A N 1
ATOM 5142 C CA . GLY A 1 681 ? 8.920 0.139 -8.581 1.00 98.44 681 GLY A CA 1
ATOM 5143 C C . GLY A 1 681 ? 7.713 -0.442 -9.321 1.00 98.44 681 GLY A C 1
ATOM 5144 O O . GLY A 1 681 ? 6.632 0.141 -9.311 1.00 98.44 681 GLY A O 1
ATOM 5145 N N . GLY A 1 682 ? 7.852 -1.649 -9.877 1.00 98.44 682 GLY A N 1
ATOM 5146 C CA . GLY A 1 682 ? 6.731 -2.411 -10.433 1.00 98.44 682 GLY A CA 1
ATOM 5147 C C . GLY A 1 682 ? 5.700 -2.778 -9.361 1.00 98.44 682 GLY A C 1
ATOM 5148 O O . GLY A 1 682 ? 4.501 -2.738 -9.604 1.00 98.44 682 GLY A O 1
ATOM 5149 N N . SER A 1 683 ? 6.143 -3.066 -8.137 1.00 98.81 683 SER A N 1
ATOM 5150 C CA . SER A 1 683 ? 5.250 -3.271 -6.995 1.00 98.81 683 SER A CA 1
ATOM 5151 C C . SER A 1 683 ? 4.473 -2.003 -6.640 1.00 98.81 683 SER A C 1
ATOM 5153 O O . SER A 1 683 ? 3.259 -2.084 -6.495 1.00 98.81 683 SER A O 1
ATOM 5155 N N . VAL A 1 684 ? 5.130 -0.837 -6.564 1.00 98.88 684 VAL A N 1
ATOM 5156 C CA . VAL A 1 684 ? 4.452 0.457 -6.365 1.00 98.88 684 VAL A CA 1
ATOM 5157 C C . VAL A 1 684 ? 3.430 0.700 -7.474 1.00 98.88 684 VAL A C 1
ATOM 5159 O O . VAL A 1 684 ? 2.280 0.975 -7.163 1.00 98.88 684 VAL A O 1
ATOM 5162 N N . MET A 1 685 ? 3.785 0.466 -8.742 1.00 98.50 685 MET A N 1
ATOM 5163 C CA . MET A 1 685 ? 2.838 0.545 -9.862 1.00 98.50 685 MET A CA 1
ATOM 5164 C C . MET A 1 685 ? 1.606 -0.354 -9.658 1.00 98.50 685 MET A C 1
ATOM 5166 O O . MET A 1 685 ? 0.478 0.062 -9.921 1.00 98.50 685 MET A O 1
ATOM 5170 N N . LEU A 1 686 ? 1.787 -1.583 -9.166 1.00 98.25 686 LEU A N 1
ATOM 5171 C CA . LEU A 1 686 ? 0.668 -2.483 -8.871 1.00 98.25 686 LEU A CA 1
ATOM 5172 C C . LEU A 1 686 ? -0.158 -2.026 -7.655 1.00 98.25 686 LEU A C 1
ATOM 5174 O O . LEU A 1 686 ? -1.367 -2.249 -7.645 1.00 98.25 686 LEU A O 1
ATOM 5178 N N . GLN A 1 687 ? 0.445 -1.362 -6.660 1.00 98.56 687 GLN A N 1
ATOM 5179 C CA . GLN A 1 687 ? -0.286 -0.719 -5.555 1.00 98.56 687 GLN A CA 1
ATOM 5180 C C . GLN A 1 687 ? -1.078 0.505 -6.044 1.00 98.56 687 GLN A C 1
ATOM 5182 O O . GLN A 1 687 ? -2.250 0.660 -5.687 1.00 98.56 687 GLN A O 1
ATOM 5187 N N . ASP A 1 688 ? -0.494 1.322 -6.925 1.00 98.00 688 ASP A N 1
ATOM 5188 C CA . ASP A 1 688 ? -1.173 2.430 -7.606 1.00 98.00 688 ASP A CA 1
ATOM 5189 C C . ASP A 1 688 ? -2.382 1.901 -8.390 1.00 98.00 688 ASP A C 1
ATOM 5191 O O . ASP A 1 688 ? -3.449 2.504 -8.395 1.00 98.00 688 ASP A O 1
ATOM 5195 N N . MET A 1 689 ? -2.271 0.725 -9.005 1.00 96.00 689 MET A N 1
ATOM 5196 C CA . MET A 1 689 ? -3.360 0.107 -9.764 1.00 96.00 689 MET A CA 1
ATOM 5197 C C . MET A 1 689 ? -4.351 -0.718 -8.931 1.00 96.00 689 MET A C 1
ATOM 5199 O O . MET A 1 689 ? -5.397 -1.116 -9.461 1.00 96.00 689 MET A O 1
ATOM 5203 N N . ALA A 1 690 ? -4.049 -0.999 -7.663 1.00 89.62 690 ALA A N 1
ATOM 5204 C CA . ALA A 1 690 ? -4.783 -1.969 -6.858 1.00 89.62 690 ALA A CA 1
ATOM 5205 C C . ALA A 1 690 ? -6.293 -1.687 -6.839 1.00 89.62 690 ALA A C 1
ATOM 5207 O O . ALA A 1 690 ? -6.731 -0.540 -6.699 1.00 89.62 690 ALA A O 1
ATOM 5208 N N . TYR A 1 691 ? -7.090 -2.746 -6.999 1.00 86.75 691 TYR A N 1
ATOM 5209 C CA . TYR A 1 691 ? -8.556 -2.695 -7.066 1.00 86.75 691 TYR A CA 1
ATOM 5210 C C . TYR A 1 691 ? -9.109 -1.728 -8.128 1.00 86.75 691 TYR A C 1
ATOM 5212 O O . TYR A 1 691 ? -10.198 -1.175 -7.980 1.00 86.75 691 TYR A O 1
ATOM 5220 N N . GLY A 1 692 ? -8.368 -1.518 -9.219 1.00 85.44 692 GLY A N 1
ATOM 5221 C CA . GLY A 1 692 ? -8.794 -0.627 -10.295 1.00 85.44 692 GLY A CA 1
ATOM 5222 C C . GLY A 1 692 ? -8.674 0.858 -9.942 1.00 85.44 692 GLY A C 1
ATOM 5223 O O . GLY A 1 692 ? -9.406 1.666 -10.518 1.00 85.44 692 GLY A O 1
ATOM 5224 N N . GLY A 1 693 ? -7.790 1.212 -9.000 1.00 84.94 693 GLY A N 1
ATOM 5225 C CA . GLY A 1 693 ? -7.568 2.591 -8.553 1.00 84.94 693 GLY A CA 1
ATOM 5226 C C . GLY A 1 693 ? -8.673 3.135 -7.639 1.00 84.94 693 GLY A C 1
ATOM 5227 O O . GLY A 1 693 ? -8.927 4.337 -7.636 1.00 84.94 693 GLY A O 1
ATOM 5228 N N . SER A 1 694 ? -9.399 2.261 -6.932 1.00 84.06 694 SER A N 1
ATOM 5229 C CA . SER A 1 694 ? -10.572 2.639 -6.128 1.00 84.06 694 SER A CA 1
ATOM 5230 C C . SER A 1 694 ? -10.271 2.965 -4.662 1.00 84.06 694 SER A C 1
ATOM 5232 O O . SER A 1 694 ? -11.202 3.233 -3.906 1.00 84.06 694 SER A O 1
ATOM 5234 N N . LEU A 1 695 ? -9.017 2.850 -4.221 1.00 77.62 695 LEU A N 1
ATOM 5235 C CA . LEU A 1 695 ? -8.616 3.133 -2.840 1.00 77.62 695 LEU A CA 1
ATOM 5236 C C . LEU A 1 695 ? -8.298 4.611 -2.612 1.00 77.62 695 LEU A C 1
ATOM 5238 O O . LEU A 1 695 ? -8.174 5.013 -1.458 1.00 77.62 695 LEU A O 1
ATOM 5242 N N . GLU A 1 696 ? -8.173 5.409 -3.677 1.00 83.50 696 GLU A N 1
ATOM 5243 C CA . GLU A 1 696 ? -7.810 6.828 -3.586 1.00 83.50 696 GLU A CA 1
ATOM 5244 C C . GLU A 1 696 ? -6.577 6.990 -2.677 1.00 83.50 696 GLU A C 1
ATOM 5246 O O . GLU A 1 696 ? -5.589 6.282 -2.864 1.00 83.50 696 GLU A O 1
ATOM 5251 N N . THR A 1 697 ? -6.620 7.855 -1.662 1.00 85.88 697 THR A N 1
ATOM 5252 C CA . THR A 1 697 ? -5.494 8.106 -0.749 1.00 85.88 697 THR A CA 1
ATOM 5253 C C . THR A 1 697 ? -5.533 7.288 0.549 1.00 85.88 697 THR A C 1
ATOM 5255 O O . THR A 1 697 ? -4.881 7.664 1.520 1.00 85.88 697 THR A O 1
ATOM 5258 N N . GLN A 1 698 ? -6.301 6.191 0.616 1.00 82.00 698 GLN A N 1
ATOM 5259 C CA . GLN A 1 698 ? -6.511 5.436 1.866 1.00 82.00 698 GLN A CA 1
ATOM 5260 C C . GLN A 1 698 ? -5.227 4.852 2.477 1.00 82.00 698 GLN A C 1
ATOM 5262 O O . GLN A 1 698 ? -5.143 4.715 3.693 1.00 82.00 698 GLN A O 1
ATOM 5267 N N . LEU A 1 699 ? -4.247 4.467 1.652 1.00 79.19 699 LEU A N 1
ATOM 5268 C CA . LEU A 1 699 ? -2.996 3.855 2.125 1.00 79.19 699 LEU A CA 1
ATOM 5269 C C . LEU A 1 699 ? -1.771 4.747 1.931 1.00 79.19 699 LEU A C 1
ATOM 5271 O O . LEU A 1 699 ? -0.803 4.624 2.683 1.00 79.19 699 LEU A O 1
ATOM 5275 N N . PHE A 1 700 ? -1.797 5.617 0.925 1.00 97.56 700 PHE A N 1
ATOM 5276 C CA . PHE A 1 700 ? -0.714 6.531 0.597 1.00 97.56 700 PHE A CA 1
ATOM 5277 C C . PHE A 1 700 ? -1.226 7.705 -0.232 1.00 97.56 700 PHE A C 1
ATOM 5279 O O . PHE A 1 700 ? -2.232 7.605 -0.930 1.00 97.56 700 PHE A O 1
ATOM 5286 N N . VAL A 1 701 ? -0.515 8.827 -0.146 1.00 96.56 701 VAL A N 1
ATOM 5287 C CA . VAL A 1 701 ? -0.812 10.050 -0.907 1.00 96.56 701 VAL A CA 1
ATOM 5288 C C . VAL A 1 701 ? 0.140 10.196 -2.087 1.00 96.56 701 VAL A C 1
ATOM 5290 O O . VAL A 1 701 ? -0.263 10.687 -3.139 1.00 96.56 701 VAL A O 1
ATOM 5293 N N . ASN A 1 702 ? 1.389 9.760 -1.928 1.00 98.56 702 ASN A N 1
ATOM 5294 C CA . ASN A 1 702 ? 2.438 9.947 -2.921 1.00 98.56 702 ASN A CA 1
ATOM 5295 C C . ASN A 1 702 ? 3.076 8.610 -3.317 1.00 98.56 702 ASN A C 1
ATOM 5297 O O . ASN A 1 702 ? 3.268 7.740 -2.465 1.00 98.56 702 ASN A O 1
ATOM 5301 N N . SER A 1 703 ? 3.488 8.507 -4.578 1.00 98.69 703 SER A N 1
ATOM 5302 C CA . SER A 1 703 ? 4.245 7.374 -5.114 1.00 98.69 703 SER A CA 1
ATOM 5303 C C . SER A 1 703 ? 5.562 7.860 -5.719 1.00 98.69 703 SER A C 1
ATOM 5305 O O . SER A 1 703 ? 5.591 8.818 -6.490 1.00 98.69 703 SER A O 1
ATOM 5307 N N . ILE A 1 704 ? 6.673 7.221 -5.370 1.00 98.81 704 ILE A N 1
ATOM 5308 C CA . ILE A 1 704 ? 7.964 7.381 -6.039 1.00 98.81 704 ILE A CA 1
ATOM 5309 C C . ILE A 1 704 ? 8.245 6.063 -6.761 1.00 98.81 704 ILE A C 1
ATOM 5311 O O . ILE A 1 704 ? 8.353 5.009 -6.137 1.00 98.81 704 ILE A O 1
ATOM 5315 N N . VAL A 1 705 ? 8.312 6.105 -8.087 1.00 98.50 705 VAL A N 1
ATOM 5316 C CA . VAL A 1 705 ? 8.458 4.901 -8.909 1.00 98.50 705 VAL A CA 1
ATOM 5317 C C . VAL A 1 705 ? 9.738 4.983 -9.710 1.00 98.50 705 VAL A C 1
ATOM 5319 O O . VAL A 1 705 ? 9.833 5.764 -10.654 1.00 98.50 705 VAL A O 1
ATOM 5322 N N . GLU A 1 706 ? 10.707 4.159 -9.343 1.00 97.69 706 GLU A N 1
ATOM 5323 C CA . GLU A 1 706 ? 12.067 4.220 -9.859 1.00 97.69 706 GLU A CA 1
ATOM 5324 C C . GLU A 1 706 ? 12.281 2.993 -10.742 1.00 97.69 706 GLU A C 1
ATOM 5326 O O . GLU A 1 706 ? 12.287 1.859 -10.263 1.00 97.69 706 GLU A O 1
ATOM 5331 N N . SER A 1 707 ? 12.388 3.200 -12.053 1.00 97.94 707 SER A N 1
ATOM 5332 C CA . SER A 1 707 ? 12.680 2.126 -13.009 1.00 97.94 707 SER A CA 1
ATOM 5333 C C . SER A 1 707 ? 11.719 0.931 -12.839 1.00 97.94 707 SER A C 1
ATOM 5335 O O . SER A 1 707 ? 12.167 -0.177 -12.535 1.00 97.94 707 SER A O 1
ATOM 5337 N N . PRO A 1 708 ? 10.387 1.138 -12.948 1.00 97.69 708 PRO A N 1
ATOM 5338 C CA . PRO A 1 708 ? 9.396 0.117 -12.615 1.00 97.69 708 PRO A CA 1
ATOM 5339 C C . PRO A 1 708 ? 9.571 -1.119 -13.488 1.00 97.69 708 PRO A C 1
ATOM 5341 O O . PRO A 1 708 ? 9.370 -1.040 -14.690 1.00 97.69 708 PRO A O 1
ATOM 5344 N N . TYR A 1 709 ? 9.907 -2.259 -12.888 1.00 96.44 709 TYR A N 1
ATOM 5345 C CA . TYR A 1 709 ? 10.022 -3.523 -13.611 1.00 96.44 709 TYR A CA 1
ATOM 5346 C C . TYR A 1 709 ? 8.630 -4.081 -13.910 1.00 96.44 709 TYR A C 1
ATOM 5348 O O . TYR A 1 709 ? 7.964 -4.599 -13.013 1.00 96.44 709 TYR A O 1
ATOM 5356 N N . LEU A 1 710 ? 8.204 -3.976 -15.164 1.00 93.12 710 LEU A N 1
ATOM 5357 C CA . LEU A 1 710 ? 7.016 -4.625 -15.701 1.00 93.12 710 LEU A CA 1
ATOM 5358 C C . LEU A 1 710 ? 7.461 -5.807 -16.565 1.00 93.12 710 LEU A C 1
ATOM 5360 O O . LEU A 1 710 ? 7.958 -5.580 -17.657 1.00 93.12 710 LEU A O 1
ATOM 5364 N N . PRO A 1 711 ? 7.366 -7.047 -16.067 1.00 89.25 711 PRO A N 1
ATOM 5365 C CA . PRO A 1 711 ? 7.500 -8.240 -16.882 1.00 89.25 711 PRO A CA 1
ATOM 5366 C C . PRO A 1 711 ? 6.130 -8.717 -17.373 1.00 89.25 711 PRO A C 1
ATOM 5368 O O . PRO A 1 711 ? 5.095 -8.208 -16.938 1.00 89.25 711 PRO A O 1
ATOM 5371 N N . MET A 1 712 ? 6.127 -9.746 -18.234 1.00 83.56 712 MET A N 1
ATOM 5372 C CA . MET A 1 712 ? 4.907 -10.118 -18.946 1.00 83.56 712 MET A CA 1
ATOM 5373 C C . MET A 1 712 ? 3.774 -10.426 -17.979 1.00 83.56 712 MET A C 1
ATOM 5375 O O . MET A 1 712 ? 3.815 -11.416 -17.240 1.00 83.56 712 MET A O 1
ATOM 5379 N N . GLN A 1 713 ? 2.734 -9.602 -18.041 1.00 88.38 713 GLN A N 1
ATOM 5380 C CA . GLN A 1 713 ? 1.624 -9.658 -17.108 1.00 88.38 713 GLN A CA 1
ATOM 5381 C C . GLN A 1 713 ? 0.561 -10.666 -17.580 1.00 88.38 713 GLN A C 1
ATOM 5383 O O . GLN A 1 713 ? -0.483 -10.313 -18.127 1.00 88.38 713 GLN A O 1
ATOM 5388 N N . TYR A 1 714 ? 0.830 -11.954 -17.368 1.00 90.38 714 TYR A N 1
ATOM 5389 C CA . TYR A 1 714 ? -0.118 -13.038 -17.651 1.00 90.38 714 TYR A CA 1
ATOM 5390 C C . TYR A 1 714 ? -1.338 -13.009 -16.721 1.00 90.38 714 TYR A C 1
ATOM 5392 O O . TYR A 1 714 ? -1.238 -12.589 -15.567 1.00 90.38 714 TYR A O 1
ATOM 5400 N N . ASN A 1 715 ? -2.473 -13.566 -17.157 1.00 92.25 715 ASN A N 1
ATOM 5401 C CA . ASN A 1 715 ? -3.520 -13.959 -16.213 1.00 92.25 715 ASN A CA 1
ATOM 5402 C C . ASN A 1 715 ? -3.034 -15.130 -15.355 1.00 92.25 715 ASN A C 1
ATOM 5404 O O . ASN A 1 715 ? -2.250 -15.971 -15.799 1.00 92.25 715 ASN A O 1
ATOM 5408 N N . TYR A 1 716 ? -3.545 -15.232 -14.130 1.00 91.25 716 TYR A N 1
ATOM 5409 C CA . TYR A 1 716 ? -3.098 -16.246 -13.170 1.00 91.25 716 TYR A CA 1
ATOM 5410 C C . TYR A 1 716 ? -3.226 -17.705 -13.653 1.00 91.25 716 TYR A C 1
ATOM 5412 O O . TYR A 1 716 ? -2.516 -18.590 -13.178 1.00 91.25 716 TYR A O 1
ATOM 5420 N N . ASN A 1 717 ? -4.144 -17.968 -14.582 1.00 89.38 717 ASN A N 1
ATOM 5421 C CA . ASN A 1 717 ? -4.433 -19.286 -15.140 1.00 89.38 717 ASN A CA 1
ATOM 5422 C C . ASN A 1 717 ? -3.944 -19.461 -16.586 1.00 89.38 717 ASN A C 1
ATOM 5424 O O . ASN A 1 717 ? -4.263 -20.473 -17.213 1.00 89.38 717 ASN A O 1
ATOM 5428 N N . ASP A 1 718 ? -3.160 -18.517 -17.109 1.00 90.31 718 ASP A N 1
ATOM 5429 C CA . ASP A 1 718 ? -2.543 -18.667 -18.422 1.00 90.31 718 ASP A CA 1
ATOM 5430 C C . ASP A 1 718 ? -1.475 -19.772 -18.414 1.00 90.31 718 ASP A C 1
ATOM 5432 O O . ASP A 1 718 ? -1.039 -20.286 -17.374 1.00 90.31 718 ASP A O 1
ATOM 5436 N N . TRP A 1 719 ? -1.056 -20.167 -19.616 1.00 88.50 719 TRP A N 1
ATOM 5437 C CA . TRP A 1 719 ? -0.163 -21.304 -19.826 1.00 88.50 719 TRP A CA 1
ATOM 5438 C C . TRP A 1 719 ? 1.199 -21.135 -19.138 1.00 88.50 719 TRP A C 1
ATOM 5440 O O . TRP A 1 719 ? 1.705 -22.106 -18.583 1.00 88.50 719 TRP A O 1
ATOM 5450 N N . ALA A 1 720 ? 1.775 -19.929 -19.138 1.00 89.50 720 ALA A N 1
ATOM 5451 C CA . ALA A 1 720 ? 3.104 -19.673 -18.589 1.00 89.50 720 ALA A CA 1
ATOM 5452 C C . ALA A 1 720 ? 3.162 -19.808 -17.053 1.00 89.50 720 ALA A C 1
ATOM 5454 O O . ALA A 1 720 ? 3.930 -20.653 -16.581 1.00 89.50 720 ALA A O 1
ATOM 5455 N N . PRO A 1 721 ? 2.337 -19.091 -16.251 1.00 93.94 721 PRO A N 1
ATOM 5456 C CA . PRO A 1 721 ? 2.314 -19.298 -14.800 1.00 93.94 721 PRO A CA 1
ATOM 5457 C C . PRO A 1 721 ? 1.926 -20.738 -14.432 1.00 93.94 721 PRO A C 1
ATOM 5459 O O . PRO A 1 721 ? 2.555 -21.348 -13.566 1.00 93.94 721 PRO A O 1
ATOM 5462 N N . SER A 1 722 ? 0.983 -21.343 -15.166 1.00 92.44 722 SER A N 1
ATOM 5463 C CA . SER A 1 722 ? 0.599 -22.745 -14.957 1.00 92.44 722 SER A CA 1
ATOM 5464 C C . SER A 1 722 ? 1.752 -23.721 -15.226 1.00 92.44 722 SER A C 1
ATOM 5466 O O . SER A 1 722 ? 1.940 -24.685 -14.482 1.00 92.44 722 SER A O 1
ATOM 5468 N N . GLN A 1 723 ? 2.562 -23.485 -16.262 1.00 93.00 723 GLN A N 1
ATOM 5469 C CA . GLN A 1 723 ? 3.740 -24.302 -16.554 1.00 93.00 723 GLN A CA 1
ATOM 5470 C C . GLN A 1 723 ? 4.801 -24.163 -15.457 1.00 93.00 723 GLN A C 1
ATOM 5472 O O . GLN A 1 723 ? 5.350 -25.179 -15.027 1.00 93.00 723 GLN A O 1
ATOM 5477 N N . ALA A 1 724 ? 5.045 -22.947 -14.958 1.00 94.69 724 ALA A N 1
ATOM 5478 C CA . ALA A 1 724 ? 5.941 -22.719 -13.826 1.00 94.69 724 ALA A CA 1
ATOM 5479 C C . ALA A 1 724 ? 5.448 -23.441 -12.557 1.00 94.69 724 ALA A C 1
ATOM 5481 O O . ALA A 1 724 ? 6.247 -24.075 -11.868 1.00 94.69 724 ALA A O 1
ATOM 5482 N N . TYR A 1 725 ? 4.135 -23.441 -12.291 1.00 96.06 725 TYR A N 1
ATOM 5483 C CA . TYR A 1 725 ? 3.521 -24.207 -11.199 1.00 96.06 725 TYR A CA 1
ATOM 5484 C C . TYR A 1 725 ? 3.793 -25.715 -11.310 1.00 96.06 725 TYR A C 1
ATOM 5486 O O . TYR A 1 725 ? 4.230 -26.340 -10.340 1.00 96.06 725 TYR A O 1
ATOM 5494 N N . TYR A 1 726 ? 3.590 -26.311 -12.489 1.00 94.62 726 TYR A N 1
ATOM 5495 C CA . TYR A 1 726 ? 3.841 -27.743 -12.685 1.00 94.62 726 TYR A CA 1
ATOM 5496 C C . TYR A 1 726 ? 5.332 -28.101 -12.669 1.00 94.62 726 TYR A C 1
ATOM 5498 O O . TYR A 1 726 ? 5.694 -29.149 -12.131 1.00 94.62 726 TYR A O 1
ATOM 5506 N N . ALA A 1 727 ? 6.200 -27.243 -13.211 1.00 94.38 727 ALA A N 1
ATOM 5507 C CA . ALA A 1 727 ? 7.649 -27.419 -13.142 1.00 94.38 727 ALA A CA 1
ATOM 5508 C C . ALA A 1 727 ? 8.146 -27.350 -11.690 1.00 94.38 727 ALA A C 1
ATOM 5510 O O . ALA A 1 727 ? 8.914 -28.208 -11.257 1.00 94.38 727 ALA A O 1
ATOM 5511 N N . PHE A 1 728 ? 7.630 -26.398 -10.909 1.00 96.00 728 PHE A N 1
ATOM 5512 C CA . PHE A 1 728 ? 7.905 -26.275 -9.479 1.00 96.00 728 PHE A CA 1
ATOM 5513 C C . PHE A 1 728 ? 7.459 -27.513 -8.705 1.00 96.00 728 PHE A C 1
ATOM 5515 O O . PHE A 1 728 ? 8.241 -28.087 -7.947 1.00 96.00 728 PHE A O 1
ATOM 5522 N N . ALA A 1 729 ? 6.234 -27.982 -8.953 1.00 95.12 729 ALA A N 1
ATOM 5523 C CA . ALA A 1 729 ? 5.728 -29.218 -8.373 1.00 95.12 729 ALA A CA 1
ATOM 5524 C C . ALA A 1 729 ? 6.595 -30.429 -8.732 1.00 95.12 729 ALA A C 1
ATOM 5526 O O . ALA A 1 729 ? 6.863 -31.264 -7.869 1.00 95.12 729 ALA A O 1
ATOM 5527 N N . ALA A 1 730 ? 7.051 -30.533 -9.982 1.00 92.31 730 ALA A N 1
ATOM 5528 C CA . ALA A 1 730 ? 7.919 -31.621 -10.418 1.00 92.31 730 ALA A CA 1
ATOM 5529 C C . ALA A 1 730 ? 9.284 -31.566 -9.721 1.00 92.31 730 ALA A C 1
ATOM 5531 O O . ALA A 1 730 ? 9.733 -32.580 -9.187 1.00 92.31 730 ALA A O 1
ATOM 5532 N N . ALA A 1 731 ? 9.902 -30.384 -9.663 1.00 91.94 731 ALA A N 1
ATOM 5533 C CA . ALA A 1 731 ? 11.181 -30.163 -8.993 1.00 91.94 731 ALA A CA 1
ATOM 5534 C C . ALA A 1 731 ? 11.104 -30.403 -7.473 1.00 91.94 731 ALA A C 1
ATOM 5536 O O . ALA A 1 731 ? 12.068 -30.876 -6.877 1.00 91.94 731 ALA A O 1
ATOM 5537 N N . ALA A 1 732 ? 9.946 -30.150 -6.855 1.00 92.62 732 ALA A N 1
ATOM 5538 C CA . ALA A 1 732 ? 9.677 -30.445 -5.447 1.00 92.62 732 ALA A CA 1
ATOM 5539 C C . ALA A 1 732 ? 9.301 -31.920 -5.175 1.00 92.62 732 ALA A C 1
ATOM 5541 O O . ALA A 1 732 ? 9.090 -32.298 -4.025 1.00 92.62 732 ALA A O 1
ATOM 5542 N N . GLY A 1 733 ? 9.188 -32.762 -6.212 1.00 90.88 733 GLY A N 1
ATOM 5543 C CA . GLY A 1 733 ? 8.784 -34.167 -6.078 1.00 90.88 733 GLY A CA 1
ATOM 5544 C C . GLY A 1 733 ? 7.280 -34.387 -5.858 1.00 90.88 733 GLY A C 1
ATOM 5545 O O . GLY A 1 733 ? 6.864 -35.493 -5.517 1.00 90.88 733 GLY A O 1
ATOM 5546 N N . CYS A 1 734 ? 6.451 -33.368 -6.091 1.00 89.00 734 CYS A N 1
ATOM 5547 C CA . CYS A 1 734 ? 5.007 -33.374 -5.847 1.00 89.00 734 CYS A CA 1
ATOM 5548 C C . CYS A 1 734 ? 4.141 -33.838 -7.031 1.00 89.00 734 CYS A C 1
ATOM 5550 O O . CYS A 1 734 ? 2.917 -33.755 -6.963 1.00 89.00 734 CYS A O 1
ATOM 5552 N N . THR A 1 735 ? 4.735 -34.354 -8.113 1.00 73.94 735 THR A N 1
ATOM 5553 C CA . THR A 1 735 ? 3.999 -34.821 -9.309 1.00 73.94 735 THR A CA 1
ATOM 5554 C C . THR A 1 735 ? 3.767 -36.332 -9.377 1.00 73.94 735 THR A C 1
ATOM 5556 O O . THR A 1 735 ? 3.164 -36.792 -10.342 1.00 73.94 735 THR A O 1
ATOM 5559 N N . GLY A 1 736 ? 4.218 -37.107 -8.380 1.00 53.38 736 GLY A N 1
ATOM 5560 C CA . GLY A 1 736 ? 3.873 -38.523 -8.191 1.00 53.38 736 GLY A CA 1
ATOM 5561 C C . GLY A 1 736 ? 3.852 -39.383 -9.465 1.00 53.38 736 GLY A C 1
ATOM 5562 O O . GLY A 1 736 ? 2.784 -39.749 -9.929 1.00 53.38 736 GLY A O 1
ATOM 5563 N N . GLY A 1 737 ? 5.013 -39.751 -10.017 1.00 47.19 737 GLY A N 1
ATOM 5564 C CA . GLY A 1 737 ? 5.127 -40.891 -10.942 1.00 47.19 737 GLY A CA 1
ATOM 5565 C C . GLY A 1 737 ? 4.231 -40.872 -12.194 1.00 47.19 737 GLY A C 1
ATOM 5566 O O . GLY A 1 737 ? 3.523 -41.840 -12.449 1.00 47.19 737 GLY A O 1
ATOM 5567 N N . GLY A 1 738 ? 4.325 -39.826 -13.019 1.00 40.31 738 GLY A N 1
ATOM 5568 C CA . GLY A 1 738 ? 3.843 -39.832 -14.406 1.00 40.31 738 GLY A CA 1
ATOM 5569 C C . GLY A 1 738 ? 2.465 -39.200 -14.623 1.00 40.31 738 GLY A C 1
ATOM 5570 O O . GLY A 1 738 ? 1.454 -39.619 -14.067 1.00 40.31 738 GLY A O 1
ATOM 5571 N N . ILE A 1 739 ? 2.420 -38.217 -15.522 1.00 39.94 739 ILE A N 1
ATOM 5572 C CA . ILE A 1 739 ? 1.188 -37.603 -16.025 1.00 39.94 739 ILE A CA 1
ATOM 5573 C C . ILE A 1 739 ? 0.364 -38.684 -16.745 1.00 39.94 739 ILE A C 1
ATOM 5575 O O . ILE A 1 739 ? 0.775 -39.173 -17.798 1.00 39.94 739 ILE A O 1
ATOM 5579 N N . LYS A 1 740 ? -0.815 -39.050 -16.223 1.00 38.03 740 LYS A N 1
ATOM 5580 C CA . LYS A 1 740 ? -1.845 -39.698 -17.049 1.00 38.03 740 LYS A CA 1
ATOM 5581 C C . LYS A 1 740 ? -2.732 -38.615 -17.670 1.00 38.03 740 LYS A C 1
ATOM 5583 O O . LYS A 1 740 ? -3.269 -37.798 -16.924 1.00 38.03 740 LYS A O 1
ATOM 5588 N N . PRO A 1 741 ? -2.928 -38.613 -19.001 1.00 37.28 741 PRO A N 1
ATOM 5589 C CA . PRO A 1 741 ? -3.921 -37.761 -19.642 1.00 37.28 741 PRO A CA 1
ATOM 5590 C C . PRO A 1 741 ? -5.308 -38.018 -19.047 1.00 37.28 741 PRO A C 1
ATOM 5592 O O . PRO A 1 741 ? -5.682 -39.167 -18.789 1.00 37.28 741 PRO A O 1
ATOM 5595 N N . VAL A 1 742 ? -6.068 -36.946 -18.839 1.00 34.06 742 VAL A N 1
ATOM 5596 C CA . VAL A 1 742 ? -7.456 -36.986 -18.369 1.00 34.06 742 VAL A CA 1
ATOM 5597 C C . VAL A 1 742 ? -8.285 -37.856 -19.325 1.00 34.06 742 VAL A C 1
ATOM 5599 O O . VAL A 1 742 ? -8.370 -37.545 -20.510 1.00 34.06 742 VAL A O 1
ATOM 5602 N N . GLY A 1 743 ? -8.877 -38.953 -18.829 1.00 38.06 743 GLY A N 1
ATOM 5603 C CA . GLY A 1 743 ? -9.788 -39.784 -19.634 1.00 38.06 743 GLY A CA 1
ATOM 5604 C C . GLY A 1 743 ? -9.909 -41.282 -19.322 1.00 38.06 743 GLY A C 1
ATOM 5605 O O . GLY A 1 743 ? -10.551 -41.976 -20.101 1.00 38.06 743 GLY A O 1
ATOM 5606 N N . ASN A 1 744 ? -9.346 -41.825 -18.234 1.00 35.41 744 ASN A N 1
ATOM 5607 C CA . ASN A 1 744 ? -9.509 -43.254 -17.918 1.00 35.41 744 ASN A CA 1
ATOM 5608 C C . ASN A 1 744 ? -10.011 -43.500 -16.489 1.00 35.41 744 ASN A C 1
ATOM 5610 O O . ASN A 1 744 ? -9.321 -43.218 -15.511 1.00 35.41 744 ASN A O 1
ATOM 5614 N N . ASN A 1 745 ? -11.209 -44.085 -16.400 1.00 45.81 745 ASN A N 1
ATOM 5615 C CA . ASN A 1 745 ? -11.900 -44.519 -15.183 1.00 45.81 745 ASN A CA 1
ATOM 5616 C C . ASN A 1 745 ? -11.212 -45.739 -14.541 1.00 45.81 745 ASN A C 1
ATOM 5618 O O . ASN A 1 745 ? -11.728 -46.854 -14.590 1.00 45.81 745 ASN A O 1
ATOM 5622 N N . GLY A 1 746 ? -10.033 -45.540 -13.955 1.00 37.03 746 GLY A N 1
ATOM 5623 C CA . GLY A 1 746 ? -9.317 -46.575 -13.210 1.00 37.03 746 GLY A CA 1
ATOM 5624 C C . GLY A 1 746 ? -8.908 -46.088 -11.825 1.00 37.03 746 GLY A C 1
ATOM 5625 O O . GLY A 1 746 ? -8.023 -45.248 -11.694 1.00 37.03 746 GLY A O 1
ATOM 5626 N N . THR A 1 747 ? -9.523 -46.644 -10.785 1.00 50.78 747 THR A N 1
ATOM 5627 C CA . THR A 1 747 ? -9.091 -46.509 -9.389 1.00 50.78 747 THR A CA 1
ATOM 5628 C C . THR A 1 747 ? -7.751 -47.214 -9.162 1.00 50.78 747 THR A C 1
ATOM 5630 O O . THR A 1 747 ? -7.731 -48.439 -9.079 1.00 50.78 747 THR A O 1
ATOM 5633 N N . SER A 1 748 ? -6.660 -46.448 -9.022 1.00 37.34 748 SER A N 1
ATOM 5634 C CA . SER A 1 748 ? -5.476 -46.796 -8.206 1.00 37.34 748 SER A CA 1
ATOM 5635 C C . SER A 1 748 ? -4.414 -45.675 -8.221 1.00 37.34 748 SER A C 1
ATOM 5637 O O . SER A 1 748 ? -3.790 -45.459 -9.258 1.00 37.34 748 SER A O 1
ATOM 5639 N N . GLY A 1 749 ? -4.149 -45.046 -7.062 1.00 39.41 749 GLY A N 1
ATOM 5640 C CA . GLY A 1 749 ? -2.787 -44.620 -6.692 1.00 39.41 749 GLY A CA 1
ATOM 5641 C C . GLY A 1 749 ? -2.373 -43.139 -6.731 1.00 39.41 749 GLY A C 1
ATOM 5642 O O . GLY A 1 749 ? -1.216 -42.894 -7.044 1.00 39.41 749 GLY A O 1
ATOM 5643 N N . PHE A 1 750 ? -3.220 -42.166 -6.372 1.00 38.25 750 PHE A N 1
ATOM 5644 C CA . PHE A 1 750 ? -2.732 -40.830 -5.974 1.00 38.25 750 PHE A CA 1
ATOM 5645 C C . PHE A 1 750 ? -2.834 -40.688 -4.454 1.00 38.25 750 PHE A C 1
ATOM 5647 O O . PHE A 1 750 ? -3.930 -40.805 -3.910 1.00 38.25 750 PHE A O 1
ATOM 5654 N N . THR A 1 751 ? -1.718 -40.469 -3.759 1.00 48.00 751 THR A N 1
ATOM 5655 C CA . THR A 1 751 ? -1.713 -40.401 -2.286 1.00 48.00 751 THR A CA 1
ATOM 5656 C C . THR A 1 751 ? -1.903 -38.975 -1.742 1.00 48.00 751 THR A C 1
ATOM 5658 O O . THR A 1 751 ? -2.296 -38.840 -0.589 1.00 48.00 751 THR A O 1
ATOM 5661 N N . GLN A 1 752 ? -1.694 -37.917 -2.543 1.00 59.62 752 GLN A N 1
ATOM 5662 C CA . GLN A 1 752 ? -1.929 -36.511 -2.159 1.00 59.62 752 GLN A CA 1
ATOM 5663 C C . GLN A 1 752 ? -2.030 -35.604 -3.414 1.00 59.62 752 GLN A C 1
ATOM 5665 O O . GLN A 1 752 ? -1.250 -35.825 -4.343 1.00 59.62 752 GLN A O 1
ATOM 5670 N N . PRO A 1 753 ? -2.953 -34.619 -3.496 1.00 79.62 753 PRO A N 1
ATOM 5671 C CA . PRO A 1 753 ? -2.975 -33.647 -4.598 1.00 79.62 753 PRO A CA 1
ATOM 5672 C C . PRO A 1 753 ? -1.794 -32.647 -4.527 1.00 79.62 753 PRO A C 1
ATOM 5674 O O . PRO A 1 753 ? -1.185 -32.478 -3.469 1.00 79.62 753 PRO A O 1
ATOM 5677 N N . ILE A 1 754 ? -1.434 -32.025 -5.664 1.00 88.50 754 ILE A N 1
ATOM 5678 C CA . ILE A 1 754 ? -0.174 -31.264 -5.835 1.00 88.50 754 ILE A CA 1
ATOM 5679 C C . ILE A 1 754 ? -0.053 -30.131 -4.813 1.00 88.50 754 ILE A C 1
ATOM 5681 O O . ILE A 1 754 ? 0.978 -30.019 -4.150 1.00 88.50 754 ILE A O 1
ATOM 5685 N N . PHE A 1 755 ? -1.091 -29.302 -4.669 1.00 87.38 755 PHE A N 1
ATOM 5686 C CA . PHE A 1 755 ? -1.064 -28.162 -3.751 1.00 87.38 755 PHE A CA 1
ATOM 5687 C C . PHE A 1 755 ? -0.828 -28.598 -2.300 1.00 87.38 755 PHE A C 1
ATOM 5689 O O . PHE A 1 755 ? 0.025 -28.043 -1.614 1.00 87.38 755 PHE A O 1
ATOM 5696 N N . GLU A 1 756 ? -1.524 -29.637 -1.841 1.00 88.31 756 GLU A N 1
ATOM 5697 C CA . GLU A 1 756 ? -1.357 -30.186 -0.498 1.00 88.31 756 GLU A CA 1
ATOM 5698 C C . GLU A 1 756 ? 0.042 -30.785 -0.303 1.00 88.31 756 GLU A C 1
ATOM 5700 O O . GLU A 1 756 ? 0.607 -30.647 0.781 1.00 88.31 756 GLU A O 1
ATOM 5705 N N . CYS A 1 757 ? 0.614 -31.419 -1.334 1.00 91.94 757 CYS A N 1
ATOM 5706 C CA . CYS A 1 757 ? 2.000 -31.887 -1.292 1.00 91.94 757 CYS A CA 1
ATOM 5707 C C . CYS A 1 757 ? 2.974 -30.716 -1.114 1.00 91.94 757 CYS A C 1
ATOM 5709 O O . CYS A 1 757 ? 3.788 -30.750 -0.197 1.00 91.94 757 CYS A O 1
ATOM 5711 N N . LEU A 1 758 ? 2.833 -29.650 -1.910 1.00 94.56 758 LEU A N 1
ATOM 5712 C CA . LEU A 1 758 ? 3.672 -28.449 -1.814 1.00 94.56 758 LEU A CA 1
ATOM 5713 C C . LEU A 1 758 ? 3.552 -27.760 -0.444 1.00 94.56 758 LEU A C 1
ATOM 5715 O O . LEU A 1 758 ? 4.542 -27.289 0.115 1.00 94.56 758 LEU A O 1
ATOM 5719 N N . VAL A 1 759 ? 2.350 -27.711 0.135 1.00 94.31 759 VAL A N 1
ATOM 5720 C CA . VAL A 1 759 ? 2.134 -27.195 1.499 1.00 94.31 759 VAL A CA 1
ATOM 5721 C C . VAL A 1 759 ? 2.813 -28.082 2.552 1.00 94.31 759 VAL A C 1
ATOM 5723 O O . VAL A 1 759 ? 3.310 -27.569 3.552 1.00 94.31 759 VAL A O 1
ATOM 5726 N N . ALA A 1 760 ? 2.881 -29.397 2.330 1.00 91.50 760 ALA A N 1
ATOM 5727 C CA . ALA A 1 760 ? 3.510 -30.348 3.249 1.00 91.50 760 ALA A CA 1
ATOM 5728 C C . ALA A 1 760 ? 5.038 -30.478 3.081 1.00 91.50 760 ALA A C 1
ATOM 5730 O O . ALA A 1 760 ? 5.701 -30.973 3.994 1.00 91.50 760 ALA A O 1
ATOM 5731 N N . SER A 1 761 ? 5.605 -30.054 1.947 1.00 93.00 761 SER A N 1
ATOM 5732 C CA . SER A 1 761 ? 7.046 -30.128 1.677 1.00 93.00 761 SER A CA 1
ATOM 5733 C C . SER A 1 761 ? 7.871 -29.294 2.661 1.00 93.00 761 SER A C 1
ATOM 5735 O O . SER A 1 761 ? 7.432 -28.256 3.165 1.00 93.00 761 SER A O 1
ATOM 5737 N N . ASP A 1 762 ? 9.107 -29.721 2.915 1.00 92.12 762 ASP A N 1
ATOM 5738 C CA . ASP A 1 762 ? 10.057 -28.929 3.687 1.00 92.12 762 ASP A CA 1
ATOM 5739 C C . ASP A 1 762 ? 10.543 -27.702 2.894 1.00 92.12 762 ASP A C 1
ATOM 5741 O O . ASP A 1 762 ? 10.615 -27.710 1.661 1.00 92.12 762 ASP A O 1
ATOM 5745 N N . SER A 1 763 ? 10.902 -26.639 3.614 1.00 91.56 763 SER A N 1
ATOM 5746 C CA . SER A 1 763 ? 11.322 -25.372 3.011 1.00 91.56 763 SER A CA 1
ATOM 5747 C C . SER A 1 763 ? 12.544 -25.521 2.111 1.00 91.56 763 SER A C 1
ATOM 5749 O O . SER A 1 763 ? 12.593 -24.897 1.059 1.00 91.56 763 SER A O 1
ATOM 5751 N N . ALA A 1 764 ? 13.527 -26.351 2.474 1.00 89.88 764 ALA A N 1
ATOM 5752 C CA . ALA A 1 764 ? 14.754 -26.483 1.689 1.00 89.88 764 ALA A CA 1
ATOM 5753 C C . ALA A 1 764 ? 14.478 -27.098 0.307 1.00 89.88 764 ALA A C 1
ATOM 5755 O O . ALA A 1 764 ? 15.022 -26.626 -0.695 1.00 89.88 764 ALA A O 1
ATOM 5756 N N . THR A 1 765 ? 13.594 -28.097 0.237 1.00 91.75 765 THR A N 1
ATOM 5757 C CA . THR A 1 765 ? 13.116 -28.677 -1.026 1.00 91.75 765 THR A CA 1
ATOM 5758 C C . THR A 1 765 ? 12.447 -27.624 -1.906 1.00 91.75 765 THR A C 1
ATOM 5760 O O . THR A 1 765 ? 12.805 -27.484 -3.076 1.00 91.75 765 THR A O 1
ATOM 5763 N N . LEU A 1 766 ? 11.527 -26.834 -1.349 1.00 94.31 766 LEU A N 1
ATOM 5764 C CA . LEU A 1 766 ? 10.809 -25.802 -2.102 1.00 94.31 766 LEU A CA 1
ATOM 5765 C C . LEU A 1 766 ? 11.718 -24.648 -2.545 1.00 94.31 766 LEU A C 1
ATOM 5767 O O . LEU A 1 766 ? 11.605 -24.171 -3.670 1.00 94.31 766 LEU A O 1
ATOM 5771 N N . ILE A 1 767 ? 12.659 -24.222 -1.703 1.00 91.50 767 ILE A N 1
ATOM 5772 C CA . ILE A 1 767 ? 13.646 -23.190 -2.049 1.00 91.50 767 ILE A CA 1
ATOM 5773 C C . ILE A 1 767 ? 14.496 -23.644 -3.239 1.00 91.50 767 ILE A C 1
ATOM 5775 O O . ILE A 1 767 ? 14.642 -22.908 -4.218 1.00 91.50 767 ILE A O 1
ATOM 5779 N N . ASN A 1 768 ? 14.995 -24.883 -3.193 1.00 89.50 768 ASN A N 1
ATOM 5780 C CA . ASN A 1 768 ? 15.763 -25.463 -4.291 1.00 89.50 768 ASN A CA 1
ATOM 5781 C C . ASN A 1 768 ? 14.933 -25.590 -5.572 1.00 89.50 768 ASN A C 1
ATOM 5783 O O . ASN A 1 768 ? 15.427 -25.256 -6.650 1.00 89.50 768 ASN A O 1
ATOM 5787 N N . ALA A 1 769 ? 13.681 -26.041 -5.460 1.00 92.56 769 ALA A N 1
ATOM 5788 C CA . ALA A 1 769 ? 12.770 -26.164 -6.592 1.00 92.56 769 ALA A CA 1
ATOM 5789 C C . ALA A 1 769 ? 12.491 -24.799 -7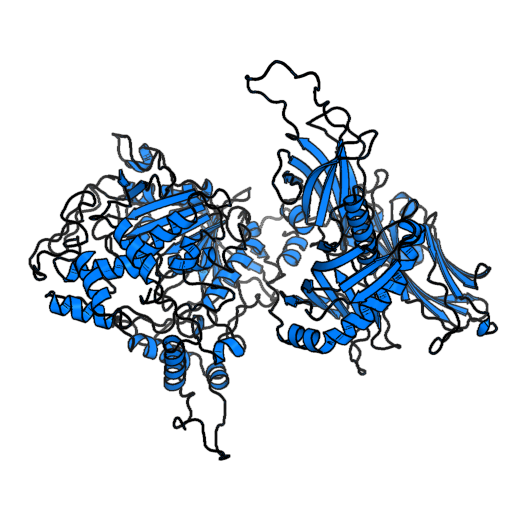.241 1.00 92.56 769 ALA A C 1
ATOM 5791 O O . ALA A 1 769 ? 12.624 -24.669 -8.455 1.00 92.56 769 ALA A O 1
ATOM 5792 N N . SER A 1 770 ? 12.196 -23.765 -6.443 1.00 93.94 770 SER A N 1
ATOM 5793 C CA . SER A 1 770 ? 11.951 -22.403 -6.938 1.00 93.94 770 SER A CA 1
ATOM 5794 C C . SER A 1 770 ? 13.163 -21.882 -7.711 1.00 93.94 770 SER A C 1
ATOM 5796 O O . SER A 1 770 ? 13.039 -21.464 -8.861 1.00 93.94 770 SER A O 1
ATOM 5798 N N . ALA A 1 771 ? 14.352 -21.970 -7.108 1.00 89.38 771 ALA A N 1
ATOM 5799 C CA . ALA A 1 771 ? 15.583 -21.496 -7.727 1.00 89.38 771 ALA A CA 1
ATOM 5800 C C . ALA A 1 771 ? 15.960 -22.285 -8.992 1.00 89.38 771 ALA A C 1
ATOM 5802 O O . ALA A 1 771 ? 16.522 -21.704 -9.917 1.00 89.38 771 ALA A O 1
ATOM 5803 N N . THR A 1 772 ? 15.674 -23.590 -9.039 1.00 89.62 772 THR A N 1
ATOM 5804 C CA . THR A 1 772 ? 15.927 -24.425 -10.226 1.00 89.62 772 THR A CA 1
ATOM 5805 C C . THR A 1 772 ? 15.047 -23.980 -11.387 1.00 89.62 772 THR A C 1
ATOM 5807 O O . THR A 1 772 ? 15.567 -23.675 -12.455 1.00 89.62 772 THR A O 1
ATOM 5810 N N . VAL A 1 773 ? 13.737 -23.843 -11.157 1.00 92.62 773 VAL A N 1
ATOM 5811 C CA . VAL A 1 773 ? 12.787 -23.446 -12.208 1.00 92.62 773 VAL A CA 1
ATOM 5812 C C . VAL A 1 773 ? 13.101 -22.045 -12.744 1.00 92.62 773 VAL A C 1
ATOM 5814 O O . VAL A 1 773 ? 13.114 -21.862 -13.956 1.00 92.62 773 VAL A O 1
ATOM 5817 N N . SER A 1 774 ? 13.433 -21.068 -11.887 1.00 90.94 774 SER A N 1
ATOM 5818 C CA . SER A 1 774 ? 13.828 -19.728 -12.362 1.00 90.94 774 SER A CA 1
ATOM 5819 C C . SER A 1 774 ? 15.120 -19.721 -13.192 1.00 90.94 774 SER A C 1
ATOM 5821 O O . SER A 1 774 ? 15.236 -18.919 -14.114 1.00 90.94 774 SER A O 1
ATOM 5823 N N . GLN A 1 775 ? 16.091 -20.589 -12.892 1.00 87.38 775 GLN A N 1
ATOM 5824 C CA . GLN A 1 775 ? 17.352 -20.661 -13.647 1.00 87.38 775 GLN A CA 1
ATOM 5825 C C . GLN A 1 775 ? 17.205 -21.340 -15.013 1.00 87.38 775 GLN A C 1
ATOM 5827 O O . GLN A 1 775 ? 18.050 -21.138 -15.882 1.00 87.38 775 GLN A O 1
ATOM 5832 N N . GLU A 1 776 ? 16.147 -22.127 -15.211 1.00 86.69 776 GLU A N 1
ATOM 5833 C CA . GLU A 1 776 ? 15.813 -22.751 -16.497 1.00 86.69 776 GLU A CA 1
ATOM 5834 C C . GLU A 1 776 ? 14.992 -21.824 -17.416 1.00 86.69 776 GLU A C 1
ATOM 5836 O O . GLU A 1 776 ? 14.782 -22.149 -18.587 1.00 86.69 776 GLU A O 1
ATOM 5841 N N . SER A 1 777 ? 14.558 -20.659 -16.917 1.00 84.38 777 SER A N 1
ATOM 5842 C CA . SER A 1 777 ? 13.869 -19.631 -17.705 1.00 84.38 777 SER A CA 1
ATOM 5843 C C . SER A 1 777 ? 14.786 -18.950 -18.732 1.00 84.38 777 SER A C 1
ATOM 5845 O O . SER A 1 777 ? 16.006 -19.137 -18.758 1.00 84.38 777 SER A O 1
ATOM 5847 N N . SER A 1 778 ? 14.198 -18.110 -19.586 1.00 83.56 778 SER A N 1
ATOM 5848 C CA . SER A 1 778 ? 14.938 -17.268 -20.533 1.00 83.56 778 SER A CA 1
ATOM 5849 C C . SER A 1 778 ? 15.905 -16.322 -19.813 1.00 83.56 778 SER A C 1
ATOM 5851 O O . SER A 1 778 ? 15.615 -15.849 -18.713 1.00 83.56 778 SER A O 1
ATOM 5853 N N . TYR A 1 779 ? 17.045 -16.027 -20.443 1.00 84.44 779 TYR A N 1
ATOM 5854 C CA . TYR A 1 779 ? 18.058 -15.108 -19.911 1.00 84.44 779 TYR A CA 1
ATOM 5855 C C . TYR A 1 779 ? 17.431 -13.798 -19.409 1.00 84.44 779 TYR A C 1
ATOM 5857 O O . TYR A 1 779 ? 16.604 -13.218 -20.109 1.00 84.44 779 TYR A O 1
ATOM 5865 N N . GLY A 1 780 ? 17.818 -13.348 -18.212 1.00 81.88 780 GLY A N 1
ATOM 5866 C CA . GLY A 1 780 ? 17.338 -12.080 -17.649 1.00 81.88 780 GLY A CA 1
ATOM 5867 C C . GLY A 1 780 ? 15.905 -12.112 -17.102 1.00 81.88 780 GLY A C 1
ATOM 5868 O O . GLY A 1 780 ? 15.392 -11.065 -16.722 1.00 81.88 780 GLY A O 1
ATOM 5869 N N . THR A 1 781 ? 15.263 -13.286 -17.032 1.00 85.69 781 THR A N 1
ATOM 5870 C CA . THR A 1 781 ? 13.877 -13.439 -16.548 1.00 85.69 781 THR A CA 1
ATOM 5871 C C . THR A 1 781 ? 13.771 -14.328 -15.305 1.00 85.69 781 THR A C 1
ATOM 5873 O O . THR A 1 781 ? 14.701 -15.063 -14.951 1.00 85.69 781 THR A O 1
ATOM 5876 N N . TRP A 1 782 ? 12.610 -14.269 -14.646 1.00 91.31 782 TRP A N 1
ATOM 5877 C CA . TRP A 1 782 ? 12.239 -15.091 -13.493 1.00 91.31 782 TRP A CA 1
ATOM 5878 C C . TRP A 1 782 ? 11.012 -15.945 -13.821 1.00 91.31 782 TRP A C 1
ATOM 5880 O O . TRP A 1 782 ? 10.163 -15.544 -14.611 1.00 91.31 782 TRP A O 1
ATOM 5890 N N . ALA A 1 783 ? 10.901 -17.127 -13.209 1.00 92.81 783 ALA A N 1
ATOM 5891 C CA . ALA A 1 783 ? 9.774 -18.030 -13.453 1.00 92.81 783 ALA A CA 1
ATOM 5892 C C . ALA A 1 783 ? 8.476 -17.637 -12.728 1.00 92.81 783 ALA A C 1
ATOM 5894 O O . ALA A 1 783 ? 7.394 -18.017 -13.168 1.00 92.81 783 ALA A O 1
ATOM 5895 N N . PHE A 1 784 ? 8.578 -16.922 -11.606 1.00 96.12 784 PHE A N 1
ATOM 5896 C CA . PHE A 1 784 ? 7.441 -16.576 -10.753 1.00 96.12 784 PHE A CA 1
ATOM 5897 C C . PHE A 1 784 ? 7.335 -15.058 -10.677 1.00 96.12 784 PHE A C 1
ATOM 5899 O O . PHE A 1 784 ? 8.221 -14.405 -10.128 1.00 96.12 784 PHE A O 1
ATOM 5906 N N . LEU A 1 785 ? 6.273 -14.521 -11.265 1.00 95.50 785 LEU A N 1
ATOM 5907 C CA . LEU A 1 785 ? 6.059 -13.098 -11.505 1.00 95.50 785 LEU A CA 1
ATOM 5908 C C . LEU A 1 785 ? 4.622 -12.717 -11.112 1.00 95.50 785 LEU A C 1
ATOM 5910 O O . LEU A 1 785 ? 3.774 -13.611 -11.004 1.00 95.50 785 LEU A O 1
ATOM 5914 N N . PRO A 1 786 ? 4.324 -11.424 -10.892 1.00 96.88 786 PRO A N 1
ATOM 5915 C CA . PRO A 1 786 ? 2.954 -10.963 -10.708 1.00 96.88 786 PRO A CA 1
ATOM 5916 C C . PRO A 1 786 ? 2.040 -11.370 -11.872 1.00 96.88 786 PRO A C 1
ATOM 5918 O O . PRO A 1 786 ? 2.466 -11.433 -13.022 1.00 96.88 786 PRO A O 1
ATOM 5921 N N . VAL A 1 787 ? 0.768 -11.623 -11.569 1.00 95.69 787 VAL A N 1
ATOM 5922 C CA . VAL A 1 787 ? -0.262 -12.010 -12.547 1.00 95.69 787 VAL A CA 1
ATOM 5923 C C . VAL A 1 787 ? -1.504 -11.130 -12.432 1.00 95.69 787 VAL A C 1
ATOM 5925 O O . VAL A 1 787 ? -1.790 -10.579 -11.372 1.00 95.69 787 VAL A O 1
ATOM 5928 N N . THR A 1 788 ? -2.272 -10.996 -13.509 1.00 94.75 788 THR A N 1
ATOM 5929 C CA . THR A 1 788 ? -3.620 -10.417 -13.456 1.00 94.75 788 THR A CA 1
ATOM 5930 C C . THR A 1 788 ? -4.564 -11.440 -12.827 1.00 94.75 788 THR A C 1
ATOM 5932 O O . THR A 1 788 ? -4.724 -12.556 -13.329 1.00 94.75 788 THR A O 1
ATOM 5935 N N . ASP A 1 789 ? -5.163 -11.077 -11.694 1.00 86.12 789 ASP A N 1
ATOM 5936 C CA . ASP A 1 789 ? -6.029 -11.953 -10.894 1.00 86.12 789 ASP A CA 1
ATOM 5937 C C . ASP A 1 789 ? -7.513 -11.555 -10.943 1.00 86.12 789 ASP A C 1
ATOM 5939 O O . ASP A 1 789 ? -8.371 -12.288 -10.450 1.00 86.12 789 ASP A O 1
ATOM 5943 N N . GLY A 1 790 ? -7.829 -10.413 -11.564 1.00 81.38 790 GLY A N 1
ATOM 5944 C CA . GLY A 1 790 ? -9.193 -9.900 -11.693 1.00 81.38 790 GLY A CA 1
ATOM 5945 C C . GLY A 1 790 ? -9.770 -9.324 -10.396 1.00 81.38 790 GLY A C 1
ATOM 5946 O O . GLY A 1 790 ? -10.935 -8.928 -10.382 1.00 81.38 790 GLY A O 1
ATOM 5947 N N . ILE A 1 791 ? -8.983 -9.272 -9.315 1.00 79.62 791 ILE A N 1
ATOM 5948 C CA . ILE A 1 791 ? -9.403 -8.798 -7.992 1.00 79.62 791 ILE A CA 1
ATOM 5949 C C . ILE A 1 791 ? -8.516 -7.631 -7.559 1.00 79.62 791 ILE A C 1
ATOM 5951 O O . ILE A 1 791 ? -8.992 -6.494 -7.498 1.00 79.62 791 ILE A O 1
ATOM 5955 N N . PHE A 1 792 ? -7.246 -7.919 -7.261 1.00 83.38 792 PHE A N 1
ATOM 5956 C CA . PHE A 1 792 ? -6.253 -6.940 -6.834 1.00 83.38 792 PHE A CA 1
ATOM 5957 C C . PHE A 1 792 ? -5.640 -6.264 -8.059 1.00 83.38 792 PHE A C 1
ATOM 5959 O O . PHE A 1 792 ? -5.721 -5.043 -8.193 1.00 83.38 792 PHE A O 1
ATOM 5966 N N . VAL A 1 793 ? -5.116 -7.068 -8.990 1.00 90.75 793 VAL A N 1
ATOM 5967 C CA . VAL A 1 793 ? -4.671 -6.625 -10.316 1.00 90.75 793 VAL A CA 1
ATOM 5968 C C . VAL A 1 793 ? -5.789 -6.960 -11.296 1.00 90.75 793 VAL A C 1
ATOM 5970 O O . VAL A 1 793 ? -5.924 -8.094 -11.759 1.00 90.75 793 VAL A O 1
ATOM 5973 N N . GLN A 1 794 ? -6.651 -5.977 -11.556 1.00 89.19 794 GLN A N 1
ATOM 5974 C CA . GLN A 1 794 ? -7.865 -6.166 -12.360 1.00 89.19 794 GLN A CA 1
ATOM 5975 C C . GLN A 1 794 ? -7.605 -6.128 -13.865 1.00 89.19 794 GLN A C 1
ATOM 5977 O O . GLN A 1 794 ? -8.428 -6.605 -14.646 1.00 89.19 794 GLN A O 1
ATOM 5982 N N . ASP A 1 795 ? -6.500 -5.511 -14.276 1.00 91.81 795 ASP A N 1
ATOM 5983 C CA . ASP A 1 795 ? -6.222 -5.219 -15.670 1.00 91.81 795 ASP A CA 1
ATOM 5984 C C . ASP A 1 795 ? -4.709 -5.053 -15.920 1.00 91.81 795 ASP A C 1
ATOM 5986 O O . ASP A 1 795 ? -3.942 -4.835 -14.983 1.00 91.81 795 ASP A O 1
ATOM 5990 N N . LEU A 1 796 ? -4.290 -5.142 -17.185 1.00 91.62 796 LEU A N 1
ATOM 5991 C CA . LEU A 1 796 ? -2.927 -4.875 -17.636 1.00 91.62 796 LEU A CA 1
ATOM 5992 C C . LEU A 1 796 ? -2.529 -3.419 -17.331 1.00 91.62 796 LEU A C 1
ATOM 5994 O O . LEU A 1 796 ? -3.352 -2.512 -17.543 1.00 91.62 796 LEU A O 1
ATOM 5998 N N . PRO A 1 797 ? -1.278 -3.158 -16.906 1.00 92.31 797 PRO A N 1
ATOM 5999 C CA . PRO A 1 797 ? -0.792 -1.802 -16.658 1.00 92.31 797 PRO A CA 1
ATOM 6000 C C . PRO A 1 797 ? -0.959 -0.859 -17.846 1.00 92.31 797 PRO A C 1
ATOM 6002 O O . PRO A 1 797 ? -1.502 0.236 -17.677 1.00 92.31 797 PRO A O 1
ATOM 6005 N N . SER A 1 798 ? -0.608 -1.295 -19.059 1.00 90.38 798 SER A N 1
ATOM 6006 C CA . SER A 1 798 ? -0.754 -0.490 -20.284 1.00 90.38 798 SER A CA 1
ATOM 6007 C C . SER A 1 798 ? -2.191 0.008 -20.512 1.00 90.38 798 SER A C 1
ATOM 6009 O O . SER A 1 798 ? -2.405 1.158 -20.915 1.00 90.38 798 SER A O 1
ATOM 6011 N N . ARG A 1 799 ? -3.196 -0.819 -20.184 1.00 91.81 799 ARG A N 1
ATOM 6012 C CA . ARG A 1 799 ? -4.624 -0.504 -20.341 1.00 91.81 799 ARG A CA 1
ATOM 6013 C C . ARG A 1 799 ? -5.181 0.304 -19.175 1.00 91.81 799 ARG A C 1
ATOM 6015 O O . ARG A 1 799 ? -5.936 1.255 -19.393 1.00 91.81 799 ARG A O 1
ATOM 6022 N N . GLN A 1 800 ? -4.853 -0.053 -17.935 1.00 93.44 800 GLN A N 1
ATOM 6023 C CA . GLN A 1 800 ? -5.399 0.638 -16.767 1.00 93.44 800 GLN A CA 1
ATOM 6024 C C . GLN A 1 800 ? -4.820 2.041 -16.595 1.00 93.44 800 GLN A C 1
ATOM 6026 O O . GLN A 1 800 ? -5.593 2.986 -16.405 1.00 93.44 800 GLN A O 1
ATOM 6031 N N . LEU A 1 801 ? -3.497 2.182 -16.710 1.00 93.75 801 LEU A N 1
ATOM 6032 C CA . LEU A 1 801 ? -2.817 3.471 -16.593 1.00 93.75 801 LEU A CA 1
ATOM 6033 C C . LEU A 1 801 ? -3.264 4.423 -17.708 1.00 93.75 801 LEU A C 1
ATOM 6035 O O . LEU A 1 801 ? -3.536 5.594 -17.448 1.00 93.75 801 LEU A O 1
ATOM 6039 N N . GLY A 1 802 ? -3.503 3.904 -18.921 1.00 90.56 802 GLY A N 1
ATOM 6040 C CA . GLY A 1 802 ? -4.100 4.668 -20.022 1.00 90.56 802 GLY A CA 1
ATOM 6041 C C . GLY A 1 802 ? -5.498 5.234 -19.723 1.00 90.56 802 GLY A C 1
ATOM 6042 O O . GLY A 1 802 ? -5.898 6.233 -20.318 1.00 90.56 802 GLY A O 1
ATOM 6043 N N . ARG A 1 803 ? -6.235 4.647 -18.768 1.00 92.00 803 ARG A N 1
ATOM 6044 C CA . ARG A 1 803 ? -7.537 5.147 -18.281 1.00 92.00 803 ARG A CA 1
ATOM 6045 C C . ARG A 1 803 ? -7.424 6.028 -17.033 1.00 92.00 803 ARG A C 1
ATOM 6047 O O . ARG A 1 803 ? -8.460 6.405 -16.491 1.00 92.00 803 ARG A O 1
ATOM 6054 N N . ARG A 1 804 ? -6.204 6.343 -16.575 1.00 93.25 804 ARG A N 1
ATOM 6055 C CA . ARG A 1 804 ? -5.922 7.194 -15.401 1.00 93.25 804 ARG A CA 1
ATOM 6056 C C . ARG A 1 804 ? -6.565 6.697 -14.102 1.00 93.25 804 ARG A C 1
ATOM 6058 O O . ARG A 1 804 ? -6.973 7.488 -13.257 1.00 93.25 804 ARG A O 1
ATOM 6065 N N . LYS A 1 805 ? -6.697 5.376 -13.966 1.00 91.31 805 LYS A N 1
ATOM 6066 C CA . LYS A 1 805 ? -7.268 4.729 -12.780 1.00 91.31 805 LYS A CA 1
ATOM 6067 C C . LYS A 1 805 ? -6.158 4.316 -11.819 1.00 91.31 805 LYS A C 1
ATOM 6069 O O . LYS A 1 805 ? -5.591 3.232 -11.979 1.00 91.31 805 LYS A O 1
ATOM 6074 N N . VAL A 1 806 ? -5.868 5.192 -10.861 1.00 95.38 806 VAL A N 1
ATOM 6075 C CA . VAL A 1 806 ? -4.778 5.048 -9.889 1.00 95.38 806 VAL A CA 1
ATOM 6076 C C . VAL A 1 806 ? -5.225 5.413 -8.466 1.00 95.38 806 VAL A C 1
ATOM 6078 O O . VAL A 1 806 ? -6.133 6.223 -8.282 1.00 95.38 806 VAL A O 1
ATOM 6081 N N . ASN A 1 807 ? -4.578 4.800 -7.479 1.00 93.62 807 ASN A N 1
ATOM 6082 C CA . ASN A 1 807 ? -4.596 5.152 -6.061 1.00 93.62 807 ASN A CA 1
ATOM 6083 C C . ASN A 1 807 ? -3.513 6.201 -5.780 1.00 93.62 807 ASN A C 1
ATOM 6085 O O . ASN A 1 807 ? -2.550 6.304 -6.525 1.00 93.62 807 ASN A O 1
ATOM 6089 N N . GLY A 1 808 ? -3.624 6.960 -4.698 1.00 93.56 808 GLY A N 1
ATOM 6090 C CA . GLY A 1 808 ? -2.724 8.074 -4.411 1.00 93.56 808 GLY A CA 1
ATOM 6091 C C . GLY A 1 808 ? -2.964 9.286 -5.317 1.00 93.56 808 GLY A C 1
ATOM 6092 O O . GLY A 1 808 ? -3.654 9.226 -6.333 1.00 93.56 808 GLY A O 1
ATOM 6093 N N . LEU A 1 809 ? -2.372 10.414 -4.932 1.00 95.25 809 LEU A N 1
ATOM 6094 C CA . LEU A 1 809 ? -2.610 11.712 -5.554 1.00 95.25 809 LEU A CA 1
ATOM 6095 C C . LEU A 1 809 ? -1.431 12.193 -6.402 1.00 95.25 809 LEU A C 1
ATOM 6097 O O . LEU A 1 809 ? -1.654 12.756 -7.469 1.00 95.25 809 LEU A O 1
ATOM 6101 N N . ASN A 1 810 ? -0.186 11.997 -5.961 1.00 97.62 810 ASN A N 1
ATOM 6102 C CA . ASN A 1 810 ? 0.980 12.517 -6.679 1.00 97.62 810 ASN A CA 1
ATOM 6103 C C . ASN A 1 810 ? 2.009 11.433 -6.980 1.00 97.62 810 ASN A C 1
ATOM 6105 O O . ASN A 1 810 ? 2.213 10.530 -6.172 1.00 97.62 810 ASN A O 1
ATOM 6109 N N . ILE A 1 811 ? 2.727 11.583 -8.094 1.00 98.44 811 ILE A N 1
ATOM 6110 C CA . ILE A 1 811 ? 3.795 10.657 -8.480 1.00 98.44 811 ILE A CA 1
ATOM 6111 C C . ILE A 1 811 ? 5.093 11.366 -8.876 1.00 98.44 811 ILE A C 1
ATOM 6113 O O . ILE A 1 811 ? 5.083 12.361 -9.603 1.00 98.44 811 ILE A O 1
ATOM 6117 N N . LEU A 1 812 ? 6.222 10.807 -8.447 1.00 98.62 812 LEU A N 1
ATOM 6118 C CA . LEU A 1 812 ? 7.550 11.069 -8.992 1.00 98.62 812 LEU A CA 1
ATOM 6119 C C . LEU A 1 812 ? 8.032 9.792 -9.688 1.00 98.62 812 LEU A C 1
ATOM 6121 O O . LEU A 1 812 ? 8.355 8.811 -9.027 1.00 98.62 812 LEU A O 1
ATOM 6125 N N . SER A 1 813 ? 8.059 9.788 -11.020 1.00 98.25 813 SER A N 1
ATOM 6126 C CA . SER A 1 813 ? 8.410 8.609 -11.815 1.00 98.25 813 SER A CA 1
ATOM 6127 C C . SER A 1 813 ? 9.758 8.772 -12.518 1.00 98.25 813 SER A C 1
ATOM 6129 O O . SER A 1 813 ? 10.048 9.813 -13.110 1.00 98.25 813 SER A O 1
ATOM 6131 N N . GLY A 1 814 ? 10.588 7.738 -12.472 1.00 97.56 814 GLY A N 1
ATOM 6132 C CA . GLY A 1 814 ? 11.962 7.757 -12.949 1.00 97.56 814 GLY A CA 1
ATOM 6133 C C . GLY A 1 814 ? 12.351 6.522 -13.739 1.00 97.56 814 GLY A C 1
ATOM 6134 O O . GLY A 1 814 ? 11.704 5.482 -13.648 1.00 97.56 814 GLY A O 1
ATOM 6135 N N . ASN A 1 815 ? 13.428 6.654 -14.505 1.00 97.75 815 ASN A N 1
ATOM 6136 C CA . ASN A 1 815 ? 14.130 5.543 -15.138 1.00 97.75 815 ASN A CA 1
ATOM 6137 C C . ASN A 1 815 ? 15.610 5.901 -15.335 1.00 97.75 815 ASN A C 1
ATOM 6139 O O . ASN A 1 815 ? 15.964 7.079 -15.452 1.00 97.75 815 ASN A O 1
ATOM 6143 N N . ASN A 1 816 ? 16.463 4.896 -15.468 1.00 96.81 816 ASN A N 1
ATOM 6144 C CA . ASN A 1 816 ? 17.863 5.071 -15.837 1.00 96.81 816 ASN A CA 1
ATOM 6145 C C . ASN A 1 816 ? 18.004 5.129 -17.364 1.00 96.81 816 ASN A C 1
ATOM 6147 O O . ASN A 1 816 ? 17.125 4.690 -18.114 1.00 96.81 816 ASN A O 1
ATOM 6151 N N . ALA A 1 817 ? 19.092 5.725 -17.855 1.00 94.25 817 ALA A N 1
ATOM 6152 C CA . ALA A 1 817 ? 19.317 5.848 -19.294 1.00 94.25 817 ALA A CA 1
ATOM 6153 C C . ALA A 1 817 ? 19.592 4.491 -19.972 1.00 94.25 817 ALA A C 1
ATOM 6155 O O . ALA A 1 817 ? 19.224 4.324 -21.132 1.00 94.25 817 ALA A O 1
ATOM 6156 N N . ASN A 1 818 ? 20.194 3.526 -19.260 1.00 93.88 818 ASN A N 1
ATOM 6157 C CA . ASN A 1 818 ? 20.622 2.232 -19.803 1.00 93.88 818 ASN A CA 1
ATOM 6158 C C . ASN A 1 818 ? 20.078 1.040 -18.992 1.00 93.88 818 ASN A C 1
ATOM 6160 O O . ASN A 1 818 ? 20.834 0.246 -18.432 1.00 93.88 818 ASN A O 1
ATOM 6164 N N . GLU A 1 819 ? 18.755 0.886 -18.941 1.00 95.69 819 GLU A N 1
ATOM 6165 C CA . GLU A 1 819 ? 18.105 -0.180 -18.157 1.00 95.69 819 GLU A CA 1
ATOM 6166 C C . GLU A 1 819 ? 18.409 -1.598 -18.671 1.00 95.69 819 GLU A C 1
ATOM 6168 O O . GLU A 1 819 ? 18.570 -2.534 -17.893 1.00 95.69 819 GLU A O 1
ATOM 6173 N N . GLY A 1 820 ? 18.474 -1.779 -19.993 1.00 93.44 820 GLY A N 1
ATOM 6174 C CA . GLY A 1 820 ? 18.339 -3.103 -20.608 1.00 93.44 820 GLY A CA 1
ATOM 6175 C C . GLY A 1 820 ? 19.574 -4.002 -20.566 1.00 93.44 820 GLY A C 1
ATOM 6176 O O . GLY A 1 820 ? 19.419 -5.217 -20.627 1.00 93.44 820 GLY A O 1
ATOM 6177 N N . VAL A 1 821 ? 20.782 -3.446 -20.421 1.00 90.62 821 VAL A N 1
ATOM 6178 C CA . VAL A 1 821 ? 22.053 -4.180 -20.620 1.00 90.62 821 VAL A CA 1
ATOM 6179 C C . VAL A 1 821 ? 22.206 -5.421 -19.726 1.00 90.62 821 VAL A C 1
ATOM 6181 O O . VAL A 1 821 ? 22.793 -6.423 -20.127 1.00 90.62 821 VAL A O 1
ATOM 6184 N N . GLY A 1 822 ? 21.646 -5.401 -18.512 1.00 88.81 822 GLY A N 1
ATOM 6185 C CA . GLY A 1 822 ? 21.686 -6.545 -17.592 1.00 88.81 822 GLY A CA 1
ATOM 6186 C C . GLY A 1 822 ? 20.720 -7.681 -17.949 1.00 88.81 822 GLY A C 1
ATOM 6187 O O . GLY A 1 822 ? 20.848 -8.784 -17.418 1.00 88.81 822 GLY A O 1
ATOM 6188 N N . PHE A 1 823 ? 19.763 -7.427 -18.841 1.00 90.69 823 PHE A N 1
ATOM 6189 C CA . PHE A 1 823 ? 18.625 -8.304 -19.125 1.00 90.69 823 PHE A CA 1
ATOM 6190 C C . PHE A 1 823 ? 18.587 -8.801 -20.571 1.00 90.69 823 PHE A C 1
ATOM 6192 O O . PHE A 1 823 ? 17.772 -9.648 -20.933 1.00 90.69 823 PHE A O 1
ATOM 6199 N N . THR A 1 824 ? 19.496 -8.309 -21.402 1.00 91.56 824 THR A N 1
ATOM 6200 C CA . THR A 1 824 ? 19.656 -8.706 -22.796 1.00 91.56 824 THR A CA 1
ATOM 6201 C C . THR A 1 824 ? 20.900 -9.583 -22.970 1.00 91.56 824 THR A C 1
ATOM 6203 O O . THR A 1 824 ? 21.938 -9.329 -22.347 1.00 91.56 824 THR A O 1
ATOM 6206 N N . PRO A 1 825 ? 20.839 -10.634 -23.811 1.00 90.38 825 PRO A N 1
ATOM 6207 C CA . PRO A 1 825 ? 22.031 -11.371 -24.213 1.00 90.38 825 PRO A CA 1
ATOM 6208 C C . PRO A 1 825 ? 23.065 -10.430 -24.840 1.00 90.38 825 PRO A C 1
ATOM 6210 O O . PRO A 1 825 ? 22.712 -9.593 -25.668 1.00 90.38 825 PRO A O 1
ATOM 6213 N N . GLN A 1 826 ? 24.330 -10.576 -24.444 1.00 91.00 826 GLN A N 1
ATOM 6214 C CA . GLN A 1 826 ? 25.436 -9.689 -24.836 1.00 91.00 826 GLN A CA 1
ATOM 6215 C C . GLN A 1 826 ? 26.211 -10.209 -26.064 1.00 91.00 826 GLN A C 1
ATOM 6217 O O . GLN A 1 826 ? 27.433 -10.085 -26.156 1.00 91.00 826 GLN A O 1
ATOM 6222 N N . ASP A 1 827 ? 25.500 -10.867 -26.981 1.00 91.94 827 ASP A N 1
ATOM 6223 C CA . ASP A 1 827 ? 26.020 -11.507 -28.193 1.00 91.94 827 ASP A CA 1
ATOM 6224 C C . ASP A 1 827 ? 25.243 -11.112 -29.467 1.00 91.94 827 ASP A C 1
ATOM 6226 O O . ASP A 1 827 ? 25.306 -11.805 -30.484 1.00 91.94 827 ASP A O 1
ATOM 6230 N N . ILE A 1 828 ? 24.535 -9.976 -29.445 1.00 94.75 828 ILE A N 1
ATOM 6231 C CA . ILE A 1 828 ? 23.698 -9.503 -30.557 1.00 94.75 828 ILE A CA 1
ATOM 6232 C C . ILE A 1 828 ? 24.523 -8.599 -31.481 1.00 94.75 828 ILE A C 1
ATOM 6234 O O . ILE A 1 828 ? 24.657 -7.397 -31.253 1.00 94.75 828 ILE A O 1
ATOM 6238 N N . ILE A 1 829 ? 25.082 -9.177 -32.549 1.00 95.88 829 ILE A N 1
ATOM 6239 C CA . ILE A 1 829 ? 26.060 -8.489 -33.410 1.00 95.88 829 ILE A CA 1
ATOM 6240 C C . ILE A 1 829 ? 25.419 -7.931 -34.683 1.00 95.88 829 ILE A C 1
ATOM 6242 O O . ILE A 1 829 ? 25.687 -6.791 -35.069 1.00 95.88 829 ILE A O 1
ATOM 6246 N N . THR A 1 830 ? 24.598 -8.727 -35.364 1.00 96.12 830 THR A N 1
ATOM 6247 C CA . THR A 1 830 ? 24.012 -8.407 -36.674 1.00 96.12 830 THR A CA 1
ATOM 6248 C C . THR A 1 830 ? 22.510 -8.135 -36.586 1.00 96.12 830 THR A C 1
ATOM 6250 O O . THR A 1 830 ? 21.862 -8.409 -35.576 1.00 96.12 830 THR A O 1
ATOM 6253 N N . GLN A 1 831 ? 21.921 -7.578 -37.652 1.00 95.19 831 GLN A N 1
ATOM 6254 C CA . GLN A 1 831 ? 20.469 -7.370 -37.696 1.00 95.19 831 GLN A CA 1
ATOM 6255 C C . GLN A 1 831 ? 19.701 -8.700 -37.625 1.00 95.19 831 GLN A C 1
ATOM 6257 O O . GLN A 1 831 ? 18.620 -8.745 -37.041 1.00 95.19 831 GLN A O 1
ATOM 6262 N N . ASP A 1 832 ? 20.257 -9.778 -38.181 1.00 96.56 832 ASP A N 1
ATOM 6263 C CA . ASP A 1 832 ? 19.647 -11.106 -38.105 1.00 96.56 832 ASP A CA 1
ATOM 6264 C C . ASP A 1 832 ? 19.662 -11.638 -36.665 1.00 96.56 832 ASP A C 1
ATOM 6266 O O . ASP A 1 832 ? 18.648 -12.171 -36.207 1.00 96.56 832 ASP A O 1
ATOM 6270 N N . ASP A 1 833 ? 20.750 -11.407 -35.917 1.00 96.50 833 ASP A N 1
ATOM 6271 C CA . ASP A 1 833 ? 20.820 -11.731 -34.484 1.00 96.50 833 ASP A CA 1
ATOM 6272 C C . ASP A 1 833 ? 19.764 -10.946 -33.694 1.00 96.50 833 ASP A C 1
ATOM 6274 O O . ASP A 1 833 ? 19.056 -11.513 -32.860 1.00 96.50 833 ASP A O 1
ATOM 6278 N N . PHE A 1 834 ? 19.593 -9.656 -34.007 1.00 96.06 834 PHE A N 1
ATOM 6279 C CA . PHE A 1 834 ? 18.576 -8.806 -33.387 1.00 96.06 834 PHE A CA 1
ATOM 6280 C C . PHE A 1 834 ? 17.151 -9.300 -33.679 1.00 96.06 834 PHE A C 1
ATOM 6282 O O . PHE A 1 834 ? 16.337 -9.424 -32.766 1.00 96.06 834 PHE A O 1
ATOM 6289 N N . VAL A 1 835 ? 16.836 -9.661 -34.926 1.00 96.50 835 VAL A N 1
ATOM 6290 C CA . VAL A 1 835 ? 15.521 -10.230 -35.278 1.00 96.50 835 VAL A CA 1
ATOM 6291 C C . VAL A 1 835 ? 15.297 -11.585 -34.596 1.00 96.50 835 VAL A C 1
ATOM 6293 O O . VAL A 1 835 ? 14.182 -11.874 -34.153 1.00 96.50 835 VAL A O 1
ATOM 6296 N N . ALA A 1 836 ? 16.335 -12.418 -34.479 1.00 96.00 836 ALA A N 1
ATOM 6297 C CA . ALA A 1 836 ? 16.260 -13.684 -33.753 1.00 96.00 836 ALA A CA 1
ATOM 6298 C C . ALA A 1 836 ? 16.041 -13.476 -32.246 1.00 96.00 836 ALA A C 1
ATOM 6300 O O . ALA A 1 836 ? 15.305 -14.244 -31.621 1.00 96.00 836 ALA A O 1
ATOM 6301 N N . TYR A 1 837 ? 16.643 -12.434 -31.667 1.00 94.06 837 TYR A N 1
ATOM 6302 C CA . TYR A 1 837 ? 16.367 -11.990 -30.304 1.00 94.06 837 TYR A CA 1
ATOM 6303 C C . TYR A 1 837 ? 14.901 -11.568 -30.151 1.00 94.06 837 TYR A C 1
ATOM 6305 O O . TYR A 1 837 ? 14.206 -12.138 -29.315 1.00 94.06 837 TYR A O 1
ATOM 6313 N N . LEU A 1 838 ? 14.383 -10.687 -31.016 1.00 93.81 838 LEU A N 1
ATOM 6314 C CA . LEU A 1 838 ? 12.987 -10.236 -30.942 1.00 93.81 838 LEU A CA 1
ATOM 6315 C C . LEU A 1 838 ? 11.986 -11.398 -31.019 1.00 93.81 838 LEU A C 1
ATOM 6317 O O . LEU A 1 838 ? 11.046 -11.443 -30.237 1.00 93.81 838 LEU A O 1
ATOM 6321 N N . LYS A 1 839 ? 12.196 -12.377 -31.908 1.00 92.50 839 LYS A N 1
ATOM 6322 C CA . LYS A 1 839 ? 11.312 -13.557 -32.019 1.00 92.50 839 LYS A CA 1
ATOM 6323 C C . LYS A 1 839 ? 11.326 -14.445 -30.774 1.00 92.50 839 LYS A C 1
ATOM 6325 O O . LYS A 1 839 ? 10.353 -15.143 -30.508 1.00 92.50 839 LYS A O 1
ATOM 6330 N N . ARG A 1 840 ? 12.441 -14.452 -30.043 1.00 88.19 840 ARG A N 1
ATOM 6331 C CA . ARG A 1 840 ? 12.604 -15.220 -28.804 1.00 88.19 840 ARG A CA 1
ATOM 6332 C C . ARG A 1 840 ? 11.978 -14.495 -27.617 1.00 88.19 840 ARG A C 1
ATOM 6334 O O . ARG A 1 840 ? 11.314 -15.136 -26.813 1.00 88.19 840 ARG A O 1
ATOM 6341 N N . THR A 1 841 ? 12.196 -13.185 -27.532 1.00 87.12 841 THR A N 1
ATOM 6342 C CA . THR A 1 841 ? 11.694 -12.326 -26.453 1.00 87.12 841 THR A CA 1
ATOM 6343 C C . THR A 1 841 ? 10.199 -12.068 -26.590 1.00 87.12 841 THR A C 1
ATOM 6345 O O . THR A 1 841 ? 9.498 -12.119 -25.592 1.00 87.12 841 THR A O 1
ATOM 6348 N N . PHE A 1 842 ? 9.700 -11.877 -27.817 1.00 89.38 842 PHE A N 1
ATOM 6349 C CA . PHE A 1 842 ? 8.305 -11.564 -28.147 1.00 89.38 842 PHE A CA 1
ATOM 6350 C C . PHE A 1 842 ? 7.674 -12.689 -28.997 1.00 89.38 842 PHE A C 1
ATOM 6352 O O . PHE A 1 842 ? 7.407 -12.497 -30.185 1.00 89.38 842 PHE A O 1
ATOM 6359 N N . PRO A 1 843 ? 7.425 -13.893 -28.443 1.00 85.12 843 PRO A N 1
ATOM 6360 C CA . PRO A 1 843 ? 6.994 -15.057 -29.225 1.00 85.12 843 PRO A CA 1
ATOM 6361 C C . PRO A 1 843 ? 5.594 -14.920 -29.844 1.00 85.12 843 PRO A C 1
ATOM 6363 O O . PRO A 1 843 ? 5.256 -15.673 -30.756 1.00 85.12 843 PRO A O 1
ATOM 6366 N N . LEU A 1 844 ? 4.778 -13.975 -29.365 1.00 86.94 844 LEU A N 1
ATOM 6367 C CA . LEU A 1 844 ? 3.449 -13.682 -29.911 1.00 86.94 844 LEU A CA 1
ATOM 6368 C C . LEU A 1 844 ? 3.480 -12.681 -31.078 1.00 86.94 844 LEU A C 1
ATOM 6370 O O . LEU A 1 844 ? 2.454 -12.468 -31.724 1.00 86.94 844 LEU A O 1
ATOM 6374 N N . PHE A 1 845 ? 4.635 -12.078 -31.380 1.00 91.38 845 PHE A N 1
ATOM 6375 C CA . PHE A 1 845 ? 4.749 -11.111 -32.467 1.00 91.38 845 PHE A CA 1
ATOM 6376 C C . PHE A 1 845 ? 4.642 -11.782 -33.831 1.00 91.38 845 PHE A C 1
ATOM 6378 O O . PHE A 1 845 ? 5.345 -12.746 -34.149 1.00 91.38 845 PHE A O 1
ATOM 6385 N N . SER A 1 846 ? 3.797 -11.210 -34.688 1.00 93.50 846 SER A N 1
ATOM 6386 C CA . SER A 1 846 ? 3.803 -11.546 -36.106 1.00 93.50 846 SER A CA 1
ATOM 6387 C C . SER A 1 846 ? 5.030 -10.935 -36.791 1.00 93.50 846 SER A C 1
ATOM 6389 O O . SER A 1 846 ? 5.667 -10.016 -36.275 1.00 93.50 846 SER A O 1
ATOM 6391 N N . GLN A 1 847 ? 5.340 -11.381 -38.012 1.00 94.44 847 GLN A N 1
ATOM 6392 C CA . GLN A 1 847 ? 6.402 -10.745 -38.800 1.00 94.44 847 GLN A CA 1
ATOM 6393 C C . GLN A 1 847 ? 6.129 -9.245 -39.021 1.00 94.44 847 GLN A C 1
ATOM 6395 O O . GLN A 1 847 ? 7.055 -8.449 -38.966 1.00 94.44 847 GLN A O 1
ATOM 6400 N N . ASN A 1 848 ? 4.862 -8.851 -39.175 1.00 95.31 848 ASN A N 1
ATOM 6401 C CA . ASN A 1 848 ? 4.479 -7.447 -39.309 1.00 95.31 848 ASN A CA 1
ATOM 6402 C C . ASN A 1 848 ? 4.766 -6.635 -38.033 1.00 95.31 848 ASN A C 1
ATOM 6404 O O . ASN A 1 848 ? 5.094 -5.457 -38.123 1.00 95.31 848 ASN A O 1
ATOM 6408 N N . ASP A 1 849 ? 4.673 -7.238 -36.847 1.00 94.75 849 ASP A N 1
ATOM 6409 C CA . ASP A 1 849 ? 5.010 -6.550 -35.595 1.00 94.75 849 ASP A CA 1
ATOM 6410 C C . ASP A 1 849 ? 6.526 -6.407 -35.432 1.00 94.75 849 ASP A C 1
ATOM 6412 O O . ASP A 1 849 ? 7.002 -5.339 -35.055 1.00 94.75 849 ASP A O 1
ATOM 6416 N N . ILE A 1 850 ? 7.298 -7.421 -35.839 1.00 95.62 850 ILE A N 1
ATOM 6417 C CA . ILE A 1 850 ? 8.761 -7.318 -35.947 1.00 95.62 850 ILE A CA 1
ATOM 6418 C C . ILE A 1 850 ? 9.159 -6.193 -36.913 1.00 95.62 850 ILE A C 1
ATOM 6420 O O . ILE A 1 850 ? 10.036 -5.393 -36.592 1.00 95.62 850 ILE A O 1
ATOM 6424 N N . ASP A 1 851 ? 8.493 -6.077 -38.063 1.00 95.81 851 ASP A N 1
ATOM 6425 C CA . ASP A 1 851 ? 8.765 -5.011 -39.033 1.00 95.81 851 ASP A CA 1
ATOM 6426 C C . ASP A 1 851 ? 8.450 -3.617 -38.452 1.00 95.81 851 ASP A C 1
ATOM 6428 O O . ASP A 1 851 ? 9.186 -2.660 -38.706 1.00 95.81 851 ASP A O 1
ATOM 6432 N N . LYS A 1 852 ? 7.419 -3.494 -37.597 1.00 95.69 852 LYS A N 1
ATOM 6433 C CA . LYS A 1 852 ? 7.157 -2.258 -36.836 1.00 95.69 852 LYS A CA 1
ATOM 6434 C C . LYS A 1 852 ? 8.268 -1.956 -35.834 1.00 95.69 852 LYS A C 1
ATOM 6436 O O . LYS A 1 852 ? 8.679 -0.803 -35.751 1.00 95.69 852 LYS A O 1
ATOM 6441 N N . ILE A 1 853 ? 8.800 -2.950 -35.114 1.00 95.50 853 ILE A N 1
ATOM 6442 C CA . ILE A 1 853 ? 9.978 -2.738 -34.252 1.00 95.50 853 ILE A CA 1
ATOM 6443 C C . ILE A 1 853 ? 11.147 -2.217 -35.083 1.00 95.50 853 ILE A C 1
ATOM 6445 O O . ILE A 1 853 ? 11.799 -1.245 -34.702 1.00 95.50 853 ILE A O 1
ATOM 6449 N N . LEU A 1 854 ? 11.385 -2.808 -3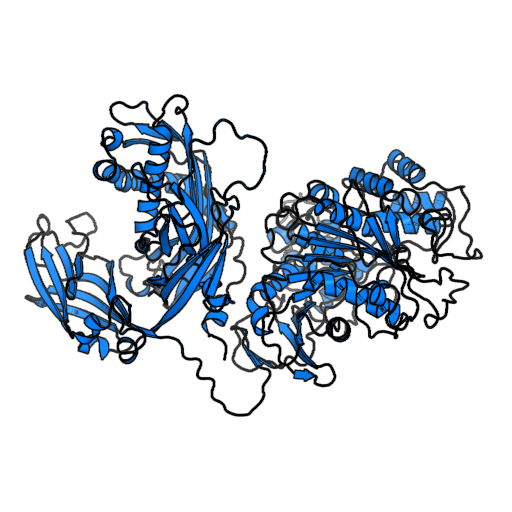6.256 1.00 95.12 854 LEU A N 1
ATOM 6450 C CA . LEU A 1 854 ? 12.461 -2.355 -37.130 1.00 95.12 854 LEU A CA 1
ATOM 6451 C C . LEU A 1 854 ? 12.271 -0.903 -37.596 1.00 95.12 854 LEU A C 1
ATOM 6453 O O . LEU A 1 854 ? 13.259 -0.178 -37.724 1.00 95.12 854 LEU A O 1
ATOM 6457 N N . PHE A 1 855 ? 11.020 -0.489 -37.804 1.00 95.00 855 PHE A N 1
ATOM 6458 C CA . PHE A 1 855 ? 10.638 0.878 -38.149 1.00 95.00 855 PHE A CA 1
ATOM 6459 C C . PHE A 1 855 ? 10.817 1.866 -36.985 1.00 95.00 855 PHE A C 1
ATOM 6461 O O . PHE A 1 855 ? 11.427 2.917 -37.176 1.00 95.00 855 PHE A O 1
ATOM 6468 N N . TYR A 1 856 ? 10.321 1.539 -35.787 1.00 94.56 856 TYR A N 1
ATOM 6469 C CA . TYR A 1 856 ? 10.386 2.422 -34.614 1.00 94.56 856 TYR A CA 1
ATOM 6470 C C . TYR A 1 856 ? 11.786 2.524 -34.001 1.00 94.56 856 TYR A C 1
ATOM 6472 O O . TYR A 1 856 ? 12.111 3.541 -33.393 1.00 94.56 856 TYR A O 1
ATOM 6480 N N . TYR A 1 857 ? 12.629 1.510 -34.199 1.00 94.44 857 TYR A N 1
ATOM 6481 C CA . TYR A 1 857 ? 14.021 1.496 -33.757 1.00 94.44 857 TYR A CA 1
ATOM 6482 C C . TYR A 1 857 ? 14.959 1.546 -34.965 1.00 94.44 857 TYR A C 1
ATOM 6484 O O . TYR A 1 857 ? 15.598 0.543 -35.252 1.00 94.44 857 TYR A O 1
ATOM 6492 N N . PRO A 1 858 ? 15.049 2.635 -35.738 1.00 91.69 858 PRO A N 1
ATOM 6493 C CA . PRO A 1 858 ? 15.821 2.642 -36.977 1.00 91.69 858 PRO A CA 1
ATOM 6494 C C . PRO A 1 858 ? 17.319 2.392 -36.742 1.00 91.69 858 PRO A C 1
ATOM 6496 O O . PRO A 1 858 ? 17.908 2.853 -35.767 1.00 91.69 858 PRO A O 1
ATOM 6499 N N . SER A 1 859 ? 17.957 1.693 -37.682 1.00 88.06 859 SER A N 1
ATOM 6500 C CA . SER A 1 859 ? 19.400 1.435 -37.693 1.00 88.06 859 SER A CA 1
ATOM 6501 C C . SER A 1 859 ? 19.954 1.621 -39.107 1.00 88.06 859 SER A C 1
ATOM 6503 O O . SER A 1 859 ? 19.257 1.382 -40.091 1.00 88.06 859 SER A O 1
ATOM 6505 N N . ASN A 1 860 ? 21.224 2.017 -39.220 1.00 86.38 860 ASN A N 1
ATOM 6506 C CA . ASN A 1 860 ? 21.950 2.050 -40.495 1.00 86.38 860 ASN A CA 1
ATOM 6507 C C . ASN A 1 860 ? 22.501 0.667 -40.907 1.00 86.38 860 ASN A C 1
ATOM 6509 O O . ASN A 1 860 ? 23.225 0.573 -41.896 1.00 86.38 860 ASN A O 1
ATOM 6513 N N . GLY A 1 861 ? 22.192 -0.386 -40.141 1.00 82.31 861 GLY A N 1
ATOM 6514 C CA . GLY A 1 861 ? 22.652 -1.753 -40.389 1.00 82.31 861 GLY A CA 1
ATOM 6515 C C . GLY A 1 861 ? 24.089 -2.029 -39.939 1.00 82.31 861 GLY A C 1
ATOM 6516 O O . GLY A 1 861 ? 24.605 -3.106 -40.230 1.00 82.31 861 GLY A O 1
ATOM 6517 N N . ALA A 1 862 ? 24.743 -1.094 -39.238 1.00 85.50 862 ALA A N 1
ATOM 6518 C CA . ALA A 1 862 ? 26.073 -1.332 -38.689 1.00 85.50 862 ALA A CA 1
ATOM 6519 C C . ALA A 1 862 ? 26.040 -2.488 -37.666 1.00 85.50 862 ALA A C 1
ATOM 6521 O O . ALA A 1 862 ? 25.133 -2.520 -36.819 1.00 85.50 862 ALA A O 1
ATOM 6522 N N . PRO A 1 863 ? 26.994 -3.437 -37.739 1.00 90.25 863 PRO A N 1
ATOM 6523 C CA . PRO A 1 863 ? 27.141 -4.462 -36.718 1.00 90.25 863 PRO A CA 1
ATOM 6524 C C . PRO A 1 863 ? 27.656 -3.848 -35.413 1.00 90.25 863 PRO A C 1
ATOM 6526 O O . PRO A 1 863 ? 28.263 -2.775 -35.419 1.00 90.25 863 PRO A O 1
ATOM 6529 N N . THR A 1 864 ? 27.442 -4.539 -34.297 1.00 91.62 864 THR A N 1
ATOM 6530 C CA . THR A 1 864 ? 28.076 -4.173 -33.026 1.00 91.62 864 THR A CA 1
ATOM 6531 C C . THR A 1 864 ? 29.589 -4.350 -33.121 1.00 91.62 864 THR A C 1
ATOM 6533 O O . THR A 1 864 ? 30.080 -5.392 -33.558 1.00 91.62 864 THR A O 1
ATOM 6536 N N . ASP A 1 865 ? 30.327 -3.322 -32.704 1.00 87.50 865 ASP A N 1
ATOM 6537 C CA . ASP A 1 865 ? 31.787 -3.304 -32.690 1.00 87.50 865 ASP A CA 1
ATOM 6538 C C . ASP A 1 865 ? 32.292 -3.160 -31.244 1.00 87.50 865 ASP A C 1
ATOM 6540 O O . ASP A 1 865 ? 32.230 -2.063 -30.685 1.00 87.50 865 ASP A O 1
ATOM 6544 N N . PRO A 1 866 ? 32.845 -4.231 -30.641 1.00 82.25 866 PRO A N 1
ATOM 6545 C CA . PRO A 1 866 ? 33.397 -4.190 -29.284 1.00 82.25 866 PRO A CA 1
ATOM 6546 C C . PRO A 1 866 ? 34.599 -3.247 -29.110 1.00 82.25 866 PRO A C 1
ATOM 6548 O O . PRO A 1 866 ? 35.053 -3.029 -27.988 1.00 82.25 866 PRO A O 1
ATOM 6551 N N . SER A 1 867 ? 35.177 -2.741 -30.206 1.00 82.50 867 SER A N 1
ATOM 6552 C CA . SER A 1 867 ? 36.292 -1.787 -30.181 1.00 82.50 867 SER A CA 1
ATOM 6553 C C . SER A 1 867 ? 35.858 -0.323 -30.288 1.00 82.50 867 SER A C 1
ATOM 6555 O O . SER A 1 867 ? 36.690 0.568 -30.085 1.00 82.50 867 SER A O 1
ATOM 6557 N N . SER A 1 868 ? 34.578 -0.067 -30.573 1.00 82.75 868 SER A N 1
ATOM 6558 C CA . SER A 1 868 ? 34.025 1.282 -30.647 1.00 82.75 868 SER A CA 1
ATOM 6559 C C . SER A 1 868 ? 34.001 1.949 -29.272 1.00 82.75 868 SER A C 1
ATOM 6561 O O . SER A 1 868 ? 33.775 1.310 -28.249 1.00 82.75 868 SER A O 1
ATOM 6563 N N . THR A 1 869 ? 34.237 3.261 -29.242 1.00 76.44 869 THR A N 1
ATOM 6564 C CA . THR A 1 869 ? 34.116 4.034 -28.002 1.00 76.44 869 THR A CA 1
ATOM 6565 C C . THR A 1 869 ? 32.646 4.202 -27.625 1.00 76.44 869 THR A C 1
ATOM 6567 O O . THR A 1 869 ? 31.830 4.605 -28.453 1.00 76.44 869 THR A O 1
ATOM 6570 N N . GLU A 1 870 ? 32.326 3.942 -26.364 1.00 84.94 870 GLU A N 1
ATOM 6571 C CA . GLU A 1 870 ? 30.994 4.103 -25.783 1.00 84.94 870 GLU A CA 1
ATOM 6572 C C . GLU A 1 870 ? 30.831 5.523 -25.218 1.00 84.94 870 GLU A C 1
ATOM 6574 O O . GLU A 1 870 ? 31.724 6.072 -24.565 1.00 84.94 870 GLU A O 1
ATOM 6579 N N . TYR A 1 871 ? 29.686 6.148 -25.483 1.00 81.56 871 TYR A N 1
ATOM 6580 C CA . TYR A 1 871 ? 29.392 7.516 -25.053 1.00 81.56 871 TYR A CA 1
ATOM 6581 C C . TYR A 1 871 ? 27.993 7.573 -24.472 1.00 81.56 871 TYR A C 1
ATOM 6583 O O . TYR A 1 871 ? 27.069 7.016 -25.060 1.00 81.56 871 TYR A O 1
ATOM 6591 N N . ALA A 1 872 ? 27.816 8.286 -23.357 1.00 82.62 872 ALA A N 1
ATOM 6592 C CA . ALA A 1 872 ? 26.474 8.615 -22.910 1.00 82.62 872 ALA A CA 1
ATOM 6593 C C . ALA A 1 872 ? 25.727 9.322 -24.049 1.00 82.62 872 ALA A C 1
ATOM 6595 O O . ALA A 1 872 ? 26.283 10.170 -24.753 1.00 82.62 872 ALA A O 1
ATOM 6596 N N . THR A 1 873 ? 24.477 8.925 -24.233 1.00 81.06 873 THR A N 1
ATOM 6597 C CA . THR A 1 873 ? 23.561 9.533 -25.191 1.00 81.06 873 THR A CA 1
ATOM 6598 C C . THR A 1 873 ? 23.472 11.050 -24.996 1.00 81.06 873 THR A C 1
ATOM 6600 O O . THR A 1 873 ? 23.491 11.551 -23.868 1.00 81.06 873 THR A O 1
ATOM 6603 N N . ALA A 1 874 ? 23.380 11.791 -26.103 1.00 81.69 874 ALA A N 1
ATOM 6604 C CA . ALA A 1 874 ? 23.140 13.233 -26.058 1.00 81.69 874 ALA A CA 1
ATOM 6605 C C . ALA A 1 874 ? 21.654 13.574 -25.809 1.00 81.69 874 ALA A C 1
ATOM 6607 O O . ALA A 1 874 ? 21.338 14.699 -25.409 1.00 81.69 874 ALA A O 1
ATOM 6608 N N . GLY A 1 875 ? 20.757 12.596 -25.991 1.00 85.19 875 GLY A N 1
ATOM 6609 C CA . GLY A 1 875 ? 19.321 12.668 -25.721 1.00 85.19 875 GLY A CA 1
ATOM 6610 C C . GLY A 1 875 ? 18.531 13.514 -26.720 1.00 85.19 875 GLY A C 1
ATOM 6611 O O . GLY A 1 875 ? 17.643 13.001 -27.399 1.00 85.19 875 GLY A O 1
ATOM 6612 N N . ASP A 1 876 ? 18.867 14.800 -26.832 1.00 82.88 876 ASP A N 1
ATOM 6613 C CA . ASP A 1 876 ? 18.212 15.798 -27.697 1.00 82.88 876 ASP A CA 1
ATOM 6614 C C . ASP A 1 876 ? 18.716 15.783 -29.153 1.00 82.88 876 ASP A C 1
ATOM 6616 O O . ASP A 1 876 ? 18.068 16.298 -30.067 1.00 82.88 876 ASP A O 1
ATOM 6620 N N . SER A 1 877 ? 19.882 15.183 -29.373 1.00 78.81 877 SER A N 1
ATOM 6621 C CA . SER A 1 877 ? 20.590 15.136 -30.644 1.00 78.81 877 SER A CA 1
ATOM 6622 C C . SER A 1 877 ? 21.251 13.769 -30.818 1.00 78.81 877 SER A C 1
ATOM 6624 O O . SER A 1 877 ? 21.538 13.068 -29.854 1.00 78.81 877 SER A O 1
ATOM 6626 N N . GLY A 1 878 ? 21.436 13.332 -32.066 1.00 75.25 878 GLY A N 1
ATOM 6627 C CA . GLY A 1 878 ? 22.117 12.066 -32.345 1.00 75.25 878 GLY A CA 1
ATOM 6628 C C . GLY A 1 878 ? 23.619 12.151 -32.033 1.00 75.25 878 GLY A C 1
ATOM 6629 O O . GLY A 1 878 ? 24.216 13.196 -32.304 1.00 75.25 878 GLY A O 1
ATOM 6630 N N . PRO A 1 879 ? 24.262 11.067 -31.560 1.00 78.62 879 PRO A N 1
ATOM 6631 C CA . PRO A 1 879 ? 23.715 9.720 -31.348 1.00 78.62 879 PRO A CA 1
ATOM 6632 C C . PRO A 1 879 ? 22.832 9.589 -30.088 1.00 78.62 879 PRO A C 1
ATOM 6634 O O . PRO A 1 879 ? 23.090 10.229 -29.071 1.00 78.62 879 PRO A O 1
ATOM 6637 N N . THR A 1 880 ? 21.796 8.745 -30.181 1.00 87.44 880 THR A N 1
ATOM 6638 C CA . THR A 1 880 ? 20.824 8.451 -29.108 1.00 87.44 880 THR A CA 1
ATOM 6639 C C . THR A 1 880 ? 20.898 6.980 -28.692 1.00 87.44 880 THR A C 1
ATOM 6641 O O . THR A 1 880 ? 21.527 6.163 -29.373 1.00 87.44 880 THR A O 1
ATOM 6644 N N . ALA A 1 881 ? 20.158 6.603 -27.646 1.00 87.50 881 ALA A N 1
ATOM 6645 C CA . ALA A 1 881 ? 20.027 5.232 -27.148 1.00 87.50 881 ALA A CA 1
ATOM 6646 C C . ALA A 1 881 ? 19.564 4.202 -28.203 1.00 87.50 881 ALA A C 1
ATOM 6648 O O . ALA A 1 881 ? 19.629 3.003 -27.948 1.00 87.50 881 ALA A O 1
ATOM 6649 N N . LEU A 1 882 ? 19.133 4.634 -29.396 1.00 88.12 882 LEU A N 1
ATOM 6650 C CA . LEU A 1 882 ? 18.796 3.759 -30.524 1.00 88.12 882 LEU A CA 1
ATOM 6651 C C . LEU A 1 882 ? 20.005 3.058 -31.158 1.00 88.12 882 LEU A C 1
ATOM 6653 O O . LEU A 1 882 ? 19.837 1.995 -31.756 1.00 88.12 882 LEU A O 1
ATOM 6657 N N . ASN A 1 883 ? 21.200 3.651 -31.095 1.00 81.00 883 ASN A N 1
ATOM 6658 C CA . ASN A 1 883 ? 22.380 3.107 -31.775 1.00 81.00 883 ASN A CA 1
ATOM 6659 C C . ASN A 1 883 ? 23.676 3.167 -30.961 1.00 81.00 883 ASN A C 1
ATOM 6661 O O . ASN A 1 883 ? 24.615 2.436 -31.291 1.00 81.00 883 ASN A O 1
ATOM 6665 N N . GLN A 1 884 ? 23.745 4.000 -29.924 1.00 87.12 884 GLN A N 1
ATOM 6666 C CA . GLN A 1 884 ? 24.931 4.126 -29.087 1.00 87.12 884 GLN A CA 1
ATOM 6667 C C . GLN A 1 884 ? 24.574 4.613 -27.682 1.00 87.12 884 GLN A C 1
ATOM 6669 O O . GLN A 1 884 ? 23.760 5.517 -27.506 1.00 87.12 884 GLN A O 1
ATOM 6674 N N . SER A 1 885 ? 25.221 4.023 -26.684 1.00 89.25 885 SER A N 1
ATOM 6675 C CA . SER A 1 885 ? 25.184 4.476 -25.298 1.00 89.25 885 SER A CA 1
ATOM 6676 C C . SER A 1 885 ? 26.554 4.292 -24.635 1.00 89.25 885 SER A C 1
ATOM 6678 O O . SER A 1 885 ? 27.544 3.941 -25.286 1.00 89.25 885 SER A O 1
ATOM 6680 N N . SER A 1 886 ? 26.616 4.530 -23.322 1.00 86.94 886 SER A N 1
ATOM 6681 C CA . SER A 1 886 ? 27.794 4.261 -22.498 1.00 86.94 886 SER A CA 1
ATOM 6682 C C . SER A 1 886 ? 28.001 2.775 -22.177 1.00 86.94 886 SER A C 1
ATOM 6684 O O . SER A 1 886 ? 28.904 2.473 -21.404 1.00 86.94 886 SER A O 1
ATOM 6686 N N . VAL A 1 887 ? 27.150 1.876 -22.689 1.00 87.62 887 VAL A N 1
ATOM 6687 C CA . VAL A 1 887 ? 27.216 0.427 -22.418 1.00 87.62 887 VAL A CA 1
ATOM 6688 C C . VAL A 1 887 ? 27.102 -0.450 -23.669 1.00 87.62 887 VAL A C 1
ATOM 6690 O O . VAL A 1 887 ? 27.222 -1.666 -23.565 1.00 87.62 887 VAL A O 1
ATOM 6693 N N . GLY A 1 888 ? 26.862 0.134 -24.845 1.00 89.38 888 GLY A N 1
ATOM 6694 C CA . GLY A 1 888 ? 26.710 -0.641 -26.070 1.00 89.38 888 GLY A CA 1
ATOM 6695 C C . GLY A 1 888 ? 26.660 0.201 -27.341 1.00 89.38 888 GLY A C 1
ATOM 6696 O O . GLY A 1 888 ? 26.384 1.405 -27.327 1.00 89.38 888 GLY A O 1
ATOM 6697 N N . THR A 1 889 ? 26.894 -0.459 -28.478 1.00 91.12 889 THR A N 1
ATOM 6698 C CA . THR A 1 889 ? 26.792 0.127 -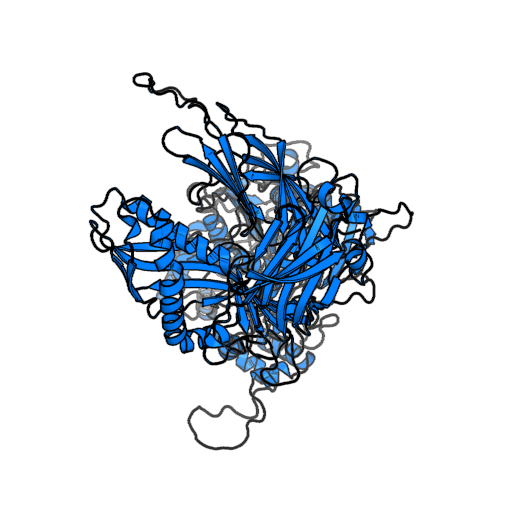29.824 1.00 91.12 889 THR A CA 1
ATOM 6699 C C . THR A 1 889 ? 26.054 -0.802 -30.790 1.00 91.12 889 THR A C 1
ATOM 6701 O O . THR A 1 889 ? 25.965 -2.016 -30.578 1.00 91.12 889 THR A O 1
ATOM 6704 N N . GLY A 1 890 ? 25.535 -0.243 -31.884 1.00 92.06 890 GLY A N 1
ATOM 6705 C CA . GLY A 1 890 ? 24.983 -1.021 -32.994 1.00 92.06 890 GLY A CA 1
ATOM 6706 C C . GLY A 1 890 ? 23.729 -1.811 -32.611 1.00 92.06 890 GLY A C 1
ATOM 6707 O O . GLY A 1 890 ? 22.799 -1.265 -32.017 1.00 92.06 890 GLY A O 1
ATOM 6708 N N . GLN A 1 891 ? 23.682 -3.093 -32.986 1.00 94.50 891 GLN A N 1
ATOM 6709 C CA . GLN A 1 891 ? 22.507 -3.950 -32.768 1.00 94.50 891 GLN A CA 1
ATOM 6710 C C . GLN A 1 891 ? 22.340 -4.367 -31.302 1.00 94.50 891 GLN A C 1
ATOM 6712 O O . GLN A 1 891 ? 21.205 -4.457 -30.841 1.00 94.50 891 GLN A O 1
ATOM 6717 N N . GLN A 1 892 ? 23.437 -4.535 -30.559 1.00 94.81 892 GLN A N 1
ATOM 6718 C CA . GLN A 1 892 ? 23.399 -4.773 -29.115 1.00 94.81 892 GLN A CA 1
ATOM 6719 C C . GLN A 1 892 ? 22.686 -3.633 -28.383 1.00 94.81 892 GLN A C 1
ATOM 6721 O O . GLN A 1 892 ? 21.701 -3.870 -27.695 1.00 94.81 892 GLN A O 1
ATOM 6726 N N . GLN A 1 893 ? 23.092 -2.380 -28.619 1.00 93.50 893 GLN A N 1
ATOM 6727 C CA . GLN A 1 893 ? 22.437 -1.227 -27.991 1.00 93.50 893 GLN A CA 1
ATOM 6728 C C . GLN A 1 893 ? 20.954 -1.125 -28.363 1.00 93.50 893 GLN A C 1
ATOM 6730 O O . GLN A 1 893 ? 20.120 -0.743 -27.547 1.00 93.50 893 GLN A O 1
ATOM 6735 N N . ARG A 1 894 ? 20.608 -1.476 -29.604 1.00 94.00 894 ARG A N 1
ATOM 6736 C CA . ARG A 1 894 ? 19.216 -1.507 -30.054 1.00 94.00 894 ARG A CA 1
ATOM 6737 C C . ARG A 1 894 ? 18.399 -2.553 -29.291 1.00 94.00 894 ARG A C 1
ATOM 6739 O O . ARG A 1 894 ? 17.261 -2.268 -28.932 1.00 94.00 894 ARG A O 1
ATOM 6746 N N . ALA A 1 895 ? 18.969 -3.731 -29.028 1.00 95.06 895 ALA A N 1
ATOM 6747 C CA . ALA A 1 895 ? 18.354 -4.761 -28.192 1.00 95.06 895 ALA A CA 1
ATOM 6748 C C . ALA A 1 895 ? 18.183 -4.294 -26.746 1.00 95.06 895 ALA A C 1
ATOM 6750 O O . ALA A 1 895 ? 17.080 -4.396 -26.208 1.00 95.06 895 ALA A O 1
ATOM 6751 N N . ASP A 1 896 ? 19.234 -3.715 -26.165 1.00 94.81 896 ASP A N 1
ATOM 6752 C CA . ASP A 1 896 ? 19.213 -3.162 -24.811 1.00 94.81 896 ASP A CA 1
ATOM 6753 C C . ASP A 1 896 ? 18.126 -2.088 -24.686 1.00 94.81 896 ASP A C 1
ATOM 6755 O O . ASP A 1 896 ? 17.350 -2.100 -23.733 1.00 94.81 896 ASP A O 1
ATOM 6759 N N . ASN A 1 897 ? 18.002 -1.199 -25.677 1.00 95.06 897 ASN A N 1
ATOM 6760 C CA . ASN A 1 897 ? 16.995 -0.142 -25.662 1.00 95.06 897 ASN A CA 1
ATOM 6761 C C . ASN A 1 897 ? 15.567 -0.664 -25.890 1.00 95.06 897 ASN A C 1
ATOM 6763 O O . ASN A 1 897 ? 14.636 -0.130 -25.294 1.00 95.06 897 ASN A O 1
ATOM 6767 N N . VAL A 1 898 ? 15.374 -1.703 -26.714 1.00 95.38 898 VAL A N 1
ATOM 6768 C CA . VAL A 1 898 ? 14.062 -2.364 -26.844 1.00 95.38 898 VAL A CA 1
ATOM 6769 C C . VAL A 1 898 ? 13.622 -2.927 -25.497 1.00 95.38 898 VAL A C 1
ATOM 6771 O O . VAL A 1 898 ? 12.525 -2.611 -25.053 1.00 95.38 898 VAL A O 1
ATOM 6774 N N . TYR A 1 899 ? 14.482 -3.696 -24.822 1.00 94.12 899 TYR A N 1
ATOM 6775 C CA . TYR A 1 899 ? 14.139 -4.274 -23.522 1.00 94.12 899 TYR A CA 1
ATOM 6776 C C . TYR A 1 899 ? 13.949 -3.200 -22.443 1.00 94.12 899 TYR A C 1
ATOM 6778 O O . TYR A 1 899 ? 13.035 -3.292 -21.625 1.00 94.12 899 TYR A O 1
ATOM 6786 N N . ALA A 1 900 ? 14.797 -2.165 -22.443 1.00 95.62 900 ALA A N 1
ATOM 6787 C CA . ALA A 1 900 ? 14.662 -1.025 -21.543 1.00 95.62 900 ALA A CA 1
ATOM 6788 C C . ALA A 1 900 ? 13.287 -0.364 -21.686 1.00 95.62 900 ALA A C 1
ATOM 6790 O O . ALA A 1 900 ? 12.615 -0.101 -20.689 1.00 95.62 900 ALA A O 1
ATOM 6791 N N . GLU A 1 901 ? 12.869 -0.100 -22.924 1.00 95.94 901 GLU A N 1
ATOM 6792 C CA . GLU A 1 901 ? 11.630 0.611 -23.209 1.00 95.94 901 GLU A CA 1
ATOM 6793 C C . GLU A 1 901 ? 10.379 -0.216 -22.941 1.00 95.94 901 GLU A C 1
ATOM 6795 O O . GLU A 1 901 ? 9.449 0.338 -22.363 1.00 95.94 901 GLU A O 1
ATOM 6800 N N . THR A 1 902 ? 10.367 -1.517 -23.238 1.00 92.56 902 THR A N 1
ATOM 6801 C CA . THR A 1 902 ? 9.223 -2.376 -22.884 1.00 92.56 902 THR A CA 1
ATOM 6802 C C . THR A 1 902 ? 9.040 -2.498 -21.379 1.00 92.56 902 THR A C 1
ATOM 6804 O O . THR A 1 902 ? 7.945 -2.292 -20.873 1.00 92.56 902 THR A O 1
ATOM 6807 N N . THR A 1 903 ? 10.140 -2.749 -20.673 1.00 93.12 903 THR A N 1
ATOM 6808 C CA . THR A 1 903 ? 10.094 -3.354 -19.337 1.00 93.12 903 THR A CA 1
ATOM 6809 C C . THR A 1 903 ? 10.223 -2.331 -18.208 1.00 93.12 903 THR A C 1
ATOM 6811 O O . THR A 1 903 ? 9.796 -2.598 -17.092 1.00 93.12 903 THR A O 1
ATOM 6814 N N . PHE A 1 904 ? 10.840 -1.168 -18.462 1.00 96.88 904 PHE A N 1
ATOM 6815 C CA . PHE A 1 904 ? 11.155 -0.179 -17.417 1.00 96.88 904 PHE A CA 1
ATOM 6816 C C . PHE A 1 904 ? 10.764 1.240 -17.807 1.00 96.88 904 PHE A C 1
ATOM 6818 O O . PHE A 1 904 ? 10.014 1.931 -17.111 1.00 96.88 904 PHE A O 1
ATOM 6825 N N . VAL A 1 905 ? 11.278 1.692 -18.953 1.00 97.44 905 VAL A N 1
ATOM 6826 C CA . VAL A 1 905 ? 11.191 3.092 -19.341 1.00 97.44 905 VAL A CA 1
ATOM 6827 C C . VAL A 1 905 ? 9.754 3.436 -19.699 1.00 97.44 905 VAL A C 1
ATOM 6829 O O . VAL A 1 905 ? 9.201 4.315 -19.053 1.00 97.44 905 VAL A O 1
ATOM 6832 N N . CYS A 1 906 ? 9.095 2.764 -20.645 1.00 97.12 906 CYS A N 1
ATOM 6833 C CA . CYS A 1 906 ? 7.733 3.156 -21.021 1.00 97.12 906 CYS A CA 1
ATOM 6834 C C . CYS A 1 906 ? 6.686 2.994 -19.908 1.00 97.12 906 CYS A C 1
ATOM 6836 O O . CYS A 1 906 ? 5.880 3.916 -19.762 1.00 97.12 906 CYS A O 1
ATOM 6838 N N . PRO A 1 907 ? 6.729 1.961 -19.047 1.00 96.62 907 PRO A N 1
ATOM 6839 C CA . PRO A 1 907 ? 5.879 1.910 -17.856 1.00 96.62 907 PRO A CA 1
ATOM 6840 C C . PRO A 1 907 ? 6.010 3.157 -16.960 1.00 96.62 907 PRO A C 1
ATOM 6842 O O . PRO A 1 907 ? 5.000 3.698 -16.507 1.00 96.62 907 PRO A O 1
ATOM 6845 N N . SER A 1 908 ? 7.222 3.710 -16.800 1.00 97.62 908 SER A N 1
ATOM 6846 C CA . SER A 1 908 ? 7.426 4.984 -16.082 1.00 97.62 908 SER A CA 1
ATOM 6847 C C . SER A 1 908 ? 6.765 6.193 -16.778 1.00 97.62 908 SER A C 1
ATOM 6849 O O . SER A 1 908 ? 6.288 7.117 -16.119 1.00 97.62 908 SER A O 1
ATOM 6851 N N . TYR A 1 909 ? 6.690 6.207 -18.117 1.00 97.19 909 TYR A N 1
ATOM 6852 C CA . TYR A 1 909 ? 5.958 7.245 -18.862 1.00 97.19 909 TYR A CA 1
ATOM 6853 C C . TYR A 1 909 ? 4.452 7.105 -18.632 1.00 97.19 909 TYR A C 1
ATOM 6855 O O . TYR A 1 909 ? 3.775 8.092 -18.348 1.00 97.19 909 TYR A O 1
ATOM 6863 N N . TRP A 1 910 ? 3.928 5.880 -18.710 1.00 96.12 910 TRP A N 1
ATOM 6864 C CA . TRP A 1 910 ? 2.497 5.614 -18.549 1.00 96.12 910 TRP A CA 1
ATOM 6865 C C . TRP A 1 910 ? 2.001 5.982 -17.151 1.00 96.12 910 TRP A C 1
ATOM 6867 O O . TRP A 1 910 ? 0.908 6.526 -17.020 1.00 96.12 910 TRP A O 1
ATOM 6877 N N . LEU A 1 911 ? 2.819 5.748 -16.125 1.00 96.56 911 LEU A N 1
ATOM 6878 C CA . LEU A 1 911 ? 2.562 6.191 -14.757 1.00 96.56 911 LEU A CA 1
ATOM 6879 C C . LEU A 1 911 ? 2.491 7.717 -14.641 1.00 96.56 911 LEU A C 1
ATOM 6881 O O . LEU A 1 911 ? 1.502 8.246 -14.136 1.00 96.56 911 LEU A O 1
ATOM 6885 N N . ALA A 1 912 ? 3.490 8.439 -15.159 1.00 96.75 912 ALA A N 1
ATOM 6886 C CA . ALA A 1 912 ? 3.473 9.904 -15.140 1.00 96.75 912 ALA A CA 1
ATOM 6887 C C . ALA A 1 912 ? 2.236 10.474 -15.866 1.00 96.75 912 ALA A C 1
ATOM 6889 O O . ALA A 1 912 ? 1.598 11.415 -15.392 1.00 96.75 912 ALA A O 1
ATOM 6890 N N . GLU A 1 913 ? 1.840 9.870 -16.988 1.00 95.44 913 GLU A N 1
ATOM 6891 C CA . GLU A 1 913 ? 0.616 10.231 -17.710 1.00 95.44 913 GLU A CA 1
ATOM 6892 C C . GLU A 1 913 ? -0.672 9.894 -16.951 1.00 95.44 913 GLU A C 1
ATOM 6894 O O . GLU A 1 913 ? -1.649 10.638 -17.061 1.00 95.44 913 GLU A O 1
ATOM 6899 N N . ALA A 1 914 ? -0.690 8.786 -16.203 1.00 95.44 914 ALA A N 1
ATOM 6900 C CA . ALA A 1 914 ? -1.861 8.329 -15.464 1.00 95.44 914 ALA A CA 1
ATOM 6901 C C . ALA A 1 914 ? -2.238 9.286 -14.329 1.00 95.44 914 ALA A C 1
ATOM 6903 O O . ALA A 1 914 ? -3.424 9.531 -14.114 1.00 95.44 914 ALA A O 1
ATOM 6904 N N . TYR A 1 915 ? -1.244 9.853 -13.640 1.00 95.69 915 TYR A N 1
ATOM 6905 C CA . TYR A 1 915 ? -1.458 10.848 -12.584 1.00 95.69 915 TYR A CA 1
ATOM 6906 C C . TYR A 1 915 ? -1.666 12.261 -13.123 1.00 95.69 915 TYR A C 1
ATOM 6908 O O . TYR A 1 915 ? -2.373 13.053 -12.502 1.00 95.69 915 TYR A O 1
ATOM 6916 N N . SER A 1 916 ? -1.094 12.587 -14.284 1.00 91.12 916 SER A N 1
ATOM 6917 C CA . SER A 1 916 ? -1.219 13.923 -14.863 1.00 91.12 916 SER A CA 1
ATOM 6918 C C . SER A 1 916 ? -2.661 14.246 -15.266 1.00 91.12 916 SER A C 1
ATOM 6920 O O . SER A 1 916 ? -3.194 13.715 -16.245 1.00 91.12 916 SER A O 1
ATOM 6922 N N . GLY A 1 917 ? -3.305 15.152 -14.524 1.00 70.25 917 GLY A N 1
ATOM 6923 C CA . GLY A 1 917 ? -4.685 15.562 -14.789 1.00 70.25 917 GLY A CA 1
ATOM 6924 C C . GLY A 1 917 ? -5.683 14.413 -14.622 1.00 70.25 917 GLY A C 1
ATOM 6925 O O . GLY A 1 917 ? -6.612 14.276 -15.424 1.00 70.25 917 GLY A O 1
ATOM 6926 N N . ASN A 1 918 ? -5.453 13.540 -13.638 1.00 77.19 918 ASN A N 1
ATOM 6927 C CA . ASN A 1 918 ? -6.431 12.536 -13.232 1.00 77.19 918 ASN A CA 1
ATOM 6928 C C . ASN A 1 918 ? -7.659 13.199 -12.568 1.00 77.19 918 ASN A C 1
ATOM 6930 O O . ASN A 1 918 ? -7.647 14.384 -12.227 1.00 77.19 918 ASN A O 1
ATOM 6934 N N . SER A 1 919 ? -8.743 12.441 -12.381 1.00 69.94 919 SER A N 1
ATOM 6935 C CA . SER A 1 919 ? -9.991 12.961 -11.797 1.00 69.94 919 SER A CA 1
ATOM 6936 C C . SER A 1 919 ? -9.864 13.408 -10.337 1.00 69.94 919 SER A C 1
ATOM 6938 O O . SER A 1 919 ? -10.755 14.090 -9.844 1.00 69.94 919 SER A O 1
ATOM 6940 N N . GLN A 1 920 ? -8.780 13.029 -9.656 1.00 73.19 920 GLN A N 1
ATOM 6941 C CA . GLN A 1 920 ? -8.496 13.390 -8.267 1.00 73.19 920 GLN A CA 1
ATOM 6942 C C . GLN A 1 920 ? -7.698 14.706 -8.156 1.00 73.19 920 GLN A C 1
ATOM 6944 O O . GLN A 1 920 ? -7.473 15.189 -7.051 1.00 73.19 920 GLN A O 1
ATOM 6949 N N . GLY A 1 921 ? -7.288 15.316 -9.279 1.00 78.38 921 GLY A N 1
ATOM 6950 C CA . GLY A 1 921 ? -6.485 16.547 -9.284 1.00 78.38 921 GLY A CA 1
ATOM 6951 C C . GLY A 1 921 ? -4.997 16.319 -8.996 1.00 78.38 921 GLY A C 1
ATOM 6952 O O . GLY A 1 921 ? -4.321 17.224 -8.507 1.00 78.38 921 GLY A O 1
ATOM 6953 N N . GLY A 1 922 ? -4.503 15.112 -9.275 1.00 82.56 922 GLY A N 1
ATOM 6954 C CA . GLY A 1 922 ? -3.134 14.684 -9.018 1.00 82.56 922 GLY A CA 1
ATOM 6955 C C . GLY A 1 922 ? -2.063 15.333 -9.893 1.00 82.56 922 GLY A C 1
ATOM 6956 O O . GLY A 1 922 ? -2.339 15.830 -10.990 1.00 82.56 922 GLY A O 1
ATOM 6957 N N . ASN A 1 923 ? -0.819 15.308 -9.404 1.00 95.25 923 ASN A N 1
ATOM 6958 C CA . ASN A 1 923 ? 0.352 15.846 -10.098 1.00 95.25 923 ASN A CA 1
ATOM 6959 C C . ASN A 1 923 ? 1.391 14.757 -10.368 1.00 95.25 923 ASN A C 1
ATOM 6961 O O . ASN A 1 923 ? 1.584 13.844 -9.567 1.00 95.25 923 ASN A O 1
ATOM 6965 N N . ALA A 1 924 ? 2.101 14.887 -11.483 1.00 97.62 924 ALA A N 1
ATOM 6966 C CA . ALA A 1 924 ? 3.179 13.985 -11.855 1.00 97.62 924 ALA A CA 1
ATOM 6967 C C . ALA A 1 924 ? 4.473 14.760 -12.080 1.00 97.62 924 ALA A C 1
ATOM 6969 O O . ALA A 1 924 ? 4.447 15.871 -12.598 1.00 97.62 924 ALA A O 1
ATOM 6970 N N . TRP A 1 925 ? 5.606 14.149 -11.762 1.00 98.31 925 TRP A N 1
ATOM 6971 C CA . TRP A 1 925 ? 6.932 14.605 -12.164 1.00 98.31 925 TRP A CA 1
ATOM 6972 C C . TRP A 1 925 ? 7.700 13.430 -12.736 1.00 98.31 925 TRP A C 1
ATOM 6974 O O . TRP A 1 925 ? 7.568 12.304 -12.254 1.00 98.31 925 TRP A O 1
ATOM 6984 N N . LYS A 1 926 ? 8.503 13.692 -13.766 1.00 98.00 926 LYS A N 1
ATOM 6985 C CA . LYS A 1 926 ? 9.256 12.650 -14.452 1.00 98.00 926 LYS A CA 1
ATOM 6986 C C . LYS A 1 926 ? 10.737 12.973 -14.546 1.00 98.00 926 LYS A C 1
ATOM 6988 O O . LYS A 1 926 ? 11.078 14.085 -14.942 1.00 98.00 926 LYS A O 1
ATOM 6993 N N . TYR A 1 927 ? 11.608 12.019 -14.230 1.00 98.19 927 TYR A N 1
ATOM 6994 C CA . TYR A 1 927 ? 13.053 12.164 -14.414 1.00 98.19 927 TYR A CA 1
ATOM 6995 C C . TYR A 1 927 ? 13.674 11.021 -15.220 1.00 98.19 927 TYR A C 1
ATOM 6997 O O . TYR A 1 927 ? 13.098 9.939 -15.341 1.00 98.19 927 TYR A O 1
ATOM 7005 N N . GLN A 1 928 ? 14.867 11.279 -15.753 1.00 97.44 928 GLN A N 1
ATOM 7006 C CA . GLN A 1 928 ? 15.808 10.258 -16.199 1.00 97.44 928 GLN A CA 1
ATOM 7007 C C . GLN A 1 928 ? 17.125 10.424 -15.439 1.00 97.44 928 GLN A C 1
ATOM 7009 O O . GLN A 1 928 ? 17.662 11.529 -15.366 1.00 97.44 928 GLN A O 1
ATOM 7014 N N . PHE A 1 929 ? 17.669 9.330 -14.913 1.00 95.19 929 PHE A N 1
ATOM 7015 C CA . PHE A 1 929 ? 19.038 9.281 -14.411 1.00 95.19 929 PHE A CA 1
ATOM 7016 C C . PHE A 1 929 ? 20.007 8.971 -15.558 1.00 95.19 929 PHE A C 1
ATOM 7018 O O . PHE A 1 929 ? 19.954 7.897 -16.160 1.00 95.19 929 PHE A O 1
ATOM 7025 N N . SER A 1 930 ? 20.902 9.912 -15.855 1.00 92.25 930 SER A N 1
ATOM 7026 C CA . SER A 1 930 ? 21.801 9.857 -17.020 1.00 92.25 930 SER A CA 1
ATOM 7027 C C . SER A 1 930 ? 23.284 9.841 -16.649 1.00 92.25 930 SER A C 1
ATOM 7029 O O . SER A 1 930 ? 24.137 9.900 -17.536 1.00 92.25 930 SER A O 1
ATOM 7031 N N . VAL A 1 931 ? 23.625 9.758 -15.358 1.00 88.44 931 VAL A N 1
ATOM 7032 C CA . VAL A 1 931 ? 25.029 9.711 -14.927 1.00 88.44 931 VAL A CA 1
ATOM 7033 C C . VAL A 1 931 ? 25.659 8.394 -15.374 1.00 88.44 931 VAL A C 1
ATOM 7035 O O . VAL A 1 931 ? 25.309 7.323 -14.879 1.00 88.44 931 VAL A O 1
ATOM 7038 N N . ALA A 1 932 ? 26.599 8.477 -16.317 1.00 84.94 932 ALA A N 1
ATOM 7039 C CA . ALA A 1 932 ? 27.226 7.310 -16.924 1.00 84.94 932 ALA A CA 1
ATOM 7040 C C . ALA A 1 932 ? 27.881 6.394 -15.865 1.00 84.94 932 ALA A C 1
ATOM 7042 O O . ALA A 1 932 ? 28.576 6.888 -14.974 1.00 84.94 932 ALA A O 1
ATOM 7043 N N . PRO A 1 933 ? 27.709 5.063 -15.962 1.00 85.31 933 PRO A N 1
ATOM 7044 C CA . PRO A 1 933 ? 27.101 4.321 -17.074 1.00 85.31 933 PRO A CA 1
ATOM 7045 C C . PRO A 1 933 ? 25.564 4.203 -17.032 1.00 85.31 933 PRO A C 1
ATOM 7047 O O . PRO A 1 933 ? 25.004 3.613 -17.948 1.00 85.31 933 PRO A O 1
ATOM 7050 N N . ALA A 1 934 ? 24.884 4.733 -16.008 1.00 89.69 934 ALA A N 1
ATOM 7051 C CA . ALA A 1 934 ? 23.420 4.742 -15.872 1.00 89.69 934 ALA A CA 1
ATOM 7052 C C . ALA A 1 934 ? 22.730 3.383 -16.125 1.00 89.69 934 ALA A C 1
ATOM 7054 O O . ALA A 1 934 ? 21.685 3.333 -16.773 1.00 89.69 934 ALA A O 1
ATOM 7055 N N . TYR A 1 935 ? 23.325 2.285 -15.645 1.00 91.38 935 TYR A N 1
ATOM 7056 C CA . TYR A 1 935 ? 22.704 0.958 -15.705 1.00 91.38 935 TYR A CA 1
ATOM 7057 C C . TYR A 1 935 ? 21.516 0.851 -14.733 1.00 91.38 935 TYR A C 1
ATOM 7059 O O . TYR A 1 935 ? 21.398 1.648 -13.801 1.00 91.38 935 TYR A O 1
ATOM 7067 N N . HIS A 1 936 ? 20.658 -0.151 -14.919 1.00 95.19 936 HIS A N 1
ATOM 7068 C CA . HIS A 1 936 ? 19.521 -0.439 -14.035 1.00 95.19 936 HIS A CA 1
ATOM 7069 C C . HIS A 1 936 ? 19.905 -0.559 -12.548 1.00 95.19 936 HIS A C 1
ATOM 7071 O O . HIS A 1 936 ? 20.769 -1.360 -12.192 1.00 95.19 936 HIS A O 1
ATOM 7077 N N . GLY A 1 937 ? 19.278 0.239 -11.682 1.00 92.31 937 GLY A N 1
ATOM 7078 C CA . GLY A 1 937 ? 19.581 0.306 -10.246 1.00 92.31 937 GLY A CA 1
ATOM 7079 C C . GLY A 1 937 ? 20.872 1.052 -9.882 1.00 92.31 937 GLY A C 1
ATOM 7080 O O . GLY A 1 937 ? 21.247 1.120 -8.712 1.00 92.31 937 GLY A O 1
ATOM 7081 N N . GLY A 1 938 ? 21.580 1.640 -10.855 1.00 90.31 938 GLY A N 1
ATOM 7082 C CA . GLY A 1 938 ? 22.760 2.474 -10.593 1.00 90.31 938 GLY A CA 1
ATOM 7083 C C . GLY A 1 938 ? 22.442 3.769 -9.833 1.00 90.31 938 GLY A C 1
ATOM 7084 O O . GLY A 1 938 ? 23.304 4.319 -9.146 1.00 90.31 938 GLY A O 1
ATOM 7085 N N . ASP A 1 939 ? 21.199 4.235 -9.910 1.00 92.44 939 ASP A N 1
ATOM 7086 C CA . ASP A 1 939 ? 20.665 5.394 -9.198 1.00 92.44 939 ASP A CA 1
ATOM 7087 C C . ASP A 1 939 ? 20.413 5.124 -7.704 1.00 92.44 939 ASP A C 1
ATOM 7089 O O . ASP A 1 939 ? 20.525 6.063 -6.914 1.00 92.44 939 ASP A O 1
ATOM 7093 N N . VAL A 1 940 ? 20.250 3.857 -7.284 1.00 91.06 940 VAL A N 1
ATOM 7094 C CA . VAL A 1 940 ? 20.194 3.430 -5.861 1.00 91.06 940 VAL A CA 1
ATOM 7095 C C . VAL A 1 940 ? 21.382 3.942 -5.060 1.00 91.06 940 VAL A C 1
ATOM 7097 O O . VAL A 1 940 ? 21.277 4.344 -3.893 1.00 91.06 940 VAL A O 1
ATOM 7100 N N . MET A 1 941 ? 22.539 3.997 -5.715 1.00 85.75 941 MET A N 1
ATOM 7101 C CA . MET A 1 941 ? 23.770 4.494 -5.119 1.00 85.75 941 MET A CA 1
ATOM 7102 C C . MET A 1 941 ? 23.696 5.997 -4.795 1.00 85.75 941 MET A C 1
ATOM 7104 O O . MET A 1 941 ? 24.448 6.472 -3.945 1.00 85.75 941 MET A O 1
ATOM 7108 N N . GLY A 1 942 ? 22.778 6.727 -5.435 1.00 82.81 942 GLY A N 1
ATOM 7109 C CA . GLY A 1 942 ? 22.588 8.168 -5.334 1.00 82.81 942 GLY A CA 1
ATOM 7110 C C . GLY A 1 942 ? 21.554 8.643 -4.310 1.00 82.81 942 GLY A C 1
ATOM 7111 O O . GLY A 1 942 ? 21.612 9.818 -3.961 1.00 82.81 942 GLY A O 1
ATOM 7112 N N . TYR A 1 943 ? 20.658 7.787 -3.798 1.00 83.50 943 TYR A N 1
ATOM 7113 C CA . TYR A 1 943 ? 19.665 8.202 -2.791 1.00 83.50 943 TYR A CA 1
ATOM 7114 C C . TYR A 1 943 ? 19.805 7.561 -1.399 1.00 83.50 943 TYR A C 1
ATOM 7116 O O . TYR A 1 943 ? 19.397 8.205 -0.436 1.00 83.50 943 TYR A O 1
ATOM 7124 N N . TYR A 1 944 ? 20.453 6.401 -1.209 1.00 86.69 944 TYR A N 1
ATOM 7125 C CA . TYR A 1 944 ? 20.600 5.805 0.144 1.00 86.69 944 TYR A CA 1
ATOM 7126 C C . TYR A 1 944 ? 21.999 5.814 0.755 1.00 86.69 944 TYR A C 1
ATOM 7128 O O . TYR A 1 944 ? 22.149 5.471 1.926 1.00 86.69 944 TYR A O 1
ATOM 7136 N N . ASN A 1 945 ? 23.026 6.189 -0.002 1.00 87.19 945 ASN A N 1
ATOM 7137 C CA . ASN A 1 945 ? 24.389 6.237 0.523 1.00 87.19 945 ASN A CA 1
ATOM 7138 C C . ASN A 1 945 ? 24.743 7.632 1.031 1.00 87.19 945 ASN A C 1
ATOM 7140 O O . ASN A 1 945 ? 24.135 8.629 0.634 1.00 87.19 945 ASN A O 1
ATOM 7144 N N . ASP A 1 946 ? 25.764 7.692 1.884 1.00 83.69 946 ASP A N 1
ATOM 7145 C CA . ASP A 1 946 ? 26.326 8.963 2.321 1.00 83.69 946 ASP A CA 1
ATOM 7146 C C . ASP A 1 946 ? 26.849 9.769 1.113 1.00 83.69 946 ASP A C 1
ATOM 7148 O O . ASP A 1 946 ? 27.486 9.204 0.208 1.00 83.69 946 ASP A O 1
ATOM 7152 N N . PRO A 1 947 ? 26.623 11.097 1.079 1.00 83.12 947 PRO A N 1
ATOM 7153 C CA . PRO A 1 947 ? 27.168 11.956 0.037 1.00 83.12 947 PRO A CA 1
ATOM 7154 C C . PRO A 1 947 ? 28.688 11.804 -0.119 1.00 83.12 947 PRO A C 1
ATOM 7156 O O . PRO A 1 947 ? 29.441 11.920 0.846 1.00 83.12 947 PRO A O 1
ATOM 7159 N N . GLY A 1 948 ? 29.152 11.587 -1.355 1.00 76.75 948 GLY A N 1
ATOM 7160 C CA . GLY A 1 948 ? 30.577 11.444 -1.678 1.00 76.75 948 GLY A CA 1
ATOM 7161 C C . GLY A 1 948 ? 31.106 10.007 -1.760 1.00 76.75 948 GLY A C 1
ATOM 7162 O O . GLY A 1 948 ? 32.270 9.836 -2.116 1.00 76.75 948 GLY A O 1
ATOM 7163 N N . VAL A 1 949 ? 30.297 8.981 -1.458 1.00 77.50 949 VAL A N 1
ATOM 7164 C CA . VAL A 1 949 ? 30.747 7.574 -1.523 1.00 77.50 949 VAL A CA 1
ATOM 7165 C C . VAL A 1 949 ? 30.863 7.071 -2.965 1.00 77.50 949 VAL A C 1
ATOM 7167 O O . VAL A 1 949 ? 31.882 6.491 -3.335 1.00 77.50 949 VAL A O 1
ATOM 7170 N N . TYR A 1 950 ? 29.832 7.294 -3.784 1.00 78.44 950 TYR A N 1
ATOM 7171 C CA . TYR A 1 950 ? 29.760 6.766 -5.156 1.00 78.44 950 TYR A CA 1
ATOM 7172 C C . TYR A 1 950 ? 29.681 7.859 -6.223 1.00 78.44 950 TYR A C 1
ATOM 7174 O O . TYR A 1 950 ? 30.342 7.775 -7.258 1.00 78.44 950 TYR A O 1
ATOM 7182 N N . PHE A 1 951 ? 28.936 8.922 -5.933 1.00 84.81 951 PHE A N 1
ATOM 7183 C CA . PHE A 1 951 ? 28.879 10.141 -6.734 1.00 84.81 951 PHE A CA 1
ATOM 7184 C C . PHE A 1 951 ? 29.366 11.330 -5.903 1.00 84.81 951 PHE A C 1
ATOM 7186 O O . PHE A 1 951 ? 29.586 11.205 -4.695 1.00 84.81 951 PHE A O 1
ATOM 7193 N N . SER A 1 952 ? 29.547 12.487 -6.543 1.00 86.38 952 SER A N 1
ATOM 7194 C CA . SER A 1 952 ? 29.961 13.701 -5.838 1.00 86.38 952 SER A CA 1
ATOM 7195 C C . SER A 1 952 ? 28.981 14.049 -4.709 1.00 86.38 952 SER A C 1
ATOM 7197 O O . SER A 1 952 ? 27.783 13.762 -4.786 1.00 86.38 952 SER A O 1
ATOM 7199 N N . VAL A 1 953 ? 29.492 14.701 -3.658 1.00 88.81 953 VAL A N 1
ATOM 7200 C CA . VAL A 1 953 ? 28.665 15.208 -2.548 1.00 88.81 953 VAL A CA 1
ATOM 7201 C C . VAL A 1 953 ? 27.526 16.077 -3.085 1.00 88.81 953 VAL A C 1
ATOM 7203 O O . VAL A 1 953 ? 26.388 15.941 -2.644 1.00 88.81 953 VAL A O 1
ATOM 7206 N N . ASP A 1 954 ? 27.823 16.919 -4.076 1.00 90.81 954 ASP A N 1
ATOM 7207 C CA . ASP A 1 954 ? 26.857 17.802 -4.729 1.00 90.81 954 ASP A CA 1
ATOM 7208 C C . ASP A 1 954 ? 25.725 17.038 -5.425 1.00 90.81 954 ASP A C 1
ATOM 7210 O O . ASP A 1 954 ? 24.563 17.415 -5.283 1.00 90.81 954 ASP A O 1
ATOM 7214 N N . PHE A 1 955 ? 26.040 15.968 -6.160 1.00 90.81 955 PHE A N 1
ATOM 7215 C CA . PHE A 1 955 ? 25.031 15.187 -6.873 1.00 90.81 955 PHE A CA 1
ATOM 7216 C C . PHE A 1 955 ? 24.125 14.424 -5.903 1.00 90.81 955 PHE A C 1
ATOM 7218 O O . PHE A 1 955 ? 22.906 14.569 -5.974 1.00 90.81 955 PHE A O 1
ATOM 7225 N N . ILE A 1 956 ? 24.710 13.660 -4.969 1.00 91.75 956 ILE A N 1
ATOM 7226 C CA . ILE A 1 956 ? 23.940 12.853 -4.001 1.00 91.75 956 ILE A CA 1
ATOM 7227 C C . ILE A 1 956 ? 23.057 13.755 -3.142 1.00 91.75 956 ILE A C 1
ATOM 7229 O O . ILE A 1 956 ? 21.871 13.480 -2.986 1.00 91.75 956 ILE A O 1
ATOM 7233 N N . THR A 1 957 ? 23.600 14.873 -2.647 1.00 94.44 957 THR A N 1
ATOM 7234 C CA . THR A 1 957 ? 22.816 15.821 -1.843 1.00 94.44 957 THR A CA 1
ATOM 7235 C C . THR A 1 957 ? 21.633 16.362 -2.638 1.00 94.44 957 THR A C 1
ATOM 7237 O O . THR A 1 957 ? 20.519 16.412 -2.121 1.00 94.44 957 THR A O 1
ATOM 7240 N N . ALA A 1 958 ? 21.844 16.748 -3.900 1.00 95.44 958 ALA A N 1
ATOM 7241 C CA . ALA A 1 958 ? 20.766 17.250 -4.740 1.00 95.44 958 ALA A CA 1
ATOM 7242 C C . ALA A 1 958 ? 19.703 16.180 -5.016 1.00 95.44 958 ALA A C 1
ATOM 7244 O O . ALA A 1 958 ? 18.511 16.459 -4.898 1.00 95.44 958 ALA A O 1
ATOM 7245 N N . PHE A 1 959 ? 20.123 14.953 -5.319 1.00 95.38 959 PHE A N 1
ATOM 7246 C CA . PHE A 1 959 ? 19.213 13.860 -5.639 1.00 95.38 959 PHE A CA 1
ATOM 7247 C C . PHE A 1 959 ? 18.391 13.409 -4.420 1.00 95.38 959 PHE A C 1
ATOM 7249 O O . PHE A 1 959 ? 17.165 13.327 -4.494 1.00 95.38 959 PHE A O 1
ATOM 7256 N N . GLN A 1 960 ? 19.030 13.251 -3.256 1.00 97.12 960 GLN A N 1
ATOM 7257 C CA . GLN A 1 960 ? 18.345 12.974 -1.988 1.00 97.12 960 GLN A CA 1
ATOM 7258 C C . GLN A 1 960 ? 17.370 14.091 -1.601 1.00 97.12 960 GLN A C 1
ATOM 7260 O O . GLN A 1 960 ? 16.293 13.805 -1.079 1.00 97.12 960 GLN A O 1
ATOM 7265 N N . ARG A 1 961 ? 17.709 15.360 -1.867 1.0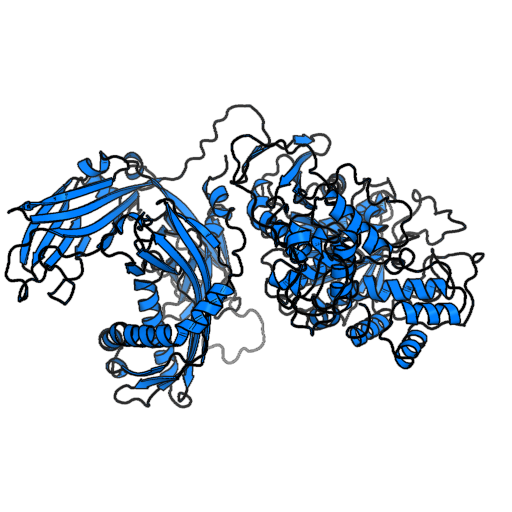0 97.62 961 ARG A N 1
ATOM 7266 C CA . ARG A 1 961 ? 16.823 16.502 -1.591 1.00 97.62 961 ARG A CA 1
ATOM 7267 C C . ARG A 1 961 ? 15.619 16.567 -2.519 1.00 97.62 961 ARG A C 1
ATOM 7269 O O . ARG A 1 961 ? 14.557 16.977 -2.067 1.00 97.62 961 ARG A O 1
ATOM 7276 N N . ILE A 1 962 ? 15.757 16.145 -3.775 1.00 98.00 962 ILE A N 1
ATOM 7277 C CA . ILE A 1 962 ? 14.628 16.008 -4.707 1.00 98.00 962 ILE A CA 1
ATOM 7278 C C . ILE A 1 962 ? 13.606 15.016 -4.138 1.00 98.00 962 ILE A C 1
ATOM 7280 O O . ILE A 1 962 ? 12.427 15.343 -3.997 1.00 98.00 962 ILE A O 1
ATOM 7284 N N . PHE A 1 963 ? 14.071 13.828 -3.748 1.00 97.94 963 PHE A N 1
ATOM 7285 C CA . PHE A 1 963 ? 13.208 12.777 -3.207 1.00 97.94 963 PHE A CA 1
ATOM 7286 C C . PHE A 1 963 ? 12.596 13.187 -1.866 1.00 97.94 963 PHE A C 1
ATOM 7288 O O . PHE A 1 963 ? 11.387 13.081 -1.677 1.00 97.94 963 PHE A O 1
ATOM 7295 N N . GLY A 1 964 ? 13.400 13.721 -0.943 1.00 98.19 964 GLY A N 1
ATOM 7296 C CA . GLY A 1 964 ? 12.901 14.145 0.363 1.00 98.19 964 GLY A CA 1
ATOM 7297 C C . GLY A 1 964 ? 11.940 15.332 0.290 1.00 98.19 964 GLY A C 1
ATOM 7298 O O . GLY A 1 964 ? 10.939 15.338 1.003 1.00 98.19 964 GLY A O 1
ATOM 7299 N N . ASN A 1 965 ? 12.154 16.292 -0.617 1.00 98.38 965 ASN A N 1
ATOM 7300 C CA . ASN A 1 965 ? 11.176 17.356 -0.849 1.00 98.38 965 ASN A CA 1
ATOM 7301 C C . ASN A 1 965 ? 9.855 16.802 -1.382 1.00 98.38 965 ASN A C 1
ATOM 7303 O O . ASN A 1 965 ? 8.803 17.299 -0.982 1.00 98.38 965 ASN A O 1
ATOM 7307 N N . PHE A 1 966 ? 9.882 15.760 -2.215 1.00 98.62 966 PHE A N 1
ATOM 7308 C CA . PHE A 1 966 ? 8.658 15.101 -2.653 1.00 98.62 966 PHE A CA 1
ATOM 7309 C C . PHE A 1 966 ? 7.937 14.396 -1.495 1.00 98.62 966 PHE A C 1
ATOM 7311 O O . PHE A 1 966 ? 6.735 14.585 -1.330 1.00 98.62 966 PHE A O 1
ATOM 7318 N N . VAL A 1 967 ? 8.662 13.688 -0.624 1.00 98.69 967 VAL A N 1
ATOM 7319 C CA . VAL A 1 967 ? 8.088 13.065 0.586 1.00 98.69 967 VAL A CA 1
ATOM 7320 C C . VAL A 1 967 ? 7.442 14.106 1.506 1.00 98.69 967 VAL A C 1
ATOM 7322 O O . VAL A 1 967 ? 6.336 13.910 2.009 1.00 98.69 967 VAL A O 1
ATOM 7325 N N . VAL A 1 968 ? 8.118 15.235 1.729 1.00 98.06 968 VAL A N 1
ATOM 7326 C CA . VAL A 1 968 ? 7.664 16.251 2.688 1.00 98.06 968 VAL A CA 1
ATOM 7327 C C . VAL A 1 968 ? 6.585 17.155 2.089 1.00 98.06 968 VAL A C 1
ATOM 7329 O O . VAL A 1 968 ? 5.599 17.454 2.761 1.00 98.06 968 VAL A O 1
ATOM 7332 N N . ASN A 1 969 ? 6.742 17.584 0.839 1.00 97.06 969 ASN A N 1
ATOM 7333 C CA . ASN A 1 969 ? 5.952 18.662 0.237 1.00 97.06 969 ASN A CA 1
ATOM 7334 C C . ASN A 1 969 ? 5.089 18.213 -0.950 1.00 97.06 969 ASN A C 1
ATOM 7336 O O . ASN A 1 969 ? 4.396 19.045 -1.530 1.00 97.06 969 ASN A O 1
ATOM 7340 N N . SER A 1 970 ? 5.138 16.936 -1.341 1.00 97.06 970 SER A N 1
ATOM 7341 C CA . SER A 1 970 ? 4.528 16.428 -2.584 1.00 97.06 970 SER A CA 1
ATOM 7342 C C . SER A 1 970 ? 5.002 17.179 -3.838 1.00 97.06 970 SER A C 1
ATOM 7344 O O . SER A 1 970 ? 4.281 17.280 -4.825 1.00 97.06 970 SER A O 1
ATOM 7346 N N . ASN A 1 971 ? 6.214 17.748 -3.788 1.00 97.12 971 ASN A N 1
ATOM 7347 C CA . ASN A 1 971 ? 6.847 18.483 -4.880 1.00 97.12 971 ASN A CA 1
ATOM 7348 C C . ASN A 1 971 ? 8.369 18.245 -4.849 1.00 97.12 971 ASN A C 1
ATOM 7350 O O . ASN A 1 971 ? 8.986 18.510 -3.817 1.00 97.12 971 ASN A O 1
ATOM 7354 N N . PRO A 1 972 ? 8.989 17.783 -5.948 1.00 97.94 972 PRO A N 1
ATOM 7355 C CA . PRO A 1 972 ? 10.407 17.420 -5.979 1.00 97.94 972 PRO A CA 1
ATOM 7356 C C . PRO A 1 972 ? 11.368 18.606 -6.175 1.00 97.94 972 PRO A C 1
ATOM 7358 O O . PRO A 1 972 ? 12.583 18.416 -6.191 1.00 97.94 972 PRO A O 1
ATOM 7361 N N . SER A 1 973 ? 10.862 19.828 -6.367 1.00 98.00 973 SER A N 1
ATOM 7362 C CA . SER A 1 973 ? 11.700 20.993 -6.676 1.00 98.00 973 SER A CA 1
ATOM 7363 C C . SER A 1 973 ? 12.624 21.362 -5.511 1.00 98.00 973 SER A C 1
ATOM 7365 O O . SER A 1 973 ? 12.213 21.359 -4.350 1.00 98.00 973 SER A O 1
ATOM 7367 N N . ILE A 1 974 ? 13.866 21.742 -5.817 1.00 97.44 974 ILE A N 1
ATOM 7368 C CA . ILE A 1 974 ? 14.919 22.092 -4.841 1.00 97.44 974 ILE A CA 1
ATOM 7369 C C . ILE A 1 974 ? 15.500 23.489 -5.104 1.00 97.44 974 ILE A C 1
ATOM 7371 O O . ILE A 1 974 ? 15.283 24.083 -6.147 1.00 97.44 974 ILE A O 1
ATOM 7375 N N . SER A 1 975 ? 16.263 24.081 -4.185 1.00 96.62 975 SER A N 1
ATOM 7376 C CA . SER A 1 975 ? 16.856 25.401 -4.466 1.00 96.62 975 SER A CA 1
ATOM 7377 C C . SER A 1 975 ? 17.923 25.327 -5.572 1.00 96.62 975 SER A C 1
ATOM 7379 O O . SER A 1 975 ? 18.604 24.312 -5.718 1.00 96.62 975 SER A O 1
ATOM 7381 N N . ASN A 1 976 ? 18.143 26.425 -6.309 1.00 95.50 976 ASN A N 1
ATOM 7382 C CA . ASN A 1 976 ? 19.229 26.502 -7.302 1.00 95.50 976 ASN A CA 1
ATOM 7383 C C . ASN A 1 976 ? 20.608 26.177 -6.703 1.00 95.50 976 ASN A C 1
ATOM 7385 O O . ASN A 1 976 ? 21.441 25.575 -7.379 1.00 95.50 976 ASN A O 1
ATOM 7389 N N . GLN A 1 977 ? 20.842 26.543 -5.436 1.00 94.44 977 GLN A N 1
ATOM 7390 C CA . GLN A 1 977 ? 22.078 26.210 -4.726 1.00 94.44 977 GLN A CA 1
ATOM 7391 C C . GLN A 1 977 ? 22.241 24.696 -4.581 1.00 94.44 977 GLN A C 1
ATOM 7393 O O . GLN A 1 977 ? 23.288 24.164 -4.930 1.00 94.44 977 GLN A O 1
ATOM 7398 N N . ILE A 1 978 ? 21.211 24.001 -4.087 1.00 95.06 978 ILE A N 1
ATOM 7399 C CA . ILE A 1 978 ? 21.258 22.545 -3.918 1.00 95.06 978 ILE A CA 1
ATOM 7400 C C . ILE A 1 978 ? 21.399 21.874 -5.289 1.00 95.06 978 ILE A C 1
ATOM 7402 O O . ILE A 1 978 ? 22.232 20.993 -5.451 1.00 95.06 978 ILE A O 1
ATOM 7406 N N . ALA A 1 979 ? 20.645 22.338 -6.287 1.00 94.38 979 ALA A N 1
ATOM 7407 C CA . ALA A 1 979 ? 20.626 21.742 -7.618 1.00 94.38 979 ALA A CA 1
ATOM 7408 C C . ALA A 1 979 ? 21.964 21.874 -8.363 1.00 94.38 979 ALA A C 1
ATOM 7410 O O . ALA A 1 979 ? 22.410 20.928 -9.010 1.00 94.38 979 ALA A O 1
ATOM 7411 N N . THR A 1 980 ? 22.624 23.031 -8.250 1.00 91.31 980 THR A N 1
ATOM 7412 C CA . THR A 1 980 ? 23.958 23.262 -8.834 1.00 91.31 980 THR A CA 1
ATOM 7413 C C . THR A 1 980 ? 25.045 22.500 -8.069 1.00 91.31 980 THR A C 1
ATOM 7415 O O . THR A 1 980 ? 25.987 21.994 -8.675 1.00 91.31 980 THR A O 1
ATOM 7418 N N . GLY A 1 981 ? 24.893 22.402 -6.748 1.00 90.00 981 GLY A N 1
ATOM 7419 C CA . GLY A 1 981 ? 25.811 21.731 -5.838 1.00 90.00 981 GLY A CA 1
ATOM 7420 C C . GLY A 1 981 ? 26.065 22.577 -4.594 1.00 90.00 981 GLY A C 1
ATOM 7421 O O . GLY A 1 981 ? 26.356 23.771 -4.681 1.00 90.00 981 GLY A O 1
ATOM 7422 N N . VAL A 1 982 ? 25.966 21.968 -3.413 1.00 88.31 982 VAL A N 1
ATOM 7423 C CA . VAL A 1 982 ? 26.138 22.658 -2.121 1.00 88.31 982 VAL A CA 1
ATOM 7424 C C . VAL A 1 982 ? 27.566 23.158 -1.889 1.00 88.31 982 VAL A C 1
ATOM 7426 O O . VAL A 1 982 ? 27.766 24.091 -1.115 1.00 88.31 982 VAL A O 1
ATOM 7429 N N . THR A 1 983 ? 28.553 22.579 -2.577 1.00 88.12 983 THR A N 1
ATOM 7430 C CA . THR A 1 983 ? 29.955 23.020 -2.535 1.00 88.12 983 THR A CA 1
ATOM 7431 C C . THR A 1 983 ? 30.299 24.060 -3.609 1.00 88.12 983 THR A C 1
ATOM 7433 O O . THR A 1 983 ? 31.381 24.651 -3.570 1.00 88.12 983 THR A O 1
ATOM 7436 N N . GLN A 1 984 ? 29.386 24.331 -4.549 1.00 86.06 984 GLN A N 1
ATOM 7437 C CA . GLN A 1 984 ? 29.612 25.263 -5.653 1.00 86.06 984 GLN A CA 1
ATOM 7438 C C . GLN A 1 984 ? 29.345 26.713 -5.235 1.00 86.06 984 GLN A C 1
ATOM 7440 O O . GLN A 1 984 ? 28.322 27.036 -4.630 1.00 86.06 984 GLN A O 1
ATOM 7445 N N . THR A 1 985 ? 30.252 27.613 -5.617 1.00 83.94 985 THR A N 1
ATOM 7446 C CA . THR A 1 985 ? 30.136 29.059 -5.359 1.00 83.94 985 THR A CA 1
ATOM 7447 C C . THR A 1 985 ? 29.399 29.813 -6.467 1.00 83.94 985 THR A C 1
ATOM 7449 O O . THR A 1 985 ? 28.816 30.865 -6.212 1.00 83.94 985 THR A O 1
ATOM 7452 N N . ASN A 1 986 ? 29.395 29.279 -7.692 1.00 84.19 986 ASN A N 1
ATOM 7453 C CA . ASN A 1 986 ? 28.711 29.867 -8.842 1.00 84.19 986 ASN A CA 1
ATOM 7454 C C . ASN A 1 986 ? 27.337 29.214 -9.031 1.00 84.19 986 ASN A C 1
ATOM 7456 O O . ASN A 1 986 ? 27.211 28.234 -9.760 1.00 84.19 986 ASN A O 1
ATOM 7460 N N . VAL A 1 987 ? 26.310 29.763 -8.381 1.00 86.25 987 VAL A N 1
ATOM 7461 C CA . VAL A 1 987 ? 24.925 29.287 -8.519 1.00 86.25 987 VAL A CA 1
ATOM 7462 C C . VAL A 1 987 ? 24.303 29.842 -9.795 1.00 86.25 987 VAL A C 1
ATOM 7464 O O . VAL A 1 987 ? 24.189 31.057 -9.962 1.00 86.25 987 VAL A O 1
ATOM 7467 N N . THR A 1 988 ? 23.864 28.957 -10.684 1.00 83.94 988 THR A N 1
ATOM 7468 C CA . THR A 1 988 ? 23.110 29.313 -11.892 1.00 83.94 988 THR A CA 1
ATOM 7469 C C . THR A 1 988 ? 21.663 28.837 -11.781 1.00 83.94 988 THR A C 1
ATOM 7471 O O . THR A 1 988 ? 21.284 28.139 -10.841 1.00 83.94 988 THR A O 1
ATOM 7474 N N . THR A 1 989 ? 20.812 29.263 -12.719 1.00 89.19 989 THR A N 1
ATOM 7475 C CA . THR A 1 989 ? 19.464 28.695 -12.839 1.00 89.19 989 THR A CA 1
ATOM 7476 C C . THR A 1 989 ? 19.570 27.243 -13.283 1.00 89.19 989 THR A C 1
ATOM 7478 O O . THR A 1 989 ? 20.252 26.942 -14.261 1.00 89.19 989 THR A O 1
ATOM 7481 N N . ASN A 1 990 ? 18.883 26.362 -12.568 1.00 93.62 990 ASN A N 1
ATOM 7482 C CA . ASN A 1 990 ? 18.931 24.925 -12.768 1.00 93.62 990 ASN A CA 1
ATOM 7483 C C . ASN A 1 990 ? 17.509 24.360 -12.932 1.00 93.62 990 ASN A C 1
ATOM 7485 O O . ASN A 1 990 ? 16.580 24.817 -12.254 1.00 93.62 990 ASN A O 1
ATOM 7489 N N . GLY A 1 991 ? 17.347 23.365 -13.814 1.00 93.56 991 GLY A N 1
ATOM 7490 C CA . GLY A 1 991 ? 16.048 22.773 -14.153 1.00 93.56 991 GLY A CA 1
ATOM 7491 C C . GLY A 1 991 ? 15.308 22.150 -12.965 1.00 93.56 991 GLY A C 1
ATOM 7492 O O . GLY A 1 991 ? 14.082 22.147 -12.948 1.00 93.56 991 GLY A O 1
ATOM 7493 N N . ALA A 1 992 ? 16.033 21.704 -11.936 1.00 96.25 992 ALA A N 1
ATOM 7494 C CA . ALA A 1 992 ? 15.437 21.099 -10.746 1.00 96.25 992 ALA A CA 1
ATOM 7495 C C . ALA A 1 992 ? 14.800 22.116 -9.778 1.00 96.25 992 ALA A C 1
ATOM 7497 O O . ALA A 1 992 ? 14.166 21.710 -8.806 1.00 96.25 992 ALA A O 1
ATOM 7498 N N . SER A 1 993 ? 14.978 23.428 -9.997 1.00 94.50 993 SER A N 1
ATOM 7499 C CA . SER A 1 993 ? 14.501 24.448 -9.050 1.00 94.50 993 SER A CA 1
ATOM 7500 C C . SER A 1 993 ? 13.101 24.985 -9.281 1.00 94.50 993 SER A C 1
ATOM 7502 O O . SER A 1 993 ? 12.453 25.455 -8.347 1.00 94.50 993 SER A O 1
ATOM 7504 N N . ALA A 1 994 ? 12.628 24.883 -10.513 1.00 90.69 994 ALA A N 1
ATOM 7505 C CA . ALA A 1 994 ? 11.266 25.194 -10.902 1.00 90.69 994 ALA A CA 1
ATOM 7506 C C . ALA A 1 994 ? 10.771 24.053 -11.787 1.00 90.69 994 ALA A C 1
ATOM 7508 O O . ALA A 1 994 ? 10.456 24.268 -12.952 1.00 90.69 994 ALA A O 1
ATOM 7509 N N . TRP A 1 995 ? 10.801 22.829 -11.253 1.00 96.38 995 TRP A N 1
ATOM 7510 C CA . TRP A 1 995 ? 10.466 21.632 -12.010 1.00 96.38 995 TRP A CA 1
ATOM 7511 C C . TRP A 1 995 ? 8.942 21.561 -12.199 1.00 96.38 995 TRP A C 1
ATOM 7513 O O . TRP A 1 995 ? 8.214 21.320 -11.227 1.00 96.38 995 TRP A O 1
ATOM 7523 N N . PRO A 1 996 ? 8.432 21.805 -13.422 1.00 95.62 996 PRO A N 1
ATOM 7524 C CA . PRO A 1 996 ? 6.999 21.797 -13.675 1.00 95.62 996 PRO A CA 1
ATOM 7525 C C . PRO A 1 996 ? 6.425 20.385 -13.536 1.00 95.62 996 PRO A C 1
ATOM 7527 O O . PRO A 1 996 ? 7.129 19.391 -13.730 1.00 95.62 996 PRO A O 1
ATOM 7530 N N . ALA A 1 997 ? 5.133 20.307 -13.221 1.00 95.56 997 ALA A N 1
ATOM 7531 C CA . ALA A 1 997 ? 4.415 19.044 -13.276 1.00 95.56 997 ALA A CA 1
ATOM 7532 C C . ALA A 1 997 ? 4.347 18.550 -14.732 1.00 95.56 997 ALA A C 1
ATOM 7534 O O . ALA A 1 997 ? 4.046 19.313 -15.648 1.00 95.56 997 ALA A O 1
ATOM 7535 N N . TYR A 1 998 ? 4.615 17.265 -14.927 1.00 96.50 998 TYR A N 1
ATOM 7536 C CA . TYR A 1 998 ? 4.526 16.573 -16.201 1.00 96.50 998 TYR A CA 1
ATOM 7537 C C . TYR A 1 998 ? 3.078 16.534 -16.701 1.00 96.50 998 TYR A C 1
ATOM 7539 O O . TYR A 1 998 ? 2.146 16.224 -15.948 1.00 96.50 998 TYR A O 1
ATOM 7547 N N . SER A 1 999 ? 2.884 16.762 -17.999 1.00 93.81 999 SER A N 1
ATOM 7548 C CA . SER A 1 999 ? 1.637 16.433 -18.686 1.00 93.81 999 SER A CA 1
ATOM 7549 C C . SER A 1 999 ? 1.867 15.991 -20.120 1.00 93.81 999 SER A C 1
ATOM 7551 O O . SER A 1 999 ? 2.899 16.271 -20.706 1.00 93.81 999 SER A O 1
ATOM 7553 N N . VAL A 1 1000 ? 0.876 15.340 -20.728 1.00 89.31 1000 VAL A N 1
ATOM 7554 C CA . VAL A 1 1000 ? 0.955 14.969 -22.154 1.00 89.31 1000 VAL A CA 1
ATOM 7555 C C . VAL A 1 1000 ? 1.107 16.209 -23.052 1.00 89.31 1000 VAL A C 1
ATOM 7557 O O . VAL A 1 1000 ? 1.726 16.134 -24.107 1.00 89.31 1000 VAL A O 1
ATOM 7560 N N . ALA A 1 1001 ? 0.549 17.355 -22.643 1.00 91.19 1001 ALA A N 1
ATOM 7561 C CA . ALA A 1 1001 ? 0.643 18.607 -23.396 1.00 91.19 1001 ALA A CA 1
ATOM 7562 C C . ALA A 1 1001 ? 1.971 19.353 -23.173 1.00 91.19 1001 ALA A C 1
ATOM 7564 O O . ALA A 1 1001 ? 2.394 20.109 -24.043 1.00 91.19 1001 ALA A O 1
ATOM 7565 N N . ASP A 1 1002 ? 2.598 19.147 -22.017 1.00 94.06 1002 ASP A N 1
ATOM 7566 C CA . ASP A 1 1002 ? 3.889 19.716 -21.628 1.00 94.06 1002 ASP A CA 1
ATOM 7567 C C . ASP A 1 1002 ? 4.720 18.617 -20.935 1.00 94.06 1002 ASP A C 1
ATOM 7569 O O . ASP A 1 1002 ? 4.712 18.513 -19.699 1.00 94.06 1002 ASP A O 1
ATOM 7573 N N . PRO A 1 1003 ? 5.345 17.708 -21.713 1.00 95.44 1003 PRO A N 1
ATOM 7574 C CA . PRO A 1 1003 ? 5.976 16.492 -21.200 1.00 95.44 1003 PRO A CA 1
ATOM 7575 C C . PRO A 1 1003 ? 7.374 16.779 -20.640 1.00 95.44 1003 PRO A C 1
ATOM 7577 O O . PRO A 1 1003 ? 8.361 16.152 -21.023 1.00 95.44 1003 PRO A O 1
ATOM 7580 N N . ALA A 1 1004 ? 7.475 17.753 -19.739 1.00 96.75 1004 ALA A N 1
ATOM 7581 C CA . ALA A 1 1004 ? 8.731 18.157 -19.129 1.00 96.75 1004 ALA A CA 1
ATOM 7582 C C . ALA A 1 1004 ? 9.293 17.051 -18.216 1.00 96.75 1004 ALA A C 1
ATOM 7584 O O . ALA A 1 1004 ? 8.669 16.644 -17.233 1.00 96.75 1004 ALA A O 1
ATOM 7585 N N . MET A 1 1005 ? 10.505 16.590 -18.525 1.00 97.50 1005 MET A N 1
ATOM 7586 C CA . MET A 1 1005 ? 11.256 15.606 -17.747 1.00 97.50 1005 MET A CA 1
ATOM 7587 C C . MET A 1 1005 ? 12.585 16.197 -17.277 1.00 97.50 1005 MET A C 1
ATOM 7589 O O . MET A 1 1005 ? 13.250 16.907 -18.028 1.00 97.50 1005 MET A O 1
ATOM 7593 N N . LEU A 1 1006 ? 12.995 15.901 -16.044 1.00 97.81 1006 LEU A N 1
ATOM 7594 C CA . LEU A 1 1006 ? 14.308 16.295 -15.538 1.00 97.81 1006 LEU A CA 1
ATOM 7595 C C . LEU A 1 1006 ? 15.375 15.262 -15.935 1.00 97.81 1006 LEU A C 1
ATOM 7597 O O . LEU A 1 1006 ? 15.313 14.107 -15.525 1.00 97.81 1006 LEU A O 1
ATOM 7601 N N . ASP A 1 1007 ? 16.372 15.687 -16.705 1.00 96.06 1007 ASP A N 1
ATOM 7602 C CA . ASP A 1 1007 ? 17.583 14.916 -17.002 1.00 96.06 1007 ASP A CA 1
ATOM 7603 C C . ASP A 1 1007 ? 18.608 15.130 -15.877 1.00 96.06 1007 ASP A C 1
ATOM 7605 O O . ASP A 1 1007 ? 19.193 16.211 -15.748 1.00 96.06 1007 ASP A O 1
ATOM 7609 N N . LEU A 1 1008 ? 18.799 14.116 -15.030 1.00 94.25 1008 LEU A N 1
ATOM 7610 C CA . LEU A 1 1008 ? 19.777 14.114 -13.943 1.00 94.25 1008 LEU A CA 1
ATOM 7611 C C . LEU A 1 1008 ? 21.134 13.648 -14.479 1.00 94.25 1008 LEU A C 1
ATOM 7613 O O . LEU A 1 1008 ? 21.399 12.450 -14.596 1.00 94.25 1008 LEU A O 1
ATOM 7617 N N . ASN A 1 1009 ? 22.005 14.606 -14.796 1.00 90.94 1009 ASN A N 1
ATOM 7618 C CA . ASN A 1 1009 ? 23.314 14.349 -15.392 1.00 90.94 1009 ASN A CA 1
ATOM 7619 C C . ASN A 1 1009 ? 24.435 15.187 -14.744 1.00 90.94 1009 ASN A C 1
ATOM 7621 O O . ASN A 1 1009 ? 24.189 16.072 -13.915 1.00 90.94 1009 ASN A O 1
ATOM 7625 N N . THR A 1 1010 ? 25.680 14.899 -15.125 1.00 87.94 1010 THR A N 1
ATOM 7626 C CA . THR A 1 1010 ? 26.878 15.639 -14.717 1.00 87.94 1010 THR A CA 1
ATOM 7627 C C . THR A 1 1010 ? 27.750 16.005 -15.922 1.00 87.94 1010 THR A C 1
ATOM 7629 O O . THR A 1 1010 ? 27.535 15.542 -17.040 1.00 87.94 1010 THR A O 1
ATOM 7632 N N . THR A 1 1011 ? 28.786 16.819 -15.708 1.00 83.06 1011 THR A N 1
ATOM 7633 C CA . THR A 1 1011 ? 29.742 17.216 -16.758 1.00 83.06 1011 THR A CA 1
ATOM 7634 C C . THR A 1 1011 ? 30.630 16.091 -17.307 1.00 83.06 1011 THR A C 1
ATOM 7636 O O . THR A 1 1011 ? 31.430 16.369 -18.203 1.00 83.06 1011 THR A O 1
ATOM 7639 N N . CYS A 1 1012 ? 30.512 14.839 -16.838 1.00 72.50 1012 CYS A N 1
ATOM 7640 C CA . CYS A 1 1012 ? 31.223 13.711 -17.443 1.00 72.50 1012 CYS A CA 1
ATOM 7641 C C . CYS A 1 1012 ? 30.305 12.730 -18.202 1.00 72.50 1012 CYS A C 1
ATOM 7643 O O . CYS A 1 1012 ? 29.702 11.852 -17.585 1.00 72.50 1012 CYS A O 1
ATOM 7645 N N . PRO A 1 1013 ? 30.298 12.789 -19.547 1.00 62.88 1013 PRO A N 1
ATOM 7646 C CA . PRO A 1 1013 ? 29.492 11.900 -20.383 1.00 62.88 1013 PRO A CA 1
ATOM 7647 C C . PRO A 1 1013 ? 30.240 10.674 -20.963 1.00 62.88 1013 PRO A C 1
ATOM 7649 O O . PRO A 1 1013 ? 29.655 9.944 -21.760 1.00 62.88 1013 PRO A O 1
ATOM 7652 N N . GLN A 1 1014 ? 31.529 10.442 -20.665 1.00 62.22 1014 GLN A N 1
ATOM 7653 C CA . GLN A 1 1014 ? 32.347 9.437 -21.381 1.00 62.22 1014 GLN A CA 1
ATOM 7654 C C . GLN A 1 1014 ? 32.740 8.223 -20.524 1.00 62.22 1014 GLN A C 1
ATOM 7656 O O . GLN A 1 1014 ? 33.180 8.380 -19.385 1.00 62.22 1014 GLN A O 1
ATOM 7661 N N . VAL A 1 1015 ? 32.679 7.026 -21.123 1.00 61.09 1015 VAL A N 1
ATOM 7662 C CA . VAL A 1 1015 ? 33.254 5.779 -20.590 1.00 61.09 1015 VAL A CA 1
ATOM 7663 C C . VAL A 1 1015 ? 34.215 5.223 -21.645 1.00 61.09 1015 VAL A C 1
ATOM 7665 O O . VAL A 1 1015 ? 33.805 4.889 -22.749 1.00 61.09 1015 VAL A O 1
ATOM 7668 N N . TYR A 1 1016 ? 35.517 5.135 -21.344 1.00 53.59 1016 TYR A N 1
ATOM 7669 C CA . TYR A 1 1016 ? 36.495 4.537 -22.267 1.00 53.59 1016 TYR A CA 1
ATOM 7670 C C . TYR A 1 1016 ? 37.144 3.307 -21.632 1.00 53.59 1016 TYR A C 1
ATOM 7672 O O . TYR A 1 1016 ? 37.854 3.424 -20.632 1.00 53.59 1016 TYR A O 1
ATOM 7680 N N . LYS A 1 1017 ? 36.912 2.120 -22.213 1.00 54.09 1017 LYS A N 1
ATOM 7681 C CA . LYS A 1 1017 ? 37.454 0.826 -21.742 1.00 54.09 1017 LYS A CA 1
ATOM 7682 C C . LYS A 1 1017 ? 37.216 0.573 -20.244 1.00 54.09 1017 LYS A C 1
ATOM 7684 O O . LYS A 1 1017 ? 38.140 0.202 -19.522 1.00 54.09 1017 LYS A O 1
ATOM 7689 N N . GLY A 1 1018 ? 36.004 0.850 -19.761 1.00 53.00 1018 GLY A N 1
ATOM 7690 C CA . GLY A 1 1018 ? 35.650 0.699 -18.343 1.00 53.00 1018 GLY A CA 1
ATOM 7691 C C . GLY A 1 1018 ? 36.321 1.705 -17.397 1.00 53.00 1018 GLY A C 1
ATOM 7692 O O . GLY A 1 1018 ? 36.230 1.552 -16.182 1.00 53.00 1018 GLY A O 1
ATOM 7693 N N . THR A 1 1019 ? 37.001 2.732 -17.924 1.00 52.50 1019 THR A N 1
ATOM 7694 C CA . THR A 1 1019 ? 37.512 3.847 -17.119 1.00 52.50 1019 THR A CA 1
ATOM 7695 C C . THR A 1 1019 ? 36.427 4.913 -17.022 1.00 52.50 1019 THR A C 1
ATOM 7697 O O . THR A 1 1019 ? 36.183 5.654 -17.976 1.00 52.50 1019 THR A O 1
ATOM 7700 N N . TYR A 1 1020 ? 35.766 4.959 -15.869 1.00 62.22 1020 TYR A N 1
ATOM 7701 C CA . TYR A 1 1020 ? 34.817 6.008 -15.502 1.00 62.22 1020 TYR A CA 1
ATOM 7702 C C . TYR A 1 1020 ? 35.568 7.319 -15.241 1.00 62.22 1020 TYR A C 1
ATOM 7704 O O . TYR A 1 1020 ? 36.681 7.298 -14.705 1.00 62.22 1020 TYR A O 1
ATOM 7712 N N . CYS A 1 1021 ? 34.983 8.470 -15.582 1.00 59.06 1021 CYS A N 1
ATOM 7713 C CA . CYS A 1 1021 ? 35.527 9.731 -15.080 1.00 59.06 1021 CYS A CA 1
ATOM 7714 C C . CYS A 1 1021 ? 35.622 9.697 -13.559 1.00 59.06 1021 CYS A C 1
ATOM 7716 O O . CYS A 1 1021 ? 34.706 9.253 -12.871 1.00 59.06 1021 CYS A O 1
ATOM 7718 N N . ASN A 1 1022 ? 36.712 10.249 -13.038 1.00 51.41 1022 ASN A N 1
ATOM 7719 C CA . ASN A 1 1022 ? 36.875 10.469 -11.613 1.00 51.41 1022 ASN A CA 1
ATOM 7720 C C . ASN A 1 1022 ? 35.749 11.391 -11.090 1.00 51.41 1022 ASN A C 1
ATOM 7722 O O . ASN A 1 1022 ? 35.708 12.577 -11.424 1.00 51.41 1022 ASN A O 1
ATOM 7726 N N . SER A 1 1023 ? 34.840 10.836 -10.283 1.00 54.47 1023 SER A N 1
ATOM 7727 C CA . SER A 1 1023 ? 33.580 11.447 -9.825 1.00 54.47 1023 SER A CA 1
ATOM 7728 C C . SER A 1 1023 ? 33.744 12.642 -8.876 1.00 54.47 1023 SER A C 1
ATOM 7730 O O . SER A 1 1023 ? 32.771 13.315 -8.548 1.00 54.47 1023 SER A O 1
ATOM 7732 N N . THR A 1 1024 ? 34.969 12.955 -8.446 1.00 53.44 1024 THR A N 1
ATOM 7733 C CA . THR A 1 1024 ? 35.242 14.052 -7.498 1.00 53.44 1024 THR A CA 1
ATOM 7734 C C . THR A 1 1024 ? 35.320 15.446 -8.134 1.00 53.44 1024 THR A C 1
ATOM 7736 O O . THR A 1 1024 ? 35.361 16.430 -7.401 1.00 53.44 1024 THR A O 1
ATOM 7739 N N . ILE A 1 1025 ? 35.329 15.561 -9.471 1.00 59.91 1025 ILE A N 1
ATOM 7740 C CA . ILE A 1 1025 ? 35.495 16.845 -10.195 1.00 59.91 1025 ILE A CA 1
ATOM 7741 C C . ILE A 1 1025 ? 34.250 17.210 -11.038 1.00 59.91 1025 ILE A C 1
ATOM 7743 O O . ILE A 1 1025 ? 34.153 18.315 -11.568 1.00 59.91 1025 ILE A O 1
ATOM 7747 N N . SER A 1 1026 ? 33.272 16.309 -11.174 1.00 72.88 1026 SER A N 1
ATOM 7748 C CA . SER A 1 1026 ? 32.070 16.536 -11.988 1.00 72.88 1026 SER A CA 1
ATOM 7749 C C . SER A 1 1026 ? 31.030 17.405 -11.273 1.00 72.88 1026 SER A C 1
ATOM 7751 O O . SER A 1 1026 ? 30.719 17.167 -10.106 1.00 72.88 1026 SER A O 1
ATOM 7753 N N . THR A 1 1027 ? 30.441 18.360 -11.995 1.00 83.44 1027 THR A N 1
ATOM 7754 C CA . THR A 1 1027 ? 29.370 19.245 -11.503 1.00 83.44 1027 THR A CA 1
ATOM 7755 C C . THR A 1 1027 ? 28.015 18.835 -12.074 1.00 83.44 1027 THR A C 1
ATOM 7757 O O . THR A 1 1027 ? 27.954 18.312 -13.191 1.00 83.44 1027 THR A O 1
ATOM 7760 N N . ASN A 1 1028 ? 26.933 19.108 -11.342 1.00 90.69 1028 ASN A N 1
ATOM 7761 C CA . ASN A 1 1028 ? 25.566 18.799 -11.769 1.00 90.69 1028 ASN A CA 1
ATOM 7762 C C . ASN A 1 1028 ? 25.175 19.620 -13.010 1.00 90.69 1028 ASN A C 1
ATOM 7764 O O . ASN A 1 1028 ? 25.426 20.824 -13.074 1.00 90.69 1028 ASN A O 1
ATOM 7768 N N . THR A 1 1029 ? 24.520 18.982 -13.979 1.00 90.12 1029 THR A N 1
ATOM 7769 C CA . THR A 1 1029 ? 24.029 19.612 -15.220 1.00 90.12 1029 THR A CA 1
ATOM 7770 C C . THR A 1 1029 ? 22.534 19.367 -15.423 1.00 90.12 1029 THR A C 1
ATOM 7772 O O . THR A 1 1029 ? 22.073 19.158 -16.543 1.00 90.12 1029 THR A O 1
ATOM 7775 N N . PHE A 1 1030 ? 21.762 19.390 -14.331 1.00 93.94 1030 PHE A N 1
ATOM 7776 C CA . PHE A 1 1030 ? 20.337 19.058 -14.366 1.00 93.94 1030 PHE A CA 1
ATOM 7777 C C . PHE A 1 1030 ? 19.557 20.037 -15.243 1.00 93.94 1030 PHE A C 1
ATOM 7779 O O . PHE A 1 1030 ? 19.562 21.254 -15.016 1.00 93.94 1030 PHE A O 1
ATOM 7786 N N . ARG A 1 1031 ? 18.865 19.493 -16.242 1.00 93.94 1031 ARG A N 1
ATOM 7787 C CA . ARG A 1 1031 ? 18.126 20.269 -17.240 1.00 93.94 1031 ARG A CA 1
ATOM 7788 C C . ARG A 1 1031 ? 16.746 19.674 -17.474 1.00 93.94 1031 ARG A C 1
ATOM 7790 O O . ARG A 1 1031 ? 16.566 18.465 -17.392 1.00 93.94 1031 ARG A O 1
ATOM 7797 N N . LEU A 1 1032 ? 15.781 20.538 -17.769 1.00 96.31 1032 LEU A N 1
ATOM 7798 C CA . LEU A 1 1032 ? 14.471 20.107 -18.246 1.00 96.31 1032 LEU A CA 1
ATOM 7799 C C . LEU A 1 1032 ? 14.574 19.787 -19.737 1.00 96.31 1032 LEU A C 1
ATOM 7801 O O . LEU A 1 1032 ? 15.136 20.572 -20.505 1.00 96.31 1032 LEU A O 1
ATOM 7805 N N . VAL A 1 1033 ? 14.043 18.635 -20.119 1.00 95.94 1033 VAL A N 1
ATOM 7806 C CA . VAL A 1 1033 ? 14.011 18.124 -21.489 1.00 95.94 1033 VAL A CA 1
ATOM 7807 C C . VAL A 1 1033 ? 12.587 17.704 -21.836 1.00 95.94 1033 VAL A C 1
ATOM 7809 O O . VAL A 1 1033 ? 11.777 17.426 -20.952 1.00 95.94 1033 VAL A O 1
ATOM 7812 N N . ASP A 1 1034 ? 12.269 17.665 -23.125 1.00 96.25 1034 ASP A N 1
ATOM 7813 C CA . ASP A 1 1034 ? 10.983 17.166 -23.606 1.00 96.25 1034 ASP A CA 1
ATOM 7814 C C . ASP A 1 1034 ? 11.034 15.634 -23.654 1.00 96.25 1034 ASP A C 1
ATOM 7816 O O . ASP A 1 1034 ? 11.750 15.052 -24.470 1.00 96.25 1034 ASP A O 1
ATOM 7820 N N . ALA A 1 1035 ? 10.291 14.975 -22.762 1.00 96.25 1035 ALA A N 1
ATOM 7821 C CA . ALA A 1 1035 ? 10.302 13.521 -22.627 1.00 96.25 1035 ALA A CA 1
ATOM 7822 C C . ALA A 1 1035 ? 9.802 12.806 -23.893 1.00 96.25 1035 ALA A C 1
ATOM 7824 O O . ALA A 1 1035 ? 10.197 11.672 -24.165 1.00 96.25 1035 ALA A O 1
ATOM 7825 N N . TYR A 1 1036 ? 8.932 13.453 -24.674 1.00 94.81 1036 TYR A N 1
ATOM 7826 C CA . TYR A 1 1036 ? 8.322 12.845 -25.851 1.00 94.81 1036 TYR A CA 1
ATOM 7827 C C . TYR A 1 1036 ? 9.330 12.720 -27.002 1.00 94.81 1036 TYR A C 1
ATOM 7829 O O . TYR A 1 1036 ? 9.421 11.680 -27.658 1.00 94.81 1036 TYR A O 1
ATOM 7837 N N . THR A 1 1037 ? 10.126 13.766 -27.221 1.00 94.38 1037 THR A N 1
ATOM 7838 C CA . THR A 1 1037 ? 11.145 13.839 -28.280 1.00 94.38 1037 THR A CA 1
ATOM 7839 C C . THR A 1 1037 ? 12.507 13.278 -27.866 1.00 94.38 1037 THR A C 1
ATOM 7841 O O . THR A 1 1037 ? 13.308 12.934 -28.741 1.00 94.38 1037 THR A O 1
ATOM 7844 N N . TRP A 1 1038 ? 12.749 13.123 -26.560 1.00 94.56 1038 TRP A N 1
ATOM 7845 C CA . TRP A 1 1038 ? 13.972 12.559 -25.987 1.00 94.56 1038 TRP A CA 1
ATOM 7846 C C . TRP A 1 1038 ? 14.374 11.225 -26.636 1.00 94.56 1038 TRP A C 1
ATOM 7848 O O . TRP A 1 1038 ? 13.526 10.399 -26.978 1.00 94.56 1038 TRP A O 1
ATOM 7858 N N . GLU A 1 1039 ? 15.677 11.001 -26.811 1.00 93.19 1039 GLU A N 1
ATOM 7859 C CA . GLU A 1 1039 ? 16.260 9.743 -27.310 1.00 93.19 1039 GLU A CA 1
ATOM 7860 C C . GLU A 1 1039 ? 15.734 9.332 -28.689 1.00 93.19 1039 GLU A C 1
ATOM 7862 O O . GLU A 1 1039 ? 15.501 8.155 -28.985 1.00 93.19 1039 GLU A O 1
ATOM 7867 N N . GLY A 1 1040 ? 15.529 10.326 -29.554 1.00 90.00 1040 GLY A N 1
ATOM 7868 C CA . GLY A 1 1040 ? 15.043 10.118 -30.914 1.00 90.00 1040 GLY A CA 1
ATOM 7869 C C . GLY A 1 1040 ? 13.567 9.727 -30.965 1.00 90.00 1040 GLY A C 1
ATOM 7870 O O . GLY A 1 1040 ? 13.217 8.811 -31.705 1.00 90.00 1040 GLY A O 1
ATOM 7871 N N . GLY A 1 1041 ? 12.715 10.380 -30.169 1.00 93.00 1041 GLY A N 1
ATOM 7872 C CA . GLY A 1 1041 ? 11.262 10.169 -30.188 1.00 93.00 1041 GLY A CA 1
ATOM 7873 C C . GLY A 1 1041 ? 10.776 9.025 -29.296 1.00 93.00 1041 GLY A C 1
ATOM 7874 O O . GLY A 1 1041 ? 9.922 8.238 -29.709 1.00 93.00 1041 GLY A O 1
ATOM 7875 N N . ARG A 1 1042 ? 11.329 8.902 -28.084 1.00 94.69 1042 ARG A N 1
ATOM 7876 C CA . ARG A 1 1042 ? 10.949 7.859 -27.121 1.00 94.69 1042 ARG A CA 1
ATOM 7877 C C . ARG A 1 1042 ? 9.461 7.863 -26.782 1.00 94.69 1042 ARG A C 1
ATOM 7879 O O . ARG A 1 1042 ? 8.885 6.785 -26.693 1.00 94.69 1042 ARG A O 1
ATOM 7886 N N . GLY A 1 1043 ? 8.825 9.028 -26.652 1.00 94.25 1043 GLY A N 1
ATOM 7887 C CA . GLY A 1 1043 ? 7.385 9.113 -26.384 1.00 94.25 1043 GLY A CA 1
ATOM 7888 C C . GLY A 1 1043 ? 6.558 8.347 -27.417 1.00 94.25 1043 GLY A C 1
ATOM 7889 O O . GLY A 1 1043 ? 5.726 7.520 -27.059 1.00 94.25 1043 GLY A O 1
ATOM 7890 N N . THR A 1 1044 ? 6.889 8.498 -28.702 1.00 94.38 1044 THR A N 1
ATOM 7891 C CA . THR A 1 1044 ? 6.241 7.750 -29.790 1.00 94.38 1044 THR A CA 1
ATOM 7892 C C . THR A 1 1044 ? 6.473 6.238 -29.693 1.00 94.38 1044 THR A C 1
ATOM 7894 O O . THR A 1 1044 ? 5.577 5.455 -30.006 1.00 94.38 1044 THR A O 1
ATOM 7897 N N . ARG A 1 1045 ? 7.655 5.797 -29.246 1.00 96.06 1045 ARG A N 1
ATOM 7898 C CA . ARG A 1 1045 ? 7.913 4.366 -29.008 1.00 96.06 1045 ARG A CA 1
ATOM 7899 C C . ARG A 1 1045 ? 7.123 3.844 -27.809 1.00 96.06 1045 ARG A C 1
ATOM 7901 O O . ARG A 1 1045 ? 6.589 2.743 -27.877 1.00 96.06 1045 ARG A O 1
ATOM 7908 N N . CYS A 1 1046 ? 6.962 4.645 -26.760 1.00 95.88 1046 CYS A N 1
ATOM 7909 C CA . CYS A 1 1046 ? 6.122 4.290 -25.618 1.00 95.88 1046 CYS A CA 1
ATOM 7910 C C . CYS A 1 1046 ? 4.627 4.243 -25.948 1.00 95.88 1046 CYS A C 1
ATOM 7912 O O . CYS A 1 1046 ? 3.927 3.387 -25.405 1.00 95.88 1046 CYS A O 1
ATOM 7914 N N . ASP A 1 1047 ? 4.145 5.084 -26.867 1.00 94.38 1047 ASP A N 1
ATOM 7915 C CA . ASP A 1 1047 ? 2.794 4.968 -27.431 1.00 94.38 1047 ASP A CA 1
ATOM 7916 C C . ASP A 1 1047 ? 2.631 3.663 -28.222 1.00 94.38 1047 ASP A C 1
ATOM 7918 O O . ASP A 1 1047 ? 1.623 2.965 -28.082 1.00 94.38 1047 ASP A O 1
ATOM 7922 N N . PHE A 1 1048 ? 3.641 3.301 -29.022 1.00 94.62 1048 PHE A N 1
ATOM 7923 C CA . PHE A 1 1048 ? 3.658 2.028 -29.736 1.00 94.62 1048 PHE A CA 1
ATOM 7924 C C . PHE A 1 1048 ? 3.573 0.846 -28.761 1.00 94.62 1048 PHE A C 1
ATOM 7926 O O . PHE A 1 1048 ? 2.656 0.038 -28.905 1.00 94.62 1048 PHE A O 1
ATOM 7933 N N . TRP A 1 1049 ? 4.436 0.773 -27.742 1.00 94.00 1049 TRP A N 1
ATOM 7934 C CA . TRP A 1 1049 ? 4.406 -0.321 -26.763 1.00 94.00 1049 TRP A CA 1
ATOM 7935 C C . TRP A 1 1049 ? 3.076 -0.414 -26.024 1.00 94.00 1049 TRP A C 1
ATOM 7937 O O . TRP A 1 1049 ? 2.519 -1.503 -25.910 1.00 94.00 1049 TRP A O 1
ATOM 7947 N N . LYS A 1 1050 ? 2.500 0.729 -25.632 1.00 91.12 1050 LYS A N 1
ATOM 7948 C CA . LYS A 1 1050 ? 1.163 0.779 -25.028 1.00 91.12 1050 LYS A CA 1
ATOM 7949 C C . LYS A 1 1050 ? 0.096 0.197 -25.964 1.00 91.12 1050 LYS A C 1
ATOM 7951 O O . LYS A 1 1050 ? -0.813 -0.488 -25.509 1.00 91.12 1050 LYS A O 1
ATOM 7956 N N . SER A 1 1051 ? 0.204 0.442 -27.274 1.00 90.50 1051 SER A N 1
ATOM 7957 C CA . SER A 1 1051 ? -0.765 -0.038 -28.273 1.00 90.50 1051 SER A CA 1
ATOM 7958 C C . SER A 1 1051 ? -0.701 -1.542 -28.552 1.00 90.50 1051 SER A C 1
ATOM 7960 O O . SER A 1 1051 ? -1.682 -2.109 -29.031 1.00 90.50 1051 SER A O 1
ATOM 7962 N N . VAL A 1 1052 ? 0.438 -2.184 -28.275 1.00 89.19 1052 VAL A N 1
ATOM 7963 C CA . VAL A 1 1052 ? 0.643 -3.622 -28.504 1.00 89.19 1052 VAL A CA 1
ATOM 7964 C C . VAL A 1 1052 ? 0.700 -4.438 -27.210 1.00 89.19 1052 VAL A C 1
ATOM 7966 O O . VAL A 1 1052 ? 0.921 -5.642 -27.283 1.00 89.19 1052 VAL A O 1
ATOM 7969 N N . GLY A 1 1053 ? 0.442 -3.828 -26.049 1.00 85.38 1053 GLY A N 1
ATOM 7970 C CA . GLY A 1 1053 ? 0.561 -4.457 -24.726 1.00 85.38 1053 GLY A CA 1
ATOM 7971 C C . GLY A 1 1053 ? -0.142 -5.813 -24.564 1.00 85.38 1053 GLY A C 1
ATOM 7972 O O . GLY A 1 1053 ? 0.374 -6.707 -23.910 1.00 85.38 1053 GLY A O 1
ATOM 7973 N N . GLU A 1 1054 ? -1.261 -6.050 -25.260 1.00 79.62 1054 GLU A N 1
ATOM 7974 C CA . GLU A 1 1054 ? -1.977 -7.341 -25.211 1.00 79.62 1054 GLU A CA 1
ATOM 7975 C C . GLU A 1 1054 ? -1.216 -8.520 -25.855 1.00 79.62 1054 GLU A C 1
ATOM 7977 O O . GLU A 1 1054 ? -1.550 -9.679 -25.608 1.00 79.62 1054 GLU A O 1
ATOM 7982 N N . ILE A 1 1055 ? -0.230 -8.242 -26.715 1.00 79.69 1055 ILE A N 1
ATOM 7983 C CA . ILE A 1 1055 ? 0.548 -9.247 -27.464 1.00 79.69 1055 ILE A CA 1
ATOM 7984 C C . ILE A 1 1055 ? 2.059 -9.123 -27.247 1.00 79.69 1055 ILE A C 1
ATOM 7986 O O . ILE A 1 1055 ? 2.832 -9.912 -27.793 1.00 79.69 1055 ILE A O 1
ATOM 7990 N N . VAL A 1 1056 ? 2.495 -8.126 -26.485 1.00 73.75 1056 VAL A N 1
ATOM 7991 C CA . VAL A 1 1056 ? 3.870 -8.021 -26.008 1.00 73.75 1056 VAL A CA 1
ATOM 7992 C C . VAL A 1 1056 ? 3.923 -8.818 -24.710 1.00 73.75 1056 VAL A C 1
ATOM 7994 O O . VAL A 1 1056 ? 3.014 -8.711 -23.889 1.00 73.75 1056 VAL A O 1
ATOM 7997 N N . PRO A 1 1057 ? 4.963 -9.622 -24.480 1.00 52.00 1057 PRO A N 1
ATOM 7998 C CA . PRO A 1 1057 ? 5.391 -9.909 -23.133 1.00 52.00 1057 PRO A CA 1
ATOM 7999 C C . PRO A 1 1057 ? 5.755 -8.587 -22.470 1.00 52.00 1057 PRO A C 1
ATOM 8001 O O . PRO A 1 1057 ? 6.859 -8.107 -22.703 1.00 52.00 1057 PRO A O 1
ATOM 8004 N N . GLU A 1 1058 ? 4.773 -7.951 -21.815 1.00 51.59 1058 GLU A N 1
ATOM 8005 C CA . GLU A 1 1058 ? 4.933 -6.606 -21.234 1.00 51.59 1058 GLU A CA 1
ATOM 8006 C C . GLU A 1 1058 ? 6.178 -6.498 -20.365 1.00 51.59 1058 GLU A C 1
ATOM 8008 O O . GLU A 1 1058 ? 6.490 -7.495 -19.690 1.00 51.59 1058 GLU A O 1
#

pLDDT: mean 84.7, std 14.95, range [24.44, 98.94]